Protein AF-0000000086139970 (afdb_homodimer)

Organism: NCBI:txid717836

InterPro domains:
  IPR007219 Xylanolytic transcriptional activator, regulatory domain [PF04082] (65-260)

Sequence (962 aa):
MPSNAFVGSDGSLAPSGNPWTPPEENATGRQEAYPFRNFWSVEGGLDEVLFAIPNREQADILVTAFFKYVDPLYPIIPENLFRSRFEEFWALPPVDRGKFNTTWVALLFIVLASGHLYVQDPTAIDFTSVPETYLSCCYRALCLVSFLSEWSLETIQVLILICNYFVTSTRTADCWTFSGILQKIIYGLELHLPPPASASVSDKHLRCALWQAFMFQDVSLSYFLELVPASCHHSIDVSLLRPVDDGDNNPDSRLEEMLLSERAHVDIAYLNNKADVAYQRAMWQFSTFMQKNICLPTALGKPMAKDDAHKAGLLSDLQSIHDNLDPPFHTTDFRGQQGRVWRQMIMVASNYNLAFTMLQLAQNPVTGVGIDWRGALKSSHEAMSAFFDLVNQDRQYLTMWTPINTRAYAQTLMICKILSTAKEQTNGQEEPWLQLAVGNIERYMDLLQHARGSFAFEVKKQEYLNVLWGYRELLSSGTGAMPSNAFVGSDGSLAPSGNPWTPPEENATGRQEAYPFRNFWSVEGGLDEVLFAIPNREQADILVTAFFKYVDPLYPIIPENLFRSRFEEFWALPPVDRGKFNTTWVALLFIVLASGHLYVQDPTAIDFTSVPETYLSCCYRALCLVSFLSEWSLETIQVLILICNYFVTSTRTADCWTFSGILQKIIYGLELHLPPPASASVSDKHLRCALWQAFMFQDVSLSYFLELVPASCHHSIDVSLLRPVDDGDNNPDSRLEEMLLSERAHVDIAYLNNKADVAYQRAMWQFSTFMQKNICLPTALGKPMAKDDAHKAGLLSDLQSIHDNLDPPFHTTDFRGQQGRVWRQMIMVASNYNLAFTMLQLAQNPVTGVGIDWRGALKSSHEAMSAFFDLVNQDRQYLTMWTPINTRAYAQTLMICKILSTAKEQTNGQEEPWLQLAVGNIERYMDLLQHARGSFAFEVKKQEYLNVLWGYRELLSSGTGA

Solvent-accessible surface area (backbone atoms only — not comparable to full-atom values): 51647 Å² total; per-residue (Å²): 133,87,58,67,34,43,48,30,93,86,59,44,73,49,22,67,22,55,65,72,54,61,76,73,85,71,79,73,89,68,67,75,70,41,78,66,62,56,88,59,56,71,83,53,56,55,54,64,46,56,66,71,58,69,56,70,69,60,46,50,52,18,46,51,40,21,58,66,69,48,32,60,79,52,78,70,65,44,62,62,50,50,51,52,52,49,50,54,53,70,68,42,56,78,85,54,49,46,71,48,65,48,67,57,51,18,40,49,24,42,39,41,22,51,5,41,70,74,70,49,58,36,74,42,87,54,46,62,56,52,32,41,49,29,41,18,35,16,52,50,31,36,44,76,62,12,49,53,53,48,76,50,73,66,55,51,54,37,46,55,50,50,36,52,42,24,35,35,66,72,30,49,50,40,22,54,18,54,44,16,33,50,51,34,47,41,49,70,70,44,42,38,36,67,69,61,86,87,52,50,71,47,54,41,36,50,42,41,42,47,40,37,49,49,39,40,52,38,33,54,50,11,57,74,60,48,27,66,52,81,71,78,77,60,74,47,56,69,84,67,56,54,61,55,72,71,73,84,75,72,83,63,64,60,53,58,60,35,70,67,43,83,65,37,59,56,42,54,38,44,56,45,52,61,62,54,45,32,49,49,45,46,47,36,53,50,29,56,50,40,36,66,49,44,18,41,25,50,41,70,76,39,57,60,29,77,32,62,67,50,41,52,47,51,53,50,51,54,49,50,52,43,67,66,35,50,78,76,57,46,57,86,78,62,82,87,58,68,62,63,68,39,52,42,42,41,51,50,46,35,52,52,22,47,54,50,22,52,58,26,45,36,41,20,79,91,61,62,26,60,63,36,62,68,60,21,44,52,28,37,48,55,24,46,49,42,49,51,54,47,41,73,74,39,56,68,55,60,36,37,49,29,73,66,43,48,49,48,51,50,47,45,51,56,50,54,68,43,46,60,59,50,42,61,73,47,72,70,53,90,45,71,62,59,55,51,49,52,48,50,46,51,50,51,50,52,51,54,70,70,42,65,30,29,71,69,44,47,54,51,47,52,53,52,48,51,54,52,49,53,45,49,51,56,60,56,59,64,69,74,111,128,86,64,76,39,44,51,34,93,84,65,47,72,55,21,72,32,53,76,71,52,62,73,74,83,69,81,74,90,66,65,74,70,40,77,66,63,56,90,57,57,71,83,54,54,53,52,65,47,56,67,72,58,70,57,70,68,59,46,50,52,19,47,51,40,20,58,65,71,48,32,60,78,52,77,70,65,43,60,62,50,51,51,53,52,50,51,54,56,68,68,42,57,78,86,54,51,47,73,49,64,48,65,56,50,19,38,50,25,42,39,39,22,51,4,41,70,73,71,51,59,37,73,42,88,56,46,62,55,53,31,40,48,27,42,16,36,16,52,50,31,37,45,75,61,12,48,51,52,48,77,50,73,66,57,50,52,39,46,55,49,49,37,51,41,25,36,35,66,71,31,47,50,40,23,53,17,54,44,18,33,50,52,36,48,43,49,70,72,44,43,39,37,66,69,62,86,85,51,51,71,52,55,41,38,49,42,42,43,47,41,37,48,48,38,40,52,38,33,54,51,11,58,74,56,50,27,69,51,81,70,76,76,61,74,49,55,70,84,68,56,55,60,57,73,71,73,87,74,68,84,63,61,62,51,55,59,33,69,67,44,84,66,34,60,58,44,56,35,45,58,47,51,61,60,56,45,32,49,49,45,46,49,36,53,50,29,57,49,40,38,66,49,43,18,42,25,49,41,69,74,40,57,59,31,77,31,61,66,51,41,53,47,51,54,48,50,53,50,50,52,43,67,65,33,49,76,77,58,47,55,87,79,62,80,89,60,68,63,62,68,38,54,43,40,40,52,51,45,36,53,52,21,48,54,49,22,53,58,27,48,36,45,21,78,91,62,62,27,60,64,36,61,68,61,21,43,52,28,39,47,54,23,46,50,43,50,51,54,48,39,72,74,40,58,69,55,61,35,36,50,30,72,67,43,48,49,48,49,50,48,46,53,56,48,55,69,44,46,62,60,49,44,61,72,46,72,71,51,89,44,70,61,57,55,51,48,52,50,51,46,53,49,50,51,52,52,55,70,68,43,64,31,29,71,68,43,47,54,52,46,51,53,53,47,51,53,54,50,54,46,48,50,56,61,54,58,63,66,73,111

Foldseek 3Di:
DQQQQCQDPVLQNNSVHLNPPVPDPPPDPDPPLQLADDPDDPPDALLVLCVLPDDPVLLVQLLVQLCFPPCLLQVLDLSVVLVVVVVVLVVDDSVCNRVPDLLNLLVSLLSSLNSLLLPDFQADPCSPVSSSSSNNSSVVSCVNVVCLVDPDLSNLVSLLSSLQSCLFAVNLVCSVVSCVSSLVSLVVVPLLEQDDPPDDPLRNQSSVSSLLSSLLSQLLSLLSSLAQGSSLDGDDDLVSNDQPDDDPDDPPDVCVVLVVDPVSVSSVSPNPDPLSSLLSSLSSVLSNLCNPQPRHCSNVVHFSAPEPVRLVVSLVVLLVSLCPGDPPQSDLDLPPDDGSSSVSSLVSLLSSLLSQLSSQSTDDVVHGRHHDLLSNLVSLLSNLVSVVVVCVVPVSPLQTSRSSVVSNLVSLLSNLVCLVVVCVVCVNDDDPSSVSSVVSLVVNLVSLVPHHRHPSSVVVSVVSNVSSVVSVVVNVVVVPD/DQPQQCQDPVLANNSVHLNPPVPDPPPDPRPPLQLADDPDDPPDALLVLCVLPDDPVLLVQLLVQLCFPPCLLQVLDLSVVLVVVVVVLVVDDSVCNRVPDLLNLLVSLLSSLNSLLLPDFQADPCSPVSSSSSNNSSVVSCVNVVCLVDPDLSNLVSLLSSLQSCLFAVNLVCSVVSCVSSLVSLVVVPLLEQDDPPDDPLVNQSSVSSLLSSLLSQLLSLLSSLAQGSSQDGDDDLVSNDQPDDPPDDCPDVVVVLVPDPVSVSSVSPNPDPLSSLLSSLSSVLSNLCNPQPRHCSNVVHFSAPEPVRLVVSLVVLLVSLCPGDPPQSDLDLPPDDGSSSVSSLVSLLSSLLSQLSSQSTDDVVHGRHHNLLSNLVSLLSNLVSVVVVCVVPVSPLQTSRSSVVSNLVSLLSNLSCLVVVCVVCVNDDDPSSVSSVVSLVVNLVSLVPHHRHPSSVVVSVVSNVSSVVSVVVNVVVVPD

Secondary structure (DSSP, 8-state):
-----SS-TTS-S--SS-S-------SSS---SSS------TT--HHHHGGG---HHHHHHHHHHHHHHTTTT---S-HHHHHHHHHHHHHS-GGGGGGS-HHHHHHHHHHHHHHHHHHS-TTSTTTTHHHHHHHHHHHHHHHHTTTTTS--HHHHHHHHHHHHHHHHTT-HHHHHHHHHHHHHHHHHTTTTSPPPTTS-HHHHHHHHHHHHHHHHHHHHHHHHHT---S-------GGG-------SS-TTHHHHHHSSSHHHHHHHHT---HHHHHHHHHHHHHHHHHIIIIIHHHHTT--S-SSHHHHHHHHHHHHHHHHTSPTTTT----TT--SHHHHHHHHHHHHHHHHHHHHHH--BTTTTB---HHHHHHHHHHHHHHHHHHHHH-GGGGSS--HHHHHHHHHHHHHHHHHHHHHHHTTT---HHHHHHHHHHHHHHHHHHH----HHHHHHHHHHHHHHHHHHHHHHHTT--/-----SS-TTS-S--SS-S-------SSS---SSS------TT--HHHHGGG---HHHHHHHHHHHHHHTTTT---S-HHHHHHHHHHHHHS-GGGGGGS-HHHHHHHHHHHHHHHHHHS-TTSTTTTHHHHHHHHHHHHHHHHTTTTTS--HHHHHHHHHHHHHHHHTT-HHHHHHHHHHHHHHHHHTTTTSPPPTTS-HHHHHHHHHHHHHHHHHHHHHHHHHT---S-------GGG-------SS-TTHHHHHHTTSHHHHHHHHT---HHHHHHHHHHHHHHHHHIIIIIHHHHTT--S-SSHHHHHHHHHHHHHHHHTSPTTTT----TT--SHHHHHHHHHHHHHHHHHHHHHT--BTTTTB---HHHHHHHHHHHHHHHHHHHHH-GGGGSS--HHHHHHHHHHHHHHHHHHHHHHHTTT---HHHHHHHHHHHHHHHHHHH----HHHHHHHHHHHHHHHHHHHHHHHTT--

pLDDT: mean 83.4, std 20.3, range [15.16, 98.69]

Nearest PDB structures (foldseek):
  6f07-assembly1_B  TM=5.983E-01  e=4.978E-04  Saccharomyces cerevisiae
  6gyp-assembly1_B  TM=5.894E-01  e=1.007E-03  Saccharomyces cerevisiae S288C
  6f07-assembly1_B  TM=6.052E-01  e=5.715E-04  Saccharomyces cerevisiae
  6gyp-assembly1_B  TM=5.754E-01  e=1.015E-03  Saccharomyces cerevisiae S288C

Radius of gyration: 29.3 Å; Cα contacts (8 Å, |Δi|>4): 1287; chains: 2; bounding box: 81×78×76 Å

Structure (mmCIF, N/CA/C/O backbone):
data_AF-0000000086139970-model_v1
#
loop_
_entity.id
_entity.type
_entity.pdbx_description
1 polymer 'Transcription factor domain-containing protein'
#
loop_
_atom_site.group_PDB
_atom_site.id
_atom_site.type_symbol
_atom_site.label_atom_id
_atom_site.label_alt_id
_atom_site.label_comp_id
_atom_site.label_asym_id
_atom_site.label_entity_id
_atom_site.label_seq_id
_atom_site.pdbx_PDB_ins_code
_atom_site.Cartn_x
_atom_site.Cartn_y
_atom_site.Cartn_z
_atom_site.occupancy
_atom_site.B_iso_or_equiv
_atom_site.auth_seq_id
_atom_site.auth_comp_id
_atom_site.auth_asym_id
_atom_site.auth_atom_id
_atom_site.pdbx_PDB_model_num
ATOM 1 N N . MET A 1 1 ? 25.75 1.125 12.781 1 15.16 1 MET A N 1
ATOM 2 C CA . MET A 1 1 ? 25.703 2.506 13.25 1 15.16 1 MET A CA 1
ATOM 3 C C . MET A 1 1 ? 24.656 3.311 12.477 1 15.16 1 MET A C 1
ATOM 5 O O . MET A 1 1 ? 24.625 3.264 11.242 1 15.16 1 MET A O 1
ATOM 9 N N . PRO A 1 2 ? 23.469 3.646 13.133 1 22.05 2 PRO A N 1
ATOM 10 C CA . PRO A 1 2 ? 22.234 4.379 12.82 1 22.05 2 PRO A CA 1
ATOM 11 C C . PRO A 1 2 ? 22.5 5.742 12.188 1 22.05 2 PRO A C 1
ATOM 13 O O . PRO A 1 2 ? 23.094 6.617 12.828 1 22.05 2 PRO A O 1
ATOM 16 N N . SER A 1 3 ? 23.141 5.762 11.094 1 22.36 3 SER A N 1
ATOM 17 C CA . SER A 1 3 ? 23.531 7.109 10.695 1 22.36 3 SER A CA 1
ATOM 18 C C . SER A 1 3 ? 22.328 8.016 10.523 1 22.36 3 SER A C 1
ATOM 20 O O . SER A 1 3 ? 21.328 7.629 9.906 1 22.36 3 SER A O 1
ATOM 22 N N . ASN A 1 4 ? 22.109 9 11.328 1 23.88 4 ASN A N 1
ATOM 23 C CA . ASN A 1 4 ? 21.281 10.164 11.625 1 23.88 4 ASN A CA 1
ATOM 24 C C . ASN A 1 4 ? 21.172 11.102 10.422 1 23.88 4 ASN A C 1
ATOM 26 O O . ASN A 1 4 ? 20.922 12.297 10.578 1 23.88 4 ASN A O 1
ATOM 30 N N . ALA A 1 5 ? 21.922 11.023 9.367 1 25.38 5 ALA A N 1
ATOM 31 C CA . ALA A 1 5 ? 22.203 12.258 8.633 1 25.38 5 ALA A CA 1
ATOM 32 C C . ALA A 1 5 ? 20.969 12.734 7.875 1 25.38 5 ALA A C 1
ATOM 34 O O . ALA A 1 5 ? 20.375 11.984 7.098 1 25.38 5 ALA A O 1
ATOM 35 N N . PHE A 1 6 ? 20.078 13.586 8.5 1 27.88 6 PHE A N 1
ATOM 36 C CA . PHE A 1 6 ? 19.062 14.453 7.918 1 27.88 6 PHE A CA 1
ATOM 37 C C . PHE A 1 6 ? 19.516 14.969 6.555 1 27.88 6 PHE A C 1
ATOM 39 O O . PHE A 1 6 ? 18.703 15.102 5.637 1 27.88 6 PHE A O 1
ATOM 46 N N . VAL A 1 7 ? 20.484 15.82 6.59 1 29.47 7 VAL A N 1
ATOM 47 C CA . VAL A 1 7 ? 21.25 16.516 5.547 1 29.47 7 VAL A CA 1
ATOM 48 C C . VAL A 1 7 ? 22.516 15.727 5.215 1 29.47 7 VAL A C 1
ATOM 50 O O . VAL A 1 7 ? 23.266 15.359 6.109 1 29.47 7 VAL A O 1
ATOM 53 N N . GLY A 1 8 ? 22.391 14.977 4.195 1 31 8 GLY A N 1
ATOM 54 C CA . GLY A 1 8 ? 23.688 14.453 3.801 1 31 8 GLY A CA 1
ATOM 55 C C . GLY A 1 8 ? 24.781 15.516 3.771 1 31 8 GLY A C 1
ATOM 56 O O . GLY A 1 8 ? 24.484 16.703 3.727 1 31 8 GLY A O 1
ATOM 57 N N . SER A 1 9 ? 26.016 15.25 4.176 1 31.12 9 SER A N 1
ATOM 58 C CA . SER A 1 9 ? 27.172 16.141 4.109 1 31.12 9 SER A CA 1
ATOM 59 C C . SER A 1 9 ? 27.141 17 2.852 1 31.12 9 SER A C 1
ATOM 61 O O . SER A 1 9 ? 27.781 18.047 2.791 1 31.12 9 SER A O 1
ATOM 63 N N . ASP A 1 10 ? 26.641 16.469 1.684 1 32.88 10 ASP A N 1
ATOM 64 C CA . ASP A 1 10 ? 26.828 17.234 0.446 1 32.88 10 ASP A CA 1
ATOM 65 C C . ASP A 1 10 ? 25.688 18.219 0.237 1 32.88 10 ASP A C 1
ATOM 67 O O . ASP A 1 10 ? 25.562 18.812 -0.838 1 32.88 10 ASP A O 1
ATOM 71 N N . GLY A 1 11 ? 24.875 18.766 1.16 1 32.97 11 GLY A N 1
ATOM 72 C CA . GLY A 1 11 ? 23.828 19.766 1.121 1 32.97 11 GLY A CA 1
ATOM 73 C C . GLY A 1 11 ? 22.469 19.172 0.745 1 32.97 11 GLY A C 1
ATOM 74 O O . GLY A 1 11 ? 21.5 19.922 0.562 1 32.97 11 GLY A O 1
ATOM 75 N N . SER A 1 12 ? 22.406 18.109 0.111 1 31.92 12 SER A N 1
ATOM 76 C CA . SER A 1 12 ? 21.125 17.547 -0.288 1 31.92 12 SER A CA 1
ATOM 77 C C . SER A 1 12 ? 20.234 17.297 0.922 1 31.92 12 SER A C 1
ATOM 79 O O . SER A 1 12 ? 20.719 17.062 2.027 1 31.92 12 SER A O 1
ATOM 81 N N . LEU A 1 13 ? 19.094 18.016 0.93 1 34.84 13 LEU A N 1
ATOM 82 C CA . LEU A 1 13 ? 18.141 17.781 2.008 1 34.84 13 LEU A CA 1
ATOM 83 C C . LEU A 1 13 ? 18.094 16.312 2.381 1 34.84 13 LEU A C 1
ATOM 85 O O . LEU A 1 13 ? 17.219 15.891 3.139 1 34.84 13 LEU A O 1
ATOM 89 N N . ALA A 1 14 ? 18.562 15.484 1.494 1 31.84 14 ALA A N 1
ATOM 90 C CA . ALA A 1 14 ? 18.312 14.086 1.814 1 31.84 14 ALA A CA 1
ATOM 91 C C . ALA A 1 14 ? 18.906 13.711 3.17 1 31.84 14 ALA A C 1
ATOM 93 O O . ALA A 1 14 ? 20.125 13.805 3.367 1 31.84 14 ALA A O 1
ATOM 94 N N . PRO A 1 15 ? 18.328 14.016 4.191 1 31.8 15 PRO A N 1
ATOM 95 C CA . PRO A 1 15 ? 18.906 13.273 5.316 1 31.8 15 PRO A CA 1
ATOM 96 C C . PRO A 1 15 ? 19.344 11.867 4.934 1 31.8 15 PRO A C 1
ATOM 98 O O . PRO A 1 15 ? 18.625 11.164 4.211 1 31.8 15 PRO A O 1
ATOM 101 N N . SER A 1 16 ? 20.641 11.711 4.465 1 29.69 16 SER A N 1
ATOM 102 C CA . SER A 1 16 ? 20.906 10.312 4.137 1 29.69 16 SER A CA 1
ATOM 103 C C . SER A 1 16 ? 19.969 9.383 4.906 1 29.69 16 SER A C 1
ATOM 105 O O . SER A 1 16 ? 19.578 8.328 4.398 1 29.69 16 SER A O 1
ATOM 107 N N . GLY A 1 17 ? 20.266 9.312 6.289 1 29.09 17 GLY A N 1
ATOM 108 C CA . GLY A 1 17 ? 19.531 8.383 7.129 1 29.09 17 GLY A CA 1
ATOM 109 C C . GLY A 1 17 ? 18.078 8.766 7.312 1 29.09 17 GLY A C 1
ATOM 110 O O . GLY A 1 17 ? 17.719 9.938 7.156 1 29.09 17 GLY A O 1
ATOM 111 N N . ASN A 1 18 ? 17.203 8.023 6.836 1 28.8 18 ASN A N 1
ATOM 112 C CA . ASN A 1 18 ? 15.781 8.18 7.145 1 28.8 18 ASN A CA 1
ATOM 113 C C . ASN A 1 18 ? 15.57 8.82 8.516 1 28.8 18 ASN A C 1
ATOM 115 O O . ASN A 1 18 ? 16 8.273 9.531 1 28.8 18 ASN A O 1
ATOM 119 N N . PRO A 1 19 ? 15.672 10.141 8.508 1 32.28 19 PRO A N 1
ATOM 120 C CA . PRO A 1 19 ? 15.531 10.742 9.836 1 32.28 19 PRO A CA 1
ATOM 121 C C . PRO A 1 19 ? 14.586 9.961 10.742 1 32.28 19 PRO A C 1
ATOM 123 O O . PRO A 1 19 ? 14.438 10.289 11.922 1 32.28 19 PRO A O 1
ATOM 126 N N . TRP A 1 20 ? 13.531 9.602 10.195 1 28.44 20 TRP A N 1
ATOM 127 C CA . TRP A 1 20 ? 12.648 8.789 11.023 1 28.44 20 TRP A CA 1
ATOM 128 C C . TRP A 1 20 ? 13.297 7.449 11.359 1 28.44 20 TRP A C 1
ATOM 130 O O . TRP A 1 20 ? 13.516 6.617 10.477 1 28.44 20 TRP A O 1
ATOM 140 N N . THR A 1 21 ? 14.391 7.539 12.055 1 31.61 21 THR A N 1
ATOM 141 C CA . THR A 1 21 ? 14.711 6.242 12.633 1 31.61 21 THR A CA 1
ATOM 142 C C . THR A 1 21 ? 13.492 5.652 13.352 1 31.61 21 THR A C 1
ATOM 144 O O . THR A 1 21 ? 12.859 6.328 14.164 1 31.61 21 THR A O 1
ATOM 147 N N . PRO A 1 22 ? 12.914 4.77 12.797 1 30.8 22 PRO A N 1
ATOM 148 C CA . PRO A 1 22 ? 11.961 4.199 13.75 1 30.8 22 PRO A CA 1
ATOM 149 C C . PRO A 1 22 ? 12.469 4.234 15.188 1 30.8 22 PRO A C 1
ATOM 151 O O . PRO A 1 22 ? 13.672 4.094 15.422 1 30.8 22 PRO A O 1
ATOM 154 N N . PRO A 1 23 ? 11.867 5.109 15.984 1 29.81 23 PRO A N 1
ATOM 155 C CA . PRO A 1 23 ? 12.367 5.109 17.359 1 29.81 23 PRO A CA 1
ATOM 156 C C . PRO A 1 23 ? 13.016 3.783 17.75 1 29.81 23 PRO A C 1
ATOM 158 O O . PRO A 1 23 ? 12.594 2.725 17.281 1 29.81 23 PRO A O 1
ATOM 161 N N . GLU A 1 24 ? 14.25 3.838 18.031 1 30.19 24 GLU A N 1
ATOM 162 C CA . GLU A 1 24 ? 14.844 2.729 18.766 1 30.19 24 GLU A CA 1
ATOM 163 C C . GLU A 1 24 ? 13.898 2.199 19.844 1 30.19 24 GLU A C 1
ATOM 165 O O . GLU A 1 24 ? 13.125 2.961 20.422 1 30.19 24 GLU A O 1
ATOM 170 N N . GLU A 1 25 ? 13.609 0.878 19.891 1 30.75 25 GLU A N 1
ATOM 171 C CA . GLU A 1 25 ? 13.016 0.12 21 1 30.75 25 GLU A CA 1
ATOM 172 C C . GLU A 1 25 ? 13.539 0.605 22.344 1 30.75 25 GLU A C 1
ATOM 174 O O . GLU A 1 25 ? 14.57 0.133 22.828 1 30.75 25 GLU A O 1
ATOM 179 N N . ASN A 1 26 ? 13.727 1.862 22.719 1 31 26 ASN A N 1
ATOM 180 C CA . ASN A 1 26 ? 14.039 1.888 24.141 1 31 26 ASN A CA 1
ATOM 181 C C . ASN A 1 26 ? 13.039 1.079 24.953 1 31 26 ASN A C 1
ATOM 183 O O . ASN A 1 26 ? 11.844 1.087 24.656 1 31 26 ASN A O 1
ATOM 187 N N . ALA A 1 27 ? 13.406 0.091 25.906 1 29.5 27 ALA A N 1
ATOM 188 C CA . ALA A 1 27 ? 12.953 -0.852 26.938 1 29.5 27 ALA A CA 1
ATOM 189 C C . ALA A 1 27 ? 11.844 -0.246 27.781 1 29.5 27 ALA A C 1
ATOM 191 O O . ALA A 1 27 ? 11.32 -0.902 28.688 1 29.5 27 ALA A O 1
ATOM 192 N N . THR A 1 28 ? 11.828 1.022 28.172 1 34.28 28 THR A N 1
ATOM 193 C CA . THR A 1 28 ? 10.969 1.16 29.344 1 34.28 28 THR A CA 1
ATOM 194 C C . THR A 1 28 ? 9.516 0.829 29 1 34.28 28 THR A C 1
ATOM 196 O O . THR A 1 28 ? 8.938 -0.107 29.547 1 34.28 28 THR A O 1
ATOM 199 N N . GLY A 1 29 ? 8.391 1.88 29.328 1 36.19 29 GLY A N 1
ATOM 200 C CA . GLY A 1 29 ? 6.957 1.661 29.281 1 36.19 29 GLY A CA 1
ATOM 201 C C . GLY A 1 29 ? 6.438 1.436 27.875 1 36.19 29 GLY A C 1
ATOM 202 O O . GLY A 1 29 ? 6.387 2.367 27.062 1 36.19 29 GLY A O 1
ATOM 203 N N . ARG A 1 30 ? 6.531 0.328 27.234 1 38.53 30 ARG A N 1
ATOM 204 C CA . ARG A 1 30 ? 6.371 -0.223 25.891 1 38.53 30 ARG A CA 1
ATOM 205 C C . ARG A 1 30 ? 5.047 0.217 25.281 1 38.53 30 ARG A C 1
ATOM 207 O O . ARG A 1 30 ? 3.977 -0.107 25.797 1 38.53 30 ARG A O 1
ATOM 214 N N . GLN A 1 31 ? 4.695 1.365 24.969 1 43.88 31 GLN A N 1
ATOM 215 C CA . GLN A 1 31 ? 3.521 1.592 24.141 1 43.88 31 GLN A CA 1
ATOM 216 C C . GLN A 1 31 ? 3.273 0.405 23.203 1 43.88 31 GLN A C 1
ATOM 218 O O . GLN A 1 31 ? 4.207 -0.11 22.578 1 43.88 31 GLN A O 1
ATOM 223 N N . GLU A 1 32 ? 2.27 -0.316 23.516 1 56.44 32 GLU A N 1
ATOM 224 C CA . GLU A 1 32 ? 1.89 -1.401 22.609 1 56.44 32 GLU A CA 1
ATOM 225 C C . GLU A 1 32 ? 2.041 -0.986 21.156 1 56.44 32 GLU A C 1
ATOM 227 O O . GLU A 1 32 ? 1.47 0.019 20.719 1 56.44 32 GLU A O 1
ATOM 232 N N . ALA A 1 33 ? 3.182 -1.307 20.438 1 75.44 33 ALA A N 1
ATOM 233 C CA . ALA A 1 33 ? 3.742 -0.906 19.156 1 75.44 33 ALA A CA 1
ATOM 234 C C . ALA A 1 33 ? 2.717 -1.064 18.031 1 75.44 33 ALA A C 1
ATOM 236 O O . ALA A 1 33 ? 2.531 -0.156 17.219 1 75.44 33 ALA A O 1
ATOM 237 N N . TYR A 1 34 ? 1.816 -2.102 18.219 1 84.62 34 TYR A N 1
ATOM 238 C CA . TYR A 1 34 ? 0.825 -2.256 17.172 1 84.62 34 TYR A CA 1
ATOM 239 C C . TYR A 1 34 ? -0.407 -1.402 17.453 1 84.62 34 TYR A C 1
ATOM 241 O O . TYR A 1 34 ? -0.944 -1.421 18.562 1 84.62 34 TYR A O 1
ATOM 249 N N . PRO A 1 35 ? -0.885 -0.637 16.578 1 87.38 35 PRO A N 1
ATOM 250 C CA . PRO A 1 35 ? -1.82 0.451 16.875 1 87.38 35 PRO A CA 1
ATOM 251 C C . PRO A 1 35 ? -3.23 -0.049 17.172 1 87.38 35 PRO A C 1
ATOM 253 O O . PRO A 1 35 ? -4.023 0.667 17.797 1 87.38 35 PRO A O 1
ATOM 256 N N . PHE A 1 36 ? -3.639 -1.225 16.75 1 88.56 36 PHE A N 1
ATOM 257 C CA . PHE A 1 36 ? -5.004 -1.703 16.938 1 88.56 36 PHE A CA 1
ATOM 258 C C . PHE A 1 36 ? -5.059 -2.752 18.047 1 88.56 36 PHE A C 1
ATOM 260 O O . PHE A 1 36 ? -4.402 -3.791 17.953 1 88.56 36 PHE A O 1
ATOM 267 N N . ARG A 1 37 ? -5.875 -2.469 19.047 1 82.44 37 ARG A N 1
ATOM 268 C CA . ARG A 1 37 ? -6.055 -3.379 20.172 1 82.44 37 ARG A CA 1
ATOM 269 C C . ARG A 1 37 ? -7.195 -4.355 19.906 1 82.44 37 ARG A C 1
ATOM 271 O O . ARG A 1 37 ? -8.125 -4.051 19.156 1 82.44 37 ARG A O 1
ATOM 278 N N . ASN A 1 38 ? -7.031 -5.488 20.453 1 77.38 38 ASN A N 1
ATOM 279 C CA . ASN A 1 38 ? -8.039 -6.527 20.266 1 77.38 38 ASN A CA 1
ATOM 280 C C . ASN A 1 38 ? -8.812 -6.809 21.547 1 77.38 38 ASN A C 1
ATOM 282 O O . ASN A 1 38 ? -8.359 -7.586 22.391 1 77.38 38 ASN A O 1
ATOM 286 N N . PHE A 1 39 ? -10.031 -6.273 21.625 1 74.38 39 PHE A N 1
ATOM 287 C CA . PHE A 1 39 ? -10.867 -6.457 22.797 1 74.38 39 PHE A CA 1
ATOM 288 C C . PHE A 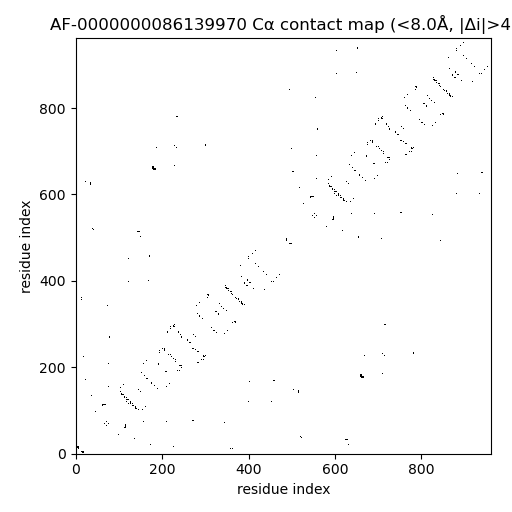1 39 ? -12.031 -7.391 22.5 1 74.38 39 PHE A C 1
ATOM 290 O O . PHE A 1 39 ? -12.875 -7.645 23.359 1 74.38 39 PHE A O 1
ATOM 297 N N . TRP A 1 40 ? -11.969 -7.977 21.312 1 78.12 40 TRP A N 1
ATOM 298 C CA . TRP A 1 40 ? -13.227 -8.531 20.828 1 78.12 40 TRP A CA 1
ATOM 299 C C . TRP A 1 40 ? -13.18 -10.055 20.812 1 78.12 40 TRP A C 1
ATOM 301 O O . TRP A 1 40 ? -12.117 -10.648 20.609 1 78.12 40 TRP A O 1
ATOM 311 N N . SER A 1 41 ? -14.344 -10.477 20.984 1 75.31 41 SER A N 1
ATOM 312 C CA . SER A 1 41 ? -14.469 -11.93 20.859 1 75.31 41 SER A CA 1
ATOM 313 C C . SER A 1 41 ? -14.508 -12.344 19.391 1 75.31 41 SER A C 1
ATOM 315 O O . SER A 1 41 ? -14.75 -11.523 18.516 1 75.31 41 SER A O 1
ATOM 317 N N . VAL A 1 42 ? -14.25 -13.531 19.141 1 71.94 42 VAL A N 1
ATOM 318 C CA . VAL A 1 42 ? -14.172 -14.07 17.781 1 71.94 42 VAL A CA 1
ATOM 319 C C . VAL A 1 42 ? -15.531 -13.922 17.094 1 71.94 42 VAL A C 1
ATOM 321 O O . VAL A 1 42 ? -15.594 -13.586 15.914 1 71.94 42 VAL A O 1
ATOM 324 N N . GLU A 1 43 ? -16.594 -14.117 17.844 1 74.62 43 GLU A N 1
ATOM 325 C CA . GLU A 1 43 ? -17.938 -14.094 17.281 1 74.62 43 GLU A CA 1
ATOM 326 C C . GLU A 1 43 ? -18.625 -12.75 17.516 1 74.62 43 GLU A C 1
ATOM 328 O O . GLU A 1 43 ? -19.766 -12.555 17.125 1 74.62 43 GLU A O 1
ATOM 333 N N . GLY A 1 44 ? -17.844 -11.906 18.031 1 80.69 44 GLY A N 1
ATOM 334 C CA . GLY A 1 44 ? -18.453 -10.625 18.391 1 80.69 44 GLY A CA 1
ATOM 335 C C . GLY A 1 44 ? -18.766 -9.766 17.172 1 80.69 44 GLY A C 1
ATOM 336 O O . GLY A 1 44 ? -18 -9.719 16.219 1 80.69 44 GLY A O 1
ATOM 337 N N . GLY A 1 45 ? -19.859 -9.18 17.188 1 86.38 45 GLY A N 1
ATOM 338 C CA . GLY A 1 45 ? -20.297 -8.305 16.109 1 86.38 45 GLY A CA 1
ATOM 339 C C . GLY A 1 45 ? -20.219 -6.832 16.469 1 86.38 45 GLY A C 1
ATOM 340 O O . GLY A 1 45 ? -19.375 -6.422 17.25 1 86.38 45 GLY A O 1
ATOM 341 N N . LEU A 1 46 ? -21.047 -6.098 15.867 1 92.25 46 LEU A N 1
ATOM 342 C CA . LEU A 1 46 ? -21.031 -4.645 16.016 1 92.25 46 LEU A CA 1
ATOM 343 C C . LEU A 1 46 ? -21.422 -4.234 17.438 1 92.25 46 LEU A C 1
ATOM 345 O O . LEU A 1 46 ? -20.984 -3.189 17.922 1 92.25 46 LEU A O 1
ATOM 349 N N . ASP A 1 47 ? -22.141 -5.07 18.125 1 90.25 47 ASP A N 1
ATOM 350 C CA . ASP A 1 47 ? -22.594 -4.777 19.484 1 90.25 47 ASP A CA 1
ATOM 351 C C . ASP A 1 47 ? -21.406 -4.641 20.438 1 90.25 47 ASP A C 1
ATOM 353 O O . ASP A 1 47 ? -21.406 -3.783 21.328 1 90.25 47 ASP A O 1
ATOM 357 N N . GLU A 1 48 ? -20.422 -5.48 20.297 1 89.25 48 GLU A N 1
ATOM 358 C CA . GLU A 1 48 ? -19.234 -5.418 21.141 1 89.25 48 GLU A CA 1
ATOM 359 C C . GLU A 1 48 ? -18.453 -4.137 20.891 1 89.25 48 GLU A C 1
ATOM 361 O O . GLU A 1 48 ? -17.875 -3.566 21.828 1 89.25 48 GLU A O 1
ATOM 366 N N . VAL A 1 49 ? -18.453 -3.74 19.656 1 91.75 49 VAL A N 1
ATOM 367 C CA . VAL A 1 49 ? -17.734 -2.521 19.266 1 91.75 49 VAL A CA 1
ATOM 368 C C . VAL A 1 49 ? -18.406 -1.31 19.906 1 91.75 49 VAL A C 1
ATOM 370 O O . VAL A 1 49 ? -17.734 -0.411 20.422 1 91.75 49 VAL A O 1
ATOM 373 N N . LEU A 1 50 ? -19.703 -1.333 19.938 1 93.69 50 LEU A N 1
ATOM 374 C CA . LEU A 1 50 ? -20.5 -0.191 20.375 1 93.69 50 LEU A CA 1
ATOM 375 C C . LEU A 1 50 ? -20.469 -0.059 21.906 1 93.69 50 LEU A C 1
ATOM 377 O O . LEU A 1 50 ? -20.938 0.944 22.453 1 93.69 50 LEU A O 1
ATOM 381 N N . PHE A 1 51 ? -19.828 -1.013 22.562 1 89.25 51 PHE A N 1
ATOM 382 C CA . PHE A 1 51 ? -19.703 -0.923 24 1 89.25 51 PHE A CA 1
ATOM 383 C C . PHE A 1 51 ? -18.812 0.242 24.406 1 89.25 51 PHE A C 1
ATOM 385 O O . PHE A 1 51 ? -18.969 0.802 25.5 1 89.25 51 PHE A O 1
ATOM 392 N N . ALA A 1 52 ? -17.953 0.632 23.5 1 91.25 52 ALA A N 1
ATOM 393 C CA . ALA A 1 52 ? -16.969 1.669 23.828 1 91.25 52 ALA A CA 1
ATOM 394 C C . ALA A 1 52 ? -17.5 3.049 23.422 1 91.25 52 ALA A C 1
ATOM 396 O O . ALA A 1 52 ? -16.812 4.055 23.625 1 91.25 52 ALA A O 1
ATOM 397 N N . ILE A 1 53 ? -18.734 3.143 22.922 1 94.31 53 ILE A N 1
ATOM 398 C CA . ILE A 1 53 ? -19.25 4.426 22.469 1 94.31 53 ILE A CA 1
ATOM 399 C C . ILE A 1 53 ? -19.5 5.332 23.672 1 94.31 53 ILE A C 1
ATOM 401 O O . ILE A 1 53 ? -20 4.879 24.703 1 94.31 53 ILE A O 1
ATOM 405 N N . PRO A 1 54 ? -19.031 6.52 23.641 1 94.75 54 PRO A N 1
ATOM 406 C CA . PRO A 1 54 ? -19.312 7.43 24.766 1 94.75 54 PRO A CA 1
ATOM 407 C C . PRO A 1 54 ? -20.781 7.855 24.828 1 94.75 54 PRO A C 1
ATOM 409 O O . PRO A 1 54 ? -21.562 7.492 23.953 1 94.75 54 PRO A O 1
ATOM 412 N N . ASN A 1 55 ? -21.109 8.609 25.906 1 94 55 ASN A N 1
ATOM 413 C CA . ASN A 1 55 ? -22.469 9.125 25.984 1 94 55 ASN A CA 1
ATOM 414 C C . ASN A 1 55 ? -22.719 10.195 24.922 1 94 55 ASN A C 1
ATOM 416 O O . ASN A 1 55 ? -21.766 10.703 24.312 1 94 55 ASN A O 1
ATOM 420 N N . ARG A 1 56 ? -23.953 10.492 24.688 1 95 56 ARG A N 1
ATOM 421 C CA . ARG A 1 56 ? -24.359 11.352 23.594 1 95 56 ARG A CA 1
ATOM 422 C C . ARG A 1 56 ? -23.734 12.734 23.719 1 95 56 ARG A C 1
ATOM 424 O O . ARG A 1 56 ? -23.25 13.297 22.719 1 95 56 ARG A O 1
ATOM 431 N N . GLU A 1 57 ? -23.703 13.297 24.859 1 94.69 57 GLU A N 1
ATOM 432 C CA . GLU A 1 57 ? -23.141 14.625 25.078 1 94.69 57 GLU A CA 1
ATOM 433 C C . GLU A 1 57 ? -21.672 14.68 24.719 1 94.69 57 GLU A C 1
ATOM 435 O O . GLU A 1 57 ? -21.219 15.602 24.047 1 94.69 57 GLU A O 1
ATOM 440 N N . GLN A 1 58 ? -20.984 13.703 25.219 1 95.31 58 GLN A N 1
ATOM 441 C CA . GLN A 1 58 ? -19.562 13.633 24.922 1 95.31 58 GLN A CA 1
ATOM 442 C C . GLN A 1 58 ? -19.328 13.414 23.438 1 95.31 58 GLN A C 1
ATOM 444 O O . GLN A 1 58 ? -18.406 13.992 22.844 1 95.31 58 GLN A O 1
ATOM 449 N N . ALA A 1 59 ? -20.109 12.586 22.828 1 97 59 ALA A N 1
ATOM 450 C CA . ALA A 1 59 ? -19.984 12.336 21.391 1 97 59 ALA A CA 1
ATOM 451 C C . ALA A 1 59 ? -20.203 13.617 20.594 1 97 59 ALA A C 1
ATOM 453 O O . ALA A 1 59 ? -19.484 13.875 19.609 1 97 59 ALA A O 1
ATOM 454 N N . ASP A 1 60 ? -21.125 14.422 21.016 1 96.81 60 ASP A N 1
ATOM 455 C CA . ASP A 1 60 ? -21.391 15.68 20.344 1 96.81 60 ASP A CA 1
ATOM 456 C C . ASP A 1 60 ? -20.188 16.625 20.406 1 96.81 60 ASP A C 1
ATOM 458 O O . ASP A 1 60 ? -19.859 17.297 19.438 1 96.81 60 ASP A O 1
ATOM 462 N N . ILE A 1 61 ? -19.594 16.641 21.5 1 96.94 61 ILE A N 1
ATOM 463 C CA . ILE A 1 61 ? -18.422 17.5 21.703 1 96.94 61 ILE A CA 1
ATOM 464 C C . ILE A 1 61 ? -17.297 17.047 20.781 1 96.94 61 ILE A C 1
ATOM 466 O O . ILE A 1 61 ? -16.656 17.875 20.125 1 96.94 61 ILE A O 1
ATOM 470 N N . LEU A 1 62 ? -17.062 15.758 20.719 1 97.31 62 LEU A N 1
ATOM 471 C CA . LEU A 1 62 ? -15.977 15.211 19.922 1 97.31 62 LEU A CA 1
ATOM 472 C C . LEU A 1 62 ? -16.25 15.398 18.422 1 97.31 62 LEU A C 1
ATOM 474 O O . LEU A 1 62 ? -15.336 15.711 17.656 1 97.31 62 LEU A O 1
ATOM 478 N N . VAL A 1 63 ? -17.484 15.219 18.016 1 97.81 63 VAL A N 1
ATOM 479 C CA . VAL A 1 63 ? -17.875 15.406 16.625 1 97.81 63 VAL A CA 1
ATOM 480 C C . VAL A 1 63 ? -17.672 16.875 16.234 1 97.81 63 VAL A C 1
ATOM 482 O O . VAL A 1 63 ? -17.141 17.156 15.148 1 97.81 63 VAL A O 1
ATOM 485 N N . THR A 1 64 ? -18.031 17.734 17.094 1 96.06 64 THR A N 1
ATOM 486 C CA . THR A 1 64 ? -17.859 19.172 16.844 1 96.06 64 THR A CA 1
ATOM 487 C C . THR A 1 64 ? -16.391 19.516 16.703 1 96.06 64 THR A C 1
ATOM 489 O O . THR A 1 64 ? -16 20.297 15.82 1 96.06 64 THR A O 1
ATOM 492 N N . ALA A 1 65 ? -15.609 18.969 17.547 1 95.31 65 ALA A N 1
ATOM 493 C CA . ALA A 1 65 ? -14.172 19.203 17.484 1 95.31 65 ALA A CA 1
ATOM 494 C C . ALA A 1 65 ? -13.586 18.672 16.172 1 95.31 65 ALA A C 1
ATOM 496 O O . ALA A 1 65 ? -12.719 19.312 15.57 1 95.31 65 ALA A O 1
ATOM 497 N N . PHE A 1 66 ? -14.008 17.5 15.797 1 97 66 PHE A N 1
ATOM 498 C CA . PHE A 1 66 ? -13.539 16.906 14.547 1 97 66 PHE A CA 1
ATOM 499 C C . PHE A 1 66 ? -13.82 17.844 13.375 1 97 66 PHE A C 1
ATOM 501 O O . PHE A 1 66 ? -12.93 18.109 12.562 1 97 66 PHE A O 1
ATOM 508 N N . PHE A 1 67 ? -14.992 18.375 13.211 1 94.81 67 PHE A N 1
ATOM 509 C CA . PHE A 1 67 ? -15.375 19.203 12.07 1 94.81 67 PHE A CA 1
ATOM 510 C C . PHE A 1 67 ? -14.719 20.578 12.141 1 94.81 67 PHE A C 1
ATOM 512 O O . PHE A 1 67 ? -14.555 21.234 11.125 1 94.81 67 PHE A O 1
ATOM 519 N N . LYS A 1 68 ? -14.258 20.922 13.328 1 92.75 68 LYS A N 1
ATOM 520 C CA . LYS A 1 68 ? -13.555 22.203 13.477 1 92.75 68 LYS A CA 1
ATOM 521 C C . LYS A 1 68 ? -12.086 22.062 13.086 1 92.75 68 LYS A C 1
ATOM 523 O O . LYS A 1 68 ? -11.539 22.922 12.406 1 92.75 68 LYS A O 1
ATOM 528 N N . TYR A 1 69 ? -11.469 20.953 13.492 1 92.69 69 TYR A N 1
ATOM 529 C CA . TYR A 1 69 ? -10.016 20.906 13.453 1 92.69 69 TYR A CA 1
ATOM 530 C C . TYR A 1 69 ? -9.523 19.984 12.344 1 92.69 69 TYR A C 1
ATOM 532 O O . TYR A 1 69 ? -8.445 20.188 11.789 1 92.69 69 TYR A O 1
ATOM 540 N N . VAL A 1 70 ? -10.258 18.906 12 1 94.94 70 VAL A N 1
ATOM 541 C CA . VAL A 1 70 ? -9.758 17.875 11.094 1 94.94 70 VAL A CA 1
ATOM 542 C C . VAL A 1 70 ? -10.422 18.016 9.727 1 94.94 70 VAL A C 1
ATOM 544 O O . VAL A 1 70 ? -9.758 17.969 8.695 1 94.94 70 VAL A O 1
ATOM 547 N N . ASP A 1 71 ? -11.703 18.281 9.703 1 95.31 71 ASP A N 1
ATOM 548 C CA . ASP A 1 71 ? -12.508 18.297 8.484 1 95.31 71 ASP A CA 1
ATOM 549 C C . ASP A 1 71 ? -12.023 19.375 7.516 1 95.31 71 ASP A C 1
ATOM 551 O O . ASP A 1 71 ? -12.078 19.188 6.297 1 95.31 71 ASP A O 1
ATOM 555 N N . PRO A 1 72 ? -11.578 20.547 8.039 1 92.44 72 PRO A N 1
ATOM 556 C CA . PRO A 1 72 ? -11.078 21.547 7.094 1 92.44 72 PRO A CA 1
ATOM 557 C C . PRO A 1 72 ? -9.867 21.062 6.305 1 92.44 72 PRO A C 1
ATOM 559 O O . PRO A 1 72 ? -9.641 21.516 5.18 1 92.44 72 PRO A O 1
ATOM 562 N N . LEU A 1 73 ? -9.109 20.203 6.871 1 93.5 73 LEU A N 1
ATOM 563 C CA . LEU A 1 73 ? -7.934 19.656 6.195 1 93.5 73 LEU A CA 1
ATOM 564 C C . LEU A 1 73 ? -8.336 18.641 5.125 1 93.5 73 LEU A C 1
ATOM 566 O O . LEU A 1 73 ? -7.746 18.609 4.043 1 93.5 73 LEU A O 1
ATOM 570 N N . TYR A 1 74 ? -9.281 17.812 5.473 1 95.56 74 TYR A N 1
ATOM 571 C CA . TYR A 1 74 ? -9.781 16.781 4.574 1 95.56 74 TYR A CA 1
ATOM 572 C C . TYR A 1 74 ? -11.297 16.859 4.438 1 95.56 74 TYR A C 1
ATOM 574 O O . TYR A 1 74 ? -12.031 16.062 5.039 1 95.56 74 TYR A O 1
ATOM 582 N N . PRO A 1 75 ? -11.742 17.719 3.627 1 94.44 75 PRO A N 1
ATOM 583 C CA . PRO A 1 75 ? -13.195 17.859 3.486 1 94.44 75 PRO A CA 1
ATOM 584 C C . PRO A 1 75 ? -13.812 16.75 2.627 1 94.44 75 PRO A C 1
ATOM 586 O O . PRO A 1 75 ? -14.344 17.031 1.549 1 94.44 75 PRO A O 1
ATOM 589 N N . ILE A 1 76 ? -13.867 15.586 3.143 1 95.69 76 ILE A N 1
ATOM 590 C CA . ILE A 1 76 ? -14.312 14.422 2.379 1 95.69 76 ILE A CA 1
ATOM 591 C C . ILE A 1 76 ? -15.57 13.844 3.02 1 95.69 76 ILE A C 1
ATOM 593 O O . ILE A 1 76 ? -16.094 12.828 2.559 1 95.69 76 ILE A O 1
ATOM 597 N N . ILE A 1 77 ? -16.047 14.453 4.105 1 94.06 77 ILE A N 1
ATOM 598 C CA . ILE A 1 77 ? -17.281 14.047 4.777 1 94.06 77 ILE A CA 1
ATOM 599 C C . ILE A 1 77 ? -18.266 15.211 4.77 1 94.06 77 ILE A C 1
ATOM 601 O O . ILE A 1 77 ? -18.047 16.219 5.441 1 94.06 77 ILE A O 1
ATOM 605 N N . PRO A 1 78 ? -19.312 15.062 4.031 1 88.12 78 PRO A N 1
ATOM 606 C CA . PRO A 1 78 ? -20.344 16.094 4.184 1 88.12 78 PRO A CA 1
ATOM 607 C C . PRO A 1 78 ? -20.922 16.141 5.594 1 88.12 78 PRO A C 1
ATOM 609 O O . PRO A 1 78 ? -21.594 15.195 6.016 1 88.12 78 PRO A O 1
ATOM 612 N N . GLU A 1 79 ? -20.703 17.25 6.254 1 91.31 79 GLU A N 1
ATOM 613 C CA . GLU A 1 79 ? -21.078 17.344 7.664 1 91.31 79 GLU A CA 1
ATOM 614 C C . GLU A 1 79 ? -22.578 17.141 7.855 1 91.31 79 GLU A C 1
ATOM 616 O O . GLU A 1 79 ? -23 16.484 8.805 1 91.31 79 GLU A O 1
ATOM 621 N N . ASN A 1 80 ? -23.406 17.703 6.957 1 87.31 80 ASN A N 1
ATOM 622 C CA . ASN A 1 80 ? -24.844 17.609 7.09 1 87.31 80 ASN A CA 1
ATOM 623 C C . ASN A 1 80 ? -25.312 16.156 7.004 1 87.31 80 ASN A C 1
ATOM 625 O O . ASN A 1 80 ? -26.172 15.727 7.781 1 87.31 80 ASN A O 1
ATOM 629 N N . LEU A 1 81 ? -24.75 15.461 6.094 1 87.56 81 LEU A N 1
ATOM 630 C CA . LEU A 1 81 ? -25.109 14.055 5.945 1 87.56 81 LEU A CA 1
ATOM 631 C C . LEU A 1 81 ? -24.656 13.25 7.152 1 87.56 81 LEU A C 1
ATOM 633 O O . LEU A 1 81 ? -25.375 12.367 7.625 1 87.56 81 LEU A O 1
ATOM 637 N N . PHE A 1 82 ? -23.484 13.547 7.625 1 93.94 82 PHE A N 1
ATOM 638 C CA . PHE A 1 82 ? -22.969 12.852 8.797 1 93.94 82 PHE A CA 1
ATOM 639 C C . PHE A 1 82 ? -23.859 13.086 10.008 1 93.94 82 PHE A C 1
ATOM 641 O O . PHE A 1 82 ? -24.219 12.141 10.711 1 93.94 82 PHE A O 1
ATOM 648 N N . ARG A 1 83 ? -24.25 14.312 10.25 1 93.56 83 ARG A N 1
ATOM 649 C CA . ARG A 1 83 ? -25.031 14.664 11.43 1 93.56 83 ARG A CA 1
ATOM 650 C C . ARG A 1 83 ? -26.438 14.086 11.336 1 93.56 83 ARG A C 1
ATOM 652 O O . ARG A 1 83 ? -27.031 13.719 12.352 1 93.56 83 ARG A O 1
ATOM 659 N N . SER A 1 84 ? -26.938 14.055 10.078 1 92.81 84 SER A N 1
ATOM 660 C CA . SER A 1 84 ? -28.25 13.414 9.898 1 92.81 84 SER A CA 1
ATOM 661 C C . SER A 1 84 ? -28.203 11.945 10.297 1 92.81 84 SER A C 1
ATOM 663 O O . SER A 1 84 ? -29.062 11.477 11.039 1 92.81 84 SER A O 1
ATOM 665 N N . ARG A 1 85 ? -27.203 11.219 9.836 1 94.25 85 ARG A N 1
ATOM 666 C CA . ARG A 1 85 ? -27.047 9.812 10.188 1 94.25 85 ARG A CA 1
ATOM 667 C C . ARG A 1 85 ? -26.734 9.648 11.672 1 94.25 85 ARG A C 1
ATOM 669 O O . ARG A 1 85 ? -27.156 8.672 12.297 1 94.25 85 ARG A O 1
ATOM 676 N N . PHE A 1 86 ? -26 10.633 12.164 1 96.75 86 PHE A N 1
ATOM 677 C CA . PHE A 1 86 ? -25.672 10.664 13.586 1 96.75 86 PHE A CA 1
ATOM 678 C C . PHE A 1 86 ? -26.922 10.727 14.438 1 96.75 86 PHE A C 1
ATOM 680 O O . PHE A 1 86 ? -27.062 9.992 15.422 1 96.75 86 PHE A O 1
ATOM 687 N N . GLU A 1 87 ? -27.891 11.531 14.031 1 95.88 87 GLU A N 1
ATOM 688 C CA . GLU A 1 87 ? -29.172 11.641 14.727 1 95.88 87 GLU A CA 1
ATOM 689 C C . GLU A 1 87 ? -29.984 10.359 14.594 1 95.88 87 GLU A C 1
ATOM 691 O O . GLU A 1 87 ? -30.641 9.922 15.547 1 95.88 87 GLU A O 1
ATOM 696 N N . GLU A 1 88 ? -29.922 9.797 13.414 1 95.75 88 GLU A N 1
ATOM 697 C CA . GLU A 1 88 ? -30.609 8.531 13.203 1 95.75 88 GLU A CA 1
ATOM 698 C C . GLU A 1 88 ? -30.062 7.445 14.133 1 95.75 88 GLU A C 1
ATOM 700 O O . GLU A 1 88 ? -30.844 6.66 14.695 1 95.75 88 GLU A O 1
ATOM 705 N N . PHE A 1 89 ? -28.812 7.387 14.227 1 96.56 89 PHE A N 1
ATOM 706 C CA . PHE A 1 89 ? -28.141 6.402 15.062 1 96.56 89 PHE A CA 1
ATOM 707 C C . PHE A 1 89 ? -28.578 6.547 16.516 1 96.56 89 PHE A C 1
ATOM 709 O O . PHE A 1 89 ? -28.906 5.555 17.172 1 96.56 89 PHE A O 1
ATOM 716 N N . TRP A 1 90 ? -28.625 7.754 17.062 1 95.94 90 TRP A N 1
ATOM 717 C CA . TRP A 1 90 ? -28.922 7.996 18.469 1 95.94 90 TRP A CA 1
ATOM 718 C C . TRP A 1 90 ? -30.422 7.875 18.734 1 95.94 90 TRP A C 1
ATOM 720 O O . TRP A 1 90 ? -30.844 7.742 19.875 1 95.94 90 TRP A O 1
ATOM 730 N N . ALA A 1 91 ? -31.188 7.949 17.625 1 95.62 91 ALA A N 1
ATOM 731 C CA . ALA A 1 91 ? -32.625 7.793 17.781 1 95.62 91 ALA A CA 1
ATOM 732 C C . ALA A 1 91 ? -33 6.328 17.984 1 95.62 91 ALA A C 1
ATOM 734 O O . ALA A 1 91 ? -34.094 6.02 18.484 1 95.62 91 ALA A O 1
ATOM 735 N N . LEU A 1 92 ? -32.125 5.445 17.609 1 95.19 92 LEU A N 1
ATOM 736 C CA . LEU A 1 92 ? -32.375 4.02 17.781 1 95.19 92 LEU A CA 1
ATOM 737 C C . LEU A 1 92 ? -32.219 3.605 19.25 1 95.19 92 LEU A C 1
ATOM 739 O O . LEU A 1 92 ? -31.328 4.121 19.938 1 95.19 92 LEU A O 1
ATOM 743 N N . PRO A 1 93 ? -33.062 2.631 19.625 1 93.06 93 PRO A N 1
ATOM 744 C CA . PRO A 1 93 ? -32.781 2.033 20.938 1 93.06 93 PRO A CA 1
ATOM 745 C C . PRO A 1 93 ? -31.438 1.311 20.969 1 93.06 93 PRO A C 1
ATOM 747 O O . PRO A 1 93 ? -31.016 0.754 19.953 1 93.06 93 PRO A O 1
ATOM 750 N N . PRO A 1 94 ? -30.781 1.275 22.094 1 89.25 94 PRO A N 1
ATOM 751 C CA . PRO A 1 94 ? -29.453 0.681 22.203 1 89.25 94 PRO A CA 1
ATOM 752 C C . PRO A 1 94 ? -29.391 -0.743 21.656 1 89.25 94 PRO A C 1
ATOM 754 O O . PRO A 1 94 ? -28.391 -1.128 21.031 1 89.25 94 PRO A O 1
ATOM 757 N N . VAL A 1 95 ? -30.391 -1.468 21.781 1 89.19 95 VAL A N 1
ATOM 758 C CA . VAL A 1 95 ? -30.422 -2.869 21.375 1 89.19 95 VAL A CA 1
ATOM 759 C C . VAL A 1 95 ? -30.406 -2.969 19.859 1 89.19 95 VAL A C 1
ATOM 761 O O . VAL A 1 95 ? -29.922 -3.961 19.297 1 89.19 95 VAL A O 1
ATOM 764 N N . ASP A 1 96 ? -30.797 -1.916 19.156 1 92.81 96 ASP A N 1
ATOM 765 C CA . ASP A 1 96 ? -30.906 -1.954 17.703 1 92.81 96 ASP A CA 1
ATOM 766 C C . ASP A 1 96 ? -29.703 -1.301 17.031 1 92.81 96 ASP A C 1
ATOM 768 O O . ASP A 1 96 ? -29.547 -1.377 15.812 1 92.81 96 ASP A O 1
ATOM 772 N N . ARG A 1 97 ? -28.844 -0.705 17.797 1 92.56 97 ARG A N 1
ATOM 773 C CA . ARG A 1 97 ? -27.719 0.02 17.219 1 92.56 97 ARG A CA 1
ATOM 774 C C . ARG A 1 97 ? -26.719 -0.94 16.594 1 92.56 97 ARG A C 1
ATOM 776 O O . ARG A 1 97 ? -25.953 -0.557 15.695 1 92.56 97 ARG A O 1
ATOM 783 N N . GLY A 1 98 ? -26.719 -2.125 17.047 1 91.38 98 GLY A N 1
ATOM 784 C CA . GLY A 1 98 ? -25.844 -3.145 16.484 1 91.38 98 GLY A CA 1
ATOM 785 C C . GLY A 1 98 ? -26.219 -3.508 15.047 1 91.38 98 GLY A C 1
ATOM 786 O O . GLY A 1 98 ? -25.422 -4.137 14.344 1 91.38 98 GLY A O 1
ATOM 787 N N . LYS A 1 99 ? -27.328 -3.068 14.555 1 91.94 99 LYS A N 1
ATOM 788 C CA . LYS A 1 99 ? -27.797 -3.373 13.203 1 91.94 99 LYS A CA 1
ATOM 789 C C . LYS A 1 99 ? -27.578 -2.188 12.266 1 91.94 99 LYS A C 1
ATOM 791 O O . LYS A 1 99 ? -27.891 -2.258 11.086 1 91.94 99 LYS A O 1
ATOM 796 N N . PHE A 1 100 ? -27.016 -1.117 12.812 1 94.44 100 PHE A N 1
ATOM 797 C CA . PHE A 1 100 ? -26.75 0.065 12 1 94.44 100 PHE A CA 1
ATOM 798 C C . PHE A 1 100 ? -25.688 -0.231 10.945 1 94.44 100 PHE A C 1
ATOM 800 O O . PHE A 1 100 ? -25.047 -1.277 10.992 1 94.44 100 PHE A O 1
ATOM 807 N N . ASN A 1 101 ? -25.609 0.6 9.945 1 94.5 101 ASN A N 1
ATOM 808 C CA . ASN A 1 101 ? -24.578 0.451 8.93 1 94.5 101 ASN A CA 1
ATOM 809 C C . ASN A 1 101 ? -23.188 0.39 9.547 1 94.5 101 ASN A C 1
ATOM 811 O O . ASN A 1 101 ? -22.734 1.358 10.164 1 94.5 101 ASN A O 1
ATOM 815 N N . THR A 1 102 ? -22.5 -0.703 9.398 1 95.56 102 THR A N 1
ATOM 816 C CA . THR A 1 102 ? -21.25 -0.987 10.086 1 95.56 102 THR A CA 1
ATOM 817 C C . THR A 1 102 ? -20.141 -0.05 9.609 1 95.56 102 THR A C 1
ATOM 819 O O . THR A 1 102 ? -19.297 0.378 10.398 1 95.56 102 THR A O 1
ATOM 822 N N . THR A 1 103 ? -20.109 0.289 8.367 1 95.81 103 THR A N 1
ATOM 823 C CA . THR A 1 103 ? -19.094 1.196 7.844 1 95.81 103 THR A CA 1
ATOM 824 C C . THR A 1 103 ? -19.266 2.6 8.414 1 95.81 103 THR A C 1
ATOM 826 O O . THR A 1 103 ? -18.297 3.293 8.695 1 95.81 103 THR A O 1
ATOM 829 N N . TRP A 1 104 ? -20.5 2.986 8.547 1 96.38 104 TRP A N 1
ATOM 830 C CA . TRP A 1 104 ? -20.75 4.289 9.156 1 96.38 104 TRP A CA 1
ATOM 831 C C . TRP A 1 104 ? -20.281 4.309 10.609 1 96.38 104 TRP A C 1
ATOM 833 O O . TRP A 1 104 ? -19.797 5.328 11.102 1 96.38 104 TRP A O 1
ATOM 843 N N . VAL A 1 105 ? -20.531 3.23 11.297 1 97.44 105 VAL A N 1
ATOM 844 C CA . VAL A 1 105 ? -20.078 3.141 12.68 1 97.44 105 VAL A CA 1
ATOM 845 C C . VAL A 1 105 ? -18.562 3.264 12.734 1 97.44 105 VAL A C 1
ATOM 847 O O . VAL A 1 105 ? -18.016 3.885 13.648 1 97.44 105 VAL A O 1
ATOM 850 N N . ALA A 1 106 ? -17.859 2.631 11.797 1 98.19 106 ALA A N 1
ATOM 851 C CA . ALA A 1 106 ? -16.406 2.818 11.703 1 98.19 106 ALA A CA 1
ATOM 852 C C . ALA A 1 106 ? -16.062 4.297 11.539 1 98.19 106 ALA A C 1
ATOM 854 O O . ALA A 1 106 ? -15.148 4.801 12.195 1 98.19 106 ALA A O 1
ATOM 855 N N . LEU A 1 107 ? -16.781 4.98 10.648 1 98.38 107 LEU A N 1
ATOM 856 C CA . LEU A 1 107 ? -16.578 6.406 10.43 1 98.38 107 LEU A CA 1
ATOM 857 C C . LEU A 1 107 ? -16.812 7.191 11.719 1 98.38 107 LEU A C 1
ATOM 859 O O . LEU A 1 107 ? -16.031 8.094 12.047 1 98.38 107 LEU A O 1
ATOM 863 N N . LEU A 1 108 ? -17.875 6.852 12.398 1 98.5 108 LEU A N 1
ATOM 864 C CA . LEU A 1 108 ? -18.188 7.512 13.664 1 98.5 108 LEU A CA 1
ATOM 865 C C . LEU A 1 108 ? -17.016 7.387 14.641 1 98.5 108 LEU A C 1
ATOM 867 O O . LEU A 1 108 ? -16.578 8.375 15.227 1 98.5 108 LEU A O 1
ATOM 871 N N . PHE A 1 109 ? -16.453 6.223 14.789 1 98.5 109 PHE A N 1
ATOM 872 C CA . PHE A 1 109 ? -15.422 5.977 15.789 1 98.5 109 PHE A CA 1
ATOM 873 C C . PHE A 1 109 ? -14.133 6.707 15.422 1 98.5 109 PHE A C 1
ATOM 875 O O . PHE A 1 109 ? -13.414 7.176 16.297 1 98.5 109 PHE A O 1
ATOM 882 N N . ILE A 1 110 ? -13.773 6.785 14.156 1 98.69 110 ILE A N 1
ATOM 883 C CA . ILE A 1 110 ? -12.555 7.5 13.797 1 98.69 110 ILE A CA 1
ATOM 884 C C . ILE A 1 110 ? -12.766 9 13.984 1 98.69 110 ILE A C 1
ATOM 886 O O . ILE A 1 110 ? -11.844 9.727 14.359 1 98.69 110 ILE A O 1
ATOM 890 N N . VAL A 1 111 ? -14 9.469 13.719 1 98.56 111 VAL A N 1
ATOM 891 C CA . VAL A 1 111 ? -14.344 10.859 13.984 1 98.56 111 VAL A CA 1
ATOM 892 C C . VAL A 1 111 ? -14.211 11.156 15.477 1 98.56 111 VAL A C 1
ATOM 894 O O . VAL A 1 111 ? -13.641 12.172 15.867 1 98.56 111 VAL A O 1
ATOM 897 N N . LEU A 1 112 ? -14.703 10.25 16.328 1 98.19 112 LEU A N 1
ATOM 898 C CA . LEU A 1 112 ? -14.594 10.398 17.781 1 98.19 112 LEU A CA 1
ATOM 899 C C . LEU A 1 112 ? -13.133 10.375 18.219 1 98.19 112 LEU A C 1
ATOM 901 O O . LEU A 1 112 ? -12.711 11.203 19.031 1 98.19 112 LEU A O 1
ATOM 905 N N . ALA A 1 113 ? -12.383 9.422 17.703 1 97.31 113 ALA A N 1
ATOM 906 C CA . ALA A 1 113 ? -10.961 9.32 18.047 1 97.31 113 ALA A CA 1
ATOM 907 C C . ALA A 1 113 ? -10.211 10.594 17.672 1 97.31 113 ALA A C 1
ATOM 909 O O . ALA A 1 113 ? -9.422 11.109 18.469 1 97.31 113 ALA A O 1
ATOM 910 N N . SER A 1 114 ? -10.461 11.125 16.516 1 96.69 114 SER A N 1
ATOM 911 C CA . SER A 1 114 ? -9.773 12.312 16.016 1 96.69 114 SER A CA 1
ATOM 912 C C . SER A 1 114 ? -10.172 13.555 16.812 1 96.69 114 SER A C 1
ATOM 914 O O . SER A 1 114 ? -9.32 14.391 17.125 1 96.69 114 SER A O 1
ATOM 916 N N . GLY A 1 115 ? -11.492 13.656 17.094 1 95.88 115 GLY A N 1
ATOM 917 C CA . GLY A 1 115 ? -11.945 14.781 17.891 1 95.88 115 GLY A CA 1
ATOM 918 C C . GLY A 1 115 ? -11.359 14.797 19.297 1 95.88 115 GLY A C 1
ATOM 919 O O . GLY A 1 115 ? -11.062 15.859 19.844 1 95.88 115 GLY A O 1
ATOM 920 N N . HIS A 1 116 ? -11.188 13.648 19.891 1 94.56 116 HIS A N 1
ATOM 921 C CA . HIS A 1 116 ? -10.672 13.516 21.234 1 94.56 116 HIS A CA 1
ATOM 922 C C . HIS A 1 116 ? -9.281 14.133 21.359 1 94.56 116 HIS A C 1
ATOM 924 O O . HIS A 1 116 ? -8.945 14.719 22.391 1 94.56 116 HIS A O 1
ATOM 930 N N . LEU A 1 117 ? -8.516 14.109 20.328 1 91.31 117 LEU A N 1
ATOM 931 C CA . LEU A 1 117 ? -7.145 14.602 20.344 1 91.31 117 LEU A CA 1
ATOM 932 C C . LEU A 1 117 ? -7.113 16.109 20.562 1 91.31 117 LEU A C 1
ATOM 934 O O . LEU A 1 117 ? -6.113 16.656 21.031 1 91.31 117 LEU A O 1
ATOM 938 N N . TYR A 1 118 ? -8.211 16.781 20.25 1 90 118 TYR A N 1
ATOM 939 C CA . TYR A 1 118 ? -8.203 18.234 20.281 1 90 118 TYR A CA 1
ATOM 940 C C . TYR A 1 118 ? -8.992 18.766 21.469 1 90 118 TYR A C 1
ATOM 942 O O . TYR A 1 118 ? -8.977 19.969 21.75 1 90 118 TYR A O 1
ATOM 950 N N . VAL A 1 119 ? -9.672 17.984 22.141 1 87.31 119 VAL A N 1
ATOM 951 C CA . VAL A 1 119 ? -10.555 18.453 23.219 1 87.31 119 VAL A CA 1
ATOM 952 C C . VAL A 1 119 ? -9.953 18.094 24.578 1 87.31 119 VAL A C 1
ATOM 954 O O . VAL A 1 119 ? -10.031 18.875 25.516 1 87.31 119 VAL A O 1
ATOM 957 N N . GLN A 1 120 ? -9.398 16.906 24.672 1 78.12 120 GLN A N 1
ATOM 958 C CA . GLN A 1 120 ? -8.969 16.406 25.969 1 78.12 120 GLN A CA 1
ATOM 959 C C . GLN A 1 120 ? -7.57 16.906 26.312 1 78.12 120 GLN A C 1
ATOM 961 O O . GLN A 1 120 ? -6.777 17.234 25.422 1 78.12 120 GLN A O 1
ATOM 966 N N . ASP A 1 121 ? -7.48 16.969 27.547 1 77.75 121 ASP A N 1
ATOM 967 C CA . ASP A 1 121 ? -6.164 17.359 28.062 1 77.75 121 ASP A CA 1
ATOM 968 C C . ASP A 1 121 ? -5.121 16.297 27.734 1 77.75 121 ASP A C 1
ATOM 970 O O . ASP A 1 121 ? -5.191 15.172 28.234 1 77.75 121 ASP A O 1
ATOM 974 N N . PRO A 1 122 ? -4.234 16.672 27.016 1 76.75 122 PRO A N 1
ATOM 975 C CA . PRO A 1 122 ? -3.25 15.695 26.547 1 76.75 122 PRO A CA 1
ATOM 976 C C . PRO A 1 122 ? -2.371 15.156 27.672 1 76.75 122 PRO A C 1
ATOM 978 O O . PRO A 1 122 ? -1.69 14.141 27.5 1 76.75 122 PRO A O 1
ATOM 981 N N . THR A 1 123 ? -2.406 15.828 28.766 1 72.75 123 THR A N 1
ATOM 982 C CA . THR A 1 123 ? -1.597 15.383 29.906 1 72.75 123 THR A CA 1
ATOM 983 C C . THR A 1 123 ? -2.381 14.406 30.781 1 72.75 123 THR A C 1
ATOM 985 O O . THR A 1 123 ? -1.82 13.797 31.688 1 72.75 123 THR A O 1
ATOM 988 N N . ALA A 1 124 ? -3.582 14.211 30.359 1 75.25 124 ALA A N 1
ATOM 989 C CA . ALA A 1 124 ? -4.41 13.273 31.109 1 75.25 124 ALA A CA 1
ATOM 990 C C . ALA A 1 124 ? -3.912 11.836 30.938 1 75.25 124 ALA A C 1
ATOM 992 O O . ALA A 1 124 ? -3.408 11.477 29.875 1 75.25 124 ALA A O 1
ATOM 993 N N . ILE A 1 125 ? -4.035 11.062 31.938 1 69.44 125 ILE A N 1
ATOM 994 C CA . ILE A 1 125 ? -3.537 9.688 31.984 1 69.44 125 ILE A CA 1
ATOM 995 C C . ILE A 1 125 ? -4.18 8.867 30.875 1 69.44 125 ILE A C 1
ATOM 997 O O . ILE A 1 125 ? -3.527 8.016 30.266 1 69.44 125 ILE A O 1
ATOM 1001 N N . ASP A 1 126 ? -5.367 9.242 30.672 1 70.38 126 ASP A N 1
ATOM 1002 C CA . ASP A 1 126 ? -6.098 8.406 29.719 1 70.38 126 ASP A CA 1
ATOM 1003 C C . ASP A 1 126 ? -6.125 9.055 28.344 1 70.38 126 ASP A C 1
ATOM 1005 O O . ASP A 1 126 ? -6.875 8.625 27.453 1 70.38 126 ASP A O 1
ATOM 1009 N N . PHE A 1 127 ? -5.312 9.953 28.172 1 74.75 127 PHE A N 1
ATOM 1010 C CA . PHE A 1 127 ? -5.34 10.727 26.938 1 74.75 127 PHE A CA 1
ATOM 1011 C C . PHE A 1 127 ? -5.086 9.836 25.734 1 74.75 127 PHE A C 1
ATOM 1013 O O . PHE A 1 127 ? -5.699 10.023 24.672 1 74.75 127 PHE A O 1
ATOM 1020 N N . THR A 1 128 ? -4.27 8.875 25.938 1 77.81 128 THR A N 1
ATOM 1021 C CA . THR A 1 128 ? -3.922 8.023 24.797 1 77.81 128 THR A CA 1
ATOM 1022 C C . THR A 1 128 ? -4.816 6.789 24.75 1 77.81 128 THR A C 1
ATOM 1024 O O . THR A 1 128 ? -5.195 6.336 23.672 1 77.81 128 THR A O 1
ATOM 1027 N N . SER A 1 129 ? -5.223 6.402 25.812 1 83.56 129 SER A N 1
ATOM 1028 C CA . SER A 1 129 ? -5.926 5.125 25.875 1 83.56 129 SER A CA 1
ATOM 1029 C C . SER A 1 129 ? -7.328 5.234 25.297 1 83.56 129 SER A C 1
ATOM 1031 O O . SER A 1 129 ? -7.789 4.324 24.594 1 83.56 129 SER A O 1
ATOM 1033 N N . VAL A 1 130 ? -7.992 6.359 25.516 1 89.75 130 VAL A N 1
ATOM 1034 C CA . VAL A 1 130 ? -9.383 6.496 25.094 1 89.75 130 VAL A CA 1
ATOM 1035 C C . VAL A 1 130 ? -9.445 6.594 23.578 1 89.75 130 VAL A C 1
ATOM 1037 O O . VAL A 1 130 ? -10.141 5.805 22.922 1 89.75 130 VAL A O 1
ATOM 1040 N N . PRO A 1 131 ? -8.727 7.512 23 1 92.56 131 PRO A N 1
ATOM 1041 C CA . PRO A 1 131 ? -8.82 7.582 21.547 1 92.56 131 PRO A CA 1
ATOM 1042 C C . PRO A 1 131 ? -8.258 6.336 20.859 1 92.56 131 PRO A C 1
ATOM 1044 O O . PRO A 1 131 ? -8.742 5.949 19.781 1 92.56 131 PRO A O 1
ATOM 1047 N N . GLU A 1 132 ? -7.355 5.668 21.391 1 90.88 132 GLU A N 1
ATOM 1048 C CA . GLU A 1 132 ? -6.848 4.426 20.812 1 90.88 132 GLU A CA 1
ATOM 1049 C C . GLU A 1 132 ? -7.902 3.322 20.875 1 90.88 132 GLU A C 1
ATOM 1051 O O . GLU A 1 132 ? -7.957 2.461 20 1 90.88 132 GLU A O 1
ATOM 1056 N N . THR A 1 133 ? -8.656 3.379 21.938 1 92.75 133 THR A N 1
ATOM 1057 C CA . THR A 1 133 ? -9.797 2.463 22 1 92.75 133 THR A CA 1
ATOM 1058 C C . THR A 1 133 ? -10.781 2.756 20.875 1 92.75 133 THR A C 1
ATOM 1060 O O . THR A 1 133 ? -11.273 1.834 20.219 1 92.75 133 THR A O 1
ATOM 1063 N N . TYR A 1 134 ? -11.094 4.062 20.656 1 96.12 134 TYR A N 1
ATOM 1064 C CA . TYR A 1 134 ? -11.977 4.434 19.547 1 96.12 134 TYR A CA 1
ATOM 1065 C C . TYR A 1 134 ? -11.391 3.988 18.219 1 96.12 134 TYR A C 1
ATOM 1067 O O . TYR A 1 134 ? -12.109 3.486 17.359 1 96.12 134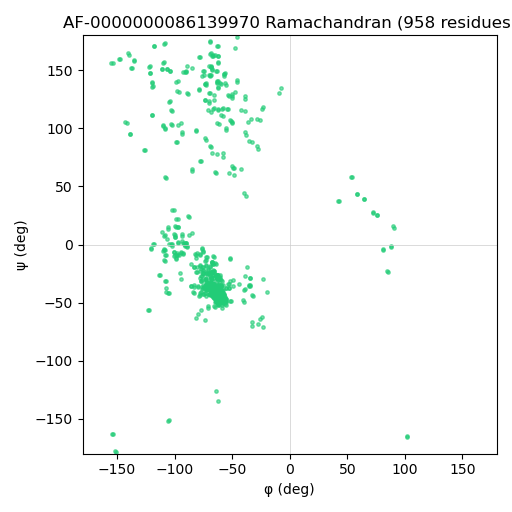 TYR A O 1
ATOM 1075 N N . LEU A 1 135 ? -10.086 4.188 18.062 1 96.69 135 LEU A N 1
ATOM 1076 C CA . LEU A 1 135 ? -9.398 3.758 16.859 1 96.69 135 LEU A CA 1
ATOM 1077 C C . LEU A 1 135 ? -9.539 2.252 16.656 1 96.69 135 LEU A C 1
ATOM 1079 O O . LEU A 1 135 ? -9.789 1.787 15.547 1 96.69 135 LEU A O 1
ATOM 1083 N N . SER A 1 136 ? -9.352 1.494 17.688 1 93.5 136 SER A N 1
ATOM 1084 C CA . SER A 1 136 ? -9.461 0.04 17.625 1 93.5 136 SER A CA 1
ATOM 1085 C C . SER A 1 136 ? -10.891 -0.392 17.297 1 93.5 136 SER A C 1
ATOM 1087 O O . SER A 1 136 ? -11.102 -1.376 16.594 1 93.5 136 SER A O 1
ATOM 1089 N N . CYS A 1 137 ? -11.859 0.302 17.844 1 95.31 137 CYS A N 1
ATOM 1090 C CA . CYS A 1 137 ? -13.258 0.045 17.516 1 95.31 137 CYS A CA 1
ATOM 1091 C C . CYS A 1 137 ? -13.516 0.299 16.031 1 95.31 137 CYS A C 1
ATOM 1093 O O . CYS A 1 137 ? -14.211 -0.48 15.375 1 95.31 137 CYS A O 1
ATOM 1095 N N . CYS A 1 138 ? -12.977 1.402 15.578 1 97.69 138 CYS A N 1
ATOM 1096 C CA . CYS A 1 138 ? -13.078 1.714 14.156 1 97.69 138 CYS A CA 1
ATOM 1097 C C . CYS A 1 138 ? -12.523 0.575 13.312 1 97.69 138 CYS A C 1
ATOM 1099 O O . CYS A 1 138 ? -13.195 0.102 12.383 1 97.69 138 CYS A O 1
ATOM 1101 N N . TYR A 1 139 ? -11.359 0.123 13.648 1 96.12 139 TYR A N 1
ATOM 1102 C CA . TYR A 1 139 ? -10.695 -0.938 12.891 1 96.12 139 TYR A CA 1
ATOM 1103 C C . TYR A 1 139 ? -11.5 -2.23 12.953 1 96.12 139 TYR A C 1
ATOM 1105 O O . TYR A 1 139 ? -11.633 -2.936 11.945 1 96.12 139 TYR A O 1
ATOM 1113 N N . ARG A 1 140 ? -11.992 -2.545 14.109 1 93.88 140 ARG A N 1
ATOM 1114 C CA . ARG A 1 140 ? -12.805 -3.748 14.258 1 93.88 140 ARG A CA 1
ATOM 1115 C C . ARG A 1 140 ? -14.055 -3.67 13.383 1 93.88 140 ARG A C 1
ATOM 1117 O O . ARG A 1 140 ? -14.453 -4.664 12.773 1 93.88 140 ARG A O 1
ATOM 1124 N N . ALA A 1 141 ? -14.695 -2.553 13.367 1 95.12 141 ALA A N 1
ATOM 1125 C CA . ALA A 1 141 ? -15.867 -2.371 12.516 1 95.12 141 ALA A CA 1
ATOM 1126 C C . ALA A 1 141 ? -15.516 -2.602 11.047 1 95.12 141 ALA A C 1
ATOM 1128 O O . ALA A 1 141 ? -16.281 -3.219 10.312 1 95.12 141 ALA A O 1
ATOM 1129 N N . LEU A 1 142 ? -14.375 -2.1 10.602 1 96.19 142 LEU A N 1
ATOM 1130 C CA . LEU A 1 142 ? -13.906 -2.332 9.242 1 96.19 142 LEU A CA 1
ATOM 1131 C C . LEU A 1 142 ? -13.719 -3.822 8.977 1 96.19 142 LEU A C 1
ATOM 1133 O O . LEU A 1 142 ? -14.062 -4.316 7.902 1 96.19 142 LEU A O 1
ATOM 1137 N N . CYS A 1 143 ? -13.156 -4.516 9.953 1 93.44 143 CYS A N 1
ATOM 1138 C CA . CYS A 1 143 ? -12.953 -5.949 9.805 1 93.44 143 CYS A CA 1
ATOM 1139 C C . CYS A 1 143 ? -14.289 -6.676 9.641 1 93.44 143 CYS A C 1
ATOM 1141 O O . CYS A 1 143 ? -14.391 -7.629 8.867 1 93.44 143 CYS A O 1
ATOM 1143 N N . LEU A 1 144 ? -15.281 -6.215 10.375 1 92 144 LEU A N 1
ATOM 1144 C CA . LEU A 1 144 ? -16.594 -6.855 10.352 1 92 144 LEU A CA 1
ATOM 1145 C C . LEU A 1 144 ? -17.219 -6.758 8.961 1 92 144 LEU A C 1
ATOM 1147 O O . LEU A 1 144 ? -18 -7.629 8.562 1 92 144 LEU A O 1
ATOM 1151 N N . VAL A 1 145 ? -16.828 -5.73 8.195 1 92.94 145 VAL A N 1
ATOM 1152 C CA . VAL A 1 145 ? -17.391 -5.594 6.852 1 92.94 145 VAL A CA 1
ATOM 1153 C C . VAL A 1 145 ? -16.406 -6.137 5.82 1 92.94 145 VAL A C 1
ATOM 1155 O O . VAL A 1 145 ? -16.578 -5.945 4.617 1 92.94 145 VAL A O 1
ATOM 1158 N N . SER A 1 146 ? -15.305 -6.789 6.219 1 92.88 146 SER A N 1
ATOM 1159 C CA . SER A 1 146 ? -14.297 -7.379 5.344 1 92.88 146 SER A CA 1
ATOM 1160 C C . SER A 1 146 ? -13.766 -6.355 4.344 1 92.88 146 SER A C 1
ATOM 1162 O O . SER A 1 146 ? -13.758 -6.605 3.137 1 92.88 146 SER A O 1
ATOM 1164 N N . PHE A 1 147 ? -13.227 -5.266 4.918 1 94.56 147 PHE A N 1
ATOM 1165 C CA . PHE A 1 147 ? -12.875 -4.094 4.125 1 94.56 147 PHE A CA 1
ATOM 1166 C C . PHE A 1 147 ? -11.719 -4.402 3.188 1 94.56 147 PHE A C 1
ATOM 1168 O O . PHE A 1 147 ? -11.461 -3.66 2.238 1 94.56 147 PHE A O 1
ATOM 1175 N N . LEU A 1 148 ? -10.992 -5.477 3.387 1 94.81 148 LEU A N 1
ATOM 1176 C CA . LEU A 1 148 ? -9.891 -5.828 2.506 1 94.81 148 LEU A CA 1
ATOM 1177 C C . LEU A 1 148 ? -10.398 -6.328 1.159 1 94.81 148 LEU A C 1
ATOM 1179 O O . LEU A 1 148 ? -9.719 -6.188 0.14 1 94.81 148 LEU A O 1
ATOM 1183 N N . SER A 1 149 ? -11.555 -6.934 1.205 1 92 149 SER A N 1
ATOM 1184 C CA . SER A 1 149 ? -12.07 -7.512 -0.032 1 92 149 SER A CA 1
ATOM 1185 C C . SER A 1 149 ? -13.32 -6.781 -0.506 1 92 149 SER A C 1
ATOM 1187 O O . SER A 1 149 ? -13.648 -6.805 -1.694 1 92 149 SER A O 1
ATOM 1189 N N . GLU A 1 150 ? -14.016 -6.195 0.464 1 93.06 150 GLU A N 1
ATOM 1190 C CA . GLU A 1 150 ? -15.211 -5.418 0.135 1 93.06 150 GLU A CA 1
ATOM 1191 C C . GLU A 1 150 ? -14.914 -3.922 0.172 1 93.06 150 GLU A C 1
ATOM 1193 O O . GLU A 1 150 ? -15 -3.293 1.229 1 93.06 150 GLU A O 1
ATOM 1198 N N . TRP A 1 151 ? -14.773 -3.402 -0.999 1 93.88 151 TRP A N 1
ATOM 1199 C CA . TRP A 1 151 ? -14.32 -2.02 -1.097 1 93.88 151 TRP A CA 1
ATOM 1200 C C . TRP A 1 151 ? -15.5 -1.071 -1.274 1 93.88 151 TRP A C 1
ATOM 1202 O O . TRP A 1 151 ? -16.484 -1.408 -1.942 1 93.88 151 TRP A O 1
ATOM 1212 N N . SER A 1 152 ? -15.445 0.042 -0.649 1 94.06 152 SER A N 1
ATOM 1213 C CA . SER A 1 152 ? -16.438 1.098 -0.822 1 94.06 152 SER A CA 1
ATOM 1214 C C . SER A 1 152 ? -15.812 2.477 -0.646 1 94.06 152 SER A C 1
ATOM 1216 O O . SER A 1 152 ? -14.719 2.604 -0.099 1 94.06 152 SER A O 1
ATOM 1218 N N . LEU A 1 153 ? -16.453 3.486 -1.156 1 95.12 153 LEU A N 1
ATOM 1219 C CA . LEU A 1 153 ? -15.969 4.852 -0.997 1 95.12 153 LEU A CA 1
ATOM 1220 C C . LEU A 1 153 ? -15.953 5.254 0.474 1 95.12 153 LEU A C 1
ATOM 1222 O O . LEU A 1 153 ? -15.055 5.98 0.912 1 95.12 153 LEU A O 1
ATOM 1226 N N . GLU A 1 154 ? -16.875 4.809 1.225 1 95.25 154 GLU A N 1
ATOM 1227 C CA . GLU A 1 154 ? -16.953 5.113 2.65 1 95.25 154 GLU A CA 1
ATOM 1228 C C . GLU A 1 154 ? -15.742 4.535 3.393 1 95.25 154 GLU A C 1
ATOM 1230 O O . GLU A 1 154 ? -15.219 5.164 4.312 1 95.25 154 GLU A O 1
ATOM 1235 N N . THR A 1 155 ? -15.383 3.352 2.975 1 97.25 155 THR A N 1
ATOM 1236 C CA . THR A 1 155 ? -14.203 2.74 3.574 1 97.25 155 THR A CA 1
ATOM 1237 C C . THR A 1 155 ? -12.969 3.605 3.34 1 97.25 155 THR A C 1
ATOM 1239 O O . THR A 1 155 ? -12.117 3.732 4.223 1 97.25 155 THR A O 1
ATOM 1242 N N . ILE A 1 156 ? -12.875 4.168 2.158 1 98.19 156 ILE A N 1
ATOM 1243 C CA . ILE A 1 156 ? -11.75 5.043 1.827 1 98.19 156 ILE A CA 1
ATOM 1244 C C . ILE A 1 156 ? -11.766 6.262 2.744 1 98.19 156 ILE A C 1
ATOM 1246 O O . ILE A 1 156 ? -10.711 6.688 3.236 1 98.19 156 ILE A O 1
ATOM 1250 N N . GLN A 1 157 ? -12.938 6.84 2.971 1 98 157 GLN A N 1
ATOM 1251 C CA . GLN A 1 157 ? -13.055 7.969 3.887 1 98 157 GLN A CA 1
ATOM 1252 C C . GLN A 1 157 ? -12.508 7.621 5.266 1 98 157 GLN A C 1
ATOM 1254 O O . GLN A 1 157 ? -11.742 8.391 5.848 1 98 157 GLN A O 1
ATOM 1259 N N . VAL A 1 158 ? -12.883 6.504 5.762 1 98.62 158 VAL A N 1
ATOM 1260 C CA . VAL A 1 158 ? -12.461 6.055 7.082 1 98.62 158 VAL A CA 1
ATOM 1261 C C . VAL A 1 158 ? -10.945 5.863 7.098 1 98.62 158 VAL A C 1
ATOM 1263 O O . VAL A 1 158 ? -10.266 6.293 8.031 1 98.62 158 VAL A O 1
ATOM 1266 N N . LEU A 1 159 ? -10.43 5.242 6.086 1 98.69 159 LEU A N 1
ATOM 1267 C CA . LEU A 1 159 ? -9.008 4.934 6.039 1 98.69 159 LEU A CA 1
ATOM 1268 C C . LEU A 1 159 ? -8.172 6.207 5.953 1 98.69 159 LEU A C 1
ATOM 1270 O O . LEU A 1 159 ? -7.102 6.297 6.555 1 98.69 159 LEU A O 1
ATOM 1274 N N . ILE A 1 160 ? -8.586 7.191 5.199 1 98.44 160 ILE A N 1
ATOM 1275 C CA . ILE A 1 160 ? -7.887 8.469 5.121 1 98.44 160 ILE A CA 1
ATOM 1276 C C . ILE A 1 160 ? -7.812 9.109 6.508 1 98.44 160 ILE A C 1
ATOM 1278 O O . ILE A 1 160 ? -6.77 9.625 6.902 1 98.44 160 ILE A O 1
ATOM 1282 N N . LEU A 1 161 ? -8.898 9.008 7.191 1 98.5 161 LEU A N 1
ATOM 1283 C CA . LEU A 1 161 ? -8.953 9.625 8.508 1 98.5 161 LEU A CA 1
ATOM 1284 C C . LEU A 1 161 ? -8.125 8.836 9.516 1 98.5 161 LEU A C 1
ATOM 1286 O O . LEU A 1 161 ? -7.535 9.414 10.43 1 98.5 161 LEU A O 1
ATOM 1290 N N . ILE A 1 162 ? -8.078 7.508 9.398 1 98.56 162 ILE A N 1
ATOM 1291 C CA . ILE A 1 162 ? -7.191 6.707 10.234 1 98.56 162 ILE A CA 1
ATOM 1292 C C . ILE A 1 162 ? -5.742 7.141 10.016 1 98.56 162 ILE A C 1
ATOM 1294 O O . ILE A 1 162 ? -4.988 7.309 10.977 1 98.56 162 ILE A O 1
ATOM 1298 N N . CYS A 1 163 ? -5.359 7.332 8.781 1 97.44 163 CYS A N 1
ATOM 1299 C CA . CYS A 1 163 ? -4 7.762 8.469 1 97.44 163 CYS A CA 1
ATOM 1300 C C . CYS A 1 163 ? -3.701 9.125 9.078 1 97.44 163 CYS A C 1
ATOM 1302 O O . CYS A 1 163 ? -2.625 9.336 9.641 1 97.44 163 CYS A O 1
ATOM 1304 N N . ASN A 1 164 ? -4.664 10.023 8.945 1 96.62 164 ASN A N 1
ATOM 1305 C CA . ASN A 1 164 ? -4.465 11.328 9.57 1 96.62 164 ASN A CA 1
ATOM 1306 C C . ASN A 1 164 ? -4.32 11.211 11.086 1 96.62 164 ASN A C 1
ATOM 1308 O O . ASN A 1 164 ? -3.539 11.945 11.695 1 96.62 164 ASN A O 1
ATOM 1312 N N . TYR A 1 165 ? -5.129 10.359 11.688 1 96.38 165 TYR A N 1
ATOM 1313 C CA . TYR A 1 165 ? -5.027 10.117 13.117 1 96.38 165 TYR A CA 1
ATOM 1314 C C . TYR A 1 165 ? -3.629 9.633 13.492 1 96.38 165 TYR A C 1
ATOM 1316 O O . TYR A 1 165 ? -3.055 10.086 14.484 1 96.38 165 TYR A O 1
ATOM 1324 N N . PHE A 1 166 ? -3.1 8.695 12.711 1 94.81 166 PHE A N 1
ATOM 1325 C CA . PHE A 1 166 ? -1.771 8.156 12.969 1 94.81 166 PHE A CA 1
ATOM 1326 C C . PHE A 1 166 ? -0.727 9.266 12.969 1 94.81 166 PHE A C 1
ATOM 1328 O O . PHE A 1 166 ? 0.081 9.359 13.891 1 94.81 166 PHE A O 1
ATOM 1335 N N . VAL A 1 167 ? -0.763 10.117 12 1 92.12 167 VAL A N 1
ATOM 1336 C CA . VAL A 1 167 ? 0.227 11.18 11.891 1 92.12 167 VAL A CA 1
ATOM 1337 C C . VAL A 1 167 ? 0.096 12.133 13.078 1 92.12 167 VAL A C 1
ATOM 1339 O O . VAL A 1 167 ? 1.097 12.508 13.695 1 92.12 167 VAL A O 1
ATOM 1342 N N . THR A 1 168 ? -1.126 12.438 13.375 1 91.25 168 THR A N 1
ATOM 1343 C CA . THR A 1 168 ? -1.385 13.406 14.438 1 91.25 168 THR A CA 1
ATOM 1344 C C . THR A 1 168 ? -0.991 12.836 15.797 1 91.25 168 THR A C 1
ATOM 1346 O O . THR A 1 168 ? -0.58 13.57 16.688 1 91.25 168 THR A O 1
ATOM 1349 N N . SER A 1 169 ? -1.055 11.547 15.969 1 88.75 169 SER A N 1
ATOM 1350 C CA . SER A 1 169 ? -0.727 10.898 17.234 1 88.75 169 SER A CA 1
ATOM 1351 C C . SER A 1 169 ? 0.709 10.383 17.234 1 88.75 169 SER A C 1
ATOM 1353 O O . SER A 1 169 ? 1.052 9.477 18 1 88.75 169 SER A O 1
ATOM 1355 N N . THR A 1 170 ? 1.538 10.797 16.328 1 86.69 170 THR A N 1
ATOM 1356 C CA . THR A 1 170 ? 2.971 10.531 16.266 1 86.69 170 THR A CA 1
ATOM 1357 C C . THR A 1 170 ? 3.234 9.078 15.867 1 86.69 170 THR A C 1
ATOM 1359 O O . THR A 1 170 ? 4.188 8.461 16.344 1 86.69 170 THR A O 1
ATOM 1362 N N . ARG A 1 171 ? 2.324 8.539 15.156 1 89.81 171 ARG A N 1
ATOM 1363 C CA . ARG A 1 171 ? 2.477 7.191 14.609 1 89.81 171 ARG A CA 1
ATOM 1364 C C . ARG A 1 171 ? 2.695 7.23 13.102 1 89.81 171 ARG A C 1
ATOM 1366 O O . ARG A 1 171 ? 1.98 6.566 12.352 1 89.81 171 ARG A O 1
ATOM 1373 N N . THR A 1 172 ? 3.703 7.91 12.711 1 90.31 172 THR A N 1
ATOM 1374 C CA . THR A 1 172 ? 3.941 8.172 11.297 1 90.31 172 THR A CA 1
ATOM 1375 C C . THR A 1 172 ? 4.324 6.883 10.562 1 90.31 172 THR A C 1
ATOM 1377 O O . THR A 1 172 ? 3.908 6.66 9.43 1 90.31 172 THR A O 1
ATOM 1380 N N . ALA A 1 173 ? 5.133 6.023 11.195 1 91.12 173 ALA A N 1
ATOM 1381 C CA . ALA A 1 173 ? 5.527 4.77 10.562 1 91.12 173 ALA A CA 1
ATOM 1382 C C . ALA A 1 173 ? 4.316 3.863 10.344 1 91.12 173 ALA A C 1
ATOM 1384 O O . ALA A 1 173 ? 4.184 3.234 9.289 1 91.12 173 ALA A O 1
ATOM 1385 N N . ASP A 1 174 ? 3.447 3.783 11.359 1 94.5 174 ASP A N 1
ATOM 1386 C CA . ASP A 1 174 ? 2.203 3.037 11.211 1 94.5 174 ASP A CA 1
ATOM 1387 C C . ASP A 1 174 ? 1.372 3.582 10.047 1 94.5 174 ASP A C 1
ATOM 1389 O O . ASP A 1 174 ? 0.786 2.814 9.281 1 94.5 174 ASP A O 1
ATOM 1393 N N . CYS A 1 175 ? 1.361 4.891 10 1 95.94 175 CYS A N 1
ATOM 1394 C CA . CYS A 1 175 ? 0.608 5.527 8.922 1 95.94 175 CYS A CA 1
ATOM 1395 C C . CYS A 1 175 ? 1.167 5.141 7.559 1 95.94 175 CYS A C 1
ATOM 1397 O O . CYS A 1 175 ? 0.413 4.773 6.656 1 95.94 175 CYS A O 1
ATOM 1399 N N . TRP A 1 176 ? 2.465 5.199 7.398 1 96.25 176 TRP A N 1
ATOM 1400 C CA . TRP A 1 176 ? 3.102 4.871 6.125 1 96.25 176 TRP A CA 1
ATOM 1401 C C . TRP A 1 176 ? 2.713 3.469 5.668 1 96.25 176 TRP A C 1
ATOM 1403 O O . TRP A 1 176 ? 2.232 3.287 4.547 1 96.25 176 TRP A O 1
ATOM 1413 N N . THR A 1 177 ? 2.861 2.5 6.496 1 97.25 177 THR A N 1
ATOM 1414 C CA . THR A 1 177 ? 2.623 1.104 6.145 1 97.25 177 THR A CA 1
ATOM 1415 C C . THR A 1 177 ? 1.134 0.842 5.949 1 97.25 177 THR A C 1
ATOM 1417 O O . THR A 1 177 ? 0.734 0.2 4.977 1 97.25 177 THR A O 1
ATOM 1420 N N . PHE A 1 178 ? 0.347 1.398 6.844 1 97.19 178 PHE A N 1
ATOM 1421 C CA . PHE A 1 178 ? -1.093 1.175 6.801 1 97.19 178 PHE A CA 1
ATOM 1422 C C . PHE A 1 178 ? -1.709 1.848 5.582 1 97.19 178 PHE A C 1
ATOM 1424 O O . PHE A 1 178 ? -2.693 1.355 5.023 1 97.19 178 PHE A O 1
ATOM 1431 N N . SER A 1 179 ? -1.148 2.928 5.125 1 97.94 179 SER A N 1
ATOM 1432 C CA . SER A 1 179 ? -1.683 3.66 3.98 1 97.94 179 SER A CA 1
ATOM 1433 C C . SER A 1 179 ? -1.578 2.836 2.701 1 97.94 179 SER A C 1
ATOM 1435 O O . SER A 1 179 ? -2.234 3.145 1.703 1 97.94 179 SER A O 1
ATOM 1437 N N . GLY A 1 180 ? -0.754 1.808 2.748 1 97.94 180 GLY A N 1
ATOM 1438 C CA . GLY A 1 180 ? -0.708 0.9 1.611 1 97.94 180 GLY A CA 1
ATOM 1439 C C . GLY A 1 180 ? -2.049 0.266 1.299 1 97.94 180 GLY A C 1
ATOM 1440 O O . GLY A 1 180 ? -2.391 0.066 0.131 1 97.94 180 GLY A O 1
ATOM 1441 N N . ILE A 1 181 ? -2.779 -0.078 2.336 1 98.06 181 ILE A N 1
ATOM 1442 C CA . ILE A 1 181 ? -4.113 -0.643 2.17 1 98.06 181 ILE A CA 1
ATOM 1443 C C . ILE A 1 181 ? -5.016 0.363 1.458 1 98.06 181 ILE A C 1
ATOM 1445 O O . ILE A 1 181 ? -5.734 0.007 0.52 1 98.06 181 ILE A O 1
ATOM 1449 N N . LEU A 1 182 ? -4.926 1.579 1.952 1 98.06 182 LEU A N 1
ATOM 1450 C CA . LEU A 1 182 ? -5.699 2.66 1.354 1 98.06 182 LEU A CA 1
ATOM 1451 C C . LEU A 1 182 ? -5.375 2.807 -0.129 1 98.06 182 LEU A C 1
ATOM 1453 O O . LEU A 1 182 ? -6.281 2.902 -0.961 1 98.06 182 LEU A O 1
ATOM 1457 N N . GLN A 1 183 ? -4.164 2.793 -0.462 1 97.69 183 GLN A N 1
ATOM 1458 C CA . GLN A 1 183 ? -3.711 2.938 -1.842 1 97.69 183 GLN A CA 1
ATOM 1459 C C . GLN A 1 183 ? -4.312 1.854 -2.734 1 97.69 183 GLN A C 1
ATOM 1461 O O . GLN A 1 183 ? -4.797 2.145 -3.828 1 97.69 183 GLN A O 1
ATOM 1466 N N . LYS A 1 184 ? -4.207 0.653 -2.283 1 97.94 184 LYS A N 1
ATOM 1467 C CA . LYS A 1 184 ? -4.668 -0.468 -3.098 1 97.94 184 LYS A CA 1
ATOM 1468 C C . LYS A 1 184 ? -6.176 -0.411 -3.312 1 97.94 184 LYS A C 1
ATOM 1470 O O . LYS A 1 184 ? -6.664 -0.729 -4.398 1 97.94 184 LYS A O 1
ATOM 1475 N N . ILE A 1 185 ? -6.938 -0.003 -2.295 1 97.62 185 ILE A N 1
ATOM 1476 C CA . ILE A 1 185 ? -8.391 0.099 -2.42 1 97.62 185 ILE A CA 1
ATOM 1477 C C . ILE A 1 185 ? -8.742 1.226 -3.387 1 97.62 185 ILE A C 1
ATOM 1479 O O . ILE A 1 185 ? -9.656 1.085 -4.203 1 97.62 185 ILE A O 1
ATOM 1483 N N . ILE A 1 186 ? -8.016 2.314 -3.348 1 97.69 186 ILE A N 1
ATOM 1484 C CA . ILE A 1 186 ? -8.25 3.459 -4.219 1 97.69 186 ILE A CA 1
ATOM 1485 C C . ILE A 1 186 ? -8.062 3.047 -5.676 1 97.69 186 ILE A C 1
ATOM 1487 O O . ILE A 1 186 ? -8.883 3.377 -6.535 1 97.69 186 ILE A O 1
ATOM 1491 N N . TYR A 1 187 ? -7.031 2.324 -5.973 1 96.31 187 TYR A N 1
ATOM 1492 C CA . TYR A 1 187 ? -6.793 1.848 -7.332 1 96.31 187 TYR A CA 1
ATOM 1493 C C . TYR A 1 187 ? -7.793 0.762 -7.711 1 96.31 187 TYR A C 1
ATOM 1495 O O . TYR A 1 187 ? -8.195 0.657 -8.875 1 96.31 187 TYR A O 1
ATOM 1503 N N . GLY A 1 188 ? -8.141 -0.031 -6.695 1 95.44 188 GLY A N 1
ATOM 1504 C CA . GLY A 1 188 ? -9.133 -1.067 -6.953 1 95.44 188 GLY A CA 1
ATOM 1505 C C . GLY A 1 188 ? -10.477 -0.518 -7.391 1 95.44 188 GLY A C 1
ATOM 1506 O O . GLY A 1 188 ? -11.164 -1.128 -8.211 1 95.44 188 GLY A O 1
ATOM 1507 N N . LEU A 1 189 ? -10.836 0.614 -6.82 1 95.69 189 LEU A N 1
ATOM 1508 C CA . LEU A 1 189 ? -12.102 1.262 -7.168 1 95.69 189 LEU A CA 1
ATOM 1509 C C . LEU A 1 189 ? -11.914 2.23 -8.328 1 95.69 189 LEU A C 1
ATOM 1511 O O . LEU A 1 189 ? -12.836 2.969 -8.688 1 95.69 189 LEU A O 1
ATOM 1515 N N . GLU A 1 190 ? -10.656 2.322 -8.852 1 94.38 190 GLU A N 1
ATOM 1516 C CA . GLU A 1 190 ? -10.281 3.061 -10.055 1 94.38 190 GLU A CA 1
ATOM 1517 C C . GLU A 1 190 ? -10.508 4.559 -9.875 1 94.38 190 GLU A C 1
ATOM 1519 O O . GLU A 1 190 ? -11.016 5.23 -10.773 1 94.38 190 GLU A O 1
ATOM 1524 N N . LEU A 1 191 ? -10.203 5.07 -8.695 1 96.75 191 LEU A N 1
ATOM 1525 C CA . LEU A 1 191 ? -10.352 6.504 -8.453 1 96.75 191 LEU A CA 1
ATOM 1526 C C . LEU A 1 191 ? -9.266 7.293 -9.172 1 96.75 191 LEU A C 1
ATOM 1528 O O . LEU A 1 191 ? -9.359 8.516 -9.305 1 96.75 191 LEU A O 1
ATOM 1532 N N . HIS A 1 192 ? -8.195 6.621 -9.672 1 95.44 192 HIS A N 1
ATOM 1533 C CA . HIS A 1 192 ? -7.113 7.266 -10.414 1 95.44 192 HIS A CA 1
ATOM 1534 C C . HIS A 1 192 ? -7.555 7.613 -11.836 1 95.44 192 HIS A C 1
ATOM 1536 O O . HIS A 1 192 ? -6.82 8.273 -12.57 1 95.44 192 HIS A O 1
ATOM 1542 N N . LEU A 1 193 ? -8.742 7.176 -12.172 1 95 193 LEU A N 1
ATOM 1543 C CA . LEU A 1 193 ? -9.328 7.441 -13.484 1 95 193 LEU A CA 1
ATOM 1544 C C . LEU A 1 193 ? -10.492 8.422 -13.367 1 95 193 LEU A C 1
ATOM 1546 O O . LEU A 1 193 ? -11.078 8.578 -12.297 1 95 193 LEU A O 1
ATOM 1550 N N . PRO A 1 194 ? -10.789 9.125 -14.492 1 93.88 194 PRO A N 1
ATOM 1551 C CA . PRO A 1 194 ? -12.016 9.93 -14.461 1 93.88 194 PRO A CA 1
ATOM 1552 C C . PRO A 1 194 ? -13.258 9.109 -14.109 1 93.88 194 PRO A C 1
ATOM 1554 O O . PRO A 1 194 ? -13.391 7.973 -14.562 1 93.88 194 PRO A O 1
ATOM 1557 N N . PRO A 1 195 ? -14.086 9.711 -13.25 1 91.81 195 PRO A N 1
ATOM 1558 C CA . PRO A 1 195 ? -15.297 8.969 -12.898 1 91.81 195 PRO A CA 1
ATOM 1559 C C . PRO A 1 195 ? -16.125 8.578 -14.117 1 91.81 195 PRO A C 1
ATOM 1561 O O . PRO A 1 195 ? -16.188 9.328 -15.094 1 91.81 195 PRO A O 1
ATOM 1564 N N . PRO A 1 196 ? -16.75 7.465 -13.992 1 89 196 PRO A N 1
ATOM 1565 C CA . PRO A 1 196 ? -17.609 7.039 -15.102 1 89 196 PRO A CA 1
ATOM 1566 C C . PRO A 1 196 ? -18.766 8 -15.359 1 89 196 PRO A C 1
ATOM 1568 O O . PRO A 1 196 ? -19.281 8.617 -14.422 1 89 196 PRO A O 1
ATOM 1571 N N . ALA A 1 197 ? -19.25 7.961 -16.547 1 87.62 197 ALA A N 1
ATOM 1572 C CA . ALA A 1 197 ? -20.328 8.859 -16.953 1 87.62 197 ALA A CA 1
ATOM 1573 C C . ALA A 1 197 ? -21.625 8.508 -16.25 1 87.62 197 ALA A C 1
ATOM 1575 O O . ALA A 1 197 ? -22.438 9.383 -15.969 1 87.62 197 ALA A O 1
ATOM 1576 N N . SER A 1 198 ? -21.766 7.301 -15.891 1 90.25 198 SER A N 1
ATOM 1577 C CA . SER A 1 198 ? -23.016 6.812 -15.312 1 90.25 198 SER A CA 1
ATOM 1578 C C . SER A 1 198 ? -23.109 7.156 -13.828 1 90.25 198 SER A C 1
ATOM 1580 O O . SER A 1 198 ? -24.188 7.078 -13.234 1 90.25 198 SER A O 1
ATOM 1582 N N . ALA A 1 199 ? -22.031 7.645 -13.305 1 85.56 199 ALA A N 1
ATOM 1583 C CA . ALA A 1 199 ? -22.031 7.945 -11.875 1 85.56 199 ALA A CA 1
ATOM 1584 C C . ALA A 1 199 ? -22.844 9.203 -11.578 1 85.56 199 ALA A C 1
ATOM 1586 O O . ALA A 1 199 ? -22.938 10.102 -12.414 1 85.56 199 ALA A O 1
ATOM 1587 N N . SER A 1 200 ? -23.453 9.273 -10.414 1 84.31 200 SER A N 1
ATOM 1588 C CA . SER A 1 200 ? -24.172 10.469 -9.969 1 84.31 200 SER A CA 1
ATOM 1589 C C . SER A 1 200 ? -23.203 11.625 -9.734 1 84.31 200 SER A C 1
ATOM 1591 O O . SER A 1 200 ? -22 11.422 -9.602 1 84.31 200 SER A O 1
ATOM 1593 N N . VAL A 1 201 ? -23.734 12.773 -9.68 1 83.38 201 VAL A N 1
ATOM 1594 C CA . VAL A 1 201 ? -22.953 13.977 -9.469 1 83.38 201 VAL A CA 1
ATOM 1595 C C . VAL A 1 201 ? -22.25 13.898 -8.109 1 83.38 201 VAL A C 1
ATOM 1597 O O . VAL A 1 201 ? -21.078 14.258 -7.98 1 83.38 201 VAL A O 1
ATOM 1600 N N . SER A 1 202 ? -22.969 13.438 -7.148 1 83.5 202 SER A N 1
ATOM 1601 C CA . SER A 1 202 ? -22.406 13.312 -5.809 1 83.5 202 SER A CA 1
ATOM 1602 C C . SER A 1 202 ? -21.281 12.289 -5.777 1 83.5 202 SER A C 1
ATOM 1604 O O . SER A 1 202 ? -20.266 12.492 -5.102 1 83.5 202 SER A O 1
ATOM 1606 N N . ASP A 1 203 ? -21.516 11.258 -6.516 1 87.44 203 ASP A N 1
ATOM 1607 C CA . ASP A 1 203 ? -20.5 10.211 -6.57 1 87.44 203 ASP A CA 1
ATOM 1608 C C . ASP A 1 203 ? -19.234 10.695 -7.285 1 87.44 203 ASP A C 1
ATOM 1610 O O . ASP A 1 203 ? -18.125 10.367 -6.883 1 87.44 203 ASP A O 1
ATOM 1614 N N . LYS A 1 204 ? -19.469 11.406 -8.352 1 90.38 204 LYS A N 1
ATOM 1615 C CA . LYS A 1 204 ? -18.328 11.961 -9.086 1 90.38 204 LYS A CA 1
ATOM 1616 C C . LYS A 1 204 ? -17.516 12.906 -8.219 1 90.38 204 LYS A C 1
ATOM 1618 O O . LYS A 1 204 ? -16.281 12.828 -8.188 1 90.38 204 LYS A O 1
ATOM 1623 N N . HIS A 1 205 ? -18.219 13.766 -7.484 1 90.19 205 HIS A N 1
ATOM 1624 C CA . HIS A 1 205 ? -17.547 14.711 -6.594 1 90.19 205 HIS A CA 1
ATOM 1625 C C . HIS A 1 205 ? -16.781 13.977 -5.504 1 90.19 205 HIS A C 1
ATOM 1627 O O . HIS A 1 205 ? -15.625 14.32 -5.223 1 90.19 205 HIS A O 1
ATOM 1633 N N . LEU A 1 206 ? -17.422 13.07 -4.918 1 92.81 206 LEU A N 1
ATOM 1634 C CA . LEU A 1 206 ? -16.797 12.344 -3.816 1 92.81 206 LEU A CA 1
ATOM 1635 C C . LEU A 1 206 ? -15.562 11.586 -4.301 1 92.81 206 LEU A C 1
ATOM 1637 O O . LEU A 1 206 ? -14.539 11.547 -3.609 1 92.81 206 LEU A O 1
ATOM 1641 N N . ARG A 1 207 ? -15.633 10.922 -5.457 1 95.38 207 ARG A N 1
ATOM 1642 C CA . ARG A 1 207 ? -14.5 10.203 -6.02 1 95.38 207 ARG A CA 1
ATOM 1643 C C . ARG A 1 207 ? -13.305 11.125 -6.227 1 95.38 207 ARG A C 1
ATOM 1645 O O . ARG A 1 207 ? -12.18 10.781 -5.875 1 95.38 207 ARG A O 1
ATOM 1652 N N . CYS A 1 208 ? -13.57 12.305 -6.738 1 96.12 208 CYS A N 1
ATOM 1653 C CA . CYS A 1 208 ? -12.508 13.281 -6.965 1 96.12 208 CYS A CA 1
ATOM 1654 C C . CYS A 1 208 ? -11.922 13.766 -5.645 1 96.12 208 CYS A C 1
ATOM 1656 O O . CYS A 1 208 ? -10.703 13.883 -5.504 1 96.12 208 CYS A O 1
ATOM 1658 N N . ALA A 1 209 ? -12.797 14.039 -4.734 1 96.06 209 ALA A N 1
ATOM 1659 C CA . ALA A 1 209 ? -12.359 14.531 -3.434 1 96.06 209 ALA A CA 1
ATOM 1660 C C . ALA A 1 209 ? -11.508 13.5 -2.709 1 96.06 209 ALA A C 1
ATOM 1662 O O . ALA A 1 209 ? -10.523 13.844 -2.059 1 96.06 209 ALA A O 1
ATOM 1663 N N . LEU A 1 210 ? -11.891 12.281 -2.822 1 97.69 210 LEU A N 1
ATOM 1664 C CA . LEU A 1 210 ? -11.156 11.203 -2.164 1 97.69 210 LEU A CA 1
ATOM 1665 C C . LEU A 1 210 ? -9.797 11 -2.812 1 97.69 210 LEU A C 1
ATOM 1667 O O . LEU A 1 210 ? -8.797 10.781 -2.119 1 97.69 210 LEU A O 1
ATOM 1671 N N . TRP A 1 211 ? -9.727 11.023 -4.133 1 98.06 211 TRP A N 1
ATOM 1672 C CA . TRP A 1 211 ? -8.43 10.938 -4.809 1 98.06 211 TRP A CA 1
ATOM 1673 C C . TRP A 1 211 ? -7.512 12.07 -4.363 1 98.06 211 TRP A C 1
ATOM 1675 O O . TRP A 1 211 ? -6.336 11.844 -4.074 1 98.06 211 TRP A O 1
ATOM 1685 N N . GLN A 1 212 ? -8.102 13.242 -4.344 1 97.94 212 GLN A N 1
ATOM 1686 C CA . GLN A 1 212 ? -7.328 14.406 -3.932 1 97.94 212 GLN A CA 1
ATOM 1687 C C . GLN A 1 212 ? -6.785 14.234 -2.516 1 97.94 212 GLN A C 1
ATOM 1689 O O . GLN A 1 212 ? -5.617 14.539 -2.254 1 97.94 212 GLN A O 1
ATOM 1694 N N . ALA A 1 213 ? -7.609 13.852 -1.595 1 98 213 ALA A N 1
ATOM 1695 C CA . ALA A 1 213 ? -7.207 13.672 -0.203 1 98 213 ALA A CA 1
ATOM 1696 C C . ALA A 1 213 ? -6.117 12.609 -0.079 1 98 213 ALA A C 1
ATOM 1698 O O . ALA A 1 213 ? -5.148 12.789 0.666 1 98 213 ALA A O 1
ATOM 1699 N N . PHE A 1 214 ? -6.289 11.547 -0.818 1 98.25 214 PHE A N 1
ATOM 1700 C CA . PHE A 1 214 ? -5.293 10.477 -0.833 1 98.25 214 PHE A CA 1
ATOM 1701 C C . PHE A 1 214 ? -3.961 10.992 -1.367 1 98.25 214 PHE A C 1
ATOM 1703 O O . PHE A 1 214 ? -2.912 10.766 -0.759 1 98.25 214 PHE A O 1
ATOM 1710 N N . MET A 1 215 ? -3.979 11.633 -2.504 1 97.94 215 MET A N 1
ATOM 1711 C CA . MET A 1 215 ? -2.762 12.156 -3.111 1 97.94 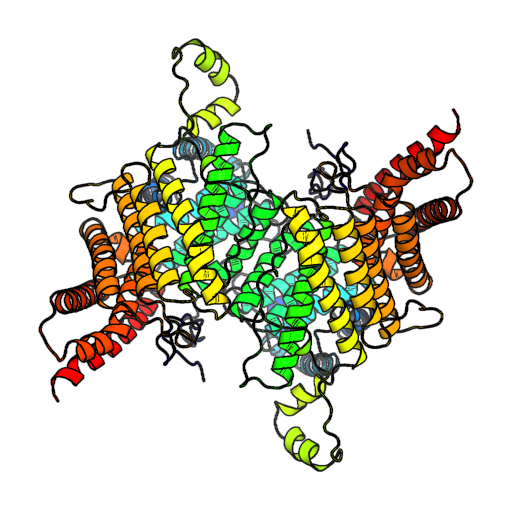215 MET A CA 1
ATOM 1712 C C . MET A 1 215 ? -2.061 13.133 -2.168 1 97.94 215 MET A C 1
ATOM 1714 O O . MET A 1 215 ? -0.837 13.094 -2.029 1 97.94 215 MET A O 1
ATOM 1718 N N . PHE A 1 216 ? -2.867 14 -1.57 1 97.06 216 PHE A N 1
ATOM 1719 C CA . PHE A 1 216 ? -2.312 14.977 -0.641 1 97.06 216 PHE A CA 1
ATOM 1720 C C . PHE A 1 216 ? -1.602 14.281 0.514 1 97.06 216 PHE A C 1
ATOM 1722 O O . PHE A 1 216 ? -0.471 14.641 0.856 1 97.06 216 PHE A O 1
ATOM 1729 N N . GLN A 1 217 ? -2.215 13.328 1.108 1 96.19 217 GLN A N 1
ATOM 1730 C CA . GLN A 1 217 ? -1.633 12.594 2.227 1 96.19 217 GLN A CA 1
ATOM 1731 C C . GLN A 1 217 ? -0.4 11.805 1.784 1 96.19 217 GLN A C 1
ATOM 1733 O O . GLN A 1 217 ? 0.608 11.773 2.492 1 96.19 217 GLN A O 1
ATOM 1738 N N . ASP A 1 218 ? -0.518 11.172 0.672 1 97 218 ASP A N 1
ATOM 1739 C CA . ASP A 1 218 ? 0.571 10.367 0.125 1 97 218 ASP A CA 1
ATOM 1740 C C . ASP A 1 218 ? 1.807 11.227 -0.139 1 97 218 ASP A C 1
ATOM 1742 O O . ASP A 1 218 ? 2.918 10.859 0.246 1 97 218 ASP A O 1
ATOM 1746 N N . VAL A 1 219 ? 1.659 12.32 -0.753 1 96.88 219 VAL A N 1
ATOM 1747 C CA . VAL A 1 219 ? 2.758 13.219 -1.107 1 96.88 219 VAL A CA 1
ATOM 1748 C C . VAL A 1 219 ? 3.359 13.82 0.158 1 96.88 219 VAL A C 1
ATOM 1750 O O . VAL A 1 219 ? 4.578 13.953 0.271 1 96.88 219 VAL A O 1
ATOM 1753 N N . SER A 1 220 ? 2.51 14.164 1.088 1 95.19 220 SER A N 1
ATOM 1754 C CA . SER A 1 220 ? 2.992 14.711 2.352 1 95.19 220 SER A CA 1
ATOM 1755 C C . SER A 1 220 ? 3.881 13.711 3.084 1 95.19 220 SER A C 1
ATOM 1757 O O . SER A 1 220 ? 4.961 14.062 3.561 1 95.19 220 SER A O 1
ATOM 1759 N N . LEU A 1 221 ? 3.443 12.492 3.125 1 94.25 221 LEU A N 1
ATOM 1760 C CA . LEU A 1 221 ? 4.25 11.453 3.764 1 94.25 221 LEU A CA 1
ATOM 1761 C C . LEU A 1 221 ? 5.551 11.234 3.002 1 94.25 221 LEU A C 1
ATOM 1763 O O . LEU A 1 221 ? 6.605 11.031 3.611 1 94.25 221 LEU A O 1
ATOM 1767 N N . SER A 1 222 ? 5.445 11.266 1.709 1 94.88 222 SER A N 1
ATOM 1768 C CA . SER A 1 222 ? 6.59 10.969 0.855 1 94.88 222 SER A CA 1
ATOM 1769 C C . SER A 1 222 ? 7.684 12.016 1.012 1 94.88 222 SER A C 1
ATOM 1771 O O . SER A 1 222 ? 8.867 11.68 1.073 1 94.88 222 SER A O 1
ATOM 1773 N N . TYR A 1 223 ? 7.309 13.312 0.998 1 92.38 223 TYR A N 1
ATOM 1774 C CA . TYR A 1 223 ? 8.383 14.297 1.085 1 92.38 223 TYR A CA 1
ATOM 1775 C C . TYR A 1 223 ? 8.93 14.391 2.504 1 92.38 223 TYR A C 1
ATOM 1777 O O . TYR A 1 223 ? 10.078 14.773 2.709 1 92.38 223 TYR A O 1
ATOM 1785 N N . PHE A 1 224 ? 8.117 14.016 3.51 1 88.56 224 PHE A N 1
ATOM 1786 C CA . PHE A 1 224 ? 8.617 14.031 4.879 1 88.56 224 PHE A CA 1
ATOM 1787 C C . PHE A 1 224 ? 9.539 12.836 5.133 1 88.56 224 PHE A C 1
ATOM 1789 O O . PHE A 1 224 ? 10.523 12.953 5.859 1 88.56 224 PHE A O 1
ATOM 1796 N N . LEU A 1 225 ? 9.172 11.719 4.523 1 89.75 225 LEU A N 1
ATOM 1797 C CA . LEU A 1 225 ? 9.922 10.492 4.777 1 89.75 225 LEU A CA 1
ATOM 1798 C C . LEU A 1 225 ? 10.945 10.25 3.68 1 89.75 225 LEU A C 1
ATOM 1800 O O . LEU A 1 225 ? 11.773 9.344 3.791 1 89.75 225 LEU A O 1
ATOM 1804 N N . GLU A 1 226 ? 10.859 11.07 2.586 1 91.44 226 GLU A N 1
ATOM 1805 C CA . GLU A 1 226 ? 11.719 10.914 1.417 1 91.44 226 GLU A CA 1
ATOM 1806 C C . GLU A 1 226 ? 11.57 9.531 0.794 1 91.44 226 GLU A C 1
ATOM 1808 O O . GLU A 1 226 ? 12.562 8.852 0.528 1 91.44 226 GLU A O 1
ATOM 1813 N N . LEU A 1 227 ? 10.422 9.117 0.695 1 94.19 227 LEU A N 1
ATOM 1814 C CA . LEU A 1 227 ? 10.102 7.812 0.119 1 94.19 227 LEU A CA 1
ATOM 1815 C C . LEU A 1 227 ? 9.242 7.969 -1.13 1 94.19 227 LEU A C 1
ATOM 1817 O O . LEU A 1 227 ? 8.773 9.07 -1.435 1 94.19 227 LEU A O 1
ATOM 1821 N N . VAL A 1 228 ? 9.055 6.902 -1.834 1 95.25 228 VAL A N 1
ATOM 1822 C CA . VAL A 1 228 ? 8.391 6.914 -3.133 1 95.25 228 VAL A CA 1
ATOM 1823 C C . VAL A 1 228 ? 6.891 7.125 -2.941 1 95.25 228 VAL A C 1
ATOM 1825 O O . VAL A 1 228 ? 6.25 6.41 -2.166 1 95.25 228 VAL A O 1
ATOM 1828 N N . PRO A 1 229 ? 6.352 8.141 -3.574 1 95.94 229 PRO A N 1
ATOM 1829 C CA . PRO A 1 229 ? 4.898 8.305 -3.488 1 95.94 229 PRO A CA 1
ATOM 1830 C C . PRO A 1 229 ? 4.133 7.203 -4.219 1 95.94 229 PRO A C 1
ATOM 1832 O O . PRO A 1 229 ? 4.621 6.664 -5.215 1 95.94 229 PRO A O 1
ATOM 1835 N N . ALA A 1 230 ? 2.955 6.949 -3.775 1 94.5 230 ALA A N 1
ATOM 1836 C CA . ALA A 1 230 ? 2.15 5.84 -4.277 1 94.5 230 ALA A CA 1
ATOM 1837 C C . ALA A 1 230 ? 1.13 6.32 -5.305 1 94.5 230 ALA A C 1
ATOM 1839 O O . ALA A 1 230 ? 0.563 5.516 -6.051 1 94.5 230 ALA A O 1
ATOM 1840 N N . SER A 1 231 ? 0.907 7.562 -5.473 1 95.06 231 SER A N 1
ATOM 1841 C CA . SER A 1 231 ? -0.188 8.094 -6.277 1 95.06 231 SER A CA 1
ATOM 1842 C C . SER A 1 231 ? 0.308 8.578 -7.637 1 95.06 231 SER A C 1
ATOM 1844 O O . SER A 1 231 ? -0.3 9.461 -8.25 1 95.06 231 SER A O 1
ATOM 1846 N N . CYS A 1 232 ? 1.312 8.039 -8.172 1 94.25 232 CYS A N 1
ATOM 1847 C CA . CYS A 1 232 ? 2.002 8.594 -9.328 1 94.25 232 CYS A CA 1
ATOM 1848 C C . CYS A 1 232 ? 1.265 8.242 -10.617 1 94.25 232 CYS A C 1
ATOM 1850 O O . CYS A 1 232 ? 1.45 8.906 -11.641 1 94.25 232 CYS A O 1
ATOM 1852 N N . HIS A 1 233 ? 0.518 7.25 -10.648 1 93.94 233 HIS A N 1
ATOM 1853 C CA . HIS A 1 233 ? -0.092 6.785 -11.891 1 93.94 233 HIS A CA 1
ATOM 1854 C C . HIS A 1 233 ? -1.587 7.082 -11.914 1 93.94 233 HIS A C 1
ATOM 1856 O O . HIS A 1 233 ? -2.379 6.352 -11.32 1 93.94 233 HIS A O 1
ATOM 1862 N N . HIS A 1 234 ? -1.981 8.109 -12.586 1 94 234 HIS A N 1
ATOM 1863 C CA . HIS A 1 234 ? -3.373 8.531 -12.68 1 94 234 HIS A CA 1
ATOM 1864 C C . HIS A 1 234 ? -3.625 9.328 -13.953 1 94 234 HIS A C 1
ATOM 1866 O O . HIS A 1 234 ? -2.691 9.883 -14.539 1 94 234 HIS A O 1
ATOM 1872 N N . SER A 1 235 ? -4.855 9.359 -14.406 1 92.62 235 SER A N 1
ATOM 1873 C CA . SER A 1 235 ? -5.266 10.18 -15.539 1 92.62 235 SER A CA 1
ATOM 1874 C C . SER A 1 235 ? -6.359 11.172 -15.133 1 92.62 235 SER A C 1
ATOM 1876 O O . SER A 1 235 ? -6.793 11.992 -15.945 1 92.62 235 SER A O 1
ATOM 1878 N N . ILE A 1 236 ? -6.785 11.055 -13.898 1 94.75 236 ILE A N 1
ATOM 1879 C CA . ILE A 1 236 ? -7.781 11.984 -13.383 1 94.75 236 ILE A CA 1
ATOM 1880 C C . ILE A 1 236 ? -7.172 13.375 -13.242 1 94.75 236 ILE A C 1
ATOM 1882 O O . ILE A 1 236 ? -5.988 13.516 -12.93 1 94.75 236 ILE A O 1
ATOM 1886 N N . ASP A 1 237 ? -8.008 14.367 -13.484 1 93.62 237 ASP A N 1
ATOM 1887 C CA . ASP A 1 237 ? -7.512 15.742 -13.516 1 93.62 237 ASP A CA 1
ATOM 1888 C C . ASP A 1 237 ? -8.25 16.609 -12.508 1 93.62 237 ASP A C 1
ATOM 1890 O O . ASP A 1 237 ? -9.43 16.391 -12.234 1 93.62 237 ASP A O 1
ATOM 1894 N N . VAL A 1 238 ? -7.594 17.641 -12.047 1 95.25 238 VAL A N 1
ATOM 1895 C CA . VAL A 1 238 ? -8.117 18.547 -11.039 1 95.25 238 VAL A CA 1
ATOM 1896 C C . VAL A 1 238 ? -9.367 19.25 -11.562 1 95.25 238 VAL A C 1
ATOM 1898 O O . VAL A 1 238 ? -10.258 19.609 -10.789 1 95.25 238 VAL A O 1
ATOM 1901 N N . SER A 1 239 ? -9.492 19.406 -12.883 1 92.5 239 SER A N 1
ATOM 1902 C CA . SER A 1 239 ? -10.617 20.094 -13.5 1 92.5 239 SER A CA 1
ATOM 1903 C C . SER A 1 239 ? -11.93 19.359 -13.242 1 92.5 239 SER A C 1
ATOM 1905 O O . SER A 1 239 ? -13.008 19.953 -13.359 1 92.5 239 SER A O 1
ATOM 1907 N N . LEU A 1 240 ? -11.836 18.125 -12.836 1 92.88 240 LEU A N 1
ATOM 1908 C CA . LEU A 1 240 ? -13.039 17.328 -12.641 1 92.88 240 LEU A CA 1
ATOM 1909 C C . LEU A 1 240 ? -13.648 17.594 -11.266 1 92.88 240 LEU A C 1
ATOM 1911 O O . LEU A 1 240 ? -14.805 17.25 -11.016 1 92.88 240 LEU A O 1
ATOM 1915 N N . LEU A 1 241 ? -12.852 18.125 -10.383 1 93.44 241 LEU A N 1
ATOM 1916 C CA . LEU A 1 241 ? -13.375 18.484 -9.07 1 93.44 241 LEU A CA 1
ATOM 1917 C C . LEU A 1 241 ? -14.086 19.828 -9.133 1 93.44 241 LEU A C 1
ATOM 1919 O O . LEU A 1 241 ? -13.438 20.891 -9.094 1 93.44 241 LEU A O 1
ATOM 1923 N N . ARG A 1 242 ? -15.391 19.781 -9.258 1 85.31 242 ARG A N 1
ATOM 1924 C CA . ARG A 1 242 ? -16.203 21 -9.375 1 85.31 242 ARG A CA 1
ATOM 1925 C C . ARG A 1 242 ? -17.234 21.078 -8.242 1 85.31 242 ARG A C 1
ATOM 1927 O O . ARG A 1 242 ? -17.641 20.047 -7.699 1 85.31 242 ARG A O 1
ATOM 1934 N N . PRO A 1 243 ? -17.406 22.453 -7.957 1 77.75 243 PRO A N 1
ATOM 1935 C CA . PRO A 1 243 ? -18.484 22.562 -6.969 1 77.75 243 PRO A CA 1
ATOM 1936 C C . PRO A 1 243 ? -19.828 22.031 -7.488 1 77.75 243 PRO A C 1
ATOM 1938 O O . PRO A 1 243 ? -20.094 22.109 -8.688 1 77.75 243 PRO A O 1
ATOM 1941 N N . VAL A 1 244 ? -20.438 21.375 -6.852 1 63.28 244 VAL A N 1
ATOM 1942 C CA . VAL A 1 244 ? -21.781 20.922 -7.227 1 63.28 244 VAL A CA 1
ATOM 1943 C C . VAL A 1 244 ? -22.75 22.094 -7.215 1 63.28 244 VAL A C 1
ATOM 1945 O O . VAL A 1 244 ? -22.906 22.766 -6.191 1 63.28 244 VAL A O 1
ATOM 1948 N N . ASP A 1 245 ? -22.797 22.984 -8.539 1 53.25 245 ASP A N 1
ATOM 1949 C CA . ASP A 1 245 ? -23.703 24.125 -8.633 1 53.25 245 ASP A CA 1
ATOM 1950 C C . ASP A 1 245 ? -25.125 23.719 -8.242 1 53.25 245 ASP A C 1
ATOM 1952 O O . ASP A 1 245 ? -25.594 22.641 -8.625 1 53.25 245 ASP A O 1
ATOM 1956 N N . ASP A 1 246 ? -25.609 24.484 -7.359 1 45.84 246 ASP A N 1
ATOM 1957 C CA . ASP A 1 246 ? -27.062 24.531 -7.328 1 45.84 246 ASP A CA 1
ATOM 1958 C C . ASP A 1 246 ? -27.625 24.906 -8.695 1 45.84 246 ASP A C 1
ATOM 1960 O O . ASP A 1 246 ? -27.094 25.797 -9.375 1 45.84 246 ASP A O 1
ATOM 1964 N N . GLY A 1 247 ? -28.141 24.281 -9.664 1 38.12 247 GLY A N 1
ATOM 1965 C CA . GLY A 1 247 ? -28.922 24.875 -10.742 1 38.12 247 GLY A CA 1
ATOM 1966 C C . GLY A 1 247 ? -29.266 26.328 -10.5 1 38.12 247 GLY A C 1
ATOM 1967 O O . GLY A 1 247 ? -29.344 26.781 -9.352 1 38.12 247 GLY A O 1
ATOM 1968 N N . ASP A 1 248 ? -29.094 27.406 -11.398 1 35.38 248 ASP A N 1
ATOM 1969 C CA . ASP A 1 248 ? -29.969 28.562 -11.539 1 35.38 248 ASP A CA 1
ATOM 1970 C C . ASP A 1 248 ? -31.406 28.219 -11.148 1 35.38 248 ASP A C 1
ATOM 1972 O O . ASP A 1 248 ? -32.312 29.062 -11.25 1 35.38 248 ASP A O 1
ATOM 1976 N N . ASN A 1 249 ? -32.188 27.297 -11.992 1 33.38 249 ASN A N 1
ATOM 1977 C CA . ASN A 1 249 ? -33.625 27.453 -11.938 1 33.38 249 ASN A CA 1
ATOM 1978 C C . ASN A 1 249 ? -34.125 27.578 -10.5 1 33.38 249 ASN A C 1
ATOM 1980 O O . ASN A 1 249 ? -33.406 27.25 -9.555 1 33.38 249 ASN A O 1
ATOM 1984 N N . ASN A 1 250 ? -35.719 27.797 -10.43 1 30.56 250 ASN A N 1
ATOM 1985 C CA . ASN A 1 250 ? -36.812 27.906 -9.477 1 30.56 250 ASN A CA 1
ATOM 1986 C C . ASN A 1 250 ? -36.688 26.875 -8.359 1 30.56 250 ASN A C 1
ATOM 1988 O O . ASN A 1 250 ? -36.625 25.672 -8.625 1 30.56 250 ASN A O 1
ATOM 1992 N N . PRO A 1 251 ? -36.5 27.219 -7.125 1 35.56 251 PRO A N 1
ATOM 1993 C CA . PRO A 1 251 ? -36.719 26.484 -5.879 1 35.56 251 PRO A CA 1
ATOM 1994 C C . PRO A 1 251 ? -37.688 25.312 -6.047 1 35.56 251 PRO A C 1
ATOM 1996 O O . PRO A 1 251 ? -37.719 24.422 -5.207 1 35.56 251 PRO A O 1
ATOM 1999 N N . ASP A 1 252 ? -38.812 25.453 -6.824 1 32.16 252 ASP A N 1
ATOM 2000 C CA . ASP A 1 252 ? -40.094 24.766 -6.867 1 32.16 252 ASP A CA 1
ATOM 2001 C C . ASP A 1 252 ? -39.969 23.375 -7.488 1 32.16 252 ASP A C 1
ATOM 2003 O O . ASP A 1 252 ? -40.625 22.438 -7.07 1 32.16 252 ASP A O 1
ATOM 2007 N N . SER A 1 253 ? -39.594 23.266 -8.859 1 32.16 253 SER A N 1
ATOM 2008 C CA . SER A 1 253 ? -40 22.031 -9.492 1 32.16 253 SER A CA 1
ATOM 2009 C C . SER A 1 253 ? -39.094 20.859 -9.109 1 32.16 253 SER A C 1
ATOM 2011 O O . SER A 1 253 ? -39.531 19.703 -9.133 1 32.16 253 SER A O 1
ATOM 2013 N N . ARG A 1 254 ? -37.781 20.891 -9.305 1 34.41 254 ARG A N 1
ATOM 2014 C CA . ARG A 1 254 ? -37.125 19.594 -9.102 1 34.41 254 ARG A CA 1
ATOM 2015 C C . ARG A 1 254 ? -36.781 19.375 -7.625 1 34.41 254 ARG A C 1
ATOM 2017 O O . ARG A 1 254 ? -36.188 18.359 -7.262 1 34.41 254 ARG A O 1
ATOM 2024 N N . LEU A 1 255 ? -36.719 20.25 -6.668 1 36.06 255 LEU A N 1
ATOM 2025 C CA . LEU A 1 255 ? -36.844 20.109 -5.223 1 36.06 255 LEU A CA 1
ATOM 2026 C C . LEU A 1 255 ? -37.938 19.125 -4.867 1 36.06 255 LEU A C 1
ATOM 2028 O O . LEU A 1 255 ? -37.812 18.328 -3.943 1 36.06 255 LEU A O 1
ATOM 2032 N N . GLU A 1 256 ? -39.156 19.359 -5.527 1 32.62 256 GLU A N 1
ATOM 2033 C CA . GLU A 1 256 ? -40.312 18.469 -5.344 1 32.62 256 GLU A CA 1
ATOM 2034 C C . GLU A 1 256 ? -39.969 17.031 -5.754 1 32.62 256 GLU A C 1
ATOM 2036 O O . GLU A 1 256 ? -40.344 16.078 -5.082 1 32.62 256 GLU A O 1
ATOM 2041 N N . GLU A 1 257 ? -39.438 16.891 -6.98 1 33.81 257 GLU A N 1
ATOM 2042 C CA . GLU A 1 257 ? -39.188 15.516 -7.422 1 33.81 257 GLU A CA 1
ATOM 2043 C C . GLU A 1 257 ? -38 14.906 -6.723 1 33.81 257 GLU A C 1
ATOM 2045 O O . GLU A 1 257 ? -37.938 13.688 -6.523 1 33.81 257 GLU A O 1
ATOM 2050 N N . MET A 1 258 ? -36.875 15.594 -6.504 1 35.38 258 MET A N 1
ATOM 2051 C CA . MET A 1 258 ? -35.656 15.164 -5.828 1 35.38 258 MET A CA 1
ATOM 2052 C C . MET A 1 258 ? -35.906 14.961 -4.336 1 35.38 258 MET A C 1
ATOM 2054 O O . MET A 1 258 ? -35.125 14.281 -3.66 1 35.38 258 MET A O 1
ATOM 2058 N N . LEU A 1 259 ? -36.688 15.68 -3.584 1 35.97 259 LEU A N 1
ATOM 2059 C CA . LEU A 1 259 ? -37.188 15.469 -2.238 1 35.97 259 LEU A CA 1
ATOM 2060 C C . LEU A 1 259 ? -37.781 14.062 -2.086 1 35.97 259 LEU A C 1
ATOM 2062 O O . LEU A 1 259 ? -38.062 13.625 -0.971 1 35.97 259 LEU A O 1
ATOM 2066 N N . LEU A 1 260 ? -38.281 13.578 -3.123 1 37.12 260 LEU A N 1
ATOM 2067 C CA . LEU A 1 260 ? -38.969 12.312 -2.953 1 37.12 260 LEU A CA 1
ATOM 2068 C C . LEU A 1 260 ? -38 11.141 -2.971 1 37.12 260 LEU A C 1
ATOM 2070 O O . LEU A 1 260 ? -38.344 10.031 -2.557 1 37.12 260 LEU A O 1
ATOM 2074 N N . SER A 1 261 ? -36.781 11.164 -3.857 1 34.47 261 SER A N 1
ATOM 2075 C CA . SER A 1 261 ? -36 9.922 -3.824 1 34.47 261 SER A CA 1
ATOM 2076 C C . SER A 1 261 ? -34.812 10.039 -2.881 1 34.47 261 SER A C 1
ATOM 2078 O O . SER A 1 261 ? -34.281 11.133 -2.668 1 34.47 261 SER A O 1
ATOM 2080 N N . GLU A 1 262 ? -34.438 9.102 -1.9 1 41.94 262 GLU A N 1
ATOM 2081 C CA . GLU A 1 262 ? -33.312 8.898 -0.96 1 41.94 262 GLU A CA 1
ATOM 2082 C C . GLU A 1 262 ? -32 9.359 -1.55 1 41.94 262 GLU A C 1
ATOM 2084 O O . GLU A 1 262 ? -31.156 9.922 -0.84 1 41.94 262 GLU A O 1
ATOM 2089 N N . ARG A 1 263 ? -31.734 9.367 -2.84 1 45.22 263 ARG A N 1
ATOM 2090 C CA . ARG A 1 263 ? -30.516 9.758 -3.543 1 45.22 263 ARG A CA 1
ATOM 2091 C C . ARG A 1 263 ? -30.391 11.273 -3.611 1 45.22 263 ARG A C 1
ATOM 2093 O O . ARG A 1 263 ? -29.281 11.805 -3.539 1 45.22 263 ARG A O 1
ATOM 2100 N N . ALA A 1 264 ? -31.484 11.984 -3.66 1 41.06 264 ALA A N 1
ATOM 2101 C CA . ALA A 1 264 ? -31.5 13.438 -3.789 1 41.06 264 ALA A CA 1
ATOM 2102 C C . ALA A 1 264 ? -30.938 14.102 -2.533 1 41.06 264 ALA A C 1
ATOM 2104 O O . ALA A 1 264 ? -30.219 15.102 -2.617 1 41.06 264 ALA A O 1
ATOM 2105 N N . HIS A 1 265 ? -31.312 13.617 -1.374 1 42.09 265 HIS A N 1
ATOM 2106 C CA . HIS A 1 265 ? -30.812 14.172 -0.121 1 42.09 265 HIS A CA 1
ATOM 2107 C C . HIS A 1 265 ? -29.297 14.062 -0.038 1 42.09 265 HIS A C 1
ATOM 2109 O O . HIS A 1 265 ? -28.625 14.969 0.468 1 42.09 265 HIS A O 1
ATOM 2115 N N . VAL A 1 266 ? -28.781 12.938 -0.589 1 44.56 266 VAL A N 1
ATOM 2116 C CA . VAL A 1 266 ? -27.344 12.711 -0.556 1 44.56 266 VAL A CA 1
ATOM 2117 C C . VAL A 1 266 ? -26.641 13.703 -1.479 1 44.56 266 VAL A C 1
ATOM 2119 O O . VAL A 1 266 ? -25.609 14.273 -1.117 1 44.56 266 VAL A O 1
ATOM 2122 N N . ASP A 1 267 ? -27.297 14.031 -2.598 1 45.25 267 ASP A N 1
ATOM 2123 C CA . ASP A 1 267 ? -26.672 14.93 -3.564 1 45.25 267 ASP A CA 1
ATOM 2124 C C . ASP A 1 267 ? -26.641 16.359 -3.047 1 45.25 267 ASP A C 1
ATOM 2126 O O . ASP A 1 267 ? -25.672 17.094 -3.254 1 45.25 267 ASP A O 1
ATOM 2130 N N . ILE A 1 268 ? -27.703 16.766 -2.289 1 43.38 268 ILE A N 1
ATOM 2131 C CA . ILE A 1 268 ? -27.766 18.094 -1.7 1 43.38 268 ILE A CA 1
ATOM 2132 C C . ILE A 1 268 ? -26.703 18.234 -0.605 1 43.38 268 ILE A C 1
ATOM 2134 O O . ILE A 1 268 ? -26.109 19.297 -0.435 1 43.38 268 ILE A O 1
ATOM 2138 N N . ALA A 1 269 ? -26.578 17.188 0.07 1 46.03 269 ALA A N 1
ATOM 2139 C CA . ALA A 1 269 ? -25.656 17.188 1.213 1 46.03 269 ALA A CA 1
ATOM 2140 C C . ALA A 1 269 ? -24.234 17.484 0.773 1 46.03 269 ALA A C 1
ATOM 2142 O O . ALA A 1 269 ? -23.422 17.984 1.562 1 46.03 269 ALA A O 1
ATOM 2143 N N . TYR A 1 270 ? -24 17.141 -0.49 1 48.66 270 TYR A N 1
ATOM 2144 C CA . TYR A 1 270 ? -22.656 17.422 -0.989 1 48.66 270 TYR A CA 1
ATOM 2145 C C . TYR A 1 270 ? -22.578 18.844 -1.549 1 48.66 270 TYR A C 1
ATOM 2147 O O . TYR A 1 270 ? -21.703 19.141 -2.361 1 48.66 270 TYR A O 1
ATOM 2155 N N . LEU A 1 271 ? -23.672 19.625 -1.337 1 45.69 271 LEU A N 1
ATOM 2156 C CA . LEU A 1 271 ? -23.5 21.031 -1.679 1 45.69 271 LEU A CA 1
ATOM 2157 C C . LEU A 1 271 ? -22.234 21.594 -1.043 1 45.69 271 LEU A C 1
ATOM 2159 O O . LEU A 1 271 ? -22.219 21.906 0.151 1 45.69 271 LEU A O 1
ATOM 2163 N N . ASN A 1 272 ? -21.203 21 -1.627 1 55.09 272 ASN A N 1
ATOM 2164 C CA . ASN A 1 272 ? -19.844 21.312 -1.202 1 55.09 272 ASN A CA 1
ATOM 2165 C C . ASN A 1 272 ? -19.578 22.812 -1.235 1 55.09 272 ASN A C 1
ATOM 2167 O O . ASN A 1 272 ? -20 23.5 -2.164 1 55.09 272 ASN A O 1
ATOM 2171 N N . ASN A 1 273 ? -19.078 23.266 -0.078 1 74.25 273 ASN A N 1
ATOM 2172 C CA . ASN A 1 273 ? -18.562 24.609 0.157 1 74.25 273 ASN A CA 1
ATOM 2173 C C . ASN A 1 273 ? -17.562 25.016 -0.911 1 74.25 273 ASN A C 1
ATOM 2175 O O . ASN A 1 273 ? -16.594 24.297 -1.164 1 74.25 273 ASN A O 1
ATOM 2179 N N . LYS A 1 274 ? -18 25.875 -1.781 1 82.44 274 LYS A N 1
ATOM 2180 C CA . LYS A 1 274 ? -17.125 26.438 -2.82 1 82.44 274 LYS A CA 1
ATOM 2181 C C . LYS A 1 274 ? -15.711 26.641 -2.301 1 82.44 274 LYS A C 1
ATOM 2183 O O . LYS A 1 274 ? -14.734 26.422 -3.025 1 82.44 274 LYS A O 1
ATOM 2188 N N . ALA A 1 275 ? -15.664 26.984 -1.098 1 87.62 275 ALA A N 1
ATOM 2189 C CA . ALA A 1 275 ? -14.352 27.234 -0.513 1 87.62 275 ALA A CA 1
ATOM 2190 C C . ALA A 1 275 ? -13.586 25.922 -0.313 1 87.62 275 ALA A C 1
ATOM 2192 O O . ALA A 1 275 ? -12.367 25.875 -0.518 1 87.62 275 ALA A O 1
ATOM 2193 N N . ASP A 1 276 ? -14.297 24.906 0.082 1 92.25 276 ASP A N 1
ATOM 2194 C CA . ASP A 1 276 ? -13.664 23.609 0.262 1 92.25 276 ASP A CA 1
ATOM 2195 C C . ASP A 1 276 ? -13.133 23.062 -1.064 1 92.25 276 ASP A C 1
ATOM 2197 O O . ASP A 1 276 ? -12.039 22.516 -1.122 1 92.25 276 ASP A O 1
ATOM 2201 N N . VAL A 1 277 ? -13.906 23.203 -2.076 1 93.44 277 VAL A N 1
ATOM 2202 C CA . VAL A 1 277 ? -13.5 22.719 -3.395 1 93.44 277 VAL A CA 1
ATOM 2203 C C . VAL A 1 277 ? -12.281 23.484 -3.881 1 93.44 277 VAL A C 1
ATOM 2205 O O . VAL A 1 277 ? -11.344 22.906 -4.422 1 93.44 277 VAL A O 1
ATOM 2208 N N . ALA A 1 278 ? -12.344 24.812 -3.695 1 93.56 278 ALA A N 1
ATOM 2209 C CA . ALA A 1 278 ? -11.203 25.625 -4.074 1 93.56 278 ALA A CA 1
ATOM 2210 C C . ALA A 1 278 ? -9.945 25.219 -3.32 1 93.56 278 ALA A C 1
ATOM 2212 O O . ALA A 1 278 ? -8.859 25.172 -3.895 1 93.56 278 ALA A O 1
ATOM 2213 N N . TYR A 1 279 ? -10.117 24.969 -2.053 1 95.44 279 TYR A N 1
ATOM 2214 C CA . TYR A 1 279 ? -9.016 24.484 -1.222 1 95.44 279 TYR A CA 1
ATOM 2215 C C . TYR A 1 279 ? -8.477 23.156 -1.741 1 95.44 279 TYR A C 1
ATOM 2217 O O . TYR A 1 279 ? -7.266 22.984 -1.89 1 95.44 279 TYR A O 1
ATOM 2225 N N . GLN A 1 280 ? -9.352 22.203 -2.014 1 96.69 280 GLN A N 1
ATOM 2226 C CA . GLN A 1 280 ? -8.961 20.891 -2.498 1 96.69 280 GLN A CA 1
ATOM 2227 C C . GLN A 1 280 ? -8.227 20.984 -3.836 1 96.69 280 GLN A C 1
ATOM 2229 O O . GLN A 1 280 ? -7.246 20.281 -4.07 1 96.69 280 GLN A O 1
ATOM 2234 N N . ARG A 1 281 ? -8.703 21.844 -4.664 1 96.75 281 ARG A N 1
ATOM 2235 C CA . ARG A 1 281 ? -8.047 22.047 -5.953 1 96.75 281 ARG A CA 1
ATOM 2236 C C . ARG A 1 281 ? -6.637 22.594 -5.773 1 96.75 281 ARG A C 1
ATOM 2238 O O . ARG A 1 281 ? -5.707 22.172 -6.469 1 96.75 281 ARG A O 1
ATOM 2245 N N . ALA A 1 282 ? -6.516 23.547 -4.871 1 96.75 282 ALA A N 1
ATOM 2246 C CA . ALA A 1 282 ? -5.199 24.109 -4.59 1 96.75 282 ALA A CA 1
ATOM 2247 C C . ALA A 1 282 ? -4.227 23.031 -4.117 1 96.75 282 ALA A C 1
ATOM 2249 O O . ALA A 1 282 ? -3.131 22.906 -4.664 1 96.75 282 ALA A O 1
ATOM 2250 N N . MET A 1 283 ? -4.672 22.281 -3.15 1 96.94 283 MET A N 1
ATOM 2251 C CA . MET A 1 283 ? -3.82 21.25 -2.57 1 96.94 283 MET A CA 1
ATOM 2252 C C . MET A 1 283 ? -3.512 20.156 -3.594 1 96.94 283 MET A C 1
ATOM 2254 O O . MET A 1 283 ? -2.424 19.578 -3.582 1 96.94 283 MET A O 1
ATOM 2258 N N . TRP A 1 284 ? -4.477 19.891 -4.457 1 97.56 284 TRP A N 1
ATOM 2259 C CA . TRP A 1 284 ? -4.293 18.922 -5.527 1 97.56 284 TRP A CA 1
ATOM 2260 C C . TRP A 1 284 ? -3.186 19.359 -6.48 1 97.56 284 TRP A C 1
ATOM 2262 O O . TRP A 1 284 ? -2.287 18.578 -6.805 1 97.56 284 TRP A O 1
ATOM 2272 N N . GLN A 1 285 ? -3.203 20.562 -6.891 1 97.12 285 GLN A N 1
ATOM 2273 C CA . GLN A 1 285 ? -2.219 21.094 -7.832 1 97.12 285 GLN A CA 1
ATOM 2274 C C . GLN A 1 285 ? -0.823 21.109 -7.215 1 97.12 285 GLN A C 1
ATOM 2276 O O . GLN A 1 285 ? 0.149 20.703 -7.859 1 97.12 285 GLN A O 1
ATOM 2281 N N . PHE A 1 286 ? -0.764 21.516 -6.004 1 96.88 286 PHE A N 1
ATOM 2282 C CA . PHE A 1 286 ? 0.523 21.531 -5.32 1 96.88 286 PHE A CA 1
ATOM 2283 C C . PHE A 1 286 ? 1.053 20.109 -5.156 1 96.88 286 PHE A C 1
ATOM 2285 O O . PHE A 1 286 ? 2.242 19.859 -5.359 1 96.88 286 PHE A O 1
ATOM 2292 N N . SER A 1 287 ? 0.155 19.219 -4.742 1 97.06 287 SER A N 1
ATOM 2293 C CA . SER A 1 287 ? 0.566 17.828 -4.52 1 97.06 287 SER A CA 1
ATOM 2294 C C . SER A 1 287 ? 1.076 17.188 -5.809 1 97.06 287 SER A C 1
ATOM 2296 O O . SER A 1 287 ? 2.066 16.453 -5.793 1 97.06 287 SER A O 1
ATOM 2298 N N . THR A 1 288 ? 0.398 17.438 -6.895 1 97.19 288 THR A N 1
ATOM 2299 C CA . THR A 1 288 ? 0.823 16.906 -8.18 1 97.19 288 THR A CA 1
ATOM 2300 C C . THR A 1 288 ? 2.209 17.422 -8.555 1 97.19 288 THR A C 1
ATOM 2302 O O . THR A 1 288 ? 3.061 16.656 -9.023 1 97.19 288 THR A O 1
ATOM 2305 N N . PHE A 1 289 ? 2.396 18.719 -8.32 1 97.81 289 PHE A N 1
ATOM 2306 C CA . PHE A 1 289 ? 3.682 19.328 -8.609 1 97.81 289 PHE A CA 1
ATOM 2307 C C . PHE A 1 289 ? 4.781 18.734 -7.742 1 97.81 289 PHE A C 1
ATOM 2309 O O . PHE A 1 289 ? 5.844 18.359 -8.25 1 97.81 289 PHE A O 1
ATOM 2316 N N . MET A 1 290 ? 4.559 18.656 -6.461 1 97.5 290 MET A N 1
ATOM 2317 C CA . MET A 1 290 ? 5.559 18.172 -5.52 1 97.5 290 MET A CA 1
ATOM 2318 C C . MET A 1 290 ? 5.871 16.703 -5.77 1 97.5 290 MET A C 1
ATOM 2320 O O . MET A 1 290 ? 7.02 16.281 -5.645 1 97.5 290 MET A O 1
ATOM 2324 N N . GLN A 1 291 ? 4.848 15.906 -6.027 1 97.31 291 GLN A N 1
ATOM 2325 C CA . GLN A 1 291 ? 5.008 14.484 -6.316 1 97.31 291 GLN A CA 1
ATOM 2326 C C . GLN A 1 291 ? 6.043 14.266 -7.418 1 97.31 291 GLN A C 1
ATOM 2328 O O . GLN A 1 291 ? 6.98 13.477 -7.246 1 97.31 291 GLN A O 1
ATOM 2333 N N . LYS A 1 292 ? 5.922 15 -8.492 1 96.44 292 LYS A N 1
ATOM 2334 C CA . LYS A 1 292 ? 6.715 14.805 -9.695 1 96.44 292 LYS A CA 1
ATOM 2335 C C . LYS A 1 292 ? 8.102 15.422 -9.555 1 96.44 292 LYS A C 1
ATOM 2337 O O . LYS A 1 292 ? 9.086 14.859 -10.039 1 96.44 292 LYS A O 1
ATOM 2342 N N . ASN A 1 293 ? 8.141 16.516 -8.883 1 97.19 293 ASN A N 1
ATOM 2343 C CA . ASN A 1 293 ? 9.352 17.312 -9 1 97.19 293 ASN A CA 1
ATOM 2344 C C . ASN A 1 293 ? 10.18 17.281 -7.719 1 97.19 293 ASN A C 1
ATOM 2346 O O . ASN A 1 293 ? 11.352 17.656 -7.719 1 97.19 293 ASN A O 1
ATOM 2350 N N . ILE A 1 294 ? 9.586 16.812 -6.672 1 96.56 294 ILE A N 1
ATOM 2351 C CA . ILE A 1 294 ? 10.305 16.797 -5.402 1 96.56 294 ILE A CA 1
A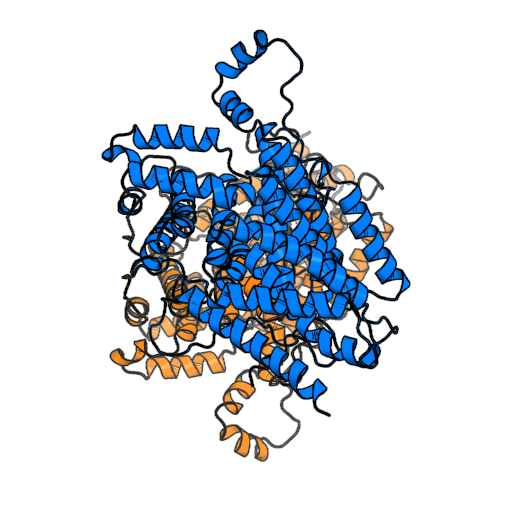TOM 2352 C C . ILE A 1 294 ? 10.375 15.383 -4.852 1 96.56 294 ILE A C 1
ATOM 2354 O O . ILE A 1 294 ? 11.469 14.828 -4.688 1 96.56 294 ILE A O 1
ATOM 2358 N N . CYS A 1 295 ? 9.25 14.75 -4.664 1 96 295 CYS A N 1
ATOM 2359 C CA . CYS A 1 295 ? 9.188 13.461 -3.988 1 96 295 CYS A CA 1
ATOM 2360 C C . CYS A 1 295 ? 9.891 12.383 -4.801 1 96 295 CYS A C 1
ATOM 2362 O O . CYS A 1 295 ? 10.766 11.68 -4.285 1 96 295 CYS A O 1
ATOM 2364 N N . LEU A 1 296 ? 9.516 12.258 -6.07 1 94.75 296 LEU A N 1
ATOM 2365 C CA . LEU A 1 296 ? 10.008 11.156 -6.895 1 94.75 296 LEU A CA 1
ATOM 2366 C C . LEU A 1 296 ? 11.516 11.266 -7.094 1 94.75 296 LEU A C 1
ATOM 2368 O O . LEU A 1 296 ? 12.25 10.305 -6.871 1 94.75 296 LEU A O 1
ATOM 2372 N N . PRO A 1 297 ? 12.031 12.484 -7.496 1 93.69 297 PRO A N 1
ATOM 2373 C CA . PRO A 1 297 ? 13.492 12.578 -7.641 1 93.69 297 PRO A CA 1
ATOM 2374 C C . PRO A 1 297 ? 14.234 12.289 -6.336 1 93.69 297 PRO A C 1
ATOM 2376 O O . PRO A 1 297 ? 15.242 11.578 -6.34 1 93.69 297 PRO A O 1
ATOM 2379 N N . THR A 1 298 ? 13.695 12.781 -5.285 1 92.12 298 THR A N 1
ATOM 2380 C CA . THR A 1 298 ? 14.328 12.57 -3.99 1 92.12 298 THR A CA 1
ATOM 2381 C C . THR A 1 298 ? 14.336 11.086 -3.619 1 92.12 298 THR A C 1
ATOM 2383 O O . THR A 1 298 ? 15.359 10.555 -3.184 1 92.12 298 THR A O 1
ATOM 2386 N N . ALA A 1 299 ? 13.266 10.438 -3.795 1 90.69 299 ALA A N 1
ATOM 2387 C CA . ALA A 1 299 ? 13.109 9.039 -3.416 1 90.69 299 ALA A CA 1
ATOM 2388 C C . ALA A 1 299 ? 14 8.133 -4.266 1 90.69 299 ALA A C 1
ATOM 2390 O O . ALA A 1 299 ? 14.367 7.035 -3.844 1 90.69 299 ALA A O 1
ATOM 2391 N N . LEU A 1 300 ? 14.336 8.578 -5.484 1 90.81 300 LEU A N 1
ATOM 2392 C CA . LEU A 1 300 ? 15.141 7.777 -6.395 1 90.81 300 LEU A CA 1
ATOM 2393 C C . LEU A 1 300 ? 16.609 8.188 -6.32 1 90.81 300 LEU A C 1
ATOM 2395 O O . LEU A 1 300 ? 17.438 7.695 -7.094 1 90.81 300 LEU A O 1
ATOM 2399 N N . GLY A 1 301 ? 16.953 9.117 -5.484 1 85.62 301 GLY A N 1
ATOM 2400 C CA . GLY A 1 301 ? 18.328 9.57 -5.316 1 85.62 301 GLY A CA 1
ATOM 2401 C C . GLY A 1 301 ? 18.812 10.461 -6.445 1 85.62 301 GLY A C 1
ATOM 2402 O O . GLY A 1 301 ? 20 10.492 -6.762 1 85.62 301 GLY A O 1
ATOM 2403 N N . LYS A 1 302 ? 17.875 11.109 -7.078 1 90.44 302 LYS A N 1
ATOM 2404 C CA . LYS A 1 302 ? 18.172 12.031 -8.164 1 90.44 302 LYS A CA 1
ATOM 2405 C C . LYS A 1 302 ? 18 13.484 -7.727 1 90.44 302 LYS A C 1
ATOM 2407 O O . LYS A 1 302 ? 17.203 13.766 -6.824 1 90.44 302 LYS A O 1
ATOM 2412 N N . PRO A 1 303 ? 18.781 14.328 -8.367 1 93.81 303 PRO A N 1
ATOM 2413 C CA . PRO A 1 303 ? 18.594 15.734 -8.031 1 93.81 303 PRO A CA 1
ATOM 2414 C C . PRO A 1 303 ? 17.234 16.266 -8.492 1 93.81 303 PRO A C 1
ATOM 2416 O O . PRO A 1 303 ? 16.734 15.859 -9.539 1 93.81 303 PRO A O 1
ATOM 2419 N N . MET A 1 304 ? 16.734 17.234 -7.777 1 95.25 304 MET A N 1
ATOM 2420 C CA . MET A 1 304 ? 15.461 17.844 -8.133 1 95.25 304 MET A CA 1
ATOM 2421 C C . MET A 1 304 ? 15.586 18.672 -9.406 1 95.25 304 MET A C 1
ATOM 2423 O O . MET A 1 304 ? 14.672 18.688 -10.227 1 95.25 304 MET A O 1
ATOM 2427 N N . ALA A 1 305 ? 16.719 19.312 -9.477 1 96.69 305 ALA A N 1
ATOM 2428 C CA . ALA A 1 305 ? 16.953 20.172 -10.641 1 96.69 305 ALA A CA 1
ATOM 2429 C C . ALA A 1 305 ? 18.172 19.703 -11.43 1 96.69 305 ALA A C 1
ATOM 2431 O O . ALA A 1 305 ? 19.219 19.422 -10.852 1 96.69 305 ALA A O 1
ATOM 2432 N N . LYS A 1 306 ? 18.047 19.672 -12.711 1 96.19 306 LYS A N 1
ATOM 2433 C CA . LYS A 1 306 ? 19.141 19.234 -13.586 1 96.19 306 LYS A CA 1
ATOM 2434 C C . LYS A 1 306 ? 20.188 20.344 -13.742 1 96.19 306 LYS A C 1
ATOM 2436 O O . LYS A 1 306 ? 21.391 20.062 -13.805 1 96.19 306 LYS A O 1
ATOM 2441 N N . ASP A 1 307 ? 19.781 21.562 -13.898 1 96.62 307 ASP A N 1
ATOM 2442 C CA . ASP A 1 307 ? 20.609 22.75 -14.016 1 96.62 307 ASP A CA 1
ATOM 2443 C C . ASP A 1 307 ? 19.891 23.984 -13.484 1 96.62 307 ASP A C 1
ATOM 2445 O O . ASP A 1 307 ? 18.781 23.875 -12.961 1 96.62 307 ASP A O 1
ATOM 2449 N N . ASP A 1 308 ? 20.547 25.141 -13.578 1 96 308 ASP A N 1
ATOM 2450 C CA . ASP A 1 308 ? 20 26.375 -13.016 1 96 308 ASP A CA 1
ATOM 2451 C C . ASP A 1 308 ? 18.734 26.797 -13.75 1 96 308 ASP A C 1
ATOM 2453 O O . ASP A 1 308 ? 17.797 27.328 -13.141 1 96 308 ASP A O 1
ATOM 2457 N N . ALA A 1 309 ? 18.766 26.531 -15.008 1 97.38 309 ALA A N 1
ATOM 2458 C CA . ALA A 1 309 ? 17.594 26.891 -15.797 1 97.38 309 ALA A CA 1
ATOM 2459 C C . ALA A 1 309 ? 16.375 26.047 -15.398 1 97.38 309 ALA A C 1
ATOM 2461 O O . ALA A 1 309 ? 15.258 26.562 -15.32 1 97.38 309 ALA A O 1
ATOM 2462 N N . HIS A 1 310 ? 16.625 24.797 -15.211 1 97.69 310 HIS A N 1
ATOM 2463 C CA . HIS A 1 310 ? 15.562 23.906 -14.773 1 97.69 310 HIS A CA 1
ATOM 2464 C C . HIS A 1 310 ? 15.031 24.312 -13.398 1 97.69 310 HIS A C 1
ATOM 2466 O O . HIS A 1 310 ? 13.82 24.297 -13.172 1 97.69 310 HIS A O 1
ATOM 2472 N N . LYS A 1 311 ? 15.867 24.625 -12.469 1 97.69 311 LYS A N 1
ATOM 2473 C CA . LYS A 1 311 ? 15.469 25.078 -11.141 1 97.69 311 LYS A CA 1
ATOM 2474 C C . LYS A 1 311 ? 14.602 26.328 -11.219 1 97.69 311 LYS A C 1
ATOM 2476 O O . LYS A 1 311 ? 13.562 26.422 -10.562 1 97.69 311 LYS A O 1
ATOM 2481 N N . ALA A 1 312 ? 15.031 27.281 -12.008 1 97.25 312 ALA A N 1
ATOM 2482 C CA . ALA A 1 312 ? 14.273 28.516 -12.195 1 97.25 312 ALA A CA 1
ATOM 2483 C C . ALA A 1 312 ? 12.898 28.219 -12.789 1 97.25 312 ALA A C 1
ATOM 2485 O O . ALA A 1 312 ? 11.914 28.875 -12.438 1 97.25 312 ALA A O 1
ATOM 2486 N N . GLY A 1 313 ? 12.93 27.281 -13.703 1 98.19 313 GLY A N 1
ATOM 2487 C CA . GLY A 1 313 ? 11.664 26.875 -14.297 1 98.19 313 GLY A CA 1
ATOM 2488 C C . GLY A 1 313 ? 10.711 26.266 -13.289 1 98.19 313 GLY A C 1
ATOM 2489 O O . GLY A 1 313 ? 9.508 26.531 -13.328 1 98.19 313 GLY A O 1
ATOM 2490 N N . LEU A 1 314 ? 11.227 25.438 -12.422 1 98.19 314 LEU A N 1
ATOM 2491 C CA . LEU A 1 314 ? 10.414 24.812 -11.391 1 98.19 314 LEU A CA 1
ATOM 2492 C C . LEU A 1 314 ? 9.828 25.859 -10.445 1 98.19 314 LEU A C 1
ATOM 2494 O O . LEU A 1 314 ? 8.656 25.781 -10.07 1 98.19 314 LEU A O 1
ATOM 2498 N N . LEU A 1 315 ? 10.648 26.844 -10.062 1 98 315 LEU A N 1
ATOM 2499 C CA . LEU A 1 315 ? 10.195 27.922 -9.18 1 98 315 LEU A CA 1
ATOM 2500 C C . LEU A 1 315 ? 9.117 28.75 -9.859 1 98 315 LEU A C 1
ATOM 2502 O O . LEU A 1 315 ? 8.117 29.109 -9.227 1 98 315 LEU A O 1
ATOM 2506 N N . SER A 1 316 ? 9.344 28.984 -11.102 1 98.19 316 SER A N 1
ATOM 2507 C CA . SER A 1 316 ? 8.359 29.75 -11.867 1 98.19 316 SER A CA 1
ATOM 2508 C C . SER A 1 316 ? 7.051 28.984 -12 1 98.19 316 SER A C 1
ATOM 2510 O O . SER A 1 316 ? 5.969 29.578 -11.906 1 98.19 316 SER A O 1
ATOM 2512 N N . ASP A 1 317 ? 7.16 27.688 -12.289 1 98.06 317 ASP A N 1
ATOM 2513 C CA . ASP A 1 317 ? 5.969 26.844 -12.406 1 98.06 317 ASP A CA 1
ATOM 2514 C C . ASP A 1 317 ? 5.176 26.828 -11.102 1 98.06 317 ASP A C 1
ATOM 2516 O O . ASP A 1 317 ? 3.951 26.953 -11.117 1 98.06 317 ASP A O 1
ATOM 2520 N N . LEU A 1 318 ? 5.836 26.688 -10.008 1 97.62 318 LEU A N 1
ATOM 2521 C CA . LEU A 1 318 ? 5.188 26.656 -8.703 1 97.62 318 LEU A CA 1
ATOM 2522 C C . LEU A 1 318 ? 4.508 27.984 -8.406 1 97.62 318 LEU A C 1
ATOM 2524 O O . LEU A 1 318 ? 3.387 28.016 -7.891 1 97.62 318 LEU A O 1
ATOM 2528 N N . GLN A 1 319 ? 5.191 29.078 -8.695 1 96.56 319 GLN A N 1
ATOM 2529 C CA . GLN A 1 319 ? 4.609 30.391 -8.5 1 96.56 319 GLN A CA 1
ATOM 2530 C C . GLN A 1 319 ? 3.377 30.594 -9.383 1 96.56 319 GLN A C 1
ATOM 2532 O O . GLN A 1 319 ? 2.381 31.172 -8.945 1 96.56 319 GLN A O 1
ATOM 2537 N N . SER A 1 320 ? 3.527 30.125 -10.594 1 97.56 320 SER A N 1
ATOM 2538 C CA . SER A 1 320 ? 2.402 30.219 -11.516 1 97.56 320 SER A CA 1
ATOM 2539 C C . SER A 1 320 ? 1.188 29.469 -11 1 97.56 320 SER A C 1
ATOM 2541 O O . SER A 1 320 ? 0.055 29.938 -11.125 1 97.56 320 SER A O 1
ATOM 2543 N N . ILE A 1 321 ? 1.378 28.281 -10.445 1 97.25 321 ILE A N 1
ATOM 2544 C CA . ILE A 1 321 ? 0.292 27.516 -9.852 1 97.25 321 ILE A CA 1
ATOM 2545 C C . ILE A 1 321 ? -0.373 28.328 -8.742 1 97.25 321 ILE A C 1
ATOM 2547 O O . ILE A 1 321 ? -1.6 28.453 -8.711 1 97.25 321 ILE A O 1
ATOM 2551 N N . HIS A 1 322 ? 0.4 28.875 -7.859 1 96.12 322 HIS A N 1
ATOM 2552 C CA . HIS A 1 322 ? -0.125 29.641 -6.73 1 96.12 322 HIS A CA 1
ATOM 2553 C C . HIS A 1 322 ? -0.921 30.844 -7.211 1 96.12 322 HIS A C 1
ATOM 2555 O O . HIS A 1 322 ? -2.012 31.125 -6.703 1 96.12 322 HIS A O 1
ATOM 2561 N N . ASP A 1 323 ? -0.391 31.547 -8.195 1 95 323 ASP A N 1
ATOM 2562 C CA . ASP A 1 323 ? -1.006 32.781 -8.695 1 95 323 ASP A CA 1
ATOM 2563 C C . ASP A 1 323 ? -2.354 32.5 -9.352 1 95 323 ASP A C 1
ATOM 2565 O O . ASP A 1 323 ? -3.217 33.375 -9.422 1 95 323 ASP A O 1
ATOM 2569 N N . ASN A 1 324 ? -2.529 31.266 -9.781 1 95.25 324 ASN A N 1
ATOM 2570 C CA . ASN A 1 324 ? -3.742 30.938 -10.523 1 95.25 324 ASN A CA 1
ATOM 2571 C C . ASN A 1 324 ? -4.711 30.125 -9.68 1 95.25 324 ASN A C 1
ATOM 2573 O O . ASN A 1 324 ? -5.672 29.547 -10.203 1 95.25 324 ASN A O 1
ATOM 2577 N N . LEU A 1 325 ? -4.488 30.062 -8.445 1 95.5 325 LEU A N 1
ATOM 2578 C CA . LEU A 1 325 ? -5.414 29.344 -7.574 1 95.5 325 LEU A CA 1
ATOM 2579 C C . LEU A 1 325 ? -6.75 30.078 -7.484 1 95.5 325 LEU A C 1
ATOM 2581 O O . LEU A 1 325 ? -6.805 31.297 -7.664 1 95.5 325 LEU A O 1
ATOM 2585 N N . ASP A 1 326 ? -7.809 29.328 -7.203 1 91.44 326 ASP A N 1
ATOM 2586 C CA . ASP A 1 326 ? -9.109 29.922 -6.926 1 91.44 326 ASP A CA 1
ATOM 2587 C C . ASP A 1 326 ? -9.062 30.781 -5.664 1 91.44 326 ASP A C 1
ATOM 2589 O O . ASP A 1 326 ? -8.375 30.438 -4.695 1 91.44 326 ASP A O 1
ATOM 2593 N N . PRO A 1 327 ? -9.758 31.969 -5.742 1 88 327 PRO A N 1
ATOM 2594 C CA . PRO A 1 327 ? -9.844 32.75 -4.504 1 88 327 PRO A CA 1
ATOM 2595 C C . PRO A 1 327 ? -10.469 31.953 -3.357 1 88 327 PRO A C 1
ATOM 2597 O O . PRO A 1 327 ? -11.359 31.125 -3.58 1 88 327 PRO A O 1
ATOM 2600 N N . PRO A 1 328 ? -9.984 32.219 -2.197 1 89.19 328 PRO A N 1
ATOM 2601 C CA . PRO A 1 328 ? -9.031 33.219 -1.703 1 89.19 328 PRO A CA 1
ATOM 2602 C C . PRO A 1 328 ? -7.621 32.656 -1.533 1 89.19 328 PRO A C 1
ATOM 2604 O O . PRO A 1 328 ? -6.805 33.25 -0.81 1 89.19 328 PRO A O 1
ATOM 2607 N N . PHE A 1 329 ? -7.289 31.609 -2.186 1 91.31 329 PHE A N 1
ATOM 2608 C CA . PHE A 1 329 ? -6.109 30.828 -1.828 1 91.31 329 PHE A CA 1
ATOM 2609 C C . PHE A 1 329 ? -4.883 31.328 -2.584 1 91.31 329 PHE A C 1
ATOM 2611 O O . PHE A 1 329 ? -3.77 30.844 -2.352 1 91.31 329 PHE A O 1
ATOM 2618 N N . HIS A 1 330 ? -5.016 32.312 -3.42 1 88.88 330 HIS A N 1
ATOM 2619 C CA . HIS A 1 330 ? -3.869 32.875 -4.125 1 88.88 330 HIS A CA 1
ATOM 2620 C C . HIS A 1 330 ? -3.262 34.031 -3.352 1 88.88 330 HIS A C 1
ATOM 2622 O O . HIS A 1 330 ? -2.24 34.594 -3.76 1 88.88 330 HIS A O 1
ATOM 2628 N N . THR A 1 331 ? -3.857 34.281 -2.209 1 79.44 331 THR A N 1
ATOM 2629 C CA . THR A 1 331 ? -3.342 35.406 -1.42 1 79.44 331 THR A CA 1
ATOM 2630 C C . THR A 1 331 ? -2.516 34.906 -0.242 1 79.44 331 THR A C 1
ATOM 2632 O O . THR A 1 331 ? -2.725 33.781 0.231 1 79.44 331 THR A O 1
ATOM 2635 N N . THR A 1 332 ? -1.571 35.75 0.081 1 74.12 332 THR A N 1
ATOM 2636 C CA . THR A 1 332 ? -0.745 35.406 1.233 1 74.12 332 THR A CA 1
ATOM 2637 C C . THR A 1 332 ? -1.117 36.25 2.439 1 74.12 332 THR A C 1
ATOM 2639 O O . THR A 1 332 ? -0.521 36.125 3.51 1 74.12 332 THR A O 1
ATOM 2642 N N . ASP A 1 333 ? -2.004 37 2.209 1 72.69 333 ASP A N 1
ATOM 2643 C CA . ASP A 1 333 ? -2.4 37.875 3.307 1 72.69 333 ASP A CA 1
ATOM 2644 C C . ASP A 1 333 ? -3.604 37.312 4.055 1 72.69 333 ASP A C 1
ATOM 2646 O O . ASP A 1 333 ? -4.719 37.281 3.529 1 72.69 333 ASP A O 1
ATOM 2650 N N . PHE A 1 334 ? -3.389 36.75 5.168 1 74.88 334 PHE A N 1
ATOM 2651 C CA . PHE A 1 334 ? -4.438 36.094 5.945 1 74.88 334 PHE A CA 1
ATOM 2652 C C . PHE A 1 334 ? -4.727 36.875 7.223 1 74.88 334 PHE A C 1
ATOM 2654 O O . PHE A 1 334 ? -5.551 36.469 8.039 1 74.88 334 PHE A O 1
ATOM 2661 N N . ARG A 1 335 ? -4.223 38 7.309 1 65.5 335 ARG A N 1
ATOM 2662 C CA . ARG A 1 335 ? -4.355 38.75 8.539 1 65.5 335 ARG A CA 1
ATOM 2663 C C . ARG A 1 335 ? -5.816 39.125 8.805 1 65.5 335 ARG A C 1
ATOM 2665 O O . ARG A 1 335 ? -6.512 39.594 7.906 1 65.5 335 ARG A O 1
ATOM 2672 N N . GLY A 1 336 ? -6.145 38.812 9.898 1 61.44 336 GLY A N 1
ATOM 2673 C CA . GLY A 1 336 ? -7.453 39.219 10.398 1 61.44 336 GLY A CA 1
ATOM 2674 C C . GLY A 1 336 ? -8.547 38.219 10.039 1 61.44 336 GLY A C 1
ATOM 2675 O O . GLY A 1 336 ? -9.695 38.375 10.461 1 61.44 336 GLY A O 1
ATOM 2676 N N . GLN A 1 337 ? -8.281 37.219 9.352 1 73.12 337 GLN A N 1
ATOM 2677 C CA . GLN A 1 337 ? -9.289 36.25 8.969 1 73.12 337 GLN A CA 1
ATOM 2678 C C . GLN A 1 337 ? -9.398 35.156 10.008 1 73.12 337 GLN A C 1
ATOM 2680 O O . GLN A 1 337 ? -8.523 35 10.859 1 73.12 337 GLN A O 1
ATOM 2685 N N . GLN A 1 338 ? -10.617 34.625 10.117 1 76.5 338 GLN A N 1
ATOM 2686 C CA . GLN A 1 338 ? -10.852 33.531 11.055 1 76.5 338 GLN A CA 1
ATOM 2687 C C . GLN A 1 338 ? -11.789 32.469 10.453 1 76.5 338 GLN A C 1
ATOM 2689 O O . GLN A 1 338 ? -12.32 32.656 9.359 1 76.5 338 GLN A O 1
ATOM 2694 N N . GLY A 1 339 ? -11.742 31.344 11.102 1 86.44 339 GLY A N 1
ATOM 2695 C CA . GLY A 1 339 ? -12.719 30.328 10.711 1 86.44 339 GLY A CA 1
ATOM 2696 C C . GLY A 1 339 ? -12.125 29.25 9.836 1 86.44 339 GLY A C 1
ATOM 2697 O O . GLY A 1 339 ? -10.906 29.094 9.758 1 86.44 339 GLY A O 1
ATOM 2698 N N . ARG A 1 340 ? -12.977 28.547 9.25 1 89.5 340 ARG A N 1
ATOM 2699 C CA . ARG A 1 340 ? -12.625 27.359 8.461 1 89.5 340 ARG A CA 1
ATOM 2700 C C . ARG A 1 340 ? -11.781 27.75 7.25 1 89.5 340 ARG A C 1
ATOM 2702 O O . ARG A 1 340 ? -10.719 27.156 7.016 1 89.5 340 ARG A O 1
ATOM 2709 N N . VAL A 1 341 ? -12.172 28.734 6.477 1 89.25 341 VAL A N 1
ATOM 2710 C CA . VAL A 1 341 ? -11.477 29.156 5.266 1 89.25 341 VAL A CA 1
ATOM 2711 C C . VAL A 1 341 ? -10.094 29.703 5.617 1 89.25 341 VAL A C 1
ATOM 2713 O O . VAL A 1 341 ? -9.125 29.469 4.891 1 89.25 341 VAL A O 1
ATOM 2716 N N . TRP A 1 342 ? -10.039 30.406 6.719 1 89.44 342 TRP A N 1
ATOM 2717 C CA . TRP A 1 342 ? -8.766 30.938 7.18 1 89.44 342 TRP A CA 1
ATOM 2718 C C . TRP A 1 342 ? -7.77 29.828 7.48 1 89.44 342 TRP A C 1
ATOM 2720 O O . TRP A 1 342 ? -6.594 29.906 7.117 1 89.44 342 TRP A O 1
ATOM 2730 N N . ARG A 1 343 ? -8.188 28.797 8.164 1 91.19 343 ARG A N 1
ATOM 2731 C CA . ARG A 1 343 ? -7.336 27.656 8.453 1 91.19 343 ARG A CA 1
ATOM 2732 C C . ARG A 1 343 ? -6.836 27 7.168 1 91.19 343 ARG A C 1
ATOM 2734 O O . ARG A 1 343 ? -5.676 26.594 7.082 1 91.19 343 ARG A O 1
ATOM 2741 N N . GLN A 1 344 ? -7.711 26.875 6.199 1 92.56 344 GLN A N 1
ATOM 2742 C CA . GLN A 1 344 ? -7.355 26.312 4.902 1 92.56 344 GLN A CA 1
ATOM 2743 C C . GLN A 1 344 ? -6.344 27.188 4.172 1 92.56 344 GLN A C 1
ATOM 2745 O O . GLN A 1 344 ? -5.441 26.688 3.504 1 92.56 344 GLN A O 1
ATOM 2750 N N . MET A 1 345 ? -6.527 28.516 4.305 1 92.44 345 MET A N 1
ATOM 2751 C CA . MET A 1 345 ? -5.566 29.438 3.713 1 92.44 345 MET A CA 1
ATOM 2752 C C . MET A 1 345 ? -4.18 29.234 4.312 1 92.44 345 MET A C 1
ATOM 2754 O O . MET A 1 345 ? -3.18 29.25 3.592 1 92.44 345 MET A O 1
ATOM 2758 N N . ILE A 1 346 ? -4.168 29.047 5.586 1 92.31 346 ILE A N 1
ATOM 2759 C CA . ILE A 1 346 ? -2.902 28.828 6.277 1 92.31 346 ILE A CA 1
ATOM 2760 C C . ILE A 1 346 ? -2.268 27.531 5.785 1 92.31 346 ILE A C 1
ATOM 2762 O O . ILE A 1 346 ? -1.056 27.469 5.562 1 92.31 346 ILE A O 1
ATOM 2766 N N . MET A 1 347 ? -3.074 26.5 5.59 1 92.88 347 MET A N 1
ATOM 2767 C CA . MET A 1 347 ? -2.576 25.219 5.105 1 92.88 347 MET A CA 1
ATOM 2768 C C . MET A 1 347 ? -1.99 25.359 3.703 1 92.88 347 MET A C 1
ATOM 2770 O O . MET A 1 347 ? -0.95 24.781 3.398 1 92.88 347 MET A O 1
ATOM 2774 N N . VAL A 1 348 ? -2.648 26.094 2.869 1 94.31 348 VAL A N 1
ATOM 2775 C CA . VAL A 1 348 ? -2.184 26.328 1.503 1 94.31 348 VAL A CA 1
ATOM 2776 C C . VAL A 1 348 ? -0.859 27.078 1.524 1 94.31 348 VAL A C 1
ATOM 2778 O O . VAL A 1 348 ? 0.086 26.703 0.824 1 94.31 348 VAL A O 1
ATOM 2781 N N . ALA A 1 349 ? -0.793 28.094 2.359 1 93.5 349 ALA A N 1
ATOM 2782 C CA . ALA A 1 349 ? 0.423 28.906 2.463 1 93.5 349 ALA A CA 1
ATOM 2783 C C . ALA A 1 349 ? 1.59 28.062 2.977 1 93.5 349 ALA A C 1
ATOM 2785 O O . ALA A 1 349 ? 2.721 28.203 2.502 1 93.5 349 ALA A O 1
ATOM 2786 N N . SER A 1 350 ? 1.29 27.281 3.965 1 93.31 350 SER A N 1
ATOM 2787 C CA . SER A 1 350 ? 2.314 26.422 4.551 1 93.31 350 SER A CA 1
ATOM 2788 C C . SER A 1 350 ? 2.865 25.438 3.521 1 93.31 350 SER A C 1
ATOM 2790 O O . SER A 1 350 ? 4.078 25.266 3.406 1 93.31 350 SER A O 1
ATOM 2792 N N . ASN A 1 351 ? 2.012 24.797 2.795 1 93.5 351 ASN A N 1
ATOM 2793 C CA . ASN A 1 351 ? 2.416 23.828 1.794 1 93.5 351 ASN A CA 1
ATOM 2794 C C . ASN A 1 351 ? 3.178 24.484 0.644 1 93.5 351 ASN A C 1
ATOM 2796 O O . ASN A 1 351 ? 4.191 23.953 0.187 1 93.5 351 ASN A O 1
ATOM 2800 N N . TYR A 1 352 ? 2.637 25.578 0.187 1 95.19 352 TYR A N 1
ATOM 2801 C CA . TYR A 1 352 ? 3.262 26.328 -0.905 1 95.19 352 TYR A CA 1
ATOM 2802 C C . TYR A 1 352 ? 4.676 26.75 -0.538 1 95.19 352 TYR A C 1
ATOM 2804 O O . TYR A 1 352 ? 5.621 26.516 -1.295 1 95.19 352 TYR A O 1
ATOM 2812 N N . ASN A 1 353 ? 4.844 27.328 0.571 1 95 353 ASN A N 1
ATOM 2813 C CA . ASN A 1 353 ? 6.141 27.875 0.958 1 95 353 ASN A CA 1
ATOM 2814 C C . ASN A 1 353 ? 7.125 26.766 1.331 1 95 353 ASN A C 1
ATOM 2816 O O . ASN A 1 353 ? 8.336 26.922 1.157 1 95 353 ASN A O 1
ATOM 2820 N N . LEU A 1 354 ? 6.582 25.688 1.825 1 94.88 354 LEU A N 1
ATOM 2821 C CA . LEU A 1 354 ? 7.461 24.547 2.051 1 94.88 354 LEU A CA 1
ATOM 2822 C C . LEU A 1 354 ? 8.07 24.047 0.739 1 94.88 354 LEU A C 1
ATOM 2824 O O . LEU A 1 354 ? 9.273 23.828 0.658 1 94.88 354 LEU A O 1
ATOM 2828 N N . ALA A 1 355 ? 7.215 23.875 -0.242 1 96.38 355 ALA A N 1
ATOM 2829 C CA . ALA A 1 355 ? 7.688 23.453 -1.555 1 96.38 355 ALA A CA 1
ATOM 2830 C C . ALA A 1 355 ? 8.703 24.438 -2.127 1 96.38 355 ALA A C 1
ATOM 2832 O O . ALA A 1 355 ? 9.719 24.031 -2.691 1 96.38 355 ALA A O 1
ATOM 2833 N N . PHE A 1 356 ? 8.375 25.688 -1.946 1 96.12 356 PHE A N 1
ATOM 2834 C CA . PHE A 1 356 ? 9.258 26.734 -2.449 1 96.12 356 PHE A CA 1
ATOM 2835 C C . PHE A 1 356 ? 10.617 26.688 -1.759 1 96.12 356 PHE A C 1
ATOM 2837 O O . PHE A 1 356 ? 11.656 26.828 -2.408 1 96.12 356 PHE A O 1
ATOM 2844 N N . THR A 1 357 ? 10.609 26.516 -0.482 1 96.06 357 THR A N 1
ATOM 2845 C CA . THR A 1 357 ? 11.844 26.406 0.288 1 96.06 357 THR A CA 1
ATOM 2846 C C . THR A 1 357 ? 12.664 25.203 -0.158 1 96.06 357 THR A C 1
ATOM 2848 O O . THR A 1 357 ? 13.883 25.297 -0.341 1 96.06 357 THR A O 1
ATOM 2851 N N . MET A 1 358 ? 11.992 24.109 -0.335 1 95.56 358 MET A N 1
ATOM 2852 C CA . MET A 1 358 ? 12.68 22.891 -0.76 1 95.56 358 MET A CA 1
ATOM 2853 C C . MET A 1 358 ? 13.344 23.094 -2.119 1 95.56 358 MET A C 1
ATOM 2855 O O . MET A 1 358 ? 14.477 22.656 -2.328 1 95.56 358 MET A O 1
ATOM 2859 N N . LEU A 1 359 ? 12.672 23.75 -3.018 1 97 359 LEU A N 1
ATOM 2860 C CA . LEU A 1 359 ? 13.219 23.984 -4.348 1 97 359 LEU A CA 1
ATOM 2861 C C . LEU A 1 359 ? 14.391 24.953 -4.293 1 97 359 LEU A C 1
ATOM 2863 O O . LEU A 1 359 ? 15.367 24.797 -5.027 1 97 359 LEU A O 1
ATOM 2867 N N . GLN A 1 360 ? 14.273 25.938 -3.447 1 95.44 360 GLN A N 1
ATOM 2868 C CA . GLN A 1 360 ? 15.367 26.891 -3.277 1 95.44 360 GLN A CA 1
ATOM 2869 C C . GLN A 1 360 ? 16.625 26.219 -2.748 1 95.44 360 GLN A C 1
ATOM 2871 O O . GLN A 1 360 ? 17.734 26.625 -3.062 1 95.44 360 GLN A O 1
ATOM 2876 N N . LEU A 1 361 ? 16.453 25.203 -2.023 1 93.94 361 LEU A N 1
ATOM 2877 C CA . LEU A 1 361 ? 17.578 24.516 -1.39 1 93.94 361 LEU A CA 1
ATOM 2878 C C . LEU A 1 361 ? 18.062 23.359 -2.256 1 93.94 361 LEU A C 1
ATOM 2880 O O . LEU A 1 361 ? 19.062 22.719 -1.933 1 93.94 361 LEU A O 1
ATOM 2884 N N . ALA A 1 362 ? 17.344 23.062 -3.324 1 94.19 362 ALA A N 1
ATOM 2885 C CA . ALA A 1 362 ? 17.734 21.984 -4.223 1 94.19 362 ALA A CA 1
ATOM 2886 C C . ALA A 1 362 ? 19.125 22.25 -4.801 1 94.19 362 ALA A C 1
ATOM 2888 O O . ALA A 1 362 ? 19.453 23.375 -5.148 1 94.19 362 ALA A O 1
ATOM 2889 N N . GLN A 1 363 ? 19.906 21.234 -4.871 1 92.75 363 GLN A N 1
ATOM 2890 C CA . GLN A 1 363 ? 21.266 21.359 -5.383 1 92.75 363 GLN A CA 1
ATOM 2891 C C . GLN A 1 363 ? 21.609 20.203 -6.312 1 92.75 363 GLN A C 1
ATOM 2893 O O . GLN A 1 363 ? 20.984 19.141 -6.254 1 92.75 363 GLN A O 1
ATOM 2898 N N . ASN A 1 364 ? 22.406 20.422 -7.152 1 94.5 364 ASN A N 1
ATOM 2899 C CA . ASN A 1 364 ? 22.984 19.438 -8.062 1 94.5 364 ASN A CA 1
ATOM 2900 C C . ASN A 1 364 ? 24.484 19.672 -8.266 1 94.5 364 ASN A C 1
ATOM 2902 O O . ASN A 1 364 ? 24.875 20.453 -9.141 1 94.5 364 ASN A O 1
ATOM 2906 N N . PRO A 1 365 ? 25.312 19.062 -7.582 1 91.06 365 PRO A N 1
ATOM 2907 C CA . PRO A 1 365 ? 26.766 19.281 -7.656 1 91.06 365 PRO A CA 1
ATOM 2908 C C . PRO A 1 365 ? 27.344 18.938 -9.031 1 91.06 365 PRO A C 1
ATOM 2910 O O . PRO A 1 365 ? 28.328 19.547 -9.445 1 91.06 365 PRO A O 1
ATOM 2913 N N . VAL A 1 366 ? 26.75 18.062 -9.695 1 93.75 366 VAL A N 1
ATOM 2914 C CA . VAL A 1 366 ? 27.25 17.609 -10.992 1 93.75 366 VAL A CA 1
ATOM 2915 C C . VAL A 1 366 ? 27.141 18.75 -12.008 1 93.75 366 VAL A C 1
ATOM 2917 O O . VAL A 1 366 ? 28.031 18.938 -12.836 1 93.75 366 VAL A O 1
ATOM 2920 N N . THR A 1 367 ? 26.094 19.531 -11.922 1 95.38 367 THR A N 1
ATOM 2921 C CA . THR A 1 367 ? 25.859 20.562 -12.93 1 95.38 367 THR A CA 1
ATOM 2922 C C . THR A 1 367 ? 26.094 21.953 -12.344 1 95.38 367 THR A C 1
ATOM 2924 O O . THR A 1 367 ? 25.922 22.969 -13.031 1 95.38 367 THR A O 1
ATOM 2927 N N . GLY A 1 368 ? 26.359 22 -11.086 1 92.62 368 GLY A N 1
ATOM 2928 C CA . GLY A 1 368 ? 26.734 23.266 -10.453 1 92.62 368 GLY A CA 1
ATOM 2929 C C . GLY A 1 368 ? 25.547 24.031 -9.914 1 92.62 368 GLY A C 1
ATOM 2930 O O . GLY A 1 368 ? 25.641 25.219 -9.633 1 92.62 368 GLY A O 1
ATOM 2931 N N . VAL A 1 369 ? 24.406 23.422 -9.797 1 94.19 369 VAL A N 1
ATOM 2932 C CA . VAL A 1 369 ? 23.25 24.078 -9.203 1 94.19 369 VAL A CA 1
ATOM 2933 C C . VAL A 1 369 ? 23.469 24.266 -7.707 1 94.19 369 VAL A C 1
ATOM 2935 O O . VAL A 1 369 ? 23.703 23.297 -6.977 1 94.19 369 VAL A O 1
ATOM 2938 N N . GLY A 1 370 ? 23.406 25.531 -7.27 1 90.12 370 GLY A N 1
ATOM 2939 C CA . GLY A 1 370 ? 23.672 25.812 -5.871 1 90.12 370 GLY A CA 1
ATOM 2940 C C . GLY A 1 370 ? 22.422 26.188 -5.09 1 90.12 370 GLY A C 1
ATOM 2941 O O . GLY A 1 370 ? 21.359 26.406 -5.68 1 90.12 370 GLY A O 1
ATOM 2942 N N . ILE A 1 371 ? 22.625 26.312 -3.818 1 91.94 371 ILE A N 1
ATOM 2943 C CA . ILE A 1 371 ? 21.547 26.672 -2.896 1 91.94 371 ILE A CA 1
ATOM 2944 C C . ILE A 1 371 ? 21.297 28.172 -2.963 1 91.94 371 ILE A C 1
ATOM 2946 O O . ILE A 1 371 ? 22.234 28.969 -3.049 1 91.94 371 ILE A O 1
ATOM 2950 N N . ASP A 1 372 ? 20.031 28.516 -3.061 1 92.19 372 ASP A N 1
ATOM 2951 C CA . ASP A 1 372 ? 19.656 29.906 -2.875 1 92.19 372 ASP A CA 1
ATOM 2952 C C . ASP A 1 372 ? 19.125 30.156 -1.459 1 92.19 372 ASP A C 1
ATOM 2954 O O . ASP A 1 372 ? 17.922 30.141 -1.227 1 92.19 372 ASP A O 1
ATOM 2958 N N . TRP A 1 373 ? 20.031 30.453 -0.59 1 90.38 373 TRP A N 1
ATOM 2959 C CA . TRP A 1 373 ? 19.672 30.531 0.823 1 90.38 373 TRP A CA 1
ATOM 2960 C C . TRP A 1 373 ? 18.766 31.734 1.095 1 90.38 373 TRP A C 1
ATOM 2962 O O . TRP A 1 373 ? 17.906 31.688 1.971 1 90.38 373 TRP A O 1
ATOM 2972 N N . ARG A 1 374 ? 18.922 32.844 0.366 1 90.69 374 ARG A N 1
ATOM 2973 C CA . ARG A 1 374 ? 18.078 34.031 0.568 1 90.69 374 ARG A CA 1
ATOM 2974 C C . ARG A 1 374 ? 16.625 33.719 0.211 1 90.69 374 ARG A C 1
ATOM 2976 O O . ARG A 1 374 ? 15.703 34.062 0.952 1 90.69 374 ARG A O 1
ATOM 2983 N N . GLY A 1 375 ? 16.516 33.062 -0.971 1 92.75 375 GLY A N 1
ATOM 2984 C CA . GLY A 1 375 ? 15.18 32.656 -1.368 1 92.75 375 GLY A CA 1
ATOM 2985 C C . GLY A 1 375 ? 14.539 31.688 -0.388 1 92.75 375 GLY A C 1
ATOM 2986 O O . GLY A 1 375 ? 13.344 31.797 -0.109 1 92.75 375 GLY A O 1
ATOM 2987 N N . ALA A 1 376 ? 15.297 30.781 0.123 1 94.69 376 ALA A N 1
ATOM 2988 C CA . ALA A 1 376 ? 14.812 29.797 1.078 1 94.69 376 ALA A CA 1
ATOM 2989 C C . ALA A 1 376 ? 14.391 30.453 2.389 1 94.69 376 ALA A C 1
ATOM 2991 O O . ALA A 1 376 ? 13.383 30.062 2.982 1 94.69 376 ALA A O 1
ATOM 2992 N N . LEU A 1 377 ? 15.148 31.438 2.844 1 93.69 377 LEU A N 1
ATOM 2993 C CA . LEU A 1 377 ? 14.82 32.125 4.09 1 93.69 377 LEU A CA 1
ATOM 2994 C C . LEU A 1 377 ? 13.523 32.906 3.949 1 93.69 377 LEU A C 1
ATOM 2996 O O . LEU A 1 377 ? 12.711 32.969 4.879 1 93.69 377 LEU A O 1
ATOM 3000 N N . LYS A 1 378 ? 13.367 33.531 2.811 1 93.19 378 LYS A N 1
ATOM 3001 C CA . LYS A 1 378 ? 12.156 34.281 2.564 1 93.19 378 LYS A CA 1
ATOM 3002 C C . LYS A 1 378 ? 10.922 33.406 2.6 1 93.19 378 LYS A C 1
ATOM 3004 O O . LYS A 1 378 ? 9.938 33.719 3.268 1 93.19 378 LYS A O 1
ATOM 3009 N N . SER A 1 379 ? 10.984 32.344 1.831 1 94.44 379 SER A N 1
ATOM 3010 C CA . SER A 1 379 ? 9.844 31.438 1.797 1 94.44 379 SER A CA 1
ATOM 3011 C C . SER A 1 379 ? 9.609 30.797 3.162 1 94.44 379 SER A C 1
ATOM 3013 O O . SER A 1 379 ? 8.461 30.609 3.572 1 94.44 379 SER A O 1
ATOM 3015 N N . SER A 1 380 ? 10.633 30.453 3.803 1 94.75 380 SER A N 1
ATOM 3016 C CA . SER A 1 380 ? 10.5 29.891 5.145 1 94.75 380 SER A CA 1
ATOM 3017 C C . SER A 1 380 ? 9.852 30.875 6.102 1 94.75 380 SER A C 1
ATOM 3019 O O . SER A 1 380 ? 9.039 30.5 6.945 1 94.75 380 SER A O 1
ATOM 3021 N N . HIS A 1 381 ? 10.227 32.125 5.992 1 93.44 381 HIS A N 1
ATOM 3022 C CA . HIS A 1 381 ? 9.633 33.125 6.84 1 93.44 381 HIS A CA 1
ATOM 3023 C C . HIS A 1 381 ? 8.125 33.219 6.633 1 93.44 381 HIS A C 1
ATOM 3025 O O . HIS A 1 381 ? 7.363 33.344 7.594 1 93.44 381 HIS A O 1
ATOM 3031 N N . GLU A 1 382 ? 7.738 33.188 5.41 1 92.81 382 GLU A N 1
ATOM 3032 C CA . GLU A 1 382 ? 6.312 33.219 5.109 1 92.81 382 GLU A CA 1
ATOM 3033 C C . GLU A 1 382 ? 5.582 32.031 5.707 1 92.81 382 GLU A C 1
ATOM 3035 O O . GLU A 1 382 ? 4.488 32.156 6.266 1 92.81 382 GLU A O 1
ATOM 3040 N N . ALA A 1 383 ? 6.125 30.844 5.586 1 93.5 383 ALA A N 1
ATOM 3041 C CA . ALA A 1 383 ? 5.527 29.641 6.141 1 93.5 383 ALA A CA 1
ATOM 3042 C C . ALA A 1 383 ? 5.438 29.719 7.664 1 93.5 383 ALA A C 1
ATOM 3044 O O . ALA A 1 383 ? 4.41 29.375 8.25 1 93.5 383 ALA A O 1
ATOM 3045 N N . MET A 1 384 ? 6.504 30.188 8.258 1 94.44 384 MET A N 1
ATOM 3046 C CA . MET A 1 384 ? 6.551 30.266 9.719 1 94.44 384 MET A CA 1
ATOM 3047 C C . MET A 1 384 ? 5.605 31.344 10.234 1 94.44 384 MET A C 1
ATOM 3049 O O . MET A 1 384 ? 4.98 31.172 11.289 1 94.44 384 MET A O 1
ATOM 3053 N N . SER A 1 385 ? 5.566 32.406 9.508 1 91.81 385 SER A N 1
ATOM 3054 C CA . SER A 1 385 ? 4.637 33.469 9.891 1 91.81 385 SER A CA 1
ATOM 3055 C C . SER A 1 385 ? 3.197 32.969 9.891 1 91.81 385 SER A C 1
ATOM 3057 O O . SER A 1 385 ? 2.42 33.281 10.789 1 91.81 385 SER A O 1
ATOM 3059 N N . ALA A 1 386 ? 2.881 32.25 8.875 1 90.81 386 ALA A N 1
ATOM 3060 C CA . ALA A 1 386 ? 1.547 31.641 8.812 1 90.81 386 ALA A CA 1
ATOM 3061 C C . ALA A 1 386 ? 1.313 30.703 9.984 1 90.81 386 ALA A C 1
ATOM 3063 O O . ALA A 1 386 ? 0.231 30.688 10.578 1 90.81 386 ALA A O 1
ATOM 3064 N N . PHE A 1 387 ? 2.252 29.938 10.297 1 93.19 387 PHE A N 1
ATOM 3065 C CA . PHE A 1 387 ? 2.16 29.016 11.414 1 93.19 387 PHE A CA 1
ATOM 3066 C C . PHE A 1 387 ? 1.976 29.75 12.727 1 93.19 387 PHE A C 1
ATOM 3068 O O . PHE A 1 387 ? 1.14 29.375 13.555 1 93.19 387 PHE A O 1
ATOM 3075 N N . PHE A 1 388 ? 2.756 30.812 12.93 1 93.06 388 PHE A N 1
ATOM 3076 C CA . PHE A 1 388 ? 2.66 31.594 14.156 1 93.06 388 PHE A CA 1
ATOM 3077 C C . PHE A 1 388 ? 1.289 32.25 14.281 1 93.06 388 PHE A C 1
ATOM 3079 O O . PHE A 1 388 ? 0.736 32.344 15.375 1 93.06 388 PHE A O 1
ATOM 3086 N N . ASP A 1 389 ? 0.781 32.656 13.172 1 89.5 389 ASP A N 1
ATOM 3087 C CA . ASP A 1 389 ? -0.567 33.219 13.18 1 89.5 389 ASP A CA 1
ATOM 3088 C C . ASP A 1 389 ? -1.59 32.188 13.633 1 89.5 389 ASP A C 1
ATOM 3090 O O . ASP A 1 389 ? -2.508 32.5 14.398 1 89.5 389 ASP A O 1
ATOM 3094 N N . LEU A 1 390 ? -1.441 31.016 13.172 1 90.69 390 LEU A N 1
ATOM 3095 C CA . LEU A 1 390 ? -2.354 29.938 13.523 1 90.69 390 LEU A CA 1
ATOM 3096 C C . LEU A 1 390 ? -2.279 29.625 15.016 1 90.69 390 LEU A C 1
ATOM 3098 O O . LEU A 1 390 ? -3.311 29.531 15.688 1 90.69 390 LEU A O 1
ATOM 3102 N N . VAL A 1 391 ? -1.107 29.516 15.547 1 91.19 391 VAL A N 1
ATOM 3103 C CA . VAL A 1 391 ? -0.93 29.062 16.922 1 91.19 391 VAL A CA 1
ATOM 3104 C C . VAL A 1 391 ? -1.277 30.203 17.891 1 91.19 391 VAL A C 1
ATOM 3106 O O . VAL A 1 391 ? -1.696 29.953 19.016 1 91.19 391 VAL A O 1
ATOM 3109 N N . ASN A 1 392 ? -1.112 31.375 17.391 1 88.94 392 ASN A N 1
ATOM 3110 C CA . ASN A 1 392 ? -1.523 32.531 18.219 1 88.94 392 ASN A CA 1
ATOM 3111 C C . ASN A 1 392 ? -3.037 32.562 18.406 1 88.94 392 ASN A C 1
ATOM 3113 O O . ASN A 1 392 ? -3.527 33 19.453 1 88.94 392 ASN A O 1
ATOM 3117 N N . GLN A 1 393 ? -3.674 32.156 17.391 1 87.25 393 GLN A N 1
ATOM 3118 C CA . GLN A 1 393 ? -5.133 32.156 17.453 1 87.25 393 GLN A CA 1
ATOM 3119 C C . GLN A 1 393 ? -5.66 30.875 18.094 1 87.25 393 GLN A C 1
ATOM 3121 O O . GLN A 1 393 ? -6.746 30.859 18.672 1 87.25 393 GLN A O 1
ATOM 3126 N N . ASP A 1 394 ? -5.023 29.828 17.844 1 89.38 394 ASP A N 1
ATOM 3127 C CA . ASP A 1 394 ? -5.465 28.531 18.359 1 89.38 394 ASP A CA 1
ATOM 3128 C C . ASP A 1 394 ? -4.277 27.672 18.781 1 89.38 394 ASP A C 1
ATOM 3130 O O . ASP A 1 394 ? -3.699 26.953 17.969 1 89.38 394 ASP A O 1
ATOM 3134 N N . ARG A 1 395 ? -4.039 27.547 20.031 1 86.94 395 ARG A N 1
ATOM 3135 C CA . ARG A 1 395 ? -2.861 26.891 20.594 1 86.94 395 ARG A CA 1
ATOM 3136 C C . ARG A 1 395 ? -3.004 25.375 20.531 1 86.94 395 ARG A C 1
ATOM 3138 O O . ARG A 1 395 ? -2.023 24.641 20.703 1 86.94 395 ARG A O 1
ATOM 3145 N N . GLN A 1 396 ? -4.141 24.906 20.188 1 84 396 GLN A N 1
ATOM 3146 C CA . GLN A 1 396 ? -4.375 23.469 20.109 1 84 396 GLN A CA 1
ATOM 3147 C C . GLN A 1 396 ? -3.504 22.828 19.047 1 84 396 GLN A C 1
ATOM 3149 O O . GLN A 1 396 ? -3.135 21.656 19.156 1 84 396 GLN A O 1
ATOM 3154 N N . TYR A 1 397 ? -3.123 23.578 18.078 1 87.38 397 TYR A N 1
ATOM 3155 C CA . TYR A 1 397 ? -2.326 23.062 16.969 1 87.38 397 TYR A CA 1
ATOM 3156 C C . TYR A 1 397 ? -0.896 22.781 17.422 1 87.38 397 TYR A C 1
ATOM 3158 O O . TYR A 1 397 ? -0.146 22.094 16.719 1 87.38 397 TYR A O 1
ATOM 3166 N N . LEU A 1 398 ? -0.524 23.219 18.609 1 87.69 398 LEU A N 1
ATOM 3167 C CA . LEU A 1 398 ? 0.837 23.047 19.109 1 87.69 398 LEU A CA 1
ATOM 3168 C C . LEU A 1 398 ? 0.923 21.844 20.031 1 87.69 398 LEU A C 1
ATOM 3170 O O . LEU A 1 398 ? 2.018 21.375 20.344 1 87.69 398 LEU A O 1
ATOM 3174 N N . THR A 1 399 ? -0.171 21.297 20.359 1 84.44 399 THR A N 1
ATOM 3175 C CA . THR A 1 399 ? -0.171 20.25 21.375 1 84.44 399 THR A CA 1
ATOM 3176 C C . THR A 1 399 ? -0.053 18.875 20.734 1 84.44 399 THR A C 1
ATOM 3178 O O . THR A 1 399 ? 0.064 17.875 21.438 1 84.44 399 THR A O 1
ATOM 3181 N N . MET A 1 400 ? -0.112 18.828 19.5 1 87.69 400 MET A N 1
ATOM 3182 C CA . MET A 1 400 ? 0.032 17.594 18.719 1 87.69 400 MET A CA 1
ATOM 3183 C C . MET A 1 400 ? 0.942 17.812 17.516 1 87.69 400 MET A C 1
ATOM 3185 O O . MET A 1 400 ? 1.166 18.953 17.094 1 87.69 400 MET A O 1
ATOM 3189 N N . TRP A 1 401 ? 1.432 16.719 17.078 1 85.94 401 TRP A N 1
ATOM 3190 C CA . TRP A 1 401 ? 2.24 16.812 15.867 1 85.94 401 TRP A CA 1
ATOM 3191 C C . TRP A 1 401 ? 1.364 16.766 14.625 1 85.94 401 TRP A C 1
ATOM 3193 O O . TRP A 1 401 ? 1.481 15.836 13.82 1 85.94 401 TRP A O 1
ATOM 3203 N N . THR A 1 402 ? 0.553 17.75 14.516 1 86.88 402 THR A N 1
ATOM 3204 C CA . THR A 1 402 ? -0.279 17.922 13.328 1 86.88 402 THR A CA 1
ATOM 3205 C C . THR A 1 402 ? 0.584 18.125 12.086 1 86.88 402 THR A C 1
ATOM 3207 O O . THR A 1 402 ? 1.771 18.453 12.195 1 86.88 402 THR A O 1
ATOM 3210 N N . PRO A 1 403 ? -0 17.938 10.945 1 86.25 403 PRO A N 1
ATOM 3211 C CA . PRO A 1 403 ? 0.76 18.156 9.711 1 86.25 403 PRO A CA 1
ATOM 3212 C C . PRO A 1 403 ? 1.378 19.547 9.633 1 86.25 403 PRO A C 1
ATOM 3214 O O . PRO A 1 403 ? 2.508 19.703 9.164 1 86.25 403 PRO A O 1
ATOM 3217 N N . ILE A 1 404 ? 0.687 20.516 10.109 1 90.44 404 ILE A N 1
ATOM 3218 C CA . ILE A 1 404 ? 1.204 21.875 10.016 1 90.44 404 ILE A CA 1
ATOM 3219 C C . ILE A 1 404 ? 2.352 22.062 11.008 1 90.44 404 ILE A C 1
ATOM 3221 O O . ILE A 1 404 ? 3.311 22.781 10.734 1 90.44 404 ILE A O 1
ATOM 3225 N N . ASN A 1 405 ? 2.211 21.5 12.156 1 91.25 405 ASN A N 1
ATOM 3226 C CA . ASN A 1 405 ? 3.314 21.547 13.109 1 91.25 405 ASN A CA 1
ATOM 3227 C C . ASN A 1 405 ? 4.543 20.812 12.586 1 91.25 405 ASN A C 1
ATOM 3229 O O . ASN A 1 405 ? 5.672 21.266 12.766 1 91.25 405 ASN A O 1
ATOM 3233 N N . THR A 1 406 ? 4.316 19.75 12 1 89.38 406 THR A N 1
ATOM 3234 C CA . THR A 1 406 ? 5.398 18.984 11.406 1 89.38 406 THR A CA 1
ATOM 3235 C C . THR A 1 406 ? 6.094 19.781 10.305 1 89.38 406 THR A C 1
ATOM 3237 O O . THR A 1 406 ? 7.32 19.75 10.188 1 89.38 406 THR A O 1
ATOM 3240 N N . ARG A 1 407 ? 5.383 20.453 9.5 1 92.31 407 ARG A N 1
ATOM 3241 C CA . ARG A 1 407 ? 5.961 21.281 8.445 1 92.31 407 ARG A CA 1
ATOM 3242 C C . ARG A 1 407 ? 6.742 22.453 9.039 1 92.31 407 ARG A C 1
ATOM 3244 O O . ARG A 1 407 ? 7.77 22.859 8.484 1 92.31 407 ARG A O 1
ATOM 3251 N N . ALA A 1 408 ? 6.195 22.969 10.102 1 94.12 408 ALA A N 1
ATOM 3252 C CA . ALA A 1 408 ? 6.922 24.047 10.773 1 94.12 408 ALA A CA 1
ATOM 3253 C C . ALA A 1 408 ? 8.273 23.562 11.297 1 94.12 408 ALA A C 1
ATOM 3255 O O . ALA A 1 408 ? 9.281 24.25 11.172 1 94.12 408 ALA A O 1
ATOM 3256 N N . TYR A 1 409 ? 8.266 22.438 11.836 1 92 409 TYR A N 1
ATOM 3257 C CA . TYR A 1 409 ? 9.516 21.844 12.289 1 92 409 TYR A CA 1
ATOM 3258 C C . TYR A 1 409 ? 10.469 21.625 11.117 1 92 409 TYR A C 1
ATOM 3260 O O . TYR A 1 409 ? 11.664 21.938 11.211 1 92 409 TYR A O 1
ATOM 3268 N N . ALA A 1 410 ? 9.875 21.094 10.078 1 90.12 410 ALA A N 1
ATOM 3269 C CA . ALA A 1 410 ? 10.688 20.844 8.891 1 90.12 410 ALA A CA 1
ATOM 3270 C C . ALA A 1 410 ? 11.289 22.141 8.359 1 90.12 410 ALA A C 1
ATOM 3272 O O . ALA A 1 410 ? 12.461 22.172 7.973 1 90.12 410 ALA A O 1
ATOM 3273 N N . GLN A 1 411 ? 10.539 23.188 8.32 1 92.5 411 GLN A N 1
ATOM 3274 C CA . GLN A 1 411 ? 11.016 24.5 7.902 1 92.5 411 GLN A CA 1
ATOM 3275 C C . GLN A 1 411 ? 12.172 24.969 8.781 1 92.5 411 GLN A C 1
ATOM 3277 O O . GLN A 1 411 ? 13.188 25.453 8.273 1 92.5 411 GLN A O 1
ATOM 3282 N N . THR A 1 412 ? 11.969 24.781 9.984 1 92.44 412 THR A N 1
ATOM 3283 C CA . THR A 1 412 ? 12.977 25.219 10.945 1 92.44 412 THR A CA 1
ATOM 3284 C C . THR A 1 412 ? 14.266 24.422 10.789 1 92.44 412 THR A C 1
ATOM 3286 O O . THR A 1 412 ? 15.359 24.984 10.805 1 92.44 412 THR A O 1
ATOM 3289 N N . LEU A 1 413 ? 14.094 23.219 10.617 1 89.44 413 LEU A N 1
ATOM 3290 C CA . LEU A 1 413 ? 15.25 22.359 10.453 1 89.44 413 LEU A CA 1
ATOM 3291 C C . LEU A 1 413 ? 16.031 22.703 9.188 1 89.44 413 LEU A C 1
ATOM 3293 O O . LEU A 1 413 ? 17.25 22.766 9.195 1 89.44 413 LEU A O 1
ATOM 3297 N N . MET A 1 414 ? 15.32 22.938 8.125 1 89.5 414 MET A N 1
ATOM 3298 C CA . MET A 1 414 ? 15.945 23.281 6.859 1 89.5 414 MET A CA 1
ATOM 3299 C C . MET A 1 414 ? 16.734 24.578 6.984 1 89.5 414 MET A C 1
ATOM 3301 O O . MET A 1 414 ? 17.859 24.688 6.469 1 89.5 414 MET A O 1
ATOM 3305 N N . ILE A 1 415 ? 16.234 25.453 7.664 1 89.94 415 ILE A N 1
ATOM 3306 C CA . ILE A 1 415 ? 16.875 26.766 7.805 1 89.94 415 ILE A CA 1
ATOM 3307 C C . ILE A 1 415 ? 18.094 26.641 8.727 1 89.94 415 ILE A C 1
ATOM 3309 O O . ILE A 1 415 ? 19.125 27.266 8.477 1 89.94 415 ILE A O 1
ATOM 3313 N N . CYS A 1 416 ? 17.969 25.828 9.719 1 88.12 416 CYS A N 1
ATOM 3314 C CA . CYS A 1 416 ? 19.109 25.594 10.609 1 88.12 416 CYS A CA 1
ATOM 3315 C C . CYS A 1 416 ? 20.297 25.031 9.844 1 88.12 416 CYS A C 1
ATOM 3317 O O . CYS A 1 416 ? 21.438 25.406 10.094 1 88.12 416 CYS A O 1
ATOM 3319 N N . LYS A 1 417 ? 20 24.266 8.961 1 83.5 417 LYS A N 1
ATOM 3320 C CA . LYS A 1 417 ? 21.047 23.562 8.219 1 83.5 417 LYS A CA 1
ATOM 3321 C C . LYS A 1 417 ? 21.797 24.516 7.297 1 83.5 417 LYS A C 1
ATOM 3323 O O . LYS A 1 417 ? 22.953 24.281 6.965 1 83.5 417 LYS A O 1
ATOM 3328 N N . ILE A 1 418 ? 21.188 25.547 6.91 1 84.69 418 ILE A N 1
ATOM 3329 C CA . ILE A 1 418 ? 21.828 26.375 5.891 1 84.69 418 ILE A CA 1
ATOM 3330 C C . ILE A 1 418 ? 22.312 27.688 6.512 1 84.69 418 ILE A C 1
ATOM 3332 O O . ILE A 1 418 ? 22.984 28.484 5.852 1 84.69 418 ILE A O 1
ATOM 3336 N N . LEU A 1 419 ? 22.016 27.906 7.727 1 84.19 419 LEU A N 1
ATOM 3337 C CA . LEU A 1 419 ? 22.328 29.188 8.359 1 84.19 419 LEU A CA 1
ATOM 3338 C C . LEU A 1 419 ? 23.828 29.406 8.43 1 84.19 419 LEU A C 1
ATOM 3340 O O . LEU A 1 419 ? 24.312 30.531 8.273 1 84.19 419 LEU A O 1
ATOM 3344 N N . SER A 1 420 ? 24.562 28.266 8.641 1 76.88 420 SER A N 1
ATOM 3345 C CA . SER A 1 420 ? 26.016 28.406 8.695 1 76.88 420 SER A CA 1
ATOM 3346 C C . SER A 1 420 ? 26.578 28.812 7.34 1 76.88 420 SER A C 1
ATOM 3348 O O . SER A 1 420 ? 27.438 29.688 7.262 1 76.88 420 SER A O 1
ATOM 3350 N N . THR A 1 421 ? 26.062 28.188 6.363 1 76.62 421 THR A N 1
ATOM 3351 C CA . THR A 1 421 ? 26.5 28.516 5.012 1 76.62 421 THR A CA 1
ATOM 3352 C C . THR A 1 421 ? 26.125 29.953 4.656 1 76.62 421 THR A C 1
ATOM 3354 O O . THR A 1 421 ? 26.922 30.656 4.031 1 76.62 421 THR A O 1
ATOM 3357 N N . ALA A 1 422 ? 25 30.359 5.051 1 81.69 422 ALA A N 1
ATOM 3358 C CA . ALA A 1 422 ? 24.547 31.703 4.773 1 81.69 422 ALA A CA 1
ATOM 3359 C C . ALA A 1 422 ? 25.391 32.75 5.504 1 81.69 422 ALA A C 1
ATOM 3361 O O . ALA A 1 422 ? 25.734 33.781 4.945 1 81.69 422 ALA A O 1
ATOM 3362 N N . LYS A 1 423 ? 25.766 32.438 6.672 1 78.5 423 LYS A N 1
ATOM 3363 C CA . LYS A 1 423 ? 26.578 33.344 7.469 1 78.5 423 LYS A CA 1
ATOM 3364 C C . LYS A 1 423 ? 27.969 33.5 6.867 1 78.5 423 LYS A C 1
ATOM 3366 O O . LYS A 1 423 ? 28.531 34.594 6.867 1 78.5 423 LYS A O 1
ATOM 3371 N N . GLU A 1 424 ? 28.469 32.406 6.422 1 78.69 424 GLU A N 1
ATOM 3372 C CA . GLU A 1 424 ? 29.797 32.406 5.809 1 78.69 424 GLU A CA 1
ATOM 3373 C C . GLU A 1 424 ? 29.797 33.25 4.52 1 78.69 424 GLU A C 1
ATOM 3375 O O . GLU A 1 424 ? 30.734 34 4.254 1 78.69 424 GLU A O 1
ATOM 3380 N N . GLN A 1 425 ? 28.797 33.094 3.824 1 80.5 425 GLN A N 1
ATOM 3381 C CA . GLN A 1 425 ? 28.734 33.781 2.527 1 80.5 425 GLN A CA 1
ATOM 3382 C C . GLN A 1 425 ? 28.5 35.281 2.688 1 80.5 425 GLN A C 1
ATOM 3384 O O . GLN A 1 425 ? 28.828 36.062 1.797 1 80.5 425 GLN A O 1
ATOM 3389 N N . THR A 1 426 ? 27.938 35.688 3.752 1 81.44 426 THR A N 1
ATOM 3390 C CA . THR A 1 426 ? 27.656 37.094 3.971 1 81.44 426 THR A CA 1
ATOM 3391 C C . THR A 1 426 ? 28.797 37.75 4.746 1 81.44 426 THR A C 1
ATOM 3393 O O . THR A 1 426 ? 28.781 38.969 4.977 1 81.44 426 THR A O 1
ATOM 3396 N N . ASN A 1 427 ? 29.859 37.125 4.949 1 73.44 427 ASN A N 1
ATOM 3397 C CA . ASN A 1 427 ? 31 37.625 5.691 1 73.44 427 ASN A CA 1
ATOM 3398 C C . ASN A 1 427 ? 30.578 38.375 6.961 1 73.44 427 ASN A C 1
ATOM 3400 O O . ASN A 1 427 ? 31.094 39.438 7.277 1 73.44 427 ASN A O 1
ATOM 3404 N N . GLY A 1 428 ? 29.578 37.875 7.578 1 64.56 428 GLY A N 1
ATOM 3405 C CA . GLY A 1 428 ? 29.156 38.406 8.859 1 64.56 428 GLY A CA 1
ATOM 3406 C C . GLY A 1 428 ? 28.297 3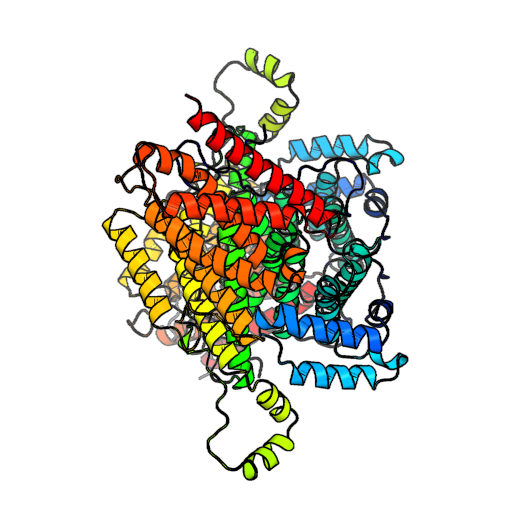9.656 8.727 1 64.56 428 GLY A C 1
ATOM 3407 O O . GLY A 1 428 ? 27.891 40.25 9.727 1 64.56 428 GLY A O 1
ATOM 3408 N N . GLN A 1 429 ? 28.141 40.125 7.547 1 68.75 429 GLN A N 1
ATOM 3409 C CA . GLN A 1 429 ? 27.312 41.312 7.348 1 68.75 429 GLN A CA 1
ATOM 3410 C C . GLN A 1 429 ? 25.875 41.031 7.77 1 68.75 429 GLN A C 1
ATOM 3412 O O . GLN A 1 429 ? 25.391 39.906 7.68 1 68.75 429 GLN A O 1
ATOM 3417 N N . GLU A 1 430 ? 25.453 42.062 8.344 1 70.56 430 GLU A N 1
ATOM 3418 C CA . GLU A 1 430 ? 24.078 42 8.836 1 70.56 430 GLU A CA 1
ATOM 3419 C C . GLU A 1 430 ? 23.094 41.781 7.688 1 70.56 430 GLU A C 1
ATOM 3421 O O . GLU A 1 430 ? 23.031 42.594 6.766 1 70.56 430 GLU A O 1
ATOM 3426 N N . GLU A 1 431 ? 22.594 40.688 7.504 1 82.12 431 GLU A N 1
ATOM 3427 C CA . GLU A 1 431 ? 21.547 40.375 6.539 1 82.12 431 GLU A CA 1
ATOM 3428 C C . GLU A 1 431 ? 20.188 40.219 7.223 1 82.12 431 GLU A C 1
ATOM 3430 O O . GLU A 1 431 ? 20.016 39.344 8.094 1 82.12 431 GLU A O 1
ATOM 3435 N N . PRO A 1 432 ? 19.266 41.125 6.867 1 85.56 432 PRO A N 1
ATOM 3436 C CA . PRO A 1 432 ? 17.969 41.125 7.539 1 85.56 432 PRO A CA 1
ATOM 3437 C C . PRO A 1 432 ? 17.281 39.75 7.527 1 85.56 432 PRO A C 1
ATOM 3439 O O . PRO A 1 432 ? 16.672 39.344 8.523 1 85.56 432 PRO A O 1
ATOM 3442 N N . TRP A 1 433 ? 17.422 39.062 6.484 1 87.81 433 TRP A N 1
ATOM 3443 C CA . TRP A 1 433 ? 16.766 37.75 6.398 1 87.81 433 TRP A CA 1
ATOM 3444 C C . TRP A 1 433 ? 17.391 36.75 7.363 1 87.81 433 TRP A C 1
ATOM 3446 O O . TRP A 1 433 ? 16.719 35.875 7.863 1 87.81 433 TRP A O 1
ATOM 3456 N N . LEU A 1 434 ? 18.625 36.875 7.582 1 86.12 434 LEU A N 1
ATOM 3457 C CA . LEU A 1 434 ? 19.297 36.031 8.531 1 86.12 434 LEU A CA 1
ATOM 3458 C C . LEU A 1 434 ? 18.797 36.281 9.953 1 86.12 434 LEU A C 1
ATOM 3460 O O . LEU A 1 434 ? 18.594 35.344 10.719 1 86.12 434 LEU A O 1
ATOM 3464 N N . GLN A 1 435 ? 18.641 37.531 10.258 1 86.06 435 GLN A N 1
ATOM 3465 C CA . GLN A 1 435 ? 18.141 37.906 11.586 1 86.06 435 GLN A CA 1
ATOM 3466 C C . GLN A 1 435 ? 16.719 37.406 11.789 1 86.06 435 GLN A C 1
ATOM 3468 O O . GLN A 1 435 ? 16.375 36.906 12.867 1 86.06 435 GLN A O 1
ATOM 3473 N N . LEU A 1 436 ? 15.961 37.594 10.781 1 89.75 436 LEU A N 1
ATOM 3474 C CA . LEU A 1 436 ? 14.578 37.125 10.859 1 89.75 436 LEU A CA 1
ATOM 3475 C C . LEU A 1 436 ? 14.508 35.625 11.016 1 89.75 436 LEU A C 1
ATOM 3477 O O . LEU A 1 436 ? 13.664 35.094 11.75 1 89.75 436 LEU A O 1
ATOM 3481 N N . ALA A 1 437 ? 15.352 34.906 10.281 1 91.62 437 ALA A N 1
ATOM 3482 C CA . ALA A 1 437 ? 15.391 33.469 10.359 1 91.62 437 ALA A CA 1
ATOM 3483 C C . ALA A 1 437 ? 15.75 33 11.766 1 91.62 437 ALA A C 1
ATOM 3485 O O . ALA A 1 437 ? 15.141 32.062 12.289 1 91.62 437 ALA A O 1
ATOM 3486 N N . VAL A 1 438 ? 16.734 33.625 12.359 1 89.12 438 VAL A N 1
ATOM 3487 C CA . VAL A 1 438 ? 17.141 33.281 13.719 1 89.12 438 VAL A CA 1
ATOM 3488 C C . VAL A 1 438 ? 15.984 33.562 14.688 1 89.12 438 VAL A C 1
ATOM 3490 O O . VAL A 1 438 ? 15.727 32.781 15.594 1 89.12 438 VAL A O 1
ATOM 3493 N N . GLY A 1 439 ? 15.344 34.688 14.477 1 91.5 439 GLY A N 1
ATOM 3494 C CA . GLY A 1 439 ? 14.188 35 15.297 1 91.5 439 GLY A CA 1
ATOM 3495 C C . GLY A 1 439 ? 13.078 33.969 15.203 1 91.5 439 GLY A C 1
ATOM 3496 O O . GLY A 1 439 ? 12.453 33.656 16.219 1 91.5 439 GLY A O 1
ATOM 3497 N N . ASN A 1 440 ? 12.789 33.562 14.016 1 93.94 440 ASN A N 1
ATOM 3498 C CA . ASN A 1 440 ? 11.766 32.531 13.82 1 93.94 440 ASN A CA 1
ATOM 3499 C C . ASN A 1 440 ? 12.125 31.234 14.531 1 93.94 440 ASN A C 1
ATOM 3501 O O . ASN A 1 440 ? 11.258 30.578 15.109 1 93.94 440 ASN A O 1
ATOM 3505 N N . ILE A 1 441 ? 13.375 30.828 14.414 1 93 441 ILE A N 1
ATOM 3506 C CA . ILE A 1 441 ? 13.836 29.609 15.062 1 93 441 ILE A CA 1
ATOM 3507 C C . ILE A 1 441 ? 13.664 29.719 16.578 1 93 441 ILE A C 1
ATOM 3509 O O . ILE A 1 441 ? 13.133 28.812 17.219 1 93 441 ILE A O 1
ATOM 3513 N N . GLU A 1 442 ? 14.047 30.812 17.125 1 93.12 442 GLU A N 1
ATOM 3514 C CA . GLU A 1 442 ? 13.938 31.031 18.562 1 93.12 442 GLU A CA 1
ATOM 3515 C C . GLU A 1 442 ? 12.484 31.031 19.016 1 93.12 442 GLU A C 1
ATOM 3517 O O . GLU A 1 442 ? 12.148 30.453 20.047 1 93.12 442 GLU A O 1
ATOM 3522 N N . ARG A 1 443 ? 11.766 31.703 18.25 1 94.81 443 ARG A N 1
ATOM 3523 C CA . ARG A 1 443 ? 10.344 31.75 18.578 1 94.81 443 ARG A CA 1
ATOM 3524 C C . ARG A 1 443 ? 9.719 30.375 18.531 1 94.81 443 ARG A C 1
ATOM 3526 O O . ARG A 1 443 ? 8.93 30 19.406 1 94.81 443 ARG A O 1
ATOM 3533 N N . TYR A 1 444 ? 9.969 29.609 17.516 1 95.5 444 TYR A N 1
ATOM 3534 C CA . TYR A 1 444 ? 9.422 28.266 17.391 1 95.5 444 TYR A CA 1
ATOM 3535 C C . TYR A 1 444 ? 9.883 27.391 18.547 1 95.5 444 TYR A C 1
ATOM 3537 O O . TYR A 1 444 ? 9.086 26.641 19.125 1 95.5 444 TYR A O 1
ATOM 3545 N N . MET A 1 445 ? 11.148 27.484 18.875 1 94.25 445 MET A N 1
ATOM 3546 C CA . MET A 1 445 ? 11.688 26.703 19.984 1 94.25 445 MET A CA 1
ATOM 3547 C C . MET A 1 445 ? 11.016 27.078 21.297 1 94.25 445 MET A C 1
ATOM 3549 O O . MET A 1 445 ? 10.711 26.219 22.125 1 94.25 445 MET A O 1
ATOM 3553 N N . ASP A 1 446 ? 10.805 28.312 21.438 1 94.44 446 ASP A N 1
ATOM 3554 C CA . ASP A 1 446 ? 10.133 28.797 22.641 1 94.44 446 ASP A CA 1
ATOM 3555 C C . ASP A 1 446 ? 8.711 28.25 22.734 1 94.44 446 ASP A C 1
ATOM 3557 O O . ASP A 1 446 ? 8.273 27.812 23.797 1 94.44 446 ASP A O 1
ATOM 3561 N N . LEU A 1 447 ? 8.031 28.328 21.656 1 93.75 447 LEU A N 1
ATOM 3562 C CA . LEU A 1 447 ? 6.668 27.812 21.609 1 93.75 447 LEU A CA 1
ATOM 3563 C C . LEU A 1 447 ? 6.645 26.312 21.906 1 93.75 447 LEU A C 1
ATOM 3565 O O . LEU A 1 447 ? 5.801 25.844 22.672 1 93.75 447 LEU A O 1
ATOM 3569 N N . LEU A 1 448 ? 7.539 25.594 21.328 1 92.06 448 LEU A N 1
ATOM 3570 C CA . LEU A 1 448 ? 7.598 24.141 21.5 1 92.06 448 LEU A CA 1
ATOM 3571 C C . LEU A 1 448 ? 7.949 23.797 22.953 1 92.06 448 LEU A C 1
ATOM 3573 O O . LEU A 1 448 ? 7.395 22.844 23.516 1 92.06 448 LEU A O 1
ATOM 3577 N N . GLN A 1 449 ? 8.836 24.516 23.5 1 91.38 449 GLN A N 1
ATOM 3578 C CA . GLN A 1 449 ? 9.266 24.266 24.859 1 91.38 449 GLN A CA 1
ATOM 3579 C C . GLN A 1 449 ? 8.102 24.406 25.844 1 91.38 449 GLN A C 1
ATOM 3581 O O . GLN A 1 449 ? 8.039 23.703 26.844 1 91.38 449 GLN A O 1
ATOM 3586 N N . HIS A 1 450 ? 7.223 25.219 25.5 1 90.31 450 HIS A N 1
ATOM 3587 C CA . HIS A 1 450 ? 6.137 25.516 26.438 1 90.31 450 HIS A CA 1
ATOM 3588 C C . HIS A 1 450 ? 4.883 24.719 26.078 1 90.31 450 HIS A C 1
ATOM 3590 O O . HIS A 1 450 ? 3.906 24.719 26.844 1 90.31 450 HIS A O 1
ATOM 3596 N N . ALA A 1 451 ? 4.973 24.141 24.984 1 88.5 451 ALA A N 1
ATOM 3597 C CA . ALA A 1 451 ? 3.84 23.312 24.594 1 88.5 45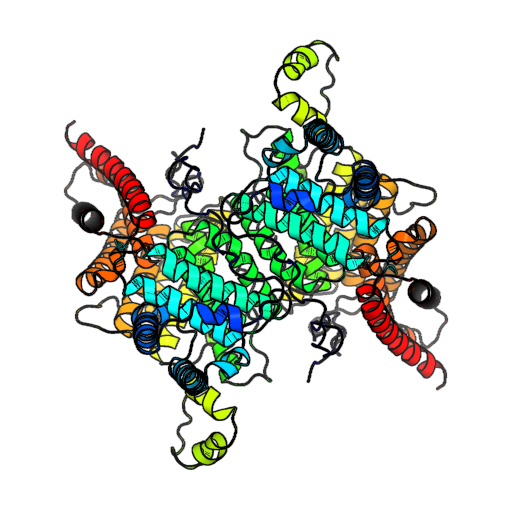1 ALA A CA 1
ATOM 3598 C C . ALA A 1 451 ? 3.811 22.016 25.422 1 88.5 451 ALA A C 1
ATOM 3600 O O . ALA A 1 451 ? 4.859 21.469 25.766 1 88.5 451 ALA A O 1
ATOM 3601 N N . ARG A 1 452 ? 2.621 21.625 25.859 1 83.19 452 ARG A N 1
ATOM 3602 C CA . ARG A 1 452 ? 2.426 20.359 26.578 1 83.19 452 ARG A CA 1
ATOM 3603 C C . ARG A 1 452 ? 1.461 19.453 25.828 1 83.19 452 ARG A C 1
ATOM 3605 O O . ARG A 1 452 ? 0.509 19.922 25.203 1 83.19 452 ARG A O 1
ATOM 3612 N N . GLY A 1 453 ? 1.843 18.203 25.844 1 81.88 453 GLY A N 1
ATOM 3613 C CA . GLY A 1 453 ? 1.013 17.234 25.141 1 81.88 453 GLY A CA 1
ATOM 3614 C C . GLY A 1 453 ? 1.123 15.836 25.703 1 81.88 453 GLY A C 1
ATOM 3615 O O . GLY A 1 453 ? 1.47 15.664 26.875 1 81.88 453 GLY A O 1
ATOM 3616 N N . SER A 1 454 ? 0.712 14.914 24.984 1 78.69 454 SER A N 1
ATOM 3617 C CA . SER A 1 454 ? 0.783 13.516 25.391 1 78.69 454 SER A CA 1
ATOM 3618 C C . SER A 1 454 ? 2.229 13.062 25.578 1 78.69 454 SER A C 1
ATOM 3620 O O . SER A 1 454 ? 3.16 13.789 25.219 1 78.69 454 SER A O 1
ATOM 3622 N N . PHE A 1 455 ? 2.377 11.906 26.109 1 78.06 455 PHE A N 1
ATOM 3623 C CA . PHE A 1 455 ? 3.715 11.359 26.297 1 78.06 455 PHE A CA 1
ATOM 3624 C C . PHE A 1 455 ? 4.441 11.234 24.953 1 78.06 455 PHE A C 1
ATOM 3626 O O . PHE A 1 455 ? 5.605 11.617 24.844 1 78.06 455 PHE A O 1
ATOM 3633 N N . ALA A 1 456 ? 3.754 10.703 24.016 1 78.44 456 ALA A N 1
ATOM 3634 C CA . ALA A 1 456 ? 4.352 10.531 22.688 1 78.44 456 ALA A CA 1
ATOM 3635 C C . ALA A 1 456 ? 4.758 11.875 22.094 1 78.44 456 ALA A C 1
ATOM 3637 O O . ALA A 1 456 ? 5.801 11.992 21.453 1 78.44 456 ALA A O 1
ATOM 3638 N N . PHE A 1 457 ? 3.982 12.844 22.312 1 82.25 457 PHE A N 1
ATOM 3639 C CA . PHE A 1 457 ? 4.293 14.195 21.844 1 82.25 457 PHE A CA 1
ATOM 3640 C C . PHE A 1 457 ? 5.547 14.727 22.531 1 82.25 457 PHE A C 1
ATOM 3642 O O . PHE A 1 457 ? 6.422 15.297 21.875 1 82.25 457 PHE A O 1
ATOM 3649 N N . GLU A 1 458 ? 5.613 14.461 23.812 1 84.62 458 GLU A N 1
ATOM 3650 C CA . GLU A 1 458 ? 6.723 15 24.594 1 84.62 458 GLU A CA 1
ATOM 3651 C C . GLU A 1 458 ? 8.039 14.336 24.219 1 84.62 458 GLU A C 1
ATOM 3653 O O . GLU A 1 458 ? 9.086 14.992 24.203 1 84.62 458 GLU A O 1
ATOM 3658 N N . VAL A 1 459 ? 7.969 13.133 23.953 1 84.12 459 VAL A N 1
ATOM 3659 C CA . VAL A 1 459 ? 9.18 12.414 23.562 1 84.12 459 VAL A CA 1
ATOM 3660 C C . VAL A 1 459 ? 9.719 12.984 22.25 1 84.12 459 VAL A C 1
ATOM 3662 O O . VAL A 1 459 ? 10.906 13.297 22.156 1 84.12 459 VAL A O 1
ATOM 3665 N N . LYS A 1 460 ? 8.844 13.133 21.312 1 84.62 460 LYS A N 1
ATOM 3666 C CA . LYS A 1 460 ? 9.25 13.664 20.016 1 84.62 460 LYS A CA 1
ATOM 3667 C C . LYS A 1 460 ? 9.656 15.125 20.109 1 84.62 460 LYS A C 1
ATOM 3669 O O . LYS A 1 460 ? 10.578 15.57 19.422 1 84.62 460 LYS A O 1
ATOM 3674 N N . LYS A 1 461 ? 8.93 15.812 20.938 1 88.44 461 LYS A N 1
ATOM 3675 C CA . LYS A 1 461 ? 9.258 17.219 21.188 1 88.44 461 LYS A CA 1
ATOM 3676 C C . LYS A 1 461 ? 10.695 17.359 21.688 1 88.44 461 LYS A C 1
ATOM 3678 O O . LYS A 1 461 ? 11.445 18.203 21.203 1 88.44 461 LYS A O 1
ATOM 3683 N N . GLN A 1 462 ? 11.031 16.531 22.625 1 89.69 462 GLN A N 1
ATOM 3684 C CA . GLN A 1 462 ? 12.375 16.609 23.188 1 89.69 462 GLN A CA 1
ATOM 3685 C C . GLN A 1 462 ? 13.43 16.234 22.141 1 89.69 462 GLN A C 1
ATOM 3687 O O . GLN A 1 462 ? 14.5 16.844 22.109 1 89.69 462 GLN A O 1
ATOM 3692 N N . GLU A 1 463 ? 13.125 15.281 21.391 1 85.38 463 GLU A N 1
ATOM 3693 C CA . GLU A 1 463 ? 14.031 14.914 20.297 1 85.38 463 GLU A CA 1
ATOM 3694 C C . GLU A 1 463 ? 14.234 16.078 19.344 1 85.38 463 GLU A C 1
ATOM 3696 O O . GLU A 1 463 ? 15.367 16.375 18.953 1 85.38 463 GLU A O 1
ATOM 3701 N N . TYR A 1 464 ? 13.156 16.75 18.984 1 86.5 464 TYR A N 1
ATOM 3702 C CA . TYR A 1 464 ? 13.203 17.844 18.031 1 86.5 464 TYR A CA 1
ATOM 3703 C C . TYR A 1 464 ? 13.938 19.047 18.625 1 86.5 464 TYR A C 1
ATOM 3705 O O . TYR A 1 464 ? 14.75 19.688 17.938 1 86.5 464 TYR A O 1
ATOM 3713 N N . LEU A 1 465 ? 13.656 19.281 19.859 1 90.75 465 LEU A N 1
ATOM 3714 C CA . LEU A 1 465 ? 14.328 20.391 20.516 1 90.75 465 LEU A CA 1
ATOM 3715 C C . LEU A 1 465 ? 15.828 20.141 20.641 1 90.75 465 LEU A C 1
ATOM 3717 O O . LEU A 1 465 ? 16.625 21.047 20.469 1 90.75 465 LEU A O 1
ATOM 3721 N N . ASN A 1 466 ? 16.188 18.906 20.922 1 87.56 466 ASN A N 1
ATOM 3722 C CA . ASN A 1 466 ? 17.594 18.547 21.016 1 87.56 466 ASN A CA 1
ATOM 3723 C C . ASN A 1 466 ? 18.328 18.797 19.688 1 87.56 466 ASN A C 1
ATOM 3725 O O . ASN A 1 466 ? 19.453 19.297 19.688 1 87.56 466 ASN A O 1
ATOM 3729 N N . VAL A 1 467 ? 17.672 18.453 18.688 1 83.94 467 VAL A N 1
ATOM 3730 C CA . VAL A 1 467 ? 18.25 18.656 17.359 1 83.94 467 VAL A CA 1
ATOM 3731 C C . VAL A 1 467 ? 18.406 20.156 17.094 1 83.94 467 VAL A C 1
ATOM 3733 O O . VAL A 1 467 ? 19.453 20.594 16.625 1 83.94 467 VAL A O 1
ATOM 3736 N N . LEU A 1 468 ? 17.422 20.938 17.422 1 86.44 468 LEU A N 1
ATOM 3737 C CA . LEU A 1 468 ? 17.438 22.359 17.156 1 86.44 468 LEU A CA 1
ATOM 3738 C C . LEU A 1 468 ? 18.438 23.078 18.062 1 86.44 468 LEU A C 1
ATOM 3740 O O . LEU A 1 468 ? 19.094 24.031 17.625 1 86.44 468 LEU A O 1
ATOM 3744 N N . TRP A 1 469 ? 18.562 22.547 19.25 1 86.75 469 TRP A N 1
ATOM 3745 C CA . TRP A 1 469 ? 19.562 23.094 20.172 1 86.75 469 TRP A CA 1
ATOM 3746 C C . TRP A 1 469 ? 20.969 22.828 19.672 1 86.75 469 TRP A C 1
ATOM 3748 O O . TRP A 1 469 ? 21.859 23.672 19.812 1 86.75 469 TRP A O 1
ATOM 3758 N N . GLY A 1 470 ? 21.141 21.688 19.109 1 80.62 470 GLY A N 1
ATOM 3759 C CA . GLY A 1 470 ? 22.438 21.359 18.531 1 80.62 470 GLY A CA 1
ATOM 3760 C C . GLY A 1 470 ? 22.844 22.328 17.422 1 80.62 470 GLY A C 1
ATOM 3761 O O . GLY A 1 470 ? 24 22.766 17.359 1 80.62 470 GLY A O 1
ATOM 3762 N N . TYR A 1 471 ? 21.938 22.703 16.625 1 78.75 471 TYR A N 1
ATOM 3763 C CA . TYR A 1 471 ? 22.219 23.641 15.539 1 78.75 471 TYR A CA 1
ATOM 3764 C C . TYR A 1 471 ? 22.422 25.047 16.078 1 78.75 471 TYR A C 1
ATOM 3766 O O . TYR A 1 471 ? 23.266 25.797 15.562 1 78.75 471 TYR A O 1
ATOM 3774 N N . ARG A 1 472 ? 21.688 25.406 17.109 1 78.62 472 ARG A N 1
ATOM 3775 C CA . ARG A 1 472 ? 21.812 26.734 17.703 1 78.62 472 ARG A CA 1
ATOM 3776 C C . ARG A 1 472 ? 23.203 26.938 18.312 1 78.62 472 ARG A C 1
ATOM 3778 O O . ARG A 1 472 ? 23.781 28.016 18.188 1 78.62 472 ARG A O 1
ATOM 3785 N N . GLU A 1 473 ? 23.688 25.922 18.906 1 76.38 473 GLU A N 1
ATOM 3786 C CA . GLU A 1 473 ? 25.016 25.984 19.5 1 76.38 473 GLU A CA 1
ATOM 3787 C C . GLU A 1 473 ? 26.094 26.141 18.422 1 76.38 473 GLU A C 1
ATOM 3789 O O . GLU A 1 473 ? 27.062 26.875 18.609 1 76.38 473 GLU A O 1
ATOM 3794 N N . LEU A 1 474 ? 25.844 25.516 17.359 1 68.56 474 LEU A N 1
ATOM 3795 C CA . LEU A 1 474 ? 26.797 25.609 16.25 1 68.56 474 LEU A CA 1
ATOM 3796 C C . LEU A 1 474 ? 26.797 27 15.648 1 68.56 474 LEU A C 1
ATOM 3798 O O . LEU A 1 474 ? 27.844 27.5 15.242 1 68.56 474 LEU A O 1
ATOM 3802 N N . LEU A 1 475 ? 25.656 27.594 15.641 1 72 475 LEU A N 1
ATOM 3803 C CA . LEU A 1 475 ? 25.516 28.938 15.055 1 72 475 LEU A CA 1
ATOM 3804 C C . LEU A 1 475 ? 26.062 30 16 1 72 475 LEU A C 1
ATOM 3806 O O . LEU A 1 475 ? 26.547 31.031 15.562 1 72 475 LEU A O 1
ATOM 3810 N N . SER A 1 476 ? 25.984 29.781 17.359 1 69.75 476 SER A N 1
ATOM 3811 C CA . SER A 1 476 ? 26.484 30.719 18.344 1 69.75 476 SER A CA 1
ATOM 3812 C C . SER A 1 476 ? 28 30.625 18.469 1 69.75 476 SER A C 1
ATOM 3814 O O . SER A 1 476 ? 28.688 31.641 18.688 1 69.75 476 SER A O 1
ATOM 3816 N N . SER A 1 477 ? 28.625 29.422 18.5 1 59.16 477 SER A N 1
ATOM 3817 C CA . SER A 1 477 ? 30.062 29.25 18.625 1 59.16 477 SER A CA 1
ATOM 3818 C C . SER A 1 477 ? 30.797 29.844 17.422 1 59.16 477 SER A C 1
ATOM 3820 O O . SER A 1 477 ? 31.953 30.266 17.547 1 59.16 477 SER A O 1
ATOM 3822 N N . GLY A 1 478 ? 30.297 29.875 16.297 1 48 478 GLY A N 1
ATOM 3823 C CA . GLY A 1 478 ? 30.984 30.484 15.172 1 48 478 GLY A CA 1
ATOM 3824 C C . GLY A 1 478 ? 31.094 32 15.281 1 48 478 GLY A C 1
ATOM 3825 O O . GLY A 1 478 ? 31.75 32.625 14.461 1 48 478 GLY A O 1
ATOM 3826 N N . THR A 1 479 ? 30.344 32.719 16.047 1 43.47 479 THR A N 1
ATOM 3827 C CA . THR A 1 479 ? 30.516 34.156 16.234 1 43.47 479 THR A CA 1
ATOM 3828 C C . THR A 1 479 ? 31.688 34.438 17.172 1 43.47 479 THR A C 1
ATOM 3830 O O . THR A 1 479 ? 32.125 35.594 17.328 1 43.47 479 THR A O 1
ATOM 3833 N N . GLY A 1 480 ? 32.219 33.625 18.047 1 35.94 480 GLY A N 1
ATOM 3834 C CA . GLY A 1 480 ? 33.344 33.969 18.875 1 35.94 480 GLY A CA 1
ATOM 3835 C C . GLY A 1 480 ? 34.688 33.812 18.156 1 35.94 480 GLY A C 1
ATOM 3836 O O . GLY A 1 480 ? 35.75 34 18.75 1 35.94 480 GLY A O 1
ATOM 3837 N N . ALA A 1 481 ? 34.906 33.219 17.016 1 31.77 481 ALA A N 1
ATOM 3838 C CA . ALA A 1 481 ? 36.281 33.438 16.562 1 31.77 481 ALA A CA 1
ATOM 3839 C C . ALA A 1 481 ? 36.375 34.75 15.805 1 31.77 481 ALA A C 1
ATOM 3841 O O . ALA A 1 481 ? 35.469 35.125 15.055 1 31.77 481 ALA A O 1
ATOM 3842 N N . MET B 1 1 ? -26.375 -2.061 -12.523 1 15.48 1 MET B N 1
ATOM 3843 C CA . MET B 1 1 ? -26.266 -3.434 -13.008 1 15.48 1 MET B CA 1
ATOM 3844 C C . MET B 1 1 ? -24.812 -3.768 -13.352 1 15.48 1 MET B C 1
ATOM 3846 O O . MET B 1 1 ? -24.094 -2.926 -13.883 1 15.48 1 MET B O 1
ATOM 3850 N N . PRO B 1 2 ? -24.25 -4.805 -12.609 1 22.22 2 PRO B N 1
ATOM 3851 C CA . PRO B 1 2 ? -22.906 -5.344 -12.523 1 22.22 2 PRO B CA 1
ATOM 3852 C C . PRO B 1 2 ? -22.328 -5.719 -13.883 1 22.22 2 PRO B C 1
ATOM 3854 O O . PRO B 1 2 ? -22.844 -6.605 -14.562 1 22.22 2 PRO B O 1
ATOM 3857 N N . SER B 1 3 ? -22.188 -4.77 -14.758 1 21.84 3 SER B N 1
ATOM 3858 C CA . SER B 1 3 ? -21.875 -5.207 -16.109 1 21.84 3 SER B CA 1
ATOM 3859 C C . SER B 1 3 ? -20.594 -6.027 -16.141 1 21.84 3 SER B C 1
ATOM 3861 O O . SER B 1 3 ? -19.578 -5.637 -15.547 1 21.84 3 SER B O 1
ATOM 3863 N N . ASN B 1 4 ? -20.625 -7.305 -16.391 1 23.67 4 ASN B N 1
ATOM 3864 C CA . ASN B 1 4 ? -19.859 -8.523 -16.609 1 23.67 4 ASN B CA 1
ATOM 3865 C C . ASN B 1 4 ? -18.781 -8.328 -17.688 1 23.67 4 ASN B C 1
ATOM 3867 O O . ASN B 1 4 ? -18.297 -9.297 -18.266 1 23.67 4 ASN B O 1
ATOM 3871 N N . ALA B 1 5 ? -18.734 -7.305 -18.453 1 24.27 5 ALA B N 1
ATOM 3872 C CA . ALA B 1 5 ? -18.125 -7.512 -19.766 1 24.27 5 ALA B CA 1
ATOM 3873 C C . ALA B 1 5 ? -16.609 -7.641 -19.656 1 24.27 5 ALA B C 1
ATOM 3875 O O . ALA B 1 5 ? -15.945 -6.781 -19.062 1 24.27 5 ALA B O 1
ATOM 3876 N N . PHE B 1 6 ? -16.047 -8.875 -19.5 1 27.47 6 PHE B N 1
ATOM 3877 C CA . PHE B 1 6 ? -14.672 -9.328 -19.688 1 27.47 6 PHE B CA 1
ATOM 3878 C C . PHE B 1 6 ? -13.992 -8.562 -20.812 1 27.47 6 PHE B C 1
ATOM 3880 O O . PHE B 1 6 ? -12.797 -8.273 -20.75 1 27.47 6 PHE B O 1
ATOM 3887 N N . VAL B 1 7 ? -14.508 -8.797 -22 1 29.44 7 VAL B N 1
ATOM 3888 C CA . VAL B 1 7 ? -14.203 -8.281 -23.328 1 29.44 7 VAL B CA 1
ATOM 3889 C C . VAL B 1 7 ? -15.102 -7.09 -23.641 1 29.44 7 VAL B C 1
ATOM 3891 O O . VAL B 1 7 ? -16.328 -7.176 -23.5 1 29.44 7 VAL B O 1
ATOM 3894 N N . GLY B 1 8 ? -14.547 -5.953 -23.375 1 30.64 8 GLY B N 1
ATOM 3895 C CA . GLY B 1 8 ? -15.383 -4.898 -23.922 1 30.64 8 GLY B CA 1
ATOM 3896 C C . GLY B 1 8 ? -15.844 -5.184 -25.344 1 30.64 8 GLY B C 1
ATOM 3897 O O . GLY B 1 8 ? -15.266 -6.023 -26.031 1 30.64 8 GLY B O 1
ATOM 3898 N N . SER B 1 9 ? -17.078 -4.883 -25.719 1 30.58 9 SER B N 1
ATOM 3899 C CA . SER B 1 9 ? -17.594 -5.004 -27.078 1 30.58 9 SER B CA 1
ATOM 3900 C C . SER B 1 9 ? -16.516 -4.688 -28.109 1 30.58 9 SER B C 1
ATOM 3902 O O . SER B 1 9 ? -16.641 -5.055 -29.281 1 30.58 9 SER B O 1
ATOM 3904 N N . ASP B 1 10 ? -15.586 -3.689 -27.828 1 32.62 10 ASP B N 1
ATOM 3905 C CA . ASP B 1 10 ? -14.727 -3.25 -28.922 1 32.62 10 ASP B CA 1
ATOM 3906 C C . ASP B 1 10 ? -13.477 -4.121 -29.016 1 32.62 10 ASP B C 1
ATOM 3908 O O . ASP B 1 10 ? -12.539 -3.785 -29.75 1 32.62 10 ASP B O 1
ATOM 3912 N N . GLY B 1 11 ? -13.297 -5.402 -28.578 1 32.75 11 GLY B N 1
ATOM 3913 C CA . GLY B 1 11 ? -12.211 -6.355 -28.688 1 32.75 11 GLY B CA 1
ATOM 3914 C C . GLY B 1 11 ? -11.148 -6.172 -27.609 1 32.75 11 GLY B C 1
ATOM 3915 O O . GLY B 1 11 ? -10.102 -6.828 -27.641 1 32.75 11 GLY B O 1
ATOM 3916 N N . SER B 1 12 ? -11.008 -5.035 -27.016 1 30.84 12 SER B N 1
ATOM 3917 C CA . SER B 1 12 ? -9.961 -4.828 -26.031 1 30.84 12 SER B CA 1
ATOM 3918 C C . SER B 1 12 ? -10.086 -5.812 -24.875 1 30.84 12 SER B C 1
ATOM 3920 O O . SER B 1 12 ? -11.195 -6.262 -24.547 1 30.84 12 SER B O 1
ATOM 3922 N N . LEU B 1 13 ? -9.055 -6.645 -24.766 1 34.34 13 LEU B N 1
ATOM 3923 C CA . LEU B 1 13 ? -9.047 -7.605 -23.672 1 34.34 13 LEU B CA 1
ATOM 3924 C C . LEU B 1 13 ? -9.594 -6.977 -22.391 1 34.34 13 LEU B C 1
ATOM 3926 O O . LEU B 1 13 ? -9.562 -7.598 -21.328 1 34.34 13 LEU B O 1
ATOM 3930 N N . ALA B 1 14 ? -9.453 -5.629 -22.281 1 31.47 14 ALA B N 1
ATOM 3931 C CA . ALA B 1 14 ? -9.773 -5.145 -20.938 1 31.47 14 ALA B CA 1
ATOM 3932 C C . ALA B 1 14 ? -11.195 -5.52 -20.531 1 31.47 14 ALA B C 1
ATOM 3934 O O . ALA B 1 14 ? -12.156 -5.145 -21.219 1 31.47 14 ALA B O 1
ATOM 3935 N N . PRO B 1 15 ? -11.453 -6.664 -20.203 1 31.39 15 PRO B N 1
ATOM 3936 C CA . PRO B 1 15 ? -12.789 -6.688 -19.594 1 31.39 15 PRO B CA 1
ATOM 3937 C C . PRO B 1 15 ? -13.117 -5.402 -18.844 1 31.39 15 PRO B C 1
ATOM 3939 O O . PRO B 1 15 ? -12.266 -4.863 -18.125 1 31.39 15 PRO B O 1
ATOM 3942 N N . SER B 1 16 ? -13.68 -4.398 -19.578 1 29.92 16 SER B N 1
ATOM 3943 C CA . SER B 1 16 ? -13.898 -3.195 -18.781 1 29.92 16 SER B CA 1
ATOM 3944 C C . SER B 1 16 ? -14.008 -3.527 -17.297 1 29.92 16 SER B C 1
ATOM 3946 O O . SER B 1 16 ? -13.766 -2.672 -16.438 1 29.92 16 SER B O 1
ATOM 3948 N N . GLY B 1 17 ? -15.086 -4.348 -16.953 1 29.25 17 GLY B N 1
ATOM 3949 C CA . GLY B 1 17 ? -15.352 -4.594 -15.547 1 29.25 17 GLY B CA 1
ATOM 3950 C C . GLY B 1 17 ? -14.312 -5.48 -14.891 1 29.25 17 GLY B C 1
ATOM 3951 O O . GLY B 1 17 ? -13.609 -6.23 -15.57 1 29.25 17 GLY B O 1
ATOM 3952 N N . ASN B 1 18 ? -13.625 -5.008 -13.992 1 28.81 18 ASN B N 1
ATOM 3953 C CA . ASN B 1 18 ? -12.766 -5.828 -13.148 1 28.81 18 ASN B CA 1
ATOM 3954 C C . ASN B 1 18 ? -13.305 -7.25 -13.008 1 28.81 18 ASN B C 1
ATOM 3956 O O . ASN B 1 18 ? -14.422 -7.449 -12.539 1 28.81 18 ASN B O 1
ATOM 3960 N N . PRO B 1 19 ? -12.945 -8.055 -13.992 1 32.03 19 PRO B N 1
ATOM 3961 C CA . PRO B 1 19 ? -13.492 -9.414 -13.875 1 32.03 19 PRO B CA 1
ATOM 3962 C C . PRO B 1 19 ? -13.641 -9.859 -12.43 1 32.03 19 PRO B C 1
ATOM 3964 O O . PRO B 1 19 ? -14.164 -10.953 -12.164 1 32.03 19 PRO B O 1
ATOM 3967 N N . TRP B 1 20 ? -12.688 -9.586 -11.695 1 28.12 20 TRP B N 1
ATOM 3968 C CA . TRP B 1 20 ? -12.844 -9.945 -10.289 1 28.12 20 TRP B CA 1
ATOM 3969 C C . TRP B 1 20 ? -13.977 -9.156 -9.641 1 28.12 20 TRP B C 1
ATOM 3971 O O . TRP B 1 20 ? -13.891 -7.934 -9.5 1 28.12 20 TRP B O 1
ATOM 3981 N N . THR B 1 21 ? -15.133 -9.375 -10.164 1 31.14 21 THR B N 1
ATOM 3982 C CA . THR B 1 21 ? -16.172 -8.867 -9.266 1 31.14 21 THR B CA 1
ATOM 3983 C C . THR B 1 21 ? -15.953 -9.398 -7.848 1 31.14 21 THR B C 1
ATOM 3985 O O . THR B 1 21 ? -15.758 -10.602 -7.652 1 31.14 21 THR B O 1
ATOM 3988 N N . PRO B 1 22 ? -15.539 -8.656 -7.031 1 30.27 22 PRO B N 1
ATOM 3989 C CA . PRO B 1 22 ? -15.664 -9.297 -5.723 1 30.27 22 PRO B CA 1
ATOM 3990 C C . PRO B 1 22 ? -16.922 -10.148 -5.602 1 30.27 22 PRO B C 1
ATOM 3992 O O . PRO B 1 22 ? -17.969 -9.797 -6.16 1 30.27 22 PRO B O 1
ATOM 3995 N N . PRO B 1 23 ? -16.734 -11.469 -5.66 1 29.52 23 PRO B N 1
ATOM 3996 C CA . PRO B 1 23 ? -17.969 -12.258 -5.52 1 29.52 23 PRO B CA 1
ATOM 3997 C C . PRO B 1 23 ? -19.078 -11.492 -4.797 1 29.52 23 PRO B C 1
ATOM 3999 O O . PRO B 1 23 ? -18.797 -10.672 -3.924 1 29.52 23 PRO B O 1
ATOM 4002 N N . GLU B 1 24 ? -20.125 -11.297 -5.461 1 30.12 24 GLU B N 1
ATOM 4003 C CA . GLU B 1 24 ? -21.344 -10.914 -4.754 1 30.12 24 GLU B CA 1
ATOM 4004 C C . GLU B 1 24 ? -21.469 -11.664 -3.432 1 30.12 24 GLU B C 1
ATOM 4006 O O . GLU B 1 24 ? -21.062 -12.828 -3.328 1 30.12 24 GLU B O 1
ATOM 4011 N N . GLU B 1 25 ? -21.625 -10.992 -2.266 1 30.72 25 GLU B N 1
ATOM 4012 C CA . GLU B 1 25 ? -22.078 -11.508 -0.979 1 30.72 25 GLU B CA 1
ATOM 4013 C C . GLU B 1 25 ? -23.219 -12.516 -1.157 1 30.72 25 GLU B C 1
ATOM 4015 O O . GLU B 1 25 ? -24.391 -12.141 -1.226 1 30.72 25 GLU B O 1
ATOM 4020 N N . ASN B 1 26 ? -23.266 -13.484 -2.057 1 31.08 26 ASN B N 1
ATOM 4021 C CA . ASN B 1 26 ? -24.391 -14.383 -1.768 1 31.08 26 ASN B CA 1
ATOM 4022 C C . ASN B 1 26 ? -24.422 -14.781 -0.296 1 31.08 26 ASN B C 1
ATOM 4024 O O . ASN B 1 26 ? -23.375 -14.945 0.331 1 31.08 26 ASN B O 1
ATOM 4028 N N . ALA B 1 27 ? -25.609 -14.719 0.504 1 29.48 27 ALA B N 1
ATOM 4029 C CA . ALA B 1 27 ? -26.219 -15.008 1.801 1 29.48 27 ALA B CA 1
ATOM 4030 C C . ALA B 1 27 ? -25.719 -16.344 2.359 1 29.48 27 ALA B C 1
ATOM 4032 O O . ALA B 1 27 ? -26.109 -16.75 3.459 1 29.48 27 ALA B O 1
ATOM 4033 N N . THR B 1 28 ? -25.5 -17.406 1.592 1 34.22 28 THR B N 1
ATOM 4034 C CA . THR B 1 28 ? -25.453 -18.625 2.4 1 34.22 28 THR B CA 1
ATOM 4035 C C . THR B 1 28 ? -24.297 -18.578 3.387 1 34.22 28 THR B C 1
ATOM 4037 O O . THR B 1 28 ? -24.5 -18.391 4.59 1 34.22 28 THR B O 1
ATOM 4040 N N . GLY B 1 29 ? -23.391 -19.859 3.545 1 35.66 29 GLY B N 1
ATOM 4041 C CA . GLY B 1 29 ? -22.375 -20.078 4.57 1 35.66 29 GLY B CA 1
ATOM 4042 C C . GLY B 1 29 ? -21.219 -19.094 4.492 1 35.66 29 GLY B C 1
ATOM 4043 O O . GLY B 1 29 ? -20.406 -19.172 3.57 1 35.66 29 GLY B O 1
ATOM 4044 N N . ARG B 1 30 ? -21.312 -17.891 4.922 1 38.22 30 ARG B N 1
ATOM 4045 C CA . ARG B 1 30 ? -20.547 -16.656 4.922 1 38.22 30 ARG B CA 1
ATOM 4046 C C . ARG B 1 30 ? -19.062 -16.906 5.207 1 38.22 30 ARG B C 1
ATOM 4048 O O . ARG B 1 30 ? -18.719 -17.406 6.277 1 38.22 30 ARG B O 1
ATOM 4055 N N . GLN B 1 31 ? -18.266 -17.547 4.48 1 43.75 31 GLN B N 1
ATOM 4056 C CA . GLN B 1 31 ? -16.844 -17.469 4.75 1 43.75 31 GLN B CA 1
ATOM 4057 C C . GLN B 1 31 ? -16.469 -16.172 5.465 1 43.75 31 GLN B C 1
ATOM 4059 O O . GLN B 1 31 ? -16.922 -15.102 5.074 1 43.75 31 GLN B O 1
ATOM 4064 N N . GLU B 1 32 ? -16.172 -16.297 6.699 1 56.44 32 GLU B N 1
ATOM 4065 C CA . GLU B 1 32 ? -15.719 -15.141 7.461 1 56.44 32 GLU B CA 1
ATOM 4066 C C . GLU B 1 32 ? -14.812 -14.25 6.617 1 56.44 32 GLU B C 1
ATOM 4068 O O . GLU B 1 32 ? -13.797 -14.711 6.09 1 56.44 32 GLU B O 1
ATOM 4073 N N . ALA B 1 33 ? -15.352 -13.164 5.93 1 76.06 33 ALA B N 1
ATOM 4074 C CA . ALA B 1 33 ? -14.875 -12.273 4.879 1 76.06 33 ALA B CA 1
ATOM 4075 C C . ALA B 1 33 ? -13.492 -11.719 5.211 1 76.06 33 ALA B C 1
ATOM 4077 O O . ALA B 1 33 ? -12.578 -11.773 4.387 1 76.06 33 ALA B O 1
ATOM 4078 N N . TYR B 1 34 ? -13.289 -11.477 6.531 1 84.38 34 TYR B N 1
ATOM 4079 C CA . TYR B 1 34 ? -11.977 -10.953 6.871 1 84.38 34 TYR B CA 1
ATOM 4080 C C . TYR B 1 34 ? -10.992 -12.086 7.141 1 84.38 34 TYR B C 1
ATOM 4082 O O . TYR B 1 34 ? -11.297 -13.016 7.883 1 84.38 34 TYR B O 1
ATOM 4090 N N . PRO B 1 35 ? -9.844 -12.125 6.59 1 87.25 35 PRO B N 1
ATOM 4091 C CA . PRO B 1 35 ? -9.008 -13.32 6.52 1 87.25 35 PRO B CA 1
ATOM 4092 C C . PRO B 1 35 ? -8.352 -13.664 7.855 1 87.25 35 PRO B C 1
ATOM 4094 O O . PRO B 1 35 ? -7.938 -14.805 8.07 1 87.25 35 PRO B O 1
ATOM 4097 N N . PHE B 1 36 ? -8.172 -12.75 8.773 1 88.38 36 PHE B N 1
ATOM 4098 C CA . PHE B 1 36 ? -7.469 -13.008 10.023 1 88.38 36 PHE B CA 1
ATOM 4099 C C . PHE B 1 36 ? -8.453 -13.133 11.18 1 88.38 36 PHE B C 1
ATOM 4101 O O . PHE B 1 36 ? -9.211 -12.195 11.461 1 88.38 36 PHE B O 1
ATOM 4108 N N . ARG B 1 37 ? -8.375 -14.258 11.852 1 82.31 37 ARG B N 1
ATOM 4109 C CA . ARG B 1 37 ? -9.234 -14.523 13 1 82.31 37 ARG B CA 1
ATOM 4110 C C . ARG B 1 37 ? -8.562 -14.094 14.305 1 82.31 37 ARG B C 1
ATOM 4112 O O . ARG B 1 37 ? -7.332 -14.07 14.391 1 82.31 37 ARG B O 1
ATOM 4119 N N . ASN B 1 38 ? -9.375 -13.703 15.18 1 77.56 38 ASN B N 1
ATOM 4120 C CA . ASN B 1 38 ? -8.852 -13.242 16.469 1 77.56 38 ASN B CA 1
ATOM 4121 C C . ASN B 1 38 ? -9.188 -14.219 17.594 1 77.56 38 ASN B C 1
ATOM 4123 O O . ASN B 1 38 ? -10.281 -14.164 18.156 1 77.56 38 ASN B O 1
ATOM 4127 N N . PHE B 1 39 ? -8.195 -15 18 1 74.44 39 PHE B N 1
ATOM 4128 C CA . PHE B 1 39 ? -8.391 -15.984 19.062 1 74.44 39 PHE B CA 1
ATOM 4129 C C . PHE B 1 39 ? -7.668 -15.555 20.328 1 74.44 39 PHE B C 1
ATOM 4131 O O . PHE B 1 39 ? -7.699 -16.266 21.328 1 74.44 39 PHE B O 1
ATOM 4138 N N . TRP B 1 40 ? -7.141 -14.359 20.297 1 77.88 40 TRP B N 1
ATOM 4139 C CA . TRP B 1 40 ? -6.129 -14.07 21.312 1 77.88 40 TRP B CA 1
ATOM 4140 C C . TRP B 1 40 ? -6.648 -13.062 22.328 1 77.88 40 TRP B C 1
ATOM 4142 O O . TRP B 1 40 ? -7.473 -12.203 22 1 77.88 40 TRP B O 1
ATOM 4152 N N . SER B 1 41 ? -6.078 -13.273 23.406 1 75.38 41 SER B N 1
ATOM 4153 C CA . SER B 1 41 ? -6.375 -12.289 24.453 1 75.38 41 SER B CA 1
ATOM 4154 C C . SER B 1 41 ? -5.582 -11.008 24.234 1 75.38 41 SER B C 1
ATOM 4156 O O . SER B 1 41 ? -4.609 -10.984 23.484 1 75.38 41 SER B O 1
ATOM 4158 N N . VAL B 1 42 ? -5.988 -9.977 24.812 1 72.31 42 VAL B N 1
ATOM 4159 C CA . VAL B 1 42 ? -5.383 -8.656 24.656 1 72.31 42 VAL B CA 1
ATOM 4160 C C . VAL B 1 42 ? -3.934 -8.695 25.125 1 72.31 42 VAL B C 1
ATOM 4162 O O . VAL B 1 42 ? -3.055 -8.094 24.5 1 72.31 42 VAL B O 1
ATOM 4165 N N . GLU B 1 43 ? -3.682 -9.445 26.203 1 74.62 43 GLU B N 1
ATOM 4166 C CA . GLU B 1 43 ? -2.352 -9.477 26.797 1 74.62 43 GLU B CA 1
ATOM 4167 C C . GLU B 1 43 ? -1.579 -10.719 26.359 1 74.62 43 GLU B C 1
ATOM 4169 O O . GLU B 1 43 ? -0.442 -10.93 26.781 1 74.62 43 GLU B O 1
ATOM 4174 N N . GLY B 1 44 ? -2.188 -11.375 25.484 1 80.56 44 GLY B N 1
ATOM 4175 C CA . GLY B 1 44 ? -1.562 -12.625 25.094 1 80.56 44 GLY B CA 1
ATOM 4176 C C . GLY B 1 44 ? -0.315 -12.43 24.25 1 80.56 44 GLY B C 1
ATOM 4177 O O . GLY B 1 44 ? -0.281 -11.555 23.375 1 80.56 44 GLY B O 1
ATOM 4178 N N . GLY B 1 45 ? 0.657 -13.148 24.531 1 86.44 45 GLY B N 1
ATOM 4179 C CA . GLY B 1 45 ? 1.909 -13.086 23.797 1 86.44 45 GLY B CA 1
ATOM 4180 C C . GLY B 1 45 ? 2.113 -14.258 22.859 1 86.44 45 GLY B C 1
ATOM 4181 O O . GLY B 1 45 ? 1.148 -14.805 22.328 1 86.44 45 GLY B O 1
ATOM 4182 N N . LEU B 1 46 ? 3.312 -14.578 22.641 1 92.38 46 LEU B N 1
ATOM 4183 C CA . LEU B 1 46 ? 3.672 -15.602 21.656 1 92.38 46 LEU B CA 1
ATOM 4184 C C . LEU B 1 46 ? 3.219 -16.984 22.125 1 92.38 46 LEU B C 1
ATOM 4186 O O . LEU B 1 46 ? 2.945 -17.859 21.312 1 92.38 46 LEU B O 1
ATOM 4190 N N . ASP B 1 47 ? 3.049 -17.156 23.406 1 90.25 47 ASP B N 1
ATOM 4191 C CA . ASP B 1 47 ? 2.625 -18.422 23.969 1 90.25 47 ASP B CA 1
ATOM 4192 C C . ASP B 1 47 ? 1.229 -18.812 23.484 1 90.25 47 ASP B C 1
ATOM 4194 O O . ASP B 1 47 ? 0.961 -19.984 23.203 1 90.25 47 ASP B O 1
ATOM 4198 N N . GLU B 1 48 ? 0.348 -17.859 23.406 1 89.31 48 GLU B N 1
ATOM 4199 C CA . GLU B 1 48 ? -1.01 -18.125 22.938 1 89.31 48 GLU B CA 1
ATOM 4200 C C . GLU B 1 48 ? -1.021 -18.5 21.453 1 89.31 48 GLU B C 1
ATOM 4202 O O . GLU B 1 48 ? -1.825 -19.344 21.031 1 89.31 48 GLU B O 1
ATOM 4207 N N . VAL B 1 49 ? -0.135 -17.891 20.734 1 91.88 49 VAL B N 1
ATOM 4208 C CA . VAL B 1 49 ? -0.019 -18.172 19.312 1 91.88 49 VAL B CA 1
ATOM 4209 C C . VAL B 1 49 ? 0.452 -19.609 19.109 1 91.88 49 VAL B C 1
ATOM 4211 O O . VAL B 1 49 ? -0.061 -20.328 18.234 1 91.88 49 VAL B O 1
ATOM 4214 N N . LEU B 1 50 ? 1.366 -20.031 19.938 1 93.88 50 LEU B N 1
ATOM 4215 C CA . LEU B 1 50 ? 2.031 -21.312 19.781 1 93.88 50 LEU B CA 1
ATOM 4216 C C . LEU B 1 50 ? 1.114 -22.453 20.219 1 93.88 50 LEU B C 1
ATOM 4218 O O . LEU B 1 50 ? 1.428 -23.625 20 1 93.88 50 LEU B O 1
ATOM 4222 N N . PHE B 1 51 ? -0.067 -22.109 20.719 1 89.38 51 PHE B N 1
ATOM 4223 C CA . PHE B 1 51 ? -1.015 -23.141 21.109 1 89.38 51 PHE B CA 1
ATOM 4224 C C . PHE B 1 51 ? -1.535 -23.891 19.891 1 89.38 51 PHE B C 1
ATOM 4226 O O . PHE B 1 51 ? -1.914 -25.047 19.969 1 89.38 51 PHE B O 1
ATOM 4233 N N . ALA B 1 52 ? -1.467 -23.234 18.766 1 91.31 52 ALA B N 1
ATOM 4234 C CA . ALA B 1 52 ? -2.033 -23.797 17.547 1 91.31 52 ALA B CA 1
ATOM 4235 C C . ALA B 1 52 ? -0.979 -24.578 16.766 1 91.31 52 ALA B C 1
ATOM 4237 O O . ALA B 1 52 ? -1.274 -25.141 15.703 1 91.31 52 ALA B O 1
ATOM 4238 N N . ILE B 1 53 ? 0.254 -24.672 17.266 1 94.31 53 ILE B N 1
ATOM 4239 C CA . ILE B 1 53 ? 1.317 -25.344 16.531 1 94.31 53 ILE B CA 1
ATOM 4240 C C . ILE B 1 53 ? 1.036 -26.844 16.484 1 94.31 53 ILE B C 1
ATOM 4242 O O . ILE B 1 53 ? 0.603 -27.438 17.469 1 94.31 53 ILE B O 1
ATOM 4246 N N . PRO B 1 54 ? 1.102 -27.422 15.352 1 94.81 54 PRO B N 1
ATOM 4247 C CA . PRO B 1 54 ? 0.896 -28.875 15.289 1 94.81 54 PRO B CA 1
ATOM 4248 C C . PRO B 1 54 ? 2.041 -29.672 15.922 1 94.81 54 PRO B C 1
ATOM 4250 O O . PRO B 1 54 ? 3.035 -29.078 16.359 1 94.81 54 PRO B O 1
ATOM 4253 N N . ASN B 1 55 ? 1.85 -31.016 15.992 1 94 55 ASN B N 1
ATOM 4254 C CA . ASN B 1 55 ? 2.953 -31.828 16.484 1 94 55 ASN B CA 1
ATOM 4255 C C . ASN B 1 55 ? 4.125 -31.844 15.508 1 94 55 ASN B C 1
ATOM 4257 O O . ASN B 1 55 ? 3.977 -31.453 14.352 1 94 55 ASN B O 1
ATOM 4261 N N . ARG B 1 56 ? 5.238 -32.281 15.984 1 95 56 ARG B N 1
ATOM 4262 C CA . ARG B 1 56 ? 6.492 -32.188 15.242 1 95 56 ARG B CA 1
ATOM 4263 C C . ARG B 1 56 ? 6.406 -32.969 13.93 1 95 56 ARG B C 1
ATOM 4265 O O . ARG B 1 56 ? 6.855 -32.469 12.883 1 95 56 ARG B O 1
ATOM 4272 N N . GLU B 1 57 ? 5.848 -34.094 13.938 1 94.81 57 GLU B N 1
ATOM 4273 C CA . GLU B 1 57 ? 5.734 -34.938 12.742 1 94.81 57 GLU B CA 1
ATOM 4274 C C . GLU B 1 57 ? 4.91 -34.25 11.664 1 94.81 57 GLU B C 1
ATOM 4276 O O . GLU B 1 57 ? 5.305 -34.219 10.492 1 94.81 57 GLU B O 1
ATOM 4281 N N . GLN B 1 58 ? 3.799 -33.75 12.094 1 95.25 58 GLN B N 1
ATOM 4282 C CA . GLN B 1 58 ? 2.941 -33.031 11.156 1 95.25 58 GLN B CA 1
ATOM 4283 C C . GLN B 1 58 ? 3.627 -31.781 10.633 1 95.25 58 GLN B C 1
ATOM 4285 O O . GLN B 1 58 ? 3.508 -31.453 9.445 1 95.25 58 GLN B O 1
ATOM 4290 N N . ALA B 1 59 ? 4.289 -31.078 11.469 1 97.06 59 ALA B N 1
ATOM 4291 C CA . ALA B 1 59 ? 5.008 -29.875 11.062 1 97.06 59 ALA B CA 1
ATOM 4292 C C . ALA B 1 59 ? 6.066 -30.203 10.016 1 97.06 59 ALA B C 1
ATOM 4294 O O . ALA B 1 59 ? 6.242 -29.453 9.047 1 97.06 59 ALA B O 1
ATOM 4295 N N . ASP B 1 60 ? 6.719 -31.312 10.18 1 96.69 60 ASP B N 1
ATOM 4296 C CA . ASP B 1 60 ? 7.742 -31.75 9.227 1 96.69 60 ASP B CA 1
ATOM 4297 C C . ASP B 1 60 ? 7.133 -32 7.848 1 96.69 60 ASP B C 1
ATOM 4299 O O . ASP B 1 60 ? 7.715 -31.641 6.824 1 96.69 60 ASP B O 1
ATOM 4303 N N . ILE B 1 61 ? 6.027 -32.594 7.852 1 96.88 61 ILE B N 1
ATOM 4304 C CA . ILE B 1 61 ? 5.34 -32.906 6.605 1 96.88 61 ILE B CA 1
ATOM 4305 C C . ILE B 1 61 ? 4.961 -31.609 5.887 1 96.88 61 ILE B C 1
ATOM 4307 O O . ILE B 1 61 ? 5.172 -31.469 4.68 1 96.88 61 ILE B O 1
ATOM 4311 N N . LEU B 1 62 ? 4.422 -30.672 6.625 1 97.31 62 LEU B N 1
ATOM 4312 C CA . LEU B 1 62 ? 3.965 -29.406 6.043 1 97.31 62 LEU B CA 1
ATOM 4313 C C . LEU B 1 62 ? 5.141 -28.578 5.551 1 97.31 62 LEU B C 1
ATOM 4315 O O . LEU B 1 62 ? 5.062 -27.953 4.496 1 97.31 62 LEU B O 1
ATOM 4319 N N . VAL B 1 63 ? 6.234 -28.578 6.305 1 97.75 63 VAL B N 1
ATOM 4320 C CA . VAL B 1 63 ? 7.43 -27.844 5.906 1 97.75 63 VAL B CA 1
ATOM 4321 C C . VAL B 1 63 ? 7.996 -28.438 4.621 1 97.75 63 VAL B C 1
ATOM 4323 O O . VAL B 1 63 ? 8.383 -27.703 3.707 1 97.75 63 VAL B O 1
ATOM 4326 N N . THR B 1 64 ? 7.992 -29.719 4.535 1 96 64 THR B N 1
ATOM 4327 C CA . THR B 1 64 ? 8.484 -30.391 3.336 1 96 64 THR B CA 1
ATOM 4328 C C . THR B 1 64 ? 7.617 -30.047 2.129 1 96 64 THR B C 1
ATOM 4330 O O . THR B 1 64 ? 8.125 -29.812 1.034 1 96 64 THR B O 1
ATOM 4333 N N . ALA B 1 65 ? 6.367 -30.047 2.346 1 95.38 65 ALA B N 1
ATOM 4334 C CA . ALA B 1 65 ? 5.441 -29.688 1.271 1 95.38 65 ALA B CA 1
ATOM 4335 C C . ALA B 1 65 ? 5.664 -28.25 0.811 1 95.38 65 ALA B C 1
ATOM 4337 O O . ALA B 1 65 ? 5.617 -27.969 -0.387 1 95.38 65 ALA B O 1
ATOM 4338 N N . PHE B 1 66 ? 5.828 -27.375 1.759 1 97 66 PHE B N 1
ATOM 4339 C CA . PHE B 1 66 ? 6.082 -25.969 1.424 1 97 66 PHE B CA 1
ATOM 4340 C C . PHE B 1 66 ? 7.305 -25.844 0.518 1 97 66 PHE B C 1
ATOM 4342 O O . PHE B 1 66 ? 7.25 -25.172 -0.51 1 97 66 PHE B O 1
ATOM 4349 N N . PHE B 1 67 ? 8.414 -26.453 0.817 1 94.69 67 PHE B N 1
ATOM 4350 C CA . PHE B 1 67 ? 9.656 -26.297 0.07 1 94.69 67 PHE B CA 1
ATOM 4351 C C . PHE B 1 67 ? 9.578 -27.016 -1.27 1 94.69 67 PHE B C 1
ATOM 4353 O O . PHE B 1 67 ? 10.297 -26.688 -2.209 1 94.69 67 PHE B O 1
ATOM 4360 N N . LYS B 1 68 ? 8.617 -27.922 -1.376 1 92.44 68 LYS B N 1
ATOM 4361 C CA . LYS B 1 68 ? 8.422 -28.609 -2.646 1 92.44 68 LYS B CA 1
ATOM 4362 C C . LYS B 1 68 ? 7.566 -27.781 -3.598 1 92.44 68 LYS B C 1
ATOM 4364 O O . LYS B 1 68 ? 7.867 -27.703 -4.789 1 92.44 68 LYS B O 1
ATOM 4369 N N . TYR B 1 69 ? 6.516 -27.172 -3.057 1 92.56 69 TYR B N 1
ATOM 4370 C CA . TYR B 1 69 ? 5.48 -26.656 -3.941 1 92.56 69 TYR B CA 1
ATOM 4371 C C . TYR B 1 69 ? 5.527 -25.125 -3.998 1 92.56 69 TYR B C 1
ATOM 4373 O O . TYR B 1 69 ? 5.156 -24.531 -5.008 1 92.56 69 TYR B O 1
ATOM 4381 N N . VAL B 1 70 ? 5.934 -24.438 -2.91 1 94.94 70 VAL B N 1
ATOM 4382 C CA . VAL B 1 70 ? 5.812 -22.984 -2.83 1 94.94 70 VAL B CA 1
ATOM 4383 C C . VAL B 1 70 ? 7.184 -22.328 -3.01 1 94.94 70 VAL B C 1
ATOM 4385 O O . VAL B 1 70 ? 7.328 -21.359 -3.758 1 94.94 70 VAL B O 1
ATOM 4388 N N . ASP B 1 71 ? 8.203 -22.891 -2.406 1 95.31 71 ASP B N 1
ATOM 4389 C CA . ASP B 1 71 ? 9.539 -22.312 -2.355 1 95.31 71 ASP B CA 1
ATOM 4390 C C . ASP B 1 71 ? 10.133 -22.172 -3.754 1 95.31 71 ASP B C 1
ATOM 4392 O O . ASP B 1 71 ? 10.875 -21.234 -4.031 1 95.31 71 ASP B O 1
ATOM 4396 N N . PRO B 1 72 ? 9.852 -23.141 -4.664 1 92.25 72 PRO B N 1
ATOM 4397 C CA . PRO B 1 72 ? 10.398 -22.969 -6.012 1 92.25 72 PRO B CA 1
ATOM 4398 C C . PRO B 1 72 ? 9.859 -21.703 -6.707 1 92.25 72 PRO B C 1
ATOM 4400 O O . PRO B 1 72 ? 10.539 -21.141 -7.562 1 92.25 72 PRO B O 1
ATOM 4403 N N . LEU B 1 73 ? 8.695 -21.312 -6.371 1 93.44 73 LEU B N 1
ATOM 4404 C CA . LEU B 1 73 ? 8.102 -20.125 -6.965 1 93.44 73 LEU B CA 1
ATOM 4405 C C . LEU B 1 73 ? 8.734 -18.859 -6.391 1 93.44 73 LEU B C 1
ATOM 4407 O O . LEU B 1 73 ? 8.977 -17.891 -7.121 1 93.44 73 LEU B O 1
ATOM 4411 N N . TYR B 1 74 ? 8.93 -18.859 -5.094 1 95.5 74 TYR B N 1
ATOM 4412 C CA . TYR B 1 74 ? 9.516 -17.734 -4.383 1 95.5 74 TYR B CA 1
ATOM 4413 C C . TYR B 1 74 ? 10.711 -18.172 -3.553 1 95.5 74 TYR B C 1
ATOM 4415 O O . TYR B 1 74 ? 10.609 -18.328 -2.334 1 95.5 74 TYR B O 1
ATOM 4423 N N . PRO B 1 75 ? 11.82 -18.297 -4.168 1 94.44 75 PRO B N 1
ATOM 4424 C CA . PRO B 1 75 ? 13 -18.734 -3.416 1 94.44 75 PRO B CA 1
ATOM 4425 C C . PRO B 1 75 ? 13.617 -17.625 -2.57 1 94.44 75 PRO B C 1
ATOM 4427 O O . PRO B 1 75 ? 14.742 -17.203 -2.83 1 94.44 75 PRO B O 1
ATOM 4430 N N . ILE B 1 76 ? 12.953 -17.266 -1.525 1 95.88 76 ILE B N 1
ATOM 4431 C CA . ILE B 1 76 ? 13.375 -16.125 -0.71 1 95.88 76 ILE B CA 1
ATOM 4432 C C . ILE B 1 76 ? 13.695 -16.594 0.707 1 95.88 76 ILE B C 1
ATOM 4434 O O . ILE B 1 76 ? 14.023 -15.789 1.579 1 95.88 76 ILE B O 1
ATOM 4438 N N . ILE B 1 77 ? 13.555 -17.891 0.958 1 94.19 77 ILE B N 1
ATOM 4439 C CA . ILE B 1 77 ? 13.898 -18.5 2.24 1 94.19 77 ILE B CA 1
ATOM 4440 C C . ILE B 1 77 ? 14.984 -19.562 2.039 1 94.19 77 ILE B C 1
ATOM 4442 O O . ILE B 1 77 ? 14.742 -20.609 1.432 1 94.19 77 ILE B O 1
ATOM 4446 N N . PRO B 1 78 ? 16.141 -19.281 2.529 1 88.19 78 PRO B N 1
ATOM 4447 C CA . PRO B 1 78 ? 17.109 -20.375 2.498 1 88.19 78 PRO B CA 1
ATOM 4448 C C . PRO B 1 78 ? 16.672 -21.578 3.334 1 88.19 78 PRO B C 1
ATOM 4450 O O . PRO B 1 78 ? 16.594 -21.484 4.559 1 88.19 78 PRO B O 1
ATOM 4453 N N . GLU B 1 79 ? 16.469 -22.688 2.662 1 91.25 79 GLU B N 1
ATOM 4454 C CA . GLU B 1 79 ? 15.898 -23.844 3.32 1 91.25 79 GLU B CA 1
ATOM 4455 C C . GLU B 1 79 ? 16.781 -24.328 4.461 1 91.25 79 GLU B C 1
ATOM 4457 O O . GLU B 1 79 ? 16.297 -24.703 5.527 1 91.25 79 GLU B O 1
ATOM 4462 N N . ASN B 1 80 ? 18.109 -24.312 4.262 1 87.44 80 ASN B N 1
ATOM 4463 C CA . ASN B 1 80 ? 19.031 -24.812 5.277 1 87.44 80 ASN B CA 1
ATOM 4464 C C . ASN B 1 80 ? 18.953 -23.969 6.551 1 87.44 80 ASN B C 1
ATOM 4466 O O . ASN B 1 80 ? 18.938 -24.516 7.656 1 87.44 80 ASN B O 1
ATOM 4470 N N . LEU B 1 81 ? 18.891 -22.719 6.359 1 87.62 81 LEU B N 1
ATOM 4471 C CA . LEU B 1 81 ? 18.797 -21.828 7.512 1 87.62 81 LEU B CA 1
ATOM 4472 C C . LEU B 1 81 ? 17.453 -22.016 8.227 1 87.62 81 LEU B C 1
ATOM 4474 O O . LEU B 1 81 ? 17.406 -22 9.461 1 87.62 81 LEU B O 1
ATOM 4478 N N . PHE B 1 82 ? 16.422 -22.172 7.453 1 94 82 PHE B N 1
ATOM 4479 C CA . PHE B 1 82 ? 15.094 -22.375 8.039 1 94 82 PHE B CA 1
ATOM 4480 C C . PHE B 1 82 ? 15.062 -23.656 8.859 1 94 82 PHE B C 1
ATOM 4482 O O . PHE B 1 82 ? 14.578 -23.656 10 1 94 82 PHE B O 1
ATOM 4489 N N . ARG B 1 83 ? 15.578 -24.734 8.328 1 93.56 83 ARG B N 1
ATOM 4490 C CA . ARG B 1 83 ? 15.531 -26.031 8.992 1 93.56 83 ARG B CA 1
ATOM 4491 C C . ARG B 1 83 ? 16.422 -26.047 10.234 1 93.56 83 ARG B C 1
ATOM 4493 O O . ARG B 1 83 ? 16.094 -26.703 11.219 1 93.56 83 ARG B O 1
ATOM 4500 N N . SER B 1 84 ? 17.547 -25.297 10.125 1 93.06 84 SER B N 1
ATOM 4501 C CA . SER B 1 84 ? 18.391 -25.172 11.305 1 93.06 84 SER B CA 1
ATOM 4502 C C . SER B 1 84 ? 17.641 -24.5 12.453 1 93.06 84 SER B C 1
ATOM 4504 O O . SER B 1 84 ? 17.656 -24.984 13.586 1 93.06 84 SER B O 1
ATOM 4506 N N . ARG B 1 85 ? 16.984 -23.391 12.172 1 94.44 85 ARG B N 1
ATOM 4507 C CA . ARG B 1 85 ? 16.219 -22.688 13.188 1 94.44 85 ARG B CA 1
ATOM 4508 C C . ARG B 1 85 ? 15.016 -23.516 13.641 1 94.44 85 ARG B C 1
ATOM 4510 O O . ARG B 1 85 ? 14.617 -23.453 14.805 1 94.44 85 ARG B O 1
ATOM 4517 N N . PHE B 1 86 ? 14.508 -24.281 12.688 1 96.75 86 PHE B N 1
ATOM 4518 C CA . PHE B 1 86 ? 13.398 -25.172 12.969 1 96.75 86 PHE B CA 1
ATOM 4519 C C . PHE B 1 86 ? 13.797 -26.219 14.008 1 96.75 86 PHE B C 1
ATOM 4521 O O . PHE B 1 86 ? 13.055 -26.469 14.961 1 96.75 86 PHE B O 1
ATOM 4528 N N . GLU B 1 87 ? 14.969 -26.75 13.891 1 95.94 87 GLU B N 1
ATOM 4529 C CA . GLU B 1 87 ? 15.492 -27.719 14.859 1 95.94 87 GLU B CA 1
ATOM 4530 C C . GLU B 1 87 ? 15.758 -27.062 16.203 1 95.94 87 GLU B C 1
ATOM 4532 O O . GLU B 1 87 ? 15.5 -27.656 17.25 1 95.94 87 GLU B O 1
ATOM 4537 N N . GLU B 1 88 ? 16.266 -25.859 16.141 1 95.88 88 GLU B N 1
ATOM 4538 C CA . GLU B 1 88 ? 16.484 -25.109 17.375 1 95.88 88 GLU B CA 1
ATOM 4539 C C . GLU B 1 88 ? 15.18 -24.891 18.141 1 95.88 88 GLU B C 1
ATOM 4541 O O . GLU B 1 88 ? 15.133 -25.031 19.359 1 95.88 88 GLU B O 1
ATOM 4546 N N . PHE B 1 89 ? 14.203 -24.516 17.422 1 96.62 89 PHE B N 1
ATOM 4547 C CA . PHE B 1 89 ? 12.883 -24.266 18 1 96.62 89 PHE B CA 1
ATOM 4548 C C . PHE B 1 89 ? 12.344 -25.5 18.688 1 96.62 89 PHE B C 1
ATOM 4550 O O . PHE B 1 89 ? 11.852 -25.438 19.812 1 96.62 89 PHE B O 1
ATOM 4557 N N . TRP B 1 90 ? 12.445 -26.672 18.062 1 95.94 90 TRP B N 1
ATOM 4558 C CA . TRP B 1 90 ? 11.867 -27.906 18.594 1 95.94 90 TRP B CA 1
ATOM 4559 C C . TRP B 1 90 ? 12.742 -28.484 19.703 1 95.94 90 TRP B C 1
ATOM 4561 O O . TRP B 1 90 ? 12.289 -29.328 20.469 1 95.94 90 TRP B O 1
ATOM 4571 N N . ALA B 1 91 ? 13.992 -28.016 19.719 1 95.56 91 ALA B N 1
ATOM 4572 C CA . ALA B 1 91 ? 14.891 -28.469 20.781 1 95.56 91 ALA B CA 1
ATOM 4573 C C . ALA B 1 91 ? 14.562 -27.781 22.109 1 95.56 91 ALA B C 1
ATOM 4575 O O . ALA B 1 91 ? 14.93 -28.281 23.172 1 95.56 91 ALA B O 1
ATOM 4576 N N . LEU B 1 92 ? 13.867 -26.688 22.047 1 95.12 92 LEU B N 1
ATOM 4577 C CA . LEU B 1 92 ? 13.492 -25.969 23.25 1 95.12 92 LEU B CA 1
ATOM 4578 C C . LEU B 1 92 ? 12.336 -26.672 23.969 1 95.12 92 LEU B C 1
ATOM 4580 O O . LEU B 1 92 ? 11.438 -27.203 23.312 1 95.12 92 LEU B O 1
ATOM 4584 N N . PRO B 1 93 ? 12.406 -26.594 25.312 1 93.06 93 PRO B N 1
ATOM 4585 C CA . PRO B 1 93 ? 11.203 -27.031 26.031 1 93.06 93 PRO B CA 1
ATOM 4586 C C . PRO B 1 93 ? 9.984 -26.172 25.719 1 93.06 93 PRO B C 1
ATOM 4588 O O . PRO B 1 93 ? 10.117 -24.969 25.469 1 93.06 93 PRO B O 1
ATOM 4591 N N . PRO B 1 94 ? 8.812 -26.719 25.75 1 89.19 94 PRO B N 1
ATOM 4592 C CA . PRO B 1 94 ? 7.594 -26 25.375 1 89.19 94 PRO B CA 1
ATOM 4593 C C . PRO B 1 94 ? 7.438 -24.688 26.141 1 89.19 94 PRO B C 1
ATOM 4595 O O . PRO B 1 94 ? 6.977 -23.688 25.594 1 89.19 94 PRO B O 1
ATOM 4598 N N . VAL B 1 95 ? 7.852 -24.625 27.312 1 89.25 95 VAL B N 1
ATOM 4599 C CA . VAL B 1 95 ? 7.68 -23.453 28.172 1 89.25 95 VAL B CA 1
ATOM 4600 C C . VAL B 1 95 ? 8.57 -22.312 27.688 1 89.25 95 VAL B C 1
ATOM 4602 O O . VAL B 1 95 ? 8.258 -21.141 27.891 1 89.25 95 VAL B O 1
ATOM 4605 N N . ASP B 1 96 ? 9.617 -22.641 26.938 1 92.75 96 ASP B N 1
ATOM 4606 C CA . ASP B 1 96 ? 10.586 -21.641 26.516 1 92.75 96 ASP B CA 1
ATOM 4607 C C . ASP B 1 96 ? 10.344 -21.203 25.078 1 92.75 96 ASP B C 1
ATOM 4609 O O . ASP B 1 96 ? 10.953 -20.25 24.594 1 92.75 96 ASP B O 1
ATOM 4613 N N . ARG B 1 97 ? 9.445 -21.828 24.391 1 92.75 97 ARG B N 1
ATOM 4614 C CA . ARG B 1 97 ? 9.219 -21.531 22.984 1 92.75 97 ARG B CA 1
ATOM 4615 C C . ARG B 1 97 ? 8.586 -20.156 22.812 1 92.75 97 ARG B C 1
ATOM 4617 O O . ARG B 1 97 ? 8.711 -19.547 21.75 1 92.75 97 ARG B O 1
ATOM 4624 N N . GLY B 1 98 ? 7.918 -19.719 23.797 1 91.5 98 GLY B N 1
ATOM 4625 C CA . GLY B 1 98 ? 7.324 -18.391 23.766 1 91.5 98 GLY B CA 1
ATOM 4626 C C . GLY B 1 98 ? 8.352 -17.281 23.734 1 91.5 98 GLY B C 1
ATOM 4627 O O . GLY B 1 98 ? 8.023 -16.141 23.438 1 91.5 98 GLY B O 1
ATOM 4628 N N . LYS B 1 99 ? 9.609 -17.562 23.953 1 91.94 99 LYS B N 1
ATOM 4629 C CA . LYS B 1 99 ? 10.68 -16.578 23.969 1 91.94 99 LYS B CA 1
ATOM 4630 C C . LYS B 1 99 ? 11.484 -16.609 22.656 1 91.94 99 LYS B C 1
ATOM 4632 O O . LYS B 1 99 ? 12.422 -15.844 22.484 1 91.94 99 LYS B O 1
ATOM 4637 N N . PHE B 1 100 ? 11.086 -17.516 21.781 1 94.5 100 PHE B N 1
ATOM 4638 C CA . PHE B 1 100 ? 11.773 -17.625 20.5 1 94.5 100 PHE B CA 1
ATOM 4639 C C . PHE B 1 100 ? 11.57 -16.359 19.672 1 94.5 100 PHE B C 1
ATOM 4641 O O . PHE B 1 100 ? 10.75 -15.508 20.016 1 94.5 100 PHE B O 1
ATOM 4648 N N . ASN B 1 101 ? 12.391 -16.172 18.672 1 94.38 101 ASN B N 1
ATOM 4649 C CA . ASN B 1 101 ? 12.234 -15.031 17.766 1 94.38 101 ASN B CA 1
ATOM 4650 C C . ASN B 1 101 ? 10.836 -14.984 17.172 1 94.38 101 ASN B C 1
ATOM 4652 O O . ASN B 1 101 ? 10.438 -15.883 16.438 1 94.38 101 ASN B O 1
ATOM 4656 N N . THR B 1 102 ? 10.086 -13.961 17.453 1 95.56 102 THR B N 1
ATOM 4657 C CA . THR B 1 102 ? 8.664 -13.859 17.125 1 95.56 102 THR B CA 1
ATOM 4658 C C . THR B 1 102 ? 8.469 -13.773 15.609 1 95.56 102 THR B C 1
ATOM 4660 O O . THR B 1 102 ? 7.516 -14.328 15.07 1 95.56 102 THR B O 1
ATOM 4663 N N . THR B 1 103 ? 9.32 -13.109 14.906 1 95.75 103 THR B N 1
ATOM 4664 C CA . THR B 1 103 ? 9.211 -13 13.453 1 95.75 103 THR B CA 1
ATOM 4665 C C . THR B 1 103 ? 9.43 -14.352 12.789 1 95.75 103 THR B C 1
ATOM 4667 O O . THR B 1 103 ? 8.773 -14.688 11.805 1 95.75 103 THR B O 1
ATOM 4670 N N . TRP B 1 104 ? 10.344 -15.094 13.328 1 96.5 104 TRP B N 1
ATOM 4671 C CA . TRP B 1 104 ? 10.562 -16.438 12.789 1 96.5 104 TRP B CA 1
ATOM 4672 C C . TRP B 1 104 ? 9.344 -17.312 13.008 1 96.5 104 TRP B C 1
ATOM 4674 O O . TRP B 1 104 ? 9.008 -18.156 12.164 1 96.5 104 TRP B O 1
ATOM 4684 N N . VAL B 1 105 ? 8.75 -17.188 14.156 1 97.5 105 VAL B N 1
ATOM 4685 C CA . VAL B 1 105 ? 7.539 -17.938 14.43 1 97.5 105 VAL B CA 1
ATOM 4686 C C . VAL B 1 105 ? 6.457 -17.578 13.422 1 97.5 105 VAL B C 1
ATOM 4688 O O . VAL B 1 105 ? 5.695 -18.438 12.969 1 97.5 105 VAL B O 1
ATOM 4691 N N . ALA B 1 106 ? 6.332 -16.281 13.086 1 98.25 106 ALA B N 1
ATOM 4692 C CA . ALA B 1 106 ? 5.418 -15.875 12.023 1 98.25 106 ALA B CA 1
ATOM 4693 C C . ALA B 1 106 ? 5.738 -16.594 10.719 1 98.25 106 ALA B C 1
ATOM 4695 O O . ALA B 1 106 ? 4.836 -17.094 10.039 1 98.25 106 ALA B O 1
ATOM 4696 N N . LEU B 1 107 ? 7.023 -16.641 10.383 1 98.44 107 LEU B N 1
ATOM 4697 C CA . LEU B 1 107 ? 7.465 -17.344 9.18 1 98.44 107 LEU B CA 1
ATOM 4698 C C . LEU B 1 107 ? 7.078 -18.812 9.234 1 98.44 107 LEU B C 1
ATOM 4700 O O . LEU B 1 107 ? 6.609 -19.375 8.242 1 98.44 107 LEU B O 1
ATOM 4704 N N . LEU B 1 108 ? 7.32 -19.406 10.375 1 98.56 108 LEU B N 1
ATOM 4705 C CA . LEU B 1 108 ? 6.969 -20.812 10.555 1 98.56 108 LEU B CA 1
ATOM 4706 C C . LEU B 1 108 ? 5.488 -21.047 10.266 1 98.56 108 LEU B C 1
ATOM 4708 O O . LEU B 1 108 ? 5.125 -21.953 9.516 1 98.56 108 LEU B O 1
ATOM 4712 N N . PHE B 1 109 ? 4.621 -20.234 10.805 1 98.5 109 PHE B N 1
ATOM 4713 C CA . PHE B 1 109 ? 3.184 -20.453 10.688 1 98.5 109 PHE B CA 1
ATOM 4714 C C . PHE B 1 109 ? 2.719 -20.25 9.25 1 98.5 109 PHE B C 1
ATOM 4716 O O . PHE B 1 109 ? 1.807 -20.922 8.789 1 98.5 109 PHE B O 1
ATOM 4723 N N . ILE B 1 110 ? 3.264 -19.297 8.516 1 98.69 110 ILE B N 1
ATOM 4724 C CA . ILE B 1 110 ? 2.838 -19.125 7.137 1 98.69 110 ILE B CA 1
ATOM 4725 C C . ILE B 1 110 ? 3.354 -20.281 6.285 1 98.69 110 ILE B C 1
ATOM 4727 O O . ILE B 1 110 ? 2.688 -20.703 5.34 1 98.69 110 ILE B O 1
ATOM 4731 N N . VAL B 1 111 ? 4.559 -20.781 6.621 1 98.62 111 VAL B N 1
ATOM 4732 C CA . VAL B 1 111 ? 5.086 -21.969 5.953 1 98.62 111 VAL B CA 1
ATOM 4733 C C . VAL B 1 111 ? 4.156 -23.156 6.199 1 98.62 111 VAL B C 1
ATOM 4735 O O . VAL B 1 111 ? 3.828 -23.891 5.273 1 98.62 111 VAL B O 1
ATOM 4738 N N . LEU B 1 112 ? 3.693 -23.328 7.438 1 98.19 112 LEU B N 1
ATOM 4739 C CA . LEU B 1 112 ? 2.768 -24.391 7.785 1 98.19 112 LEU B CA 1
ATOM 4740 C C . LEU B 1 112 ? 1.44 -24.219 7.055 1 98.19 112 LEU B C 1
ATOM 4742 O O . LEU B 1 112 ? 0.902 -25.188 6.5 1 98.19 112 LEU B O 1
ATOM 4746 N N . ALA B 1 113 ? 0.914 -23.016 7.07 1 97.31 113 ALA B N 1
ATOM 4747 C CA . ALA B 1 113 ? -0.349 -22.734 6.391 1 97.31 113 ALA B CA 1
ATOM 4748 C C . ALA B 1 113 ? -0.254 -23.047 4.902 1 97.31 113 ALA B C 1
ATOM 4750 O O . ALA B 1 113 ? -1.143 -23.688 4.34 1 97.31 113 ALA B O 1
ATOM 4751 N N . SER B 1 114 ? 0.809 -22.656 4.266 1 96.75 114 SER B N 1
ATOM 4752 C CA . SER B 1 114 ? 1.006 -22.859 2.832 1 96.75 114 SER B CA 1
ATOM 4753 C C . SER B 1 114 ? 1.19 -24.328 2.494 1 96.75 114 SER B C 1
ATOM 4755 O O . SER B 1 114 ? 0.655 -24.828 1.496 1 96.75 114 SER B O 1
ATOM 4757 N N . GLY B 1 115 ? 2.006 -25.031 3.352 1 95.88 115 GLY B N 1
ATOM 4758 C CA . GLY B 1 115 ? 2.195 -26.453 3.133 1 95.88 115 GLY B CA 1
ATOM 4759 C C . GLY B 1 115 ? 0.913 -27.25 3.266 1 95.88 115 GLY B C 1
ATOM 4760 O O . GLY B 1 115 ? 0.698 -28.219 2.529 1 95.88 115 GLY B O 1
ATOM 4761 N N . HIS B 1 116 ? 0.065 -26.859 4.168 1 94.62 116 HIS B N 1
ATOM 4762 C CA . HIS B 1 116 ? -1.19 -27.562 4.426 1 94.62 116 HIS B CA 1
ATOM 4763 C C . HIS B 1 116 ? -2.07 -27.594 3.182 1 94.62 116 HIS B C 1
ATOM 4765 O O . HIS B 1 116 ? -2.773 -28.578 2.938 1 94.62 116 HIS B O 1
ATOM 4771 N N . LEU B 1 117 ? -1.985 -26.609 2.363 1 91.44 117 LEU B N 1
ATOM 4772 C CA . LEU B 1 117 ? -2.828 -26.484 1.179 1 91.44 117 LEU B CA 1
ATOM 4773 C C . LEU B 1 117 ? -2.514 -27.594 0.18 1 91.44 117 LEU B C 1
ATOM 4775 O O . LEU B 1 117 ? -3.365 -27.969 -0.632 1 91.44 117 LEU B O 1
ATOM 4779 N N . TYR B 1 118 ? -1.314 -28.172 0.267 1 90.19 118 TYR B N 1
ATOM 4780 C CA . TYR B 1 118 ? -0.891 -29.125 -0.751 1 90.19 118 TYR B CA 1
ATOM 4781 C C . TYR B 1 118 ? -0.89 -30.547 -0.202 1 90.19 118 TYR B C 1
ATOM 4783 O O . TYR B 1 118 ? -0.713 -31.5 -0.952 1 90.19 118 TYR B O 1
ATOM 4791 N N . VAL B 1 119 ? -1.051 -30.75 1.012 1 87.81 119 VAL B N 1
ATOM 4792 C CA . VAL B 1 119 ? -0.921 -32.062 1.609 1 87.81 119 VAL B CA 1
ATOM 4793 C C . VAL B 1 119 ? -2.301 -32.594 1.987 1 87.81 119 VAL B C 1
ATOM 4795 O O . VAL B 1 119 ? -2.564 -33.812 1.865 1 87.81 119 VAL B O 1
ATOM 4798 N N . GLN B 1 120 ? -3.162 -31.734 2.449 1 78.81 120 GLN B N 1
ATOM 4799 C CA . GLN B 1 120 ? -4.43 -32.188 3.006 1 78.81 120 GLN B CA 1
ATOM 4800 C C . GLN B 1 120 ? -5.5 -32.281 1.923 1 78.81 120 GLN B C 1
ATOM 4802 O O . GLN B 1 120 ? -5.406 -31.641 0.883 1 78.81 120 GLN B O 1
ATOM 4807 N N . ASP B 1 121 ? -6.32 -33.125 2.268 1 78 121 ASP B N 1
ATOM 4808 C CA . ASP B 1 121 ? -7.457 -33.312 1.372 1 78 121 ASP B CA 1
ATOM 4809 C C . ASP B 1 121 ? -8.336 -32.062 1.343 1 78 121 ASP B C 1
ATOM 4811 O O . ASP B 1 121 ? -8.961 -31.719 2.348 1 78 121 ASP B O 1
ATOM 4815 N N . PRO B 1 122 ? -8.391 -31.531 0.275 1 77.25 122 PRO B N 1
ATOM 4816 C CA . PRO B 1 122 ? -9.117 -30.266 0.177 1 77.25 122 PRO B CA 1
ATOM 4817 C C . PRO B 1 122 ? -10.617 -30.438 0.392 1 77.25 122 PRO B C 1
ATOM 4819 O O . PRO B 1 122 ? -11.328 -29.438 0.612 1 77.25 122 PRO B O 1
ATOM 4822 N N . THR B 1 123 ? -11.07 -31.656 0.326 1 73.38 123 THR B N 1
ATOM 4823 C CA . THR B 1 123 ? -12.492 -31.891 0.527 1 73.38 123 THR B CA 1
ATOM 4824 C C . THR B 1 123 ? -12.797 -32.125 2.004 1 73.38 123 THR B C 1
ATOM 4826 O O . THR B 1 123 ? -13.961 -32.188 2.4 1 73.38 123 THR B O 1
ATOM 4829 N N . ALA B 1 124 ? -11.742 -32.094 2.754 1 76 124 ALA B N 1
ATOM 4830 C CA . ALA B 1 124 ? -11.93 -32.281 4.191 1 76 124 ALA B CA 1
ATOM 4831 C C . ALA B 1 124 ? -12.633 -31.078 4.812 1 76 124 ALA B C 1
ATOM 4833 O O . ALA B 1 124 ? -12.414 -29.938 4.391 1 76 124 ALA B O 1
ATOM 4834 N N . ILE B 1 125 ? -13.43 -31.297 5.781 1 70.19 125 ILE B N 1
ATOM 4835 C CA . ILE B 1 125 ? -14.25 -30.281 6.43 1 70.19 125 ILE B CA 1
ATOM 4836 C C . ILE B 1 125 ? -13.359 -29.188 7.023 1 70.19 125 ILE B C 1
ATOM 4838 O O . ILE B 1 125 ? -13.695 -28 6.977 1 70.19 125 ILE B O 1
ATOM 4842 N N . ASP B 1 126 ? -12.273 -29.672 7.449 1 69.94 126 ASP B N 1
ATOM 4843 C CA . ASP B 1 126 ? -11.422 -28.719 8.156 1 69.94 126 ASP B CA 1
ATOM 4844 C C . ASP B 1 126 ? -10.328 -28.172 7.242 1 69.94 126 ASP B C 1
ATOM 4846 O O . ASP B 1 126 ? -9.398 -27.5 7.707 1 69.94 126 ASP B O 1
ATOM 4850 N N . PHE B 1 127 ? -10.516 -28.375 6.043 1 75.25 127 PHE B N 1
ATOM 4851 C CA . PHE B 1 127 ? -9.461 -28.047 5.094 1 75.25 127 PHE B CA 1
ATOM 4852 C C . PHE B 1 127 ? -9.148 -26.547 5.125 1 75.25 127 PHE B C 1
ATOM 4854 O O . PHE B 1 127 ? -7.988 -26.141 5.012 1 75.25 127 PHE B O 1
ATOM 4861 N N . THR B 1 128 ? -10.172 -25.797 5.363 1 76.56 128 THR B N 1
ATOM 4862 C CA . THR B 1 128 ? -9.953 -24.359 5.328 1 76.56 128 THR B CA 1
ATOM 4863 C C . THR B 1 128 ? -9.695 -23.812 6.73 1 76.56 128 THR B C 1
ATOM 4865 O O . THR B 1 128 ? -8.938 -22.859 6.902 1 76.56 128 THR B O 1
ATOM 4868 N N . SER B 1 129 ? -10.156 -24.484 7.625 1 82.81 129 SER B N 1
ATOM 4869 C CA . SER B 1 129 ? -10.109 -23.938 8.977 1 82.81 129 SER B CA 1
ATOM 4870 C C . SER B 1 129 ? -8.711 -24.031 9.57 1 82.81 129 SER B C 1
ATOM 4872 O O . SER B 1 129 ? -8.25 -23.109 10.242 1 82.81 129 SER B O 1
ATOM 4874 N N . VAL B 1 130 ? -8.031 -25.141 9.281 1 89.75 130 VAL B N 1
ATOM 4875 C CA . VAL B 1 130 ? -6.73 -25.359 9.906 1 89.75 130 VAL B CA 1
ATOM 4876 C C . VAL B 1 130 ? -5.703 -24.391 9.336 1 89.75 130 VAL B C 1
ATOM 4878 O O . VAL B 1 130 ? -5.059 -23.641 10.086 1 89.75 130 VAL B O 1
ATOM 4881 N N . PRO B 1 131 ? -5.578 -24.344 8.039 1 92.56 131 PRO B N 1
ATOM 4882 C CA . PRO B 1 131 ? -4.586 -23.391 7.523 1 92.56 131 PRO B CA 1
ATOM 4883 C C . PRO B 1 131 ? -4.957 -21.938 7.805 1 92.56 131 PRO B C 1
ATOM 4885 O O . PRO B 1 131 ? -4.074 -21.094 7.988 1 92.56 131 PRO B O 1
ATOM 4888 N N . GLU B 1 132 ? -6.172 -21.594 7.902 1 91.06 132 GLU B N 1
ATOM 4889 C CA . GLU B 1 132 ? -6.582 -20.234 8.258 1 91.06 132 GLU B CA 1
ATOM 4890 C C . GLU B 1 132 ? -6.203 -19.906 9.695 1 91.06 132 GLU B C 1
ATOM 4892 O O . GLU B 1 132 ? -5.891 -18.766 10.016 1 91.06 132 GLU B O 1
ATOM 4897 N N . THR B 1 133 ? -6.301 -20.922 10.508 1 92.88 133 THR B N 1
ATOM 4898 C CA . THR B 1 133 ? -5.816 -20.75 11.875 1 92.88 133 THR B CA 1
ATOM 4899 C C . THR B 1 133 ? -4.316 -20.453 11.875 1 92.88 133 THR B C 1
ATOM 4901 O O . THR B 1 133 ? -3.854 -19.562 12.594 1 92.88 133 THR B O 1
ATOM 4904 N N . TYR B 1 134 ? -3.543 -21.25 11.07 1 96.19 134 TYR B N 1
ATOM 4905 C CA . TYR B 1 134 ? -2.109 -20.984 10.969 1 96.19 134 TYR B CA 1
ATOM 4906 C C . TYR B 1 134 ? -1.845 -19.594 10.438 1 96.19 134 TYR B C 1
ATOM 4908 O O . TYR B 1 134 ? -0.951 -18.891 10.922 1 96.19 134 TYR B O 1
ATOM 4916 N N . LEU B 1 135 ? -2.633 -19.188 9.43 1 96.75 135 LEU B N 1
ATOM 4917 C CA . LEU B 1 135 ? -2.51 -17.844 8.875 1 96.75 135 LEU B CA 1
ATOM 4918 C C . LEU B 1 135 ? -2.768 -16.797 9.945 1 96.75 135 LEU B C 1
ATOM 4920 O O . LEU B 1 135 ? -2.043 -15.797 10.023 1 96.75 135 LEU B O 1
ATOM 4924 N N . SER B 1 136 ? -3.775 -16.969 10.742 1 93.56 136 SER B N 1
ATOM 4925 C CA . SER B 1 136 ? -4.117 -16.031 11.805 1 93.56 136 SER B CA 1
ATOM 4926 C C . SER B 1 136 ? -3.029 -15.984 12.867 1 93.56 136 SER B C 1
ATOM 4928 O O . SER B 1 136 ? -2.752 -14.922 13.438 1 93.56 136 SER B O 1
ATOM 4930 N N . CYS B 1 137 ? -2.449 -17.125 13.18 1 95.38 137 CYS B N 1
ATOM 4931 C CA . CYS B 1 137 ? -1.319 -17.172 14.102 1 95.38 137 CYS B CA 1
ATOM 4932 C C . CYS B 1 137 ? -0.136 -16.375 13.555 1 95.38 137 CYS B C 1
ATOM 4934 O O . CYS B 1 137 ? 0.522 -15.641 14.297 1 95.38 137 CYS B O 1
ATOM 4936 N N . CYS B 1 138 ? 0.102 -16.594 12.289 1 97.75 138 CYS B N 1
ATOM 4937 C CA . CYS B 1 138 ? 1.153 -15.836 11.625 1 97.75 138 CYS B CA 1
ATOM 4938 C C . CYS B 1 138 ? 0.918 -14.336 11.773 1 97.75 138 CYS B C 1
ATOM 4940 O O . CYS B 1 138 ? 1.816 -13.602 12.188 1 97.75 138 CYS B O 1
ATOM 4942 N N . TYR B 1 139 ? -0.275 -13.906 11.492 1 96.06 139 TYR B N 1
ATOM 4943 C CA . TYR B 1 139 ? -0.62 -12.492 11.555 1 96.06 139 TYR B CA 1
ATOM 4944 C C . TYR B 1 139 ? -0.493 -11.961 12.977 1 96.06 139 TYR B C 1
ATOM 4946 O O . TYR B 1 139 ? -0.009 -10.844 13.188 1 96.06 139 TYR B O 1
ATOM 4954 N N . ARG B 1 140 ? -0.955 -12.727 13.914 1 93.81 140 ARG B N 1
ATOM 4955 C CA . ARG B 1 140 ? -0.846 -12.312 15.312 1 93.81 140 ARG B CA 1
ATOM 4956 C C . ARG B 1 140 ? 0.614 -12.156 15.719 1 93.81 140 ARG B C 1
ATOM 4958 O O . ARG B 1 140 ? 0.963 -11.219 16.438 1 93.81 140 ARG B O 1
ATOM 4965 N N . ALA B 1 141 ? 1.441 -13.062 15.32 1 95.25 141 ALA B N 1
ATOM 4966 C CA . ALA B 1 141 ? 2.867 -12.953 15.609 1 95.25 141 ALA B CA 1
ATOM 4967 C C . ALA B 1 141 ? 3.449 -11.672 15.031 1 95.25 141 ALA B C 1
ATOM 4969 O O . ALA B 1 141 ? 4.258 -11 15.68 1 95.25 141 ALA B O 1
ATOM 4970 N N . LEU B 1 142 ? 3.062 -11.312 13.812 1 96.19 142 LEU B N 1
ATOM 4971 C CA . LEU B 1 142 ? 3.498 -10.062 13.203 1 96.19 142 LEU B CA 1
ATOM 4972 C C . LEU B 1 142 ? 3.041 -8.867 14.031 1 96.19 142 LEU B C 1
ATOM 4974 O O . LEU B 1 142 ? 3.793 -7.902 14.203 1 96.19 142 LEU B O 1
ATOM 4978 N N . CYS B 1 143 ? 1.829 -8.93 14.523 1 93.38 143 CYS B N 1
ATOM 4979 C CA . CYS B 1 143 ? 1.312 -7.84 15.344 1 93.38 143 CYS B CA 1
ATOM 4980 C C . CYS B 1 143 ? 2.135 -7.684 16.625 1 93.38 143 CYS B C 1
ATOM 4982 O O . CYS B 1 143 ? 2.385 -6.562 17.062 1 93.38 143 CYS B O 1
ATOM 4984 N N . LEU B 1 144 ? 2.533 -8.82 17.188 1 92 144 LEU B N 1
ATOM 4985 C CA . LEU B 1 144 ? 3.285 -8.805 18.438 1 92 144 LEU B CA 1
ATOM 4986 C C . LEU B 1 144 ? 4.625 -8.094 18.25 1 92 144 LEU B C 1
ATOM 4988 O O . LEU B 1 144 ? 5.148 -7.5 19.203 1 92 144 LEU B O 1
ATOM 4992 N N . VAL B 1 145 ? 5.148 -8.086 17.016 1 93 145 VAL B N 1
ATOM 4993 C CA . VAL B 1 145 ? 6.426 -7.418 16.797 1 93 145 VAL B CA 1
ATOM 4994 C C . VAL B 1 145 ? 6.184 -6.035 16.188 1 93 145 VAL B C 1
ATOM 4996 O O . VAL B 1 145 ? 7.121 -5.371 15.742 1 93 145 VAL B O 1
ATOM 4999 N N . SER B 1 146 ? 4.938 -5.539 16.109 1 92.75 146 SER B N 1
ATOM 5000 C CA . SER B 1 146 ? 4.57 -4.23 15.578 1 92.75 146 SER B CA 1
ATOM 5001 C C . SER B 1 146 ? 5.137 -4.02 14.18 1 92.75 146 SER B C 1
ATOM 5003 O O . SER B 1 146 ? 5.805 -3.018 13.914 1 92.75 146 SER B O 1
ATOM 5005 N N . PHE B 1 147 ? 4.746 -4.945 13.297 1 94.62 147 PHE B N 1
ATOM 5006 C CA . PHE B 1 147 ? 5.359 -5.031 11.977 1 94.62 147 PHE B CA 1
ATOM 5007 C C . PHE B 1 147 ? 5.008 -3.809 11.133 1 94.62 147 PHE B C 1
ATOM 5009 O O . PHE B 1 147 ? 5.648 -3.541 10.117 1 94.62 147 PHE B O 1
ATOM 5016 N N . LEU B 1 148 ? 4.023 -3.029 11.516 1 94.75 148 LEU B N 1
ATOM 5017 C CA . LEU B 1 148 ? 3.664 -1.835 10.758 1 94.75 148 LEU B CA 1
ATOM 5018 C C . LEU B 1 148 ? 4.703 -0.736 10.945 1 94.75 148 LEU B C 1
ATOM 5020 O O . LEU B 1 148 ? 4.891 0.107 10.07 1 94.75 148 LEU B O 1
ATOM 5024 N N . SER B 1 149 ? 5.324 -0.749 12.102 1 91.88 149 SER B N 1
ATOM 5025 C CA . SER B 1 149 ? 6.273 0.322 12.383 1 91.88 149 SER B CA 1
ATOM 5026 C C . SER B 1 149 ? 7.699 -0.214 12.469 1 91.88 149 SER B C 1
ATOM 5028 O O . SER B 1 149 ? 8.664 0.528 12.266 1 91.88 149 SER B O 1
ATOM 5030 N N . GLU B 1 150 ? 7.781 -1.497 12.828 1 92.94 150 GLU B N 1
ATOM 5031 C CA . GLU B 1 150 ? 9.086 -2.145 12.906 1 92.94 150 GLU B CA 1
ATOM 5032 C C . GLU B 1 150 ? 9.328 -3.037 11.688 1 92.94 150 GLU B C 1
ATOM 5034 O O . GLU B 1 150 ? 8.914 -4.195 11.672 1 92.94 150 GLU B O 1
ATOM 5039 N N . TRP B 1 151 ? 10.133 -2.51 10.828 1 93.69 151 TRP B N 1
ATOM 5040 C CA . TRP B 1 151 ? 10.305 -3.184 9.547 1 93.69 151 TRP B CA 1
ATOM 5041 C C . TRP B 1 151 ? 11.57 -4.039 9.547 1 93.69 151 TRP B C 1
ATOM 5043 O O . TRP B 1 151 ? 12.586 -3.658 10.141 1 93.69 151 TRP B O 1
ATOM 5053 N N . SER B 1 152 ? 11.492 -5.184 8.969 1 93.94 152 SER B N 1
ATOM 5054 C CA . SER B 1 152 ? 12.656 -6.051 8.781 1 93.94 152 SER B CA 1
ATOM 5055 C C . SER B 1 152 ? 12.539 -6.859 7.492 1 93.94 152 SER B C 1
ATOM 5057 O O . SER B 1 152 ? 11.445 -6.973 6.922 1 93.94 152 SER B O 1
ATOM 5059 N N . LEU B 1 153 ? 13.641 -7.355 6.992 1 95.25 153 LEU B N 1
ATOM 5060 C CA . LEU B 1 153 ? 13.625 -8.188 5.793 1 95.25 153 LEU B CA 1
ATOM 5061 C C . LEU B 1 153 ? 12.828 -9.469 6.031 1 95.25 153 LEU B C 1
ATOM 5063 O O . LEU B 1 153 ? 12.141 -9.953 5.125 1 95.25 153 LEU B O 1
ATOM 5067 N N . GLU B 1 154 ? 12.891 -9.984 7.188 1 95.38 154 GLU B N 1
ATOM 5068 C CA . GLU B 1 154 ? 12.148 -11.195 7.531 1 95.38 154 GLU B CA 1
ATOM 5069 C C . GLU B 1 154 ? 10.641 -10.953 7.453 1 95.38 154 GLU B C 1
ATOM 5071 O O . GLU B 1 154 ? 9.891 -11.828 7.02 1 95.38 154 GLU B O 1
ATOM 5076 N N . THR B 1 155 ? 10.266 -9.797 7.906 1 97.25 155 THR B N 1
ATOM 5077 C CA . THR B 1 155 ? 8.852 -9.445 7.82 1 97.25 155 THR B CA 1
ATOM 5078 C C . THR B 1 155 ? 8.383 -9.438 6.367 1 97.25 155 THR B C 1
ATOM 5080 O O . THR B 1 155 ? 7.266 -9.867 6.07 1 97.25 155 THR B O 1
ATOM 5083 N N . ILE B 1 156 ? 9.227 -8.953 5.484 1 98.19 156 ILE B N 1
ATOM 5084 C CA . ILE B 1 156 ? 8.906 -8.922 4.062 1 98.19 156 ILE B CA 1
ATOM 5085 C C . ILE B 1 156 ? 8.727 -10.352 3.549 1 98.19 156 ILE B C 1
ATOM 5087 O O . ILE B 1 156 ? 7.805 -10.633 2.781 1 98.19 156 ILE B O 1
ATOM 5091 N N . GLN B 1 157 ? 9.625 -11.25 3.957 1 98.06 157 GLN B N 1
ATOM 5092 C CA . GLN B 1 157 ? 9.5 -12.648 3.568 1 98.06 157 GLN B CA 1
ATOM 5093 C C . GLN B 1 157 ? 8.141 -13.211 3.967 1 98.06 157 GLN B C 1
ATOM 5095 O O . GLN B 1 157 ? 7.473 -13.867 3.164 1 98.06 157 GLN B O 1
ATOM 5100 N N . VAL B 1 158 ? 7.754 -12.961 5.156 1 98.62 158 VAL B N 1
ATOM 5101 C CA . VAL B 1 158 ? 6.484 -13.461 5.68 1 98.62 158 VAL B CA 1
ATOM 5102 C C . VAL B 1 158 ? 5.328 -12.867 4.883 1 98.62 158 VAL B C 1
ATOM 5104 O O . VAL B 1 158 ? 4.402 -13.586 4.496 1 98.62 158 VAL B O 1
ATOM 5107 N N . LEU B 1 159 ? 5.379 -11.602 4.633 1 98.69 159 LEU B N 1
ATOM 5108 C CA . LEU B 1 159 ? 4.289 -10.922 3.947 1 98.69 159 LEU B CA 1
ATOM 5109 C C . LEU B 1 159 ? 4.156 -11.414 2.51 1 98.69 159 LEU B C 1
ATOM 5111 O O . LEU B 1 159 ? 3.041 -11.547 1.998 1 98.69 159 LEU B O 1
ATOM 5115 N N . ILE B 1 160 ? 5.227 -11.641 1.81 1 98.5 160 ILE B N 1
ATOM 5116 C CA . ILE B 1 160 ? 5.184 -12.188 0.456 1 98.5 160 ILE B CA 1
ATOM 5117 C C . ILE B 1 160 ? 4.477 -13.539 0.464 1 98.5 160 ILE B C 1
ATOM 5119 O O . ILE B 1 160 ? 3.646 -13.812 -0.406 1 98.5 160 ILE B O 1
ATOM 5123 N N . LEU B 1 161 ? 4.797 -14.297 1.444 1 98.56 161 LEU B N 1
ATOM 5124 C CA . LEU B 1 161 ? 4.215 -15.633 1.521 1 98.56 161 LEU B CA 1
ATOM 5125 C C . LEU B 1 161 ? 2.746 -15.562 1.92 1 98.56 161 LEU B C 1
ATOM 5127 O O . LEU B 1 161 ? 1.938 -16.375 1.479 1 98.56 161 LEU B O 1
ATOM 5131 N N . ILE B 1 162 ? 2.371 -14.617 2.779 1 98.56 162 ILE B N 1
ATOM 5132 C CA . ILE B 1 162 ? 0.961 -14.398 3.088 1 98.56 162 ILE B CA 1
ATOM 5133 C C . ILE B 1 162 ? 0.198 -14.062 1.808 1 98.56 162 ILE B C 1
ATOM 5135 O O . ILE B 1 162 ? -0.885 -14.602 1.564 1 98.56 162 ILE B O 1
ATOM 5139 N N . CYS B 1 163 ? 0.737 -13.211 0.989 1 97.5 163 CYS B N 1
ATOM 5140 C CA . CYS B 1 163 ? 0.097 -12.828 -0.266 1 97.5 163 CYS B CA 1
ATOM 5141 C C . CYS B 1 163 ? -0.068 -14.039 -1.18 1 97.5 163 CYS B C 1
ATOM 5143 O O . CYS B 1 163 ? -1.124 -14.227 -1.786 1 97.5 163 CYS B O 1
ATOM 5145 N N . ASN B 1 164 ? 0.995 -14.828 -1.257 1 96.69 164 ASN B N 1
ATOM 5146 C CA . ASN B 1 164 ? 0.881 -16.031 -2.066 1 96.69 164 ASN B CA 1
ATOM 5147 C C . ASN B 1 164 ? -0.198 -16.969 -1.529 1 96.69 164 ASN B C 1
ATOM 5149 O O . ASN B 1 164 ? -0.909 -17.609 -2.303 1 96.69 164 ASN B O 1
ATOM 5153 N N . TYR B 1 165 ? -0.26 -17.094 -0.209 1 96.44 165 TYR B N 1
ATOM 5154 C CA . TYR B 1 165 ? -1.302 -17.906 0.41 1 96.44 165 TYR B CA 1
ATOM 5155 C C . TYR B 1 165 ? -2.688 -17.406 0.015 1 96.44 165 TYR B C 1
ATOM 5157 O O . TYR B 1 165 ? -3.572 -18.219 -0.303 1 96.44 165 TYR B O 1
ATOM 5165 N N . PHE B 1 166 ? -2.881 -16.094 0.057 1 94.94 166 PHE B N 1
ATOM 5166 C CA . PHE B 1 166 ? -4.168 -15.508 -0.295 1 94.94 166 PHE B CA 1
ATOM 5167 C C . PHE B 1 166 ? -4.562 -15.883 -1.719 1 94.94 166 PHE B C 1
ATOM 5169 O O . PHE B 1 166 ? -5.684 -16.344 -1.957 1 94.94 166 PHE B O 1
ATOM 5176 N N . VAL B 1 167 ? -3.666 -15.766 -2.635 1 92.19 167 VAL B N 1
ATOM 5177 C CA . VAL B 1 167 ? -3.969 -16.047 -4.035 1 92.19 167 VAL B CA 1
ATOM 5178 C C . VAL B 1 167 ? -4.309 -17.531 -4.199 1 92.19 167 VAL B C 1
ATOM 5180 O O . VAL B 1 167 ? -5.285 -17.875 -4.863 1 92.19 167 VAL B O 1
ATOM 5183 N N . THR B 1 168 ? -3.518 -18.328 -3.555 1 91.38 168 THR B N 1
ATOM 5184 C CA . THR B 1 168 ? -3.688 -19.766 -3.693 1 91.38 168 THR B CA 1
ATOM 5185 C C . THR B 1 168 ? -4.996 -20.219 -3.047 1 91.38 168 THR B C 1
ATOM 5187 O O . THR B 1 168 ? -5.605 -21.203 -3.494 1 91.38 168 THR B O 1
ATOM 5190 N N . SER B 1 169 ? -5.465 -19.547 -2.053 1 88.88 169 SER B N 1
ATOM 5191 C CA . SER B 1 169 ? -6.688 -19.906 -1.345 1 88.88 169 SER B CA 1
ATOM 5192 C C . SER B 1 169 ? -7.883 -19.109 -1.874 1 88.88 169 SER B C 1
ATOM 5194 O O . SER B 1 169 ? -8.891 -18.969 -1.181 1 88.88 169 SER B O 1
ATOM 5196 N N . THR B 1 170 ? -7.797 -18.469 -3.004 1 86.88 170 THR B N 1
ATOM 5197 C CA . THR B 1 170 ? -8.867 -17.797 -3.725 1 86.88 170 THR B CA 1
ATOM 5198 C C . THR B 1 170 ? -9.266 -16.516 -3.016 1 86.88 170 THR B C 1
ATOM 5200 O O . THR B 1 170 ? -10.445 -16.125 -3.014 1 86.88 170 THR B O 1
ATOM 5203 N N . ARG B 1 171 ? -8.344 -15.961 -2.318 1 89.94 171 ARG B N 1
ATOM 5204 C CA . ARG B 1 171 ? -8.539 -14.672 -1.665 1 89.94 171 ARG B CA 1
ATOM 5205 C C . ARG B 1 171 ? -7.75 -13.578 -2.371 1 89.94 171 ARG B C 1
ATOM 5207 O O . ARG B 1 171 ? -6.977 -12.852 -1.739 1 89.94 171 ARG B O 1
ATOM 5214 N N . THR B 1 172 ? -8.016 -13.422 -3.615 1 90.56 172 THR B N 1
ATOM 5215 C CA . THR B 1 172 ? -7.23 -12.523 -4.457 1 90.56 172 THR B CA 1
ATOM 5216 C C . THR B 1 172 ? -7.465 -11.07 -4.055 1 90.56 172 THR B C 1
ATOM 5218 O O . THR B 1 172 ? -6.531 -10.266 -4.051 1 90.56 172 THR B O 1
ATOM 5221 N N . ALA B 1 173 ? -8.703 -10.703 -3.73 1 91.31 173 ALA B N 1
ATOM 5222 C CA . ALA B 1 173 ? -8.992 -9.328 -3.324 1 91.31 173 ALA B CA 1
ATOM 5223 C C . ALA B 1 173 ? -8.281 -8.984 -2.02 1 91.31 173 ALA B C 1
ATOM 5225 O O . ALA B 1 173 ? -7.73 -7.887 -1.874 1 91.31 173 ALA B O 1
ATOM 5226 N N . ASP B 1 174 ? -8.32 -9.914 -1.061 1 94.56 174 ASP B N 1
ATOM 5227 C CA . ASP B 1 174 ? -7.57 -9.734 0.179 1 94.56 174 ASP B CA 1
ATOM 5228 C C . ASP B 1 174 ? -6.082 -9.539 -0.102 1 94.56 174 ASP B C 1
ATOM 5230 O O . ASP B 1 174 ? -5.43 -8.695 0.523 1 94.56 174 ASP B O 1
ATOM 5234 N N . CYS B 1 175 ? -5.621 -10.344 -1.019 1 96.06 175 CYS B N 1
ATOM 5235 C CA . CYS B 1 175 ? -4.215 -10.242 -1.383 1 96.06 175 CYS B CA 1
ATOM 5236 C C . CYS B 1 175 ? -3.891 -8.867 -1.947 1 96.06 175 CYS B C 1
ATOM 5238 O O . CYS B 1 175 ? -2.904 -8.242 -1.551 1 96.06 175 CYS B O 1
ATOM 5240 N N . TRP B 1 176 ? -4.707 -8.375 -2.854 1 96.38 176 TRP B N 1
ATOM 5241 C CA . TRP B 1 176 ? -4.477 -7.078 -3.477 1 96.38 176 TRP B CA 1
ATOM 5242 C C . TRP B 1 176 ? -4.359 -5.98 -2.424 1 96.38 176 TRP B C 1
ATOM 5244 O O . TRP B 1 176 ? -3.375 -5.238 -2.402 1 96.38 176 TRP B O 1
ATOM 5254 N N . THR B 1 177 ? -5.281 -5.891 -1.536 1 97.31 177 THR B N 1
ATOM 5255 C CA . THR B 1 177 ? -5.336 -4.828 -0.538 1 97.31 177 THR B CA 1
ATOM 5256 C C . THR B 1 177 ? -4.227 -5 0.495 1 97.31 177 THR B C 1
ATOM 5258 O O . THR B 1 177 ? -3.535 -4.035 0.839 1 97.31 177 THR B O 1
ATOM 5261 N N . PHE B 1 178 ? -4.039 -6.23 0.917 1 97.19 178 PHE B N 1
ATOM 5262 C CA . PHE B 1 178 ? -3.051 -6.52 1.949 1 97.19 178 PHE B CA 1
ATOM 5263 C C . PHE B 1 178 ? -1.639 -6.297 1.424 1 97.19 178 PHE B C 1
ATOM 5265 O O . PHE B 1 178 ? -0.745 -5.906 2.178 1 97.19 178 PHE B O 1
ATOM 5272 N N . SER B 1 179 ? -1.418 -6.48 0.153 1 97.94 179 SER B N 1
ATOM 5273 C CA . SER B 1 179 ? -0.094 -6.32 -0.439 1 97.94 179 SER B CA 1
ATOM 5274 C C . SER B 1 179 ? 0.363 -4.867 -0.385 1 97.94 179 SER B C 1
ATOM 5276 O O . SER B 1 179 ? 1.549 -4.574 -0.554 1 97.94 179 SER B O 1
ATOM 5278 N N . GLY B 1 180 ? -0.588 -3.975 -0.163 1 97.94 180 GLY B N 1
ATOM 5279 C CA . GLY B 1 180 ? -0.208 -2.584 0.035 1 97.94 180 GLY B CA 1
ATOM 5280 C C . GLY B 1 180 ? 0.747 -2.387 1.197 1 97.94 180 GLY B C 1
ATOM 5281 O O . GLY B 1 180 ? 1.652 -1.553 1.129 1 97.94 180 GLY B O 1
ATOM 5282 N N . ILE B 1 181 ? 0.528 -3.125 2.266 1 98.06 181 ILE B N 1
ATOM 5283 C CA . ILE B 1 181 ? 1.409 -3.07 3.426 1 98.06 181 ILE B CA 1
ATOM 5284 C C . ILE B 1 181 ? 2.816 -3.506 3.027 1 98.06 181 ILE B C 1
ATOM 5286 O O . ILE B 1 181 ? 3.801 -2.852 3.383 1 98.06 181 ILE B O 1
ATOM 5290 N N . LEU B 1 182 ? 2.828 -4.602 2.303 1 98.12 182 LEU B N 1
ATOM 5291 C CA . LEU B 1 182 ? 4.098 -5.125 1.812 1 98.12 182 LEU B CA 1
ATOM 5292 C C . LEU B 1 182 ? 4.828 -4.082 0.976 1 98.12 182 LEU B C 1
ATOM 5294 O O . LEU B 1 182 ? 6.023 -3.85 1.171 1 98.12 182 LEU B O 1
ATOM 5298 N N . GLN B 1 183 ? 4.164 -3.455 0.109 1 97.69 183 GLN B N 1
ATOM 5299 C CA . GLN B 1 183 ? 4.738 -2.439 -0.768 1 97.69 183 GLN B CA 1
ATOM 5300 C C . GLN B 1 183 ? 5.375 -1.312 0.039 1 97.69 183 GLN B C 1
ATOM 5302 O O . GLN B 1 183 ? 6.496 -0.887 -0.257 1 97.69 183 GLN B O 1
ATOM 5307 N N . LYS B 1 184 ? 4.641 -0.824 0.978 1 97.88 184 LYS B N 1
ATOM 5308 C CA . LYS B 1 184 ? 5.113 0.318 1.755 1 97.88 184 LYS B CA 1
ATOM 5309 C C . LYS B 1 184 ? 6.352 -0.049 2.572 1 97.88 184 LYS B C 1
ATOM 5311 O O . LYS B 1 184 ? 7.27 0.758 2.709 1 97.88 184 LYS B O 1
ATOM 5316 N N . ILE B 1 185 ? 6.395 -1.268 3.123 1 97.56 185 ILE B N 1
ATOM 5317 C CA . ILE B 1 185 ? 7.543 -1.71 3.904 1 97.56 185 ILE B CA 1
ATOM 5318 C C . ILE B 1 185 ? 8.758 -1.869 2.99 1 97.56 185 ILE B C 1
ATOM 5320 O O . ILE B 1 185 ? 9.875 -1.499 3.361 1 97.56 185 ILE B O 1
ATOM 5324 N N . ILE B 1 186 ? 8.547 -2.355 1.796 1 97.69 186 ILE B N 1
ATOM 5325 C CA . ILE B 1 186 ? 9.625 -2.553 0.827 1 97.69 186 ILE B CA 1
ATOM 5326 C C . ILE B 1 186 ? 10.258 -1.208 0.482 1 97.69 186 ILE B C 1
ATOM 5328 O O . ILE B 1 186 ? 11.484 -1.083 0.454 1 97.69 186 ILE B O 1
ATOM 5332 N N . TYR B 1 187 ? 9.477 -0.21 0.245 1 96.19 187 TYR B N 1
ATOM 5333 C CA . TYR B 1 187 ? 10 1.12 -0.055 1 96.19 187 TYR B CA 1
ATOM 5334 C C . TYR B 1 187 ? 10.602 1.761 1.188 1 96.19 187 TYR B C 1
ATOM 5336 O O . TYR B 1 187 ? 11.578 2.514 1.093 1 96.19 187 TYR B O 1
ATOM 5344 N N . GLY B 1 188 ? 9.977 1.448 2.318 1 95.25 188 GLY B N 1
ATOM 5345 C CA . GLY B 1 188 ? 10.516 1.975 3.564 1 95.25 188 GLY B CA 1
ATOM 5346 C C . GLY B 1 188 ? 11.922 1.499 3.855 1 95.25 188 GLY B C 1
ATOM 5347 O O . GLY B 1 188 ? 12.734 2.244 4.414 1 95.25 188 GLY B O 1
ATOM 5348 N N . LEU B 1 189 ? 12.195 0.257 3.492 1 95.5 189 LEU B N 1
ATOM 5349 C CA . LEU B 1 189 ? 13.516 -0.317 3.697 1 95.5 189 LEU B CA 1
ATOM 5350 C C . LEU B 1 189 ? 14.406 -0.07 2.484 1 95.5 189 LEU B C 1
ATOM 5352 O O . LEU B 1 189 ? 15.523 -0.595 2.412 1 95.5 189 LEU B O 1
ATOM 5356 N N . GLU B 1 190 ? 13.867 0.643 1.457 1 94.19 190 GLU B N 1
ATOM 5357 C CA . GLU B 1 190 ? 14.586 1.125 0.281 1 94.19 190 GLU B CA 1
ATOM 5358 C C . GLU B 1 190 ? 15.109 -0.036 -0.56 1 94.19 190 GLU B C 1
ATOM 5360 O O . GLU B 1 190 ? 16.25 0.003 -1.041 1 94.19 190 GLU B O 1
ATOM 5365 N N . LEU B 1 191 ? 14.32 -1.088 -0.687 1 96.69 191 LEU B N 1
ATOM 5366 C CA . LEU B 1 191 ? 14.727 -2.223 -1.507 1 96.69 191 LEU B CA 1
ATOM 5367 C C . LEU B 1 191 ? 14.641 -1.879 -2.99 1 96.69 191 LEU B C 1
ATOM 5369 O O . LEU B 1 191 ? 15.18 -2.605 -3.832 1 96.69 191 LEU B O 1
ATOM 5373 N N . HIS B 1 192 ? 13.969 -0.767 -3.365 1 95.31 192 HIS B N 1
ATOM 5374 C CA . HIS B 1 192 ? 13.859 -0.315 -4.746 1 95.31 192 HIS B CA 1
ATOM 5375 C C . HIS B 1 192 ? 15.164 0.311 -5.227 1 95.31 192 HIS B C 1
ATOM 5377 O O . HIS B 1 192 ? 15.305 0.643 -6.406 1 95.31 192 HIS B O 1
ATOM 5383 N N . LEU B 1 193 ? 16.094 0.457 -4.309 1 94.81 193 LEU B N 1
ATOM 5384 C CA . LEU B 1 193 ? 17.406 1.013 -4.605 1 94.81 193 LEU B CA 1
ATOM 5385 C C . LEU B 1 193 ? 18.484 -0.066 -4.527 1 94.81 193 LEU B C 1
ATOM 5387 O O . LEU B 1 193 ? 18.281 -1.103 -3.891 1 94.81 193 LEU B O 1
ATOM 5391 N N . PRO B 1 194 ? 19.625 0.172 -5.223 1 93.81 194 PRO B N 1
ATOM 5392 C CA . PRO B 1 194 ? 20.734 -0.759 -5.02 1 93.81 194 PRO B CA 1
ATOM 5393 C C . PRO B 1 194 ? 21.141 -0.872 -3.557 1 93.81 194 PRO B C 1
ATOM 5395 O O . PRO B 1 194 ? 21.156 0.129 -2.836 1 93.81 194 PRO B O 1
ATOM 5398 N N . PRO B 1 195 ? 21.422 -2.119 -3.154 1 92 195 PRO B N 1
ATOM 5399 C CA . PRO B 1 195 ? 21.828 -2.279 -1.758 1 92 195 PRO B CA 1
ATOM 5400 C C . PRO B 1 195 ? 23.047 -1.436 -1.402 1 92 195 PRO B C 1
ATOM 5402 O O . PRO B 1 195 ? 23.938 -1.248 -2.236 1 92 195 PRO B O 1
ATOM 5405 N N . PRO B 1 196 ? 23.047 -0.995 -0.181 1 88.94 196 PRO B N 1
ATOM 5406 C CA . PRO B 1 196 ? 24.203 -0.213 0.244 1 88.94 196 PRO B CA 1
ATOM 5407 C C . PRO B 1 196 ? 25.5 -1.018 0.207 1 88.94 196 PRO B C 1
ATOM 5409 O O . PRO B 1 196 ? 25.484 -2.23 0.427 1 88.94 196 PRO B O 1
ATOM 5412 N N . ALA B 1 197 ? 26.578 -0.315 0.114 1 87.75 197 ALA B N 1
ATOM 5413 C CA . ALA B 1 197 ? 27.891 -0.943 0.012 1 87.75 197 ALA B CA 1
ATOM 5414 C C . ALA B 1 197 ? 28.266 -1.635 1.318 1 87.75 197 ALA B C 1
ATOM 5416 O O . ALA B 1 197 ? 28.969 -2.654 1.31 1 87.75 197 ALA B O 1
ATOM 5417 N N . SER B 1 198 ? 27.766 -1.151 2.383 1 90.5 198 SER B N 1
ATOM 5418 C CA . SER B 1 198 ? 28.141 -1.643 3.703 1 90.5 198 SER B CA 1
ATOM 5419 C C . SER B 1 198 ? 27.391 -2.932 4.047 1 90.5 198 SER B C 1
ATOM 5421 O O . SER B 1 198 ? 27.766 -3.639 4.984 1 90.5 198 SER B O 1
ATOM 5423 N N . ALA B 1 199 ? 26.469 -3.277 3.221 1 86.19 199 ALA B N 1
ATOM 5424 C CA . ALA B 1 199 ? 25.688 -4.469 3.516 1 86.19 199 ALA B CA 1
ATOM 5425 C C . ALA B 1 199 ? 26.484 -5.738 3.238 1 86.19 199 ALA B C 1
ATOM 5427 O O . ALA B 1 199 ? 27.344 -5.754 2.361 1 86.19 199 ALA B O 1
ATOM 5428 N N . SER B 1 200 ? 26.219 -6.785 3.982 1 84.81 200 SER B N 1
ATOM 5429 C CA . SER B 1 200 ? 26.844 -8.086 3.746 1 84.81 200 SER B CA 1
ATOM 5430 C C . SER B 1 200 ? 26.375 -8.688 2.428 1 84.81 200 SER B C 1
ATOM 5432 O O . SER B 1 200 ? 25.359 -8.266 1.87 1 84.81 200 SER B O 1
ATOM 5434 N N . VAL B 1 201 ? 27.094 -9.625 1.966 1 83.56 201 VAL B N 1
ATOM 5435 C CA . VAL B 1 201 ? 26.781 -10.289 0.705 1 83.56 201 VAL B CA 1
ATOM 5436 C C . VAL B 1 201 ? 25.422 -10.977 0.808 1 83.56 201 VAL B C 1
ATOM 5438 O O . VAL B 1 201 ? 24.609 -10.914 -0.126 1 83.56 201 VAL B O 1
ATOM 5441 N N . SER B 1 202 ? 25.203 -11.594 1.911 1 83.75 202 SER B N 1
ATOM 5442 C CA . SER B 1 202 ? 23.922 -12.273 2.121 1 83.75 202 SER B CA 1
ATOM 5443 C C . SER B 1 202 ? 22.766 -11.289 2.16 1 83.75 202 SER B C 1
ATOM 5445 O O . SER B 1 202 ? 21.688 -11.57 1.632 1 83.75 202 SER B O 1
ATOM 5447 N N . ASP B 1 203 ? 23.062 -10.18 2.768 1 87.56 203 ASP B N 1
ATOM 5448 C CA . ASP B 1 203 ? 22.031 -9.156 2.852 1 87.56 203 ASP B CA 1
ATOM 5449 C C . ASP B 1 203 ? 21.719 -8.562 1.476 1 87.56 203 ASP B C 1
ATOM 5451 O O . ASP B 1 203 ? 20.562 -8.281 1.158 1 87.56 203 ASP B O 1
ATOM 5455 N N . LYS B 1 204 ? 22.766 -8.336 0.736 1 90.56 204 LYS B N 1
ATOM 5456 C CA . LYS B 1 204 ? 22.594 -7.809 -0.612 1 90.56 204 LYS B CA 1
ATOM 5457 C C . LYS B 1 204 ? 21.766 -8.766 -1.471 1 90.56 204 LYS B C 1
ATOM 5459 O O . LYS B 1 204 ? 20.844 -8.344 -2.172 1 90.56 204 LYS B O 1
ATOM 5464 N N . HIS B 1 205 ? 22.109 -10.055 -1.368 1 90.44 205 HIS B N 1
ATOM 5465 C CA . HIS B 1 205 ? 21.375 -11.062 -2.123 1 90.44 205 HIS B CA 1
ATOM 5466 C C . HIS B 1 205 ? 19.906 -11.117 -1.705 1 90.44 205 HIS B C 1
ATOM 5468 O O . HIS B 1 205 ? 19.016 -11.156 -2.557 1 90.44 205 HIS B O 1
ATOM 5474 N N . LEU B 1 206 ? 19.719 -11.156 -0.456 1 93.06 206 LEU B N 1
ATOM 5475 C CA . LEU B 1 206 ? 18.344 -11.266 0.051 1 93.06 206 LEU B CA 1
ATOM 5476 C C . LEU B 1 206 ? 17.516 -10.047 -0.35 1 93.06 206 LEU B C 1
ATOM 5478 O O . LEU B 1 206 ? 16.344 -10.18 -0.712 1 93.06 206 LEU B O 1
ATOM 5482 N N . ARG B 1 207 ? 18.078 -8.836 -0.253 1 95.5 207 ARG B N 1
ATOM 5483 C CA . ARG B 1 207 ? 17.391 -7.621 -0.648 1 95.5 207 ARG B CA 1
ATOM 5484 C C . ARG B 1 207 ? 16.953 -7.684 -2.109 1 95.5 207 ARG B C 1
ATOM 5486 O O . ARG B 1 207 ? 15.82 -7.344 -2.441 1 95.5 207 ARG B O 1
ATOM 5493 N N . CYS B 1 208 ? 17.828 -8.172 -2.957 1 96.25 208 CYS B N 1
ATOM 5494 C CA . CYS B 1 208 ? 17.516 -8.297 -4.375 1 96.25 208 CYS B CA 1
ATOM 5495 C C . CYS B 1 208 ? 16.422 -9.344 -4.605 1 96.25 208 CYS B C 1
ATOM 5497 O O . CYS B 1 208 ? 15.5 -9.125 -5.383 1 96.25 208 CYS B O 1
ATOM 5499 N N . ALA B 1 209 ? 16.578 -10.43 -3.926 1 96.25 209 ALA B N 1
ATOM 5500 C CA . ALA B 1 209 ? 15.617 -11.516 -4.078 1 96.25 209 ALA B CA 1
ATOM 5501 C C . ALA B 1 209 ? 14.227 -11.086 -3.619 1 96.25 209 ALA B C 1
ATOM 5503 O O . ALA B 1 209 ? 13.219 -11.445 -4.238 1 96.25 209 ALA B O 1
ATOM 5504 N N . LEU B 1 210 ? 14.188 -10.359 -2.572 1 97.75 210 LEU B N 1
ATOM 5505 C CA . LEU B 1 210 ? 12.914 -9.891 -2.035 1 97.75 210 LEU B CA 1
ATOM 5506 C C . LEU B 1 210 ? 12.273 -8.867 -2.967 1 97.75 210 LEU B C 1
ATOM 5508 O O . LEU B 1 210 ? 11.062 -8.891 -3.182 1 97.75 210 LEU B O 1
ATOM 5512 N N . TRP B 1 211 ? 13.047 -7.934 -3.496 1 98.06 211 TRP B N 1
ATOM 5513 C CA . TRP B 1 211 ? 12.508 -7 -4.477 1 98.06 211 TRP B CA 1
ATOM 5514 C C . TRP B 1 211 ? 11.93 -7.738 -5.68 1 98.06 211 TRP B C 1
ATOM 5516 O O . TRP B 1 211 ? 10.836 -7.418 -6.145 1 98.06 211 TRP B O 1
ATOM 5526 N N . GLN B 1 212 ? 12.711 -8.695 -6.129 1 97.94 212 GLN B N 1
ATOM 5527 C CA . GLN B 1 212 ? 12.273 -9.477 -7.277 1 97.94 212 GLN B CA 1
ATOM 5528 C C . GLN B 1 212 ? 10.953 -10.188 -6.988 1 97.94 212 GLN B C 1
ATOM 5530 O O . GLN B 1 212 ? 10.047 -10.188 -7.824 1 97.94 212 GLN B O 1
ATOM 5535 N N . ALA B 1 213 ? 10.852 -10.852 -5.875 1 98 213 ALA B N 1
ATOM 5536 C CA . ALA B 1 213 ? 9.641 -11.578 -5.504 1 98 213 ALA B CA 1
ATOM 5537 C C . ALA B 1 213 ? 8.445 -10.641 -5.395 1 98 213 ALA B C 1
ATOM 5539 O O . ALA B 1 213 ? 7.348 -10.961 -5.859 1 98 213 ALA B O 1
ATOM 5540 N N . PHE B 1 214 ? 8.688 -9.484 -4.797 1 98.25 214 PHE B N 1
ATOM 5541 C CA . PHE B 1 214 ? 7.645 -8.477 -4.676 1 98.25 214 PHE B CA 1
ATOM 5542 C C . PHE B 1 214 ? 7.184 -8.008 -6.051 1 98.25 214 PHE B C 1
ATOM 5544 O O . PHE B 1 214 ? 5.98 -7.957 -6.324 1 98.25 214 PHE B O 1
ATOM 5551 N N . MET B 1 215 ? 8.102 -7.633 -6.887 1 97.94 215 MET B N 1
ATOM 5552 C CA . MET B 1 215 ? 7.77 -7.156 -8.227 1 97.94 215 MET B CA 1
ATOM 5553 C C . MET B 1 215 ? 6.992 -8.211 -9.008 1 97.94 215 MET B C 1
ATOM 5555 O O . MET B 1 215 ? 6.016 -7.891 -9.688 1 97.94 215 MET B O 1
ATOM 5559 N N . PHE B 1 216 ? 7.473 -9.438 -8.898 1 97.06 216 PHE B N 1
ATOM 5560 C CA . PHE B 1 216 ? 6.812 -10.539 -9.594 1 97.06 216 PHE B CA 1
ATOM 5561 C C . PHE B 1 216 ? 5.363 -10.672 -9.141 1 97.06 216 PHE B C 1
ATOM 5563 O O . PHE B 1 216 ? 4.453 -10.773 -9.969 1 97.06 216 PHE B O 1
ATOM 5570 N N . GLN B 1 217 ? 5.145 -10.68 -7.887 1 96.19 217 GLN B N 1
ATOM 5571 C CA . GLN B 1 217 ? 3.799 -10.805 -7.336 1 96.19 217 GLN B CA 1
ATOM 5572 C C . GLN B 1 217 ? 2.938 -9.602 -7.707 1 96.19 217 GLN B C 1
ATOM 5574 O O . GLN B 1 217 ? 1.764 -9.758 -8.055 1 96.19 217 GLN B O 1
ATOM 5579 N N . ASP B 1 218 ? 3.5 -8.438 -7.594 1 96.94 218 ASP B N 1
ATOM 5580 C CA . ASP B 1 218 ? 2.797 -7.191 -7.895 1 96.94 218 ASP B CA 1
ATOM 5581 C C . ASP B 1 218 ? 2.342 -7.156 -9.352 1 96.94 218 ASP B C 1
ATOM 5583 O O . ASP B 1 218 ? 1.187 -6.844 -9.641 1 96.94 218 ASP B O 1
ATOM 5587 N N . VAL B 1 219 ? 3.193 -7.496 -10.242 1 96.81 219 VAL B N 1
ATOM 5588 C CA . VAL B 1 219 ? 2.908 -7.469 -11.672 1 96.81 219 VAL B CA 1
ATOM 5589 C C . VAL B 1 219 ? 1.885 -8.547 -12.016 1 96.81 219 VAL B C 1
ATOM 5591 O O . VAL B 1 219 ? 0.979 -8.32 -12.82 1 96.81 219 VAL B O 1
ATOM 5594 N N . SER B 1 220 ? 2.029 -9.688 -11.398 1 95.19 220 SER B N 1
ATOM 5595 C CA . SER B 1 220 ? 1.074 -10.766 -11.633 1 95.19 220 SER B CA 1
ATOM 5596 C C . SER B 1 220 ? -0.335 -10.352 -11.219 1 95.19 220 SER B C 1
ATOM 5598 O O . SER B 1 220 ? -1.293 -10.562 -11.969 1 95.19 220 SER B O 1
ATOM 5600 N N . LEU B 1 221 ? -0.441 -9.75 -10.078 1 94.38 221 LEU B N 1
ATOM 5601 C CA . LEU B 1 221 ? -1.744 -9.273 -9.625 1 94.38 221 LEU B CA 1
ATOM 5602 C C . LEU B 1 221 ? -2.277 -8.18 -10.547 1 94.38 221 LEU B C 1
ATOM 5604 O O . LEU B 1 221 ? -3.475 -8.141 -10.844 1 94.38 221 LEU B O 1
ATOM 5608 N N . SER B 1 222 ? -1.389 -7.328 -10.969 1 94.88 222 SER B N 1
ATOM 5609 C CA . SER B 1 222 ? -1.775 -6.172 -11.773 1 94.88 222 SER B CA 1
ATOM 5610 C C . SER B 1 222 ? -2.32 -6.602 -13.133 1 94.88 222 SER B C 1
ATOM 5612 O O . SER B 1 222 ? -3.314 -6.051 -13.609 1 94.88 222 SER B O 1
ATOM 5614 N N . TYR B 1 223 ? -1.634 -7.551 -13.812 1 92.44 223 TYR B N 1
ATOM 5615 C CA . TYR B 1 223 ? -2.143 -7.898 -15.133 1 92.44 223 TYR B CA 1
ATOM 5616 C C . TYR B 1 223 ? -3.387 -8.773 -15.023 1 92.44 223 TYR B C 1
ATOM 5618 O O . TYR B 1 223 ? -4.223 -8.789 -15.93 1 92.44 223 TYR B O 1
ATOM 5626 N N . PHE B 1 224 ? -3.543 -9.5 -13.914 1 88.62 224 PHE B N 1
ATOM 5627 C CA . PHE B 1 224 ? -4.746 -10.312 -13.742 1 88.62 224 PHE B CA 1
ATOM 5628 C C . PHE B 1 224 ? -5.941 -9.438 -13.391 1 88.62 224 PHE B C 1
ATOM 5630 O O . PHE B 1 224 ? -7.062 -9.703 -13.828 1 88.62 224 PHE B O 1
ATOM 5637 N N . LEU B 1 225 ? -5.66 -8.422 -12.578 1 89.94 225 LEU B N 1
ATOM 5638 C CA . LEU B 1 225 ? -6.746 -7.578 -12.094 1 89.94 225 LEU B CA 1
ATOM 5639 C C . LEU B 1 225 ? -6.879 -6.324 -12.953 1 89.94 225 LEU B C 1
ATOM 5641 O O . LEU B 1 225 ? -7.832 -5.555 -12.797 1 89.94 225 LEU B O 1
ATOM 5645 N N . GLU B 1 226 ? -5.879 -6.102 -13.875 1 91.62 226 GLU B N 1
ATOM 5646 C CA . GLU B 1 226 ? -5.82 -4.914 -14.719 1 91.62 226 GLU B CA 1
ATOM 5647 C C . GLU B 1 226 ? -5.766 -3.641 -13.883 1 91.62 226 GLU B C 1
ATOM 5649 O O . GLU B 1 226 ? -6.531 -2.703 -14.117 1 91.62 226 GLU B O 1
ATOM 5654 N N . LEU B 1 227 ? -5.008 -3.67 -12.914 1 94.31 227 LEU B N 1
ATOM 5655 C CA . LEU B 1 227 ? -4.836 -2.533 -12.016 1 94.31 227 LEU B CA 1
ATOM 5656 C C . LEU B 1 227 ? -3.395 -2.037 -12.039 1 94.31 227 LEU B C 1
ATOM 5658 O O . LEU B 1 227 ? -2.521 -2.678 -12.625 1 94.31 227 LEU B O 1
ATOM 5662 N N . VAL B 1 228 ? -3.174 -0.918 -11.43 1 95.38 228 VAL B N 1
ATOM 5663 C CA . VAL B 1 228 ? -1.887 -0.234 -11.492 1 95.38 228 VAL B CA 1
ATOM 5664 C C . VAL B 1 228 ? -0.864 -0.981 -10.641 1 95.38 228 VAL B C 1
ATOM 5666 O O . VAL B 1 228 ? -1.116 -1.275 -9.469 1 95.38 228 VAL B O 1
ATOM 5669 N N . PRO B 1 229 ? 0.247 -1.358 -11.234 1 96 229 PRO B N 1
ATOM 5670 C CA . PRO B 1 229 ? 1.287 -1.984 -10.414 1 96 229 PRO B CA 1
ATOM 5671 C C . PRO B 1 229 ? 1.936 -1.008 -9.438 1 96 229 PRO B C 1
ATOM 5673 O O . PRO B 1 229 ? 2.027 0.189 -9.727 1 96 229 PRO B O 1
ATOM 5676 N N . ALA B 1 230 ? 2.416 -1.536 -8.375 1 94.56 230 ALA B N 1
ATOM 5677 C CA . ALA B 1 230 ? 2.955 -0.729 -7.281 1 94.56 230 ALA B CA 1
ATOM 5678 C C . ALA B 1 230 ? 4.477 -0.644 -7.363 1 94.56 230 ALA B C 1
ATOM 5680 O O . ALA B 1 230 ? 5.09 0.216 -6.727 1 94.56 230 ALA B O 1
ATOM 5681 N N . SER B 1 231 ? 5.141 -1.412 -8.148 1 95.06 231 SER B N 1
ATOM 5682 C CA . SER B 1 231 ? 6.594 -1.541 -8.141 1 95.06 231 SER B CA 1
ATOM 5683 C C . SER B 1 231 ? 7.23 -0.734 -9.266 1 95.06 231 SER B C 1
ATOM 5685 O O . SER B 1 231 ? 8.328 -1.058 -9.727 1 95.06 231 SER B O 1
ATOM 5687 N N . CYS B 1 232 ? 6.676 0.314 -9.68 1 94.19 232 CYS B N 1
ATOM 5688 C CA . CYS B 1 232 ? 7.066 0.997 -10.906 1 94.19 232 CYS B CA 1
ATOM 5689 C C . CYS B 1 232 ? 8.281 1.884 -10.672 1 94.19 232 CYS B C 1
ATOM 5691 O O . CYS B 1 232 ? 8.992 2.238 -11.617 1 94.19 232 CYS B O 1
ATOM 5693 N N . HIS B 1 233 ? 8.523 2.301 -9.531 1 93.88 233 HIS B N 1
ATOM 5694 C CA . HIS B 1 233 ? 9.578 3.271 -9.281 1 93.88 233 HIS B CA 1
ATOM 5695 C C . HIS B 1 233 ? 10.766 2.623 -8.57 1 93.88 233 HIS B C 1
ATOM 5697 O O . HIS B 1 233 ? 10.734 2.432 -7.352 1 93.88 233 HIS B O 1
ATOM 5703 N N . HIS B 1 234 ? 11.781 2.297 -9.289 1 93.88 234 HIS B N 1
ATOM 5704 C CA . HIS B 1 234 ? 12.977 1.646 -8.758 1 93.88 234 HIS B CA 1
ATOM 5705 C C . HIS B 1 234 ? 14.203 1.948 -9.609 1 93.88 234 HIS B C 1
ATOM 5707 O O . HIS B 1 234 ? 14.07 2.297 -10.789 1 93.88 234 HIS B O 1
ATOM 5713 N N . SER B 1 235 ? 15.367 1.859 -9.031 1 92.5 235 SER B N 1
ATOM 5714 C CA . SER B 1 235 ? 16.625 1.987 -9.758 1 92.5 235 SER B CA 1
ATOM 5715 C C . SER B 1 235 ? 17.469 0.725 -9.625 1 92.5 235 SER B C 1
ATOM 5717 O O . SER B 1 235 ? 18.547 0.63 -10.211 1 92.5 235 SER B O 1
ATOM 5719 N N . ILE B 1 236 ? 16.984 -0.21 -8.859 1 94.56 236 ILE B N 1
ATOM 5720 C CA . ILE B 1 236 ? 17.672 -1.487 -8.703 1 94.56 236 ILE B CA 1
ATOM 5721 C C . ILE B 1 236 ? 17.594 -2.275 -10.008 1 94.56 236 ILE B C 1
ATOM 5723 O O . ILE B 1 236 ? 16.594 -2.211 -10.727 1 94.56 236 ILE B O 1
ATOM 5727 N N . ASP B 1 237 ? 18.672 -2.996 -10.266 1 93.69 237 ASP B N 1
ATOM 5728 C CA . ASP B 1 237 ? 18.781 -3.695 -11.539 1 93.69 237 ASP B CA 1
ATOM 5729 C C . ASP B 1 237 ? 18.953 -5.195 -11.328 1 93.69 237 ASP B C 1
ATOM 5731 O O . ASP B 1 237 ? 19.562 -5.625 -10.344 1 93.69 237 ASP B O 1
ATOM 5735 N N . VAL B 1 238 ? 18.531 -5.961 -12.297 1 95.25 238 VAL B N 1
ATOM 5736 C CA . VAL B 1 238 ? 18.562 -7.418 -12.25 1 95.25 238 VAL B CA 1
ATOM 5737 C C . VAL B 1 238 ? 20.016 -7.895 -12.156 1 95.25 238 VAL B C 1
ATOM 5739 O O . VAL B 1 238 ? 20.281 -8.953 -11.586 1 95.25 238 VAL B O 1
ATOM 5742 N N . SER B 1 239 ? 20.969 -7.105 -12.648 1 92.62 239 SER B N 1
ATOM 5743 C CA . SER B 1 239 ? 22.375 -7.48 -12.664 1 92.62 239 SER B CA 1
ATOM 5744 C C . SER B 1 239 ? 22.938 -7.613 -11.25 1 92.62 239 SER B C 1
ATOM 5746 O O . SER B 1 239 ? 23.969 -8.258 -11.047 1 92.62 239 SER B O 1
ATOM 5748 N N . LEU B 1 240 ? 22.219 -7.078 -10.305 1 92.88 240 LEU B N 1
ATOM 5749 C CA . LEU B 1 240 ? 22.703 -7.09 -8.93 1 92.88 240 LEU B CA 1
ATOM 5750 C C . LEU B 1 240 ? 22.375 -8.414 -8.25 1 92.88 240 LEU B C 1
ATOM 5752 O O . LEU B 1 240 ? 22.953 -8.742 -7.207 1 92.88 240 LEU B O 1
ATOM 5756 N N . LEU B 1 241 ? 21.438 -9.109 -8.789 1 93.62 241 LEU B N 1
ATOM 5757 C CA . LEU B 1 241 ? 21.125 -10.43 -8.242 1 93.62 241 LEU B CA 1
ATOM 5758 C C . LEU B 1 241 ? 22.094 -11.477 -8.766 1 93.62 241 LEU B C 1
ATOM 5760 O O . LEU B 1 241 ? 21.938 -11.961 -9.891 1 93.62 241 LEU B O 1
ATOM 5764 N N . ARG B 1 242 ? 23.094 -11.789 -7.965 1 85.56 242 ARG B N 1
ATOM 5765 C CA . ARG B 1 242 ? 24.141 -12.742 -8.344 1 85.56 242 ARG B CA 1
ATOM 5766 C C . ARG B 1 242 ? 24.188 -13.906 -7.359 1 85.56 242 ARG B C 1
ATOM 5768 O O . ARG B 1 242 ? 23.828 -13.758 -6.191 1 85.56 242 ARG B O 1
ATOM 5775 N N . PRO B 1 243 ? 24.578 -15.039 -8.102 1 78.25 243 PRO B N 1
ATOM 5776 C CA . PRO B 1 243 ? 24.766 -16.156 -7.16 1 78.25 243 PRO B CA 1
ATOM 5777 C C . PRO B 1 243 ? 25.875 -15.883 -6.148 1 78.25 243 PRO B C 1
ATOM 5779 O O . PRO B 1 243 ? 26.844 -15.18 -6.457 1 78.25 243 PRO B O 1
ATOM 5782 N N . VAL B 1 244 ? 25.734 -16.109 -5.078 1 64.38 244 VAL B N 1
ATOM 5783 C CA . VAL B 1 244 ? 26.766 -15.977 -4.066 1 64.38 244 VAL B CA 1
ATOM 5784 C C . VAL B 1 244 ? 27.844 -17.047 -4.285 1 64.38 244 VAL B C 1
ATOM 5786 O O . VAL B 1 244 ? 27.547 -18.234 -4.301 1 64.38 244 VAL B O 1
ATOM 5789 N N . ASP B 1 245 ? 29 -16.688 -5.336 1 53.06 245 ASP B N 1
ATOM 5790 C CA . ASP B 1 245 ? 30.094 -17.641 -5.566 1 53.06 245 ASP B CA 1
ATOM 5791 C C . ASP B 1 245 ? 30.703 -18.094 -4.246 1 53.06 245 ASP B C 1
ATOM 5793 O O . ASP B 1 245 ? 30.953 -17.281 -3.354 1 53.06 245 ASP B O 1
ATOM 5797 N N . ASP B 1 246 ? 30.734 -19.344 -4.121 1 4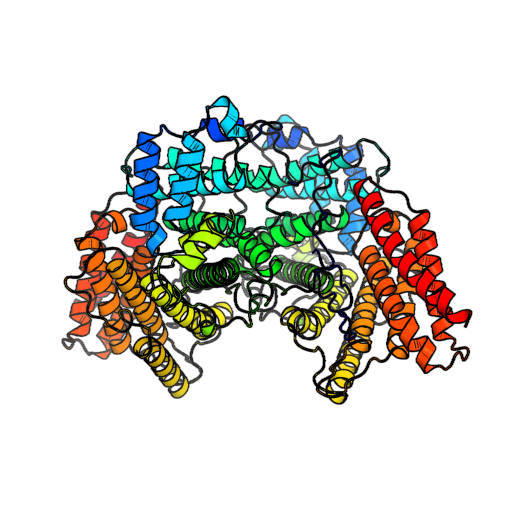4.69 246 ASP B N 1
ATOM 5798 C CA . ASP B 1 246 ? 31.75 -19.859 -3.209 1 44.69 246 ASP B CA 1
ATOM 5799 C C . ASP B 1 246 ? 33.156 -19.375 -3.604 1 44.69 246 ASP B C 1
ATOM 5801 O O . ASP B 1 246 ? 33.469 -19.328 -4.789 1 44.69 246 ASP B O 1
ATOM 5805 N N . GLY B 1 247 ? 33.906 -18.453 -3.207 1 37.69 247 GLY B N 1
ATOM 5806 C CA . GLY B 1 247 ? 35.344 -18.391 -3.508 1 37.69 247 GLY B CA 1
ATOM 5807 C C . GLY B 1 247 ? 35.875 -19.641 -4.191 1 37.69 247 GLY B C 1
ATOM 5808 O O . GLY B 1 247 ? 35.25 -20.688 -4.137 1 37.69 247 GLY B O 1
ATOM 5809 N N . ASP B 1 248 ? 36.75 -19.656 -5.32 1 35.19 248 ASP B N 1
ATOM 5810 C CA . ASP B 1 248 ? 37.781 -20.672 -5.594 1 35.19 248 ASP B CA 1
ATOM 5811 C C . ASP B 1 248 ? 38.25 -21.328 -4.301 1 35.19 248 ASP B C 1
ATOM 5813 O O . ASP B 1 248 ? 39.156 -22.156 -4.324 1 35.19 248 ASP B O 1
ATOM 5817 N N . ASN B 1 249 ? 38.938 -20.516 -3.303 1 32.41 249 ASN B N 1
ATOM 5818 C CA . ASN B 1 249 ? 39.844 -21.203 -2.385 1 32.41 249 ASN B CA 1
ATOM 5819 C C . ASN B 1 249 ? 39.188 -22.453 -1.788 1 32.41 249 ASN B C 1
ATOM 5821 O O . ASN B 1 249 ? 37.969 -22.594 -1.824 1 32.41 249 ASN B O 1
ATOM 5825 N N . ASN B 1 250 ? 40.219 -23.328 -1.045 1 30.2 250 ASN B N 1
ATOM 5826 C CA . ASN B 1 250 ? 40.25 -24.484 -0.15 1 30.2 250 ASN B CA 1
ATOM 5827 C C . ASN B 1 250 ? 39.125 -24.438 0.861 1 30.2 250 ASN B C 1
ATOM 5829 O O . ASN B 1 250 ? 38.969 -23.469 1.606 1 30.2 250 ASN B O 1
ATOM 5833 N N . PRO B 1 251 ? 38.188 -25.344 0.832 1 36.75 251 PRO B N 1
ATOM 5834 C CA . PRO B 1 251 ? 37.281 -25.672 1.936 1 36.75 251 PRO B CA 1
ATOM 5835 C C . PRO B 1 251 ? 37.844 -25.281 3.299 1 36.75 251 PRO B C 1
ATOM 5837 O O . PRO B 1 251 ? 37.125 -25.281 4.297 1 36.75 251 PRO B O 1
ATOM 5840 N N . ASP B 1 252 ? 39.188 -25.266 3.555 1 32.38 252 ASP B N 1
ATOM 5841 C CA . ASP B 1 252 ? 39.938 -25.312 4.801 1 32.38 252 ASP B CA 1
ATOM 5842 C C . ASP B 1 252 ? 39.969 -23.938 5.477 1 32.38 252 ASP B C 1
ATOM 5844 O O . ASP B 1 252 ? 39.906 -23.844 6.703 1 32.38 252 ASP B O 1
ATOM 5848 N N . SER B 1 253 ? 40.5 -22.859 4.852 1 30.58 253 SER B N 1
ATOM 5849 C CA . SER B 1 253 ? 40.969 -21.766 5.715 1 30.58 253 SER B CA 1
ATOM 5850 C C . SER B 1 253 ? 39.781 -20.891 6.133 1 30.58 253 SER B C 1
ATOM 5852 O O . SER B 1 253 ? 39.719 -20.453 7.285 1 30.58 253 SER B O 1
ATOM 5854 N N . ARG B 1 254 ? 39.062 -20.203 5.215 1 35.91 254 ARG B N 1
ATOM 5855 C CA . ARG B 1 254 ? 38.156 -19.234 5.816 1 35.91 254 ARG B CA 1
ATOM 5856 C C . ARG B 1 254 ? 36.906 -19.906 6.309 1 35.91 254 ARG B C 1
ATOM 5858 O O . ARG B 1 254 ? 35.969 -19.234 6.801 1 35.91 254 ARG B O 1
ATOM 5865 N N . LEU B 1 255 ? 36.438 -21.047 5.98 1 34.72 255 LEU B N 1
ATOM 5866 C CA . LEU B 1 255 ? 35.562 -21.984 6.672 1 34.72 255 LEU B CA 1
ATOM 5867 C C . LEU B 1 255 ? 35.906 -22.078 8.156 1 34.72 255 LEU B C 1
ATOM 5869 O O . LEU B 1 255 ? 35.031 -22.141 9.008 1 34.72 255 LEU B O 1
ATOM 5873 N N . GLU B 1 256 ? 37.219 -22.234 8.391 1 32.41 256 GLU B N 1
ATOM 5874 C CA . GLU B 1 256 ? 37.719 -22.219 9.766 1 32.41 256 GLU B CA 1
ATOM 5875 C C . GLU B 1 256 ? 37.375 -20.891 10.445 1 32.41 256 GLU B C 1
ATOM 5877 O O . GLU B 1 256 ? 36.969 -20.875 11.617 1 32.41 256 GLU B O 1
ATOM 5882 N N . GLU B 1 257 ? 37.781 -19.781 9.82 1 33.53 257 GLU B N 1
ATOM 5883 C CA . GLU B 1 257 ? 37.531 -18.516 10.508 1 33.53 257 GLU B CA 1
ATOM 5884 C C . GLU B 1 257 ? 36.031 -18.172 10.469 1 33.53 257 GLU B C 1
ATOM 5886 O O . GLU B 1 257 ? 35.5 -17.562 11.398 1 33.53 257 GLU B O 1
ATOM 5891 N N . MET B 1 258 ? 35.281 -18.297 9.391 1 34.53 258 MET B N 1
ATOM 5892 C CA . MET B 1 258 ? 33.844 -18.047 9.227 1 34.53 258 MET B CA 1
ATOM 5893 C C . MET B 1 258 ? 33.031 -19.047 10 1 34.53 258 MET B C 1
ATOM 5895 O O . MET B 1 258 ? 31.844 -18.812 10.273 1 34.53 258 MET B O 1
ATOM 5899 N N . LEU B 1 259 ? 33.281 -20.281 10.203 1 35 259 LEU B N 1
ATOM 5900 C CA . LEU B 1 259 ? 32.812 -21.281 11.148 1 35 259 LEU B CA 1
ATOM 5901 C C . LEU B 1 259 ? 32.75 -20.703 12.562 1 35 259 LEU B C 1
ATOM 5903 O O . LEU B 1 259 ? 32.125 -21.297 13.453 1 35 259 LEU B O 1
ATOM 5907 N N . LEU B 1 260 ? 33.656 -19.844 12.828 1 35.47 260 LEU B N 1
ATOM 5908 C CA . LEU B 1 260 ? 33.688 -19.375 14.203 1 35.47 260 LEU B CA 1
ATOM 5909 C C . LEU B 1 260 ? 32.688 -18.25 14.438 1 35.47 260 LEU B C 1
ATOM 5911 O O . LEU B 1 260 ? 32.344 -17.938 15.578 1 35.47 260 LEU B O 1
ATOM 5915 N N . SER B 1 261 ? 32.406 -17.203 13.375 1 32.81 261 SER B N 1
ATOM 5916 C CA . SER B 1 261 ? 31.5 -16.156 13.789 1 32.81 261 SER B CA 1
ATOM 5917 C C . SER B 1 261 ? 30.078 -16.453 13.359 1 32.81 261 SER B C 1
ATOM 5919 O O . SER B 1 261 ? 29.859 -17.141 12.352 1 32.81 261 SER B O 1
ATOM 5921 N N . GLU B 1 262 ? 28.953 -16.391 14.164 1 37.72 262 GLU B N 1
ATOM 5922 C CA . GLU B 1 262 ? 27.5 -16.531 14.016 1 37.72 262 GLU B CA 1
ATOM 5923 C C . GLU B 1 262 ? 27.031 -15.992 12.672 1 37.72 262 GLU B C 1
ATOM 5925 O O . GLU B 1 262 ? 26.078 -16.531 12.078 1 37.72 262 GLU B O 1
ATOM 5930 N N . ARG B 1 263 ? 27.641 -15.039 12.031 1 41.78 263 ARG B N 1
ATOM 5931 C CA . ARG B 1 263 ? 27.281 -14.398 10.766 1 41.78 263 ARG B CA 1
ATOM 5932 C C . ARG B 1 263 ? 27.656 -15.289 9.586 1 41.78 263 ARG B C 1
ATOM 5934 O O . ARG B 1 263 ? 27.016 -15.227 8.531 1 41.78 263 ARG B O 1
ATOM 5941 N N . ALA B 1 264 ? 28.672 -16.094 9.758 1 38.12 264 ALA B N 1
ATOM 5942 C CA . ALA B 1 264 ? 29.203 -16.938 8.695 1 38.12 264 ALA B CA 1
ATOM 5943 C C . ALA B 1 264 ? 28.203 -18.031 8.312 1 38.12 264 ALA B C 1
ATOM 5945 O O . ALA B 1 264 ? 28.062 -18.359 7.129 1 38.12 264 ALA B O 1
ATOM 5946 N N . HIS B 1 265 ? 27.578 -18.656 9.258 1 40.12 265 HIS B N 1
ATOM 5947 C CA . HIS B 1 265 ? 26.578 -19.688 8.977 1 40.12 265 HIS B CA 1
ATOM 5948 C C . HIS B 1 265 ? 25.438 -19.141 8.125 1 40.12 265 HIS B C 1
ATOM 5950 O O . HIS B 1 265 ? 24.922 -19.844 7.254 1 40.12 265 HIS B O 1
ATOM 5956 N N . VAL B 1 266 ? 25.094 -17.875 8.359 1 42.06 266 VAL B N 1
ATOM 5957 C CA . VAL B 1 266 ? 23.984 -17.25 7.637 1 42.06 266 VAL B CA 1
ATOM 5958 C C . VAL B 1 266 ? 24.391 -17 6.188 1 42.06 266 VAL B C 1
ATOM 5960 O O . VAL B 1 266 ? 23.594 -17.25 5.27 1 42.06 266 VAL B O 1
ATOM 5963 N N . ASP B 1 267 ? 25.688 -16.719 6.008 1 42.56 267 ASP B N 1
ATOM 5964 C CA . ASP B 1 267 ? 26.141 -16.391 4.66 1 42.56 267 ASP B CA 1
ATOM 5965 C C . ASP B 1 267 ? 26.219 -17.656 3.795 1 42.56 267 ASP B C 1
ATOM 5967 O O . ASP B 1 267 ? 25.875 -17.625 2.611 1 42.56 267 ASP B O 1
ATOM 5971 N N . ILE B 1 268 ? 26.594 -18.797 4.391 1 41.38 268 ILE B N 1
ATOM 5972 C CA . ILE B 1 268 ? 26.656 -20.062 3.67 1 41.38 268 ILE B CA 1
ATOM 5973 C C . ILE B 1 268 ? 25.25 -20.531 3.301 1 41.38 268 ILE B C 1
ATOM 5975 O O . ILE B 1 268 ? 25.047 -21.109 2.234 1 41.38 268 ILE B O 1
ATOM 5979 N N . ALA B 1 269 ? 24.422 -20.328 4.152 1 42.47 269 ALA B N 1
ATOM 5980 C CA . ALA B 1 269 ? 23.047 -20.812 4.012 1 42.47 269 ALA B CA 1
ATOM 5981 C C . ALA B 1 269 ? 22.391 -20.219 2.777 1 42.47 269 ALA B C 1
ATOM 5983 O O . ALA B 1 269 ? 21.469 -20.812 2.213 1 42.47 269 ALA B O 1
ATOM 5984 N N . TYR B 1 270 ? 22.875 -19 2.42 1 46 270 TYR B N 1
ATOM 5985 C CA . TYR B 1 270 ? 22.312 -18.406 1.215 1 46 270 TYR B CA 1
ATOM 5986 C C . TYR B 1 270 ? 23.031 -18.906 -0.032 1 46 270 TYR B C 1
ATOM 5988 O O . TYR B 1 270 ? 23 -18.266 -1.081 1 46 270 TYR B O 1
ATOM 5996 N N . LEU B 1 271 ? 23.906 -19.953 0.146 1 44.72 271 LEU B N 1
ATOM 5997 C CA . LEU B 1 271 ? 24.391 -20.578 -1.078 1 44.72 271 LEU B CA 1
ATOM 5998 C C . LEU B 1 271 ? 23.234 -20.906 -2.023 1 44.72 271 LEU B C 1
ATOM 6000 O O . LEU B 1 271 ? 22.578 -21.938 -1.874 1 44.72 271 LEU B O 1
ATOM 6004 N N . ASN B 1 272 ? 22.703 -19.734 -2.414 1 54.62 272 ASN B N 1
ATOM 6005 C CA . ASN B 1 272 ? 21.594 -19.797 -3.371 1 54.62 272 ASN B CA 1
ATOM 6006 C C . ASN B 1 272 ? 21.969 -20.625 -4.602 1 54.62 272 ASN B C 1
ATOM 6008 O O . ASN B 1 272 ? 23.062 -20.484 -5.133 1 54.62 272 ASN B O 1
ATOM 6012 N N . ASN B 1 273 ? 21.047 -21.609 -4.879 1 74.19 273 ASN B N 1
ATOM 6013 C CA . ASN B 1 273 ? 21.031 -22.469 -6.047 1 74.19 273 ASN B CA 1
ATOM 6014 C C . ASN B 1 273 ? 21.109 -21.672 -7.344 1 74.19 273 ASN B C 1
ATOM 6016 O O . ASN B 1 273 ? 20.344 -20.734 -7.543 1 74.19 273 ASN B O 1
ATOM 6020 N N . LYS B 1 274 ? 22.25 -21.734 -7.965 1 82.75 274 LYS B N 1
ATOM 6021 C CA . LYS B 1 274 ? 22.453 -21.094 -9.258 1 82.75 274 LYS B CA 1
ATOM 6022 C C . LYS B 1 274 ? 21.172 -21.141 -10.102 1 82.75 274 LYS B C 1
ATOM 6024 O O . LYS B 1 274 ? 20.859 -20.172 -10.805 1 82.75 274 LYS B O 1
ATOM 6029 N N . ALA B 1 275 ? 20.484 -22.188 -9.945 1 87.69 275 ALA B N 1
ATOM 6030 C CA . ALA B 1 275 ? 19.25 -22.328 -10.711 1 87.69 275 ALA B CA 1
ATOM 6031 C C . ALA B 1 275 ? 18.172 -21.391 -10.195 1 87.69 275 ALA B C 1
ATOM 6033 O O . ALA B 1 275 ? 17.406 -20.812 -10.984 1 87.69 275 ALA B O 1
ATOM 6034 N N . ASP B 1 276 ? 18.125 -21.234 -8.898 1 92.38 276 ASP B N 1
ATOM 6035 C CA . ASP B 1 276 ? 17.141 -20.328 -8.312 1 92.38 276 ASP B CA 1
ATOM 6036 C C . ASP B 1 276 ? 17.422 -18.875 -8.727 1 92.38 276 ASP B C 1
ATOM 6038 O O . ASP B 1 276 ? 16.484 -18.125 -9.031 1 92.38 276 ASP B O 1
ATOM 6042 N N . VAL B 1 277 ? 18.641 -18.516 -8.711 1 93.56 277 VAL B N 1
ATOM 6043 C CA . VAL B 1 277 ? 19.016 -17.156 -9.094 1 93.56 277 VAL B CA 1
ATOM 6044 C C . VAL B 1 277 ? 18.688 -16.922 -10.562 1 93.56 277 VAL B C 1
ATOM 6046 O O . VAL B 1 277 ? 18.156 -15.867 -10.93 1 93.56 277 VAL B O 1
ATOM 6049 N N . ALA B 1 278 ? 19.031 -17.906 -11.375 1 93.56 278 ALA B N 1
ATOM 6050 C CA . ALA B 1 278 ? 18.703 -17.812 -12.797 1 93.56 278 ALA B CA 1
ATOM 6051 C C . ALA B 1 278 ? 17.203 -17.672 -13.008 1 93.56 278 ALA B C 1
ATOM 6053 O O . ALA B 1 278 ? 16.75 -16.891 -13.859 1 93.56 278 ALA B O 1
ATOM 6054 N N . TYR B 1 279 ? 16.453 -18.438 -12.281 1 95.25 279 TYR B N 1
ATOM 6055 C CA . TYR B 1 279 ? 15 -18.359 -12.32 1 95.25 279 TYR B CA 1
ATOM 6056 C C . TYR B 1 279 ? 14.516 -16.984 -11.914 1 95.25 279 TYR B C 1
ATOM 6058 O O . TYR B 1 279 ? 13.688 -16.375 -12.602 1 95.25 279 TYR B O 1
ATOM 6066 N N . GLN B 1 280 ? 15.008 -16.469 -10.805 1 96.75 280 GLN B N 1
ATOM 6067 C CA . GLN B 1 280 ? 14.609 -15.156 -10.297 1 96.75 280 GLN B CA 1
ATOM 6068 C C . GLN B 1 280 ? 14.953 -14.047 -11.297 1 96.75 280 GLN B C 1
ATOM 6070 O O . GLN B 1 280 ? 14.164 -13.117 -11.492 1 96.75 280 GLN B O 1
ATOM 6075 N N . ARG B 1 281 ? 16.078 -14.172 -11.898 1 96.75 281 ARG B N 1
ATOM 6076 C CA . ARG B 1 281 ? 16.469 -13.188 -12.906 1 96.75 281 ARG B CA 1
ATOM 6077 C C . ARG B 1 281 ? 15.523 -13.219 -14.102 1 96.75 281 ARG B C 1
ATOM 6079 O O . ARG B 1 281 ? 15.156 -12.164 -14.633 1 96.75 281 ARG B O 1
ATOM 6086 N N . ALA B 1 282 ? 15.18 -14.422 -14.523 1 96.75 282 ALA B N 1
ATOM 6087 C CA . ALA B 1 282 ? 14.242 -14.562 -15.633 1 96.75 282 ALA B CA 1
ATOM 6088 C C . ALA B 1 282 ? 12.906 -13.891 -15.312 1 96.75 282 ALA B C 1
ATOM 6090 O O . ALA B 1 282 ? 12.422 -13.062 -16.094 1 96.75 282 ALA B O 1
ATOM 6091 N N . MET B 1 283 ? 12.391 -14.219 -14.156 1 96.88 283 MET B N 1
ATOM 6092 C CA . MET B 1 283 ? 11.094 -13.688 -13.75 1 96.88 283 MET B CA 1
ATOM 6093 C C . MET B 1 283 ? 11.156 -12.18 -13.547 1 96.88 283 MET B C 1
ATOM 6095 O O . MET B 1 283 ? 10.188 -11.469 -13.805 1 96.88 283 MET B O 1
ATOM 6099 N N . TRP B 1 284 ? 12.297 -11.711 -13.07 1 97.56 284 TRP B N 1
ATOM 6100 C CA . TRP B 1 284 ? 12.516 -10.273 -12.883 1 97.56 284 TRP B CA 1
ATOM 6101 C C . TRP B 1 284 ? 12.453 -9.539 -14.219 1 97.56 284 TRP B C 1
ATOM 6103 O O . TRP B 1 284 ? 11.758 -8.531 -14.344 1 97.56 284 TRP B O 1
ATOM 6113 N N . GLN B 1 285 ? 13.109 -10.031 -15.195 1 97.12 285 GLN B N 1
ATOM 6114 C CA . GLN B 1 285 ? 13.148 -9.398 -16.516 1 97.12 285 GLN B CA 1
ATOM 6115 C C . GLN B 1 285 ? 11.766 -9.391 -17.156 1 97.12 285 GLN B C 1
ATOM 6117 O O . GLN B 1 285 ? 11.344 -8.375 -17.719 1 97.12 285 GLN B O 1
ATOM 6122 N N . PHE B 1 286 ? 11.109 -10.484 -17.062 1 96.94 286 PHE B N 1
ATOM 6123 C CA . PHE B 1 286 ? 9.766 -10.547 -17.625 1 96.94 286 PHE B CA 1
ATOM 6124 C C . PHE B 1 286 ? 8.836 -9.586 -16.891 1 96.94 286 PHE B C 1
ATOM 6126 O O . PHE B 1 286 ? 8.023 -8.906 -17.531 1 96.94 286 PHE B O 1
ATOM 6133 N N . SER B 1 287 ? 8.938 -9.594 -15.57 1 97.06 287 SER B N 1
ATOM 6134 C CA . SER B 1 287 ? 8.07 -8.727 -14.773 1 97.06 287 SER B CA 1
ATOM 6135 C C . SER B 1 287 ? 8.297 -7.258 -15.109 1 97.06 287 SER B C 1
ATOM 6137 O O . SER B 1 287 ? 7.344 -6.484 -15.203 1 97.06 287 SER B O 1
ATOM 6139 N N . THR B 1 288 ? 9.531 -6.875 -15.242 1 97.19 288 THR B N 1
ATOM 6140 C CA . THR B 1 288 ? 9.852 -5.496 -15.602 1 97.19 288 THR B CA 1
ATOM 6141 C C . THR B 1 288 ? 9.25 -5.129 -16.953 1 97.19 288 THR B C 1
ATOM 6143 O O . THR B 1 288 ? 8.688 -4.047 -17.125 1 97.19 288 THR B O 1
ATOM 6146 N N . PHE B 1 289 ? 9.383 -6.059 -17.891 1 97.81 289 PHE B N 1
ATOM 6147 C CA . PHE B 1 289 ? 8.828 -5.848 -19.219 1 97.81 289 PHE B CA 1
ATOM 6148 C C . PHE B 1 289 ? 7.312 -5.719 -19.172 1 97.81 289 PHE B C 1
ATOM 6150 O O . PHE B 1 289 ? 6.746 -4.793 -19.75 1 97.81 289 PHE B O 1
ATOM 6157 N N . MET B 1 290 ? 6.664 -6.629 -18.516 1 97.56 290 MET B N 1
ATOM 6158 C CA . MET B 1 290 ? 5.207 -6.656 -18.469 1 97.56 290 MET B CA 1
ATOM 6159 C C . MET B 1 290 ? 4.668 -5.445 -17.719 1 97.56 290 MET B C 1
ATOM 6161 O O . MET B 1 290 ? 3.627 -4.895 -18.078 1 97.56 290 MET B O 1
ATOM 6165 N N . GLN B 1 291 ? 5.316 -5.086 -16.625 1 97.31 291 GLN B N 1
ATOM 6166 C CA . GLN B 1 291 ? 4.926 -3.922 -15.836 1 97.31 291 GLN B CA 1
ATOM 6167 C C . GLN B 1 291 ? 4.793 -2.684 -16.719 1 97.31 291 GLN B C 1
ATOM 6169 O O . GLN B 1 291 ? 3.766 -2.002 -16.688 1 97.31 291 GLN B O 1
ATOM 6174 N N . LYS B 1 292 ? 5.773 -2.439 -17.531 1 96.44 292 LYS B N 1
ATOM 6175 C CA . LYS B 1 292 ? 5.891 -1.216 -18.312 1 96.44 292 LYS B CA 1
ATOM 6176 C C . LYS B 1 292 ? 5 -1.271 -19.547 1 96.44 292 LYS B C 1
ATOM 6178 O O . LYS B 1 292 ? 4.41 -0.261 -19.953 1 96.44 292 LYS B O 1
ATOM 6183 N N . ASN B 1 293 ? 4.906 -2.42 -20.109 1 97.19 293 ASN B N 1
ATOM 6184 C CA . ASN B 1 293 ? 4.363 -2.473 -21.469 1 97.19 293 ASN B CA 1
ATOM 6185 C C . ASN B 1 293 ? 2.963 -3.076 -21.484 1 97.19 293 ASN B C 1
ATOM 6187 O O . ASN B 1 293 ? 2.24 -2.945 -22.469 1 97.19 293 ASN B O 1
ATOM 6191 N N . ILE B 1 294 ? 2.59 -3.699 -20.406 1 96.56 294 ILE B N 1
ATOM 6192 C CA . ILE B 1 294 ? 1.286 -4.352 -20.406 1 96.56 294 ILE B CA 1
ATOM 6193 C C . ILE B 1 294 ? 0.441 -3.801 -19.25 1 96.56 294 ILE B C 1
ATOM 6195 O O . ILE B 1 294 ? -0.619 -3.213 -19.484 1 96.56 294 ILE B O 1
ATOM 6199 N N . CYS B 1 295 ? 0.944 -3.895 -18.047 1 96 295 CYS B N 1
ATOM 6200 C CA . CYS B 1 295 ? 0.16 -3.559 -16.859 1 96 295 CYS B CA 1
ATOM 6201 C C . CYS B 1 295 ? -0.185 -2.074 -16.844 1 96 295 CYS B C 1
ATOM 6203 O O . CYS B 1 295 ? -1.353 -1.707 -16.703 1 96 295 CYS B O 1
ATOM 6205 N N . LEU B 1 296 ? 0.834 -1.232 -16.969 1 94.88 296 LEU B N 1
ATOM 6206 C CA . LEU B 1 296 ? 0.64 0.205 -16.812 1 94.88 296 LEU B CA 1
ATOM 6207 C C . LEU B 1 296 ? -0.285 0.754 -17.891 1 94.88 296 LEU B C 1
ATOM 6209 O O . LEU B 1 296 ? -1.255 1.453 -17.578 1 94.88 296 LEU B O 1
ATOM 6213 N N . PRO B 1 297 ? -0.028 0.426 -19.203 1 93.75 297 PRO B N 1
ATOM 6214 C CA . PRO B 1 297 ? -0.955 0.93 -20.219 1 93.75 297 PRO B CA 1
ATOM 6215 C C . PRO B 1 297 ? -2.385 0.438 -20 1 93.75 297 PRO B C 1
ATOM 6217 O O . PRO B 1 297 ? -3.334 1.216 -20.125 1 93.75 297 PRO B O 1
ATOM 6220 N N . THR B 1 298 ? -2.502 -0.78 -19.641 1 92.25 298 THR B N 1
ATOM 6221 C CA . THR B 1 298 ? -3.826 -1.352 -19.422 1 92.25 298 THR B CA 1
ATOM 6222 C C . THR B 1 298 ? -4.527 -0.659 -18.25 1 92.25 298 THR B C 1
ATOM 6224 O O . THR B 1 298 ? -5.703 -0.296 -18.359 1 92.25 298 THR B O 1
ATOM 6227 N N . ALA B 1 299 ? -3.857 -0.465 -17.203 1 90.81 299 ALA B N 1
ATOM 6228 C CA . ALA B 1 299 ? -4.422 0.119 -15.984 1 90.81 299 ALA B CA 1
ATOM 6229 C C . ALA B 1 299 ? -4.82 1.574 -16.219 1 90.81 299 ALA B C 1
ATOM 6231 O O . ALA B 1 299 ? -5.691 2.104 -15.516 1 90.81 299 ALA B O 1
ATOM 6232 N N . LEU B 1 300 ? -4.168 2.246 -17.172 1 91 300 LEU B N 1
ATOM 6233 C CA . LEU B 1 300 ? -4.441 3.652 -17.438 1 91 300 LEU B CA 1
ATOM 6234 C C . LEU B 1 300 ? -5.41 3.805 -18.609 1 91 300 LEU B C 1
ATOM 6236 O O . LEU B 1 300 ? -5.684 4.922 -19.047 1 91 300 LEU B O 1
ATOM 6240 N N . GLY B 1 301 ? -5.879 2.723 -19.172 1 85.75 301 GLY B N 1
ATOM 6241 C CA . GLY B 1 301 ? -6.828 2.752 -20.281 1 85.75 301 GLY B CA 1
ATOM 6242 C C . GLY B 1 301 ? -6.188 3.121 -21.594 1 85.75 301 GLY B C 1
ATOM 6243 O O . GLY B 1 301 ? -6.84 3.707 -22.469 1 85.75 301 GLY B O 1
ATOM 6244 N N . LYS B 1 302 ? -4.922 2.865 -21.703 1 90.69 302 LYS B N 1
ATOM 6245 C CA . LYS B 1 302 ? -4.176 3.135 -22.938 1 90.69 302 LYS B CA 1
ATOM 6246 C C . LYS B 1 302 ? -3.855 1.84 -23.672 1 90.69 302 LYS B C 1
ATOM 6248 O O . LYS B 1 302 ? -3.756 0.774 -23.062 1 90.69 302 LYS B O 1
ATOM 6253 N N . PRO B 1 303 ? -3.754 2.004 -24.969 1 93.88 303 PRO B N 1
ATOM 6254 C CA . PRO B 1 303 ? -3.371 0.8 -25.719 1 93.88 303 PRO B CA 1
ATOM 6255 C C . PRO B 1 303 ? -1.94 0.356 -25.422 1 93.88 303 PRO B C 1
ATOM 6257 O O . PRO B 1 303 ? -1.062 1.194 -25.203 1 93.88 303 PRO B O 1
ATOM 6260 N N . MET B 1 304 ? -1.716 -0.921 -25.516 1 95.31 304 MET B N 1
ATOM 6261 C CA . MET B 1 304 ? -0.382 -1.468 -25.281 1 95.31 304 MET B CA 1
ATOM 6262 C C . MET B 1 304 ? 0.575 -1.054 -26.406 1 95.31 304 MET B C 1
ATOM 6264 O O . MET B 1 304 ? 1.748 -0.776 -26.141 1 95.31 304 MET B O 1
ATOM 6268 N N . ALA B 1 305 ? 0.015 -1.064 -27.578 1 96.81 305 ALA B N 1
ATOM 6269 C CA . ALA B 1 305 ? 0.834 -0.716 -28.734 1 96.81 305 ALA B CA 1
ATOM 6270 C C . ALA B 1 305 ? 0.286 0.521 -29.438 1 96.81 305 ALA B C 1
ATOM 6272 O O . ALA B 1 305 ? -0.918 0.62 -29.688 1 96.81 305 ALA B O 1
ATOM 6273 N N . LYS B 1 306 ? 1.154 1.426 -29.812 1 96 306 LYS B N 1
ATOM 6274 C CA . LYS B 1 306 ? 0.773 2.656 -30.5 1 96 306 LYS B CA 1
ATOM 6275 C C . LYS B 1 306 ? 0.474 2.391 -31.969 1 96 306 LYS B C 1
ATOM 6277 O O . LYS B 1 306 ? -0.439 2.992 -32.531 1 96 306 LYS B O 1
ATOM 6282 N N . ASP B 1 307 ? 1.252 1.562 -32.625 1 96.69 307 ASP B N 1
ATOM 6283 C CA . ASP B 1 307 ? 1.11 1.148 -34.031 1 96.69 307 ASP B CA 1
ATOM 6284 C C . ASP B 1 307 ? 1.691 -0.247 -34.25 1 96.69 307 ASP B C 1
ATOM 6286 O O . ASP B 1 307 ? 2.123 -0.902 -33.281 1 96.69 307 ASP B O 1
ATOM 6290 N N . ASP B 1 308 ? 1.66 -0.708 -35.5 1 96.12 308 ASP B N 1
ATOM 6291 C CA . ASP B 1 308 ? 2.096 -2.064 -35.812 1 96.12 308 ASP B CA 1
ATOM 6292 C C . ASP B 1 308 ? 3.598 -2.227 -35.594 1 96.12 308 ASP B C 1
ATOM 6294 O O . ASP B 1 308 ? 4.055 -3.291 -35.156 1 96.12 308 ASP B O 1
ATOM 6298 N N . ALA B 1 309 ? 4.266 -1.169 -35.875 1 97.38 309 ALA B N 1
ATOM 6299 C CA . ALA B 1 309 ? 5.715 -1.218 -35.656 1 97.38 309 ALA B CA 1
ATOM 6300 C C . ALA B 1 309 ? 6.062 -1.347 -34.188 1 97.38 309 ALA B C 1
ATOM 6302 O O . ALA B 1 309 ? 6.977 -2.086 -33.812 1 97.38 309 ALA B O 1
ATOM 6303 N N . HIS B 1 310 ? 5.363 -0.587 -33.406 1 97.69 310 HIS B N 1
ATOM 6304 C CA . HIS B 1 310 ? 5.57 -0.664 -31.969 1 97.69 310 HIS B CA 1
ATOM 6305 C C . HIS B 1 310 ? 5.23 -2.053 -31.438 1 97.69 310 HIS B C 1
ATOM 6307 O O . HIS B 1 310 ? 5.961 -2.598 -30.594 1 97.69 310 HIS B O 1
ATOM 6313 N N . LYS B 1 311 ? 4.16 -2.641 -31.844 1 97.75 311 LYS B N 1
ATOM 6314 C CA . LYS B 1 311 ? 3.766 -3.986 -31.438 1 97.75 311 LYS B CA 1
ATOM 6315 C C . LYS B 1 311 ? 4.836 -5.012 -31.797 1 97.75 311 LYS B C 1
ATOM 6317 O O . LYS B 1 311 ? 5.207 -5.852 -30.984 1 97.75 311 LYS B O 1
ATOM 6322 N N . ALA B 1 312 ? 5.324 -4.922 -33 1 97.31 312 ALA B N 1
ATOM 6323 C CA . ALA B 1 312 ? 6.379 -5.824 -33.469 1 97.31 312 ALA B CA 1
ATOM 6324 C C . ALA B 1 312 ? 7.641 -5.66 -32.625 1 97.31 312 ALA B C 1
ATOM 6326 O O . ALA B 1 312 ? 8.336 -6.637 -32.344 1 97.31 312 ALA B O 1
ATOM 6327 N N . GLY B 1 313 ? 7.879 -4.414 -32.312 1 98.19 313 GLY B N 1
ATOM 6328 C CA . GLY B 1 313 ? 9.023 -4.145 -31.469 1 98.19 313 GLY B CA 1
ATOM 6329 C C . GLY B 1 313 ? 8.898 -4.762 -30.094 1 98.19 313 GLY B C 1
ATOM 6330 O O . GLY B 1 313 ? 9.867 -5.289 -29.547 1 98.19 313 GLY B O 1
ATOM 6331 N N . LEU B 1 314 ? 7.715 -4.676 -29.531 1 98.25 314 LEU B N 1
ATOM 6332 C CA . LEU B 1 314 ? 7.461 -5.254 -28.219 1 98.25 314 LEU B CA 1
ATOM 6333 C C . LEU B 1 314 ? 7.637 -6.77 -28.25 1 98.25 314 LEU B C 1
ATOM 6335 O O . LEU B 1 314 ? 8.227 -7.352 -27.328 1 98.25 314 LEU B O 1
ATOM 6339 N N . LEU B 1 315 ? 7.125 -7.41 -29.312 1 98 315 LEU B N 1
ATOM 6340 C CA . LEU B 1 315 ? 7.246 -8.859 -29.453 1 98 315 LEU B CA 1
ATOM 6341 C C . LEU B 1 315 ? 8.703 -9.266 -29.609 1 98 315 LEU B C 1
ATOM 6343 O O . LEU B 1 315 ? 9.148 -10.242 -29.016 1 98 315 LEU B O 1
ATOM 6347 N N . SER B 1 316 ? 9.383 -8.469 -30.359 1 98.19 316 SER B N 1
ATOM 6348 C CA . SER B 1 316 ? 10.805 -8.734 -30.562 1 98.19 316 SER B CA 1
ATOM 6349 C C . SER B 1 316 ? 11.594 -8.57 -29.266 1 98.19 316 SER B C 1
ATOM 6351 O O . SER B 1 316 ? 12.5 -9.359 -28.969 1 98.19 316 SER B O 1
ATOM 6353 N N . ASP B 1 317 ? 11.273 -7.5 -28.516 1 98.06 317 ASP B N 1
ATOM 6354 C CA . ASP B 1 317 ? 11.93 -7.262 -27.234 1 98.06 317 ASP B CA 1
ATOM 6355 C C . ASP B 1 317 ? 11.695 -8.422 -26.281 1 98.06 317 ASP B C 1
ATOM 6357 O O . ASP B 1 317 ? 12.617 -8.875 -25.609 1 98.06 317 ASP B O 1
ATOM 6361 N N . LEU B 1 318 ? 10.492 -8.875 -26.188 1 97.69 318 LEU B N 1
ATOM 6362 C CA . LEU B 1 318 ? 10.141 -9.977 -25.297 1 97.69 318 LEU B CA 1
ATOM 6363 C C . LEU B 1 318 ? 10.867 -11.258 -25.703 1 97.69 318 LEU B C 1
ATOM 6365 O O . LEU B 1 318 ? 11.367 -11.992 -24.844 1 97.69 318 LEU B O 1
ATOM 6369 N N . GLN B 1 319 ? 10.898 -11.539 -26.984 1 96.62 319 GLN B N 1
ATOM 6370 C CA . GLN B 1 319 ? 11.617 -12.703 -27.484 1 96.62 319 GLN B CA 1
ATOM 6371 C C . GLN B 1 319 ? 13.109 -12.602 -27.172 1 96.62 319 GLN B C 1
ATOM 6373 O O . GLN B 1 319 ? 13.742 -13.602 -26.812 1 96.62 319 GLN B O 1
ATOM 6378 N N . SER B 1 320 ? 13.609 -11.414 -27.375 1 97.56 320 SER B N 1
ATOM 6379 C CA . SER B 1 320 ? 15.023 -11.188 -27.078 1 97.56 320 SER B CA 1
ATOM 6380 C C . SER B 1 320 ? 15.328 -11.461 -25.609 1 97.56 320 SER B C 1
ATOM 6382 O O . SER B 1 320 ? 16.375 -12.039 -25.281 1 97.56 320 SER B O 1
ATOM 6384 N N . ILE B 1 321 ? 14.477 -11.023 -24.719 1 97.25 321 ILE B N 1
ATOM 6385 C CA . ILE B 1 321 ? 14.641 -11.289 -23.281 1 97.25 321 ILE B CA 1
ATOM 6386 C C . ILE B 1 321 ? 14.688 -12.797 -23.047 1 97.25 321 ILE B C 1
ATOM 6388 O O . ILE B 1 321 ? 15.594 -13.289 -22.359 1 97.25 321 ILE B O 1
ATOM 6392 N N . HIS B 1 322 ? 13.766 -13.523 -23.594 1 96.19 322 HIS B N 1
ATOM 6393 C CA . HIS B 1 322 ? 13.688 -14.969 -23.406 1 96.19 322 HIS B CA 1
ATOM 6394 C C . HIS B 1 322 ? 14.938 -15.664 -23.922 1 96.19 322 HIS B C 1
ATOM 6396 O O . HIS B 1 322 ? 15.492 -16.531 -23.25 1 96.19 322 HIS B O 1
ATOM 6402 N N . ASP B 1 323 ? 15.391 -15.242 -25.094 1 95 323 ASP B N 1
ATOM 6403 C CA . ASP B 1 323 ? 16.531 -15.883 -25.75 1 95 323 ASP B CA 1
ATOM 6404 C C . ASP B 1 323 ? 17.812 -15.664 -24.938 1 95 323 ASP B C 1
ATOM 6406 O O . ASP B 1 323 ? 18.766 -16.453 -25.047 1 95 323 ASP B O 1
ATOM 6410 N N . ASN B 1 324 ? 17.812 -14.641 -24.156 1 95.19 324 ASN B N 1
ATOM 6411 C CA . ASN B 1 324 ? 19.047 -14.297 -23.438 1 95.19 324 ASN B CA 1
ATOM 6412 C C . ASN B 1 324 ? 18.953 -14.664 -21.953 1 95.19 324 ASN B C 1
ATOM 6414 O O . ASN B 1 324 ? 19.797 -14.234 -21.156 1 95.19 324 ASN B O 1
ATOM 6418 N N . LEU B 1 325 ? 18.016 -15.445 -21.609 1 95.44 325 LEU B N 1
ATOM 6419 C CA . LEU B 1 325 ? 17.922 -15.891 -20.234 1 95.44 325 LEU B CA 1
ATOM 6420 C C . LEU B 1 325 ? 19.047 -16.844 -19.891 1 95.44 325 LEU B C 1
ATOM 6422 O O . LEU B 1 325 ? 19.594 -17.516 -20.766 1 95.44 325 LEU B O 1
ATOM 6426 N N . ASP B 1 326 ? 19.391 -16.891 -18.594 1 91.06 326 ASP B N 1
ATOM 6427 C CA . ASP B 1 326 ? 20.344 -17.891 -18.109 1 91.06 326 ASP B CA 1
ATOM 6428 C C . ASP B 1 326 ? 19.812 -19.297 -18.297 1 91.06 326 ASP B C 1
ATOM 6430 O O . ASP B 1 326 ? 18.609 -19.547 -18.125 1 91.06 326 ASP B O 1
ATOM 6434 N N . PRO B 1 327 ? 20.719 -20.219 -18.703 1 87.75 327 PRO B N 1
ATOM 6435 C CA . PRO B 1 327 ? 20.266 -21.609 -18.75 1 87.75 327 PRO B CA 1
ATOM 6436 C C . PRO B 1 327 ? 19.75 -22.094 -17.406 1 87.75 327 PRO B C 1
ATOM 6438 O O . PRO B 1 327 ? 20.25 -21.703 -16.359 1 87.75 327 PRO B O 1
ATOM 6441 N N . PRO B 1 328 ? 18.781 -22.953 -17.5 1 88.94 328 PRO B N 1
ATOM 6442 C CA . PRO B 1 328 ? 18.109 -23.625 -18.609 1 88.94 328 PRO B CA 1
ATOM 6443 C C . PRO B 1 328 ? 16.812 -22.938 -19.016 1 88.94 328 PRO B C 1
ATOM 6445 O O . PRO B 1 328 ? 15.961 -23.547 -19.672 1 88.94 328 PRO B O 1
ATOM 6448 N N . PHE B 1 329 ? 16.641 -21.703 -18.719 1 91 329 PHE B N 1
ATOM 6449 C CA . PHE B 1 329 ? 15.32 -21.078 -18.766 1 91 329 PHE B CA 1
ATOM 6450 C C . PHE B 1 329 ? 15.07 -20.469 -20.156 1 91 329 PHE B C 1
ATOM 6452 O O . PHE B 1 329 ? 13.977 -19.969 -20.422 1 91 329 PHE B O 1
ATOM 6459 N N . HIS B 1 330 ? 16 -20.562 -21.062 1 88.5 330 HIS B N 1
ATOM 6460 C CA . HIS B 1 330 ? 15.797 -20.062 -22.422 1 88.5 330 HIS B CA 1
ATOM 6461 C C . HIS B 1 330 ? 15.25 -21.156 -23.328 1 88.5 330 HIS B C 1
ATOM 6463 O O . HIS B 1 330 ? 14.93 -20.906 -24.484 1 88.5 330 HIS B O 1
ATOM 6469 N N . THR B 1 331 ? 15.07 -22.312 -22.719 1 78.94 331 THR B N 1
ATOM 6470 C CA . THR B 1 331 ? 14.562 -23.422 -23.516 1 78.94 331 THR B CA 1
ATOM 6471 C C . THR B 1 331 ? 13.094 -23.672 -23.234 1 78.94 331 THR B C 1
ATOM 6473 O O . THR B 1 331 ? 12.609 -23.375 -22.141 1 78.94 331 THR B O 1
ATOM 6476 N N . THR B 1 332 ? 12.469 -24.141 -24.281 1 73.62 332 THR B N 1
ATOM 6477 C CA . THR B 1 332 ? 11.055 -24.484 -24.109 1 73.62 332 THR B CA 1
ATOM 6478 C C . THR B 1 332 ? 10.867 -26 -24.078 1 73.62 332 THR B C 1
ATOM 6480 O O . THR B 1 332 ? 9.734 -26.484 -23.984 1 73.62 332 THR B O 1
ATOM 6483 N N . ASP B 1 333 ? 11.867 -26.594 -24.109 1 72.19 333 ASP B N 1
ATOM 6484 C CA . ASP B 1 333 ? 11.75 -28.047 -24.109 1 72.19 333 ASP B CA 1
ATOM 6485 C C . ASP B 1 333 ? 11.859 -28.594 -22.688 1 72.19 333 ASP B C 1
ATOM 6487 O O . ASP B 1 333 ? 12.922 -28.531 -22.062 1 72.19 333 ASP B O 1
ATOM 6491 N N . PHE B 1 334 ? 10.766 -28.984 -22.141 1 73.81 334 PHE B N 1
ATOM 6492 C CA . PHE B 1 334 ? 10.648 -29.453 -20.75 1 73.81 334 PHE B CA 1
ATOM 6493 C C . PHE B 1 334 ? 10.57 -30.969 -20.703 1 73.81 334 PHE B C 1
ATOM 6495 O O . PHE B 1 334 ? 10.531 -31.547 -19.609 1 73.81 334 PHE B O 1
ATOM 6502 N N . ARG B 1 335 ? 10.617 -31.562 -21.75 1 64.88 335 ARG B N 1
ATOM 6503 C CA . ARG B 1 335 ? 10.289 -32.969 -21.797 1 64.88 335 ARG B CA 1
ATOM 6504 C C . ARG B 1 335 ? 11.305 -33.812 -21.016 1 64.88 335 ARG B C 1
ATOM 6506 O O . ARG B 1 335 ? 12.516 -33.656 -21.188 1 64.88 335 ARG B O 1
ATOM 6513 N N . GLY B 1 336 ? 10.734 -34.469 -20.188 1 60.66 336 GLY B N 1
ATOM 6514 C CA . GLY B 1 336 ? 11.484 -35.469 -19.453 1 60.66 336 GLY B CA 1
ATOM 6515 C C . GLY B 1 336 ? 12.148 -34.938 -18.203 1 60.66 336 GLY B C 1
ATOM 6516 O O . GLY B 1 336 ? 12.766 -35.656 -17.438 1 60.66 336 GLY B O 1
ATOM 6517 N N . GLN B 1 337 ? 12.031 -33.719 -17.906 1 71.44 337 GLN B N 1
ATOM 6518 C CA . GLN B 1 337 ? 12.664 -33.125 -16.719 1 71.44 337 GLN B CA 1
ATOM 6519 C C . GLN B 1 337 ? 11.734 -33.188 -15.516 1 71.44 337 GLN B C 1
ATOM 6521 O O . GLN B 1 337 ? 10.531 -33.406 -15.664 1 71.44 337 GLN B O 1
ATOM 6526 N N . GLN B 1 338 ? 12.352 -33.312 -14.344 1 75.69 338 GLN B N 1
ATOM 6527 C CA . GLN B 1 338 ? 11.586 -33.312 -13.109 1 75.69 338 GLN B CA 1
ATOM 6528 C C . GLN B 1 338 ? 12.297 -32.531 -12.008 1 75.69 338 GLN B C 1
ATOM 6530 O O . GLN B 1 338 ? 13.43 -32.062 -12.203 1 75.69 338 GLN B O 1
ATOM 6535 N N . GLY B 1 339 ? 11.508 -32.25 -11.016 1 85.69 339 GLY B N 1
ATOM 6536 C CA . GLY B 1 339 ? 12.125 -31.641 -9.852 1 85.69 339 GLY B CA 1
ATOM 6537 C C . GLY B 1 339 ? 11.906 -30.141 -9.766 1 85.69 339 GLY B C 1
ATOM 6538 O O . GLY B 1 339 ? 11.031 -29.594 -10.445 1 85.69 339 GLY B O 1
ATOM 6539 N N . ARG B 1 340 ? 12.641 -29.562 -8.961 1 88.75 340 ARG B N 1
ATOM 6540 C CA . ARG B 1 340 ? 12.5 -28.141 -8.633 1 88.75 340 ARG B CA 1
ATOM 6541 C C . ARG B 1 340 ? 12.773 -27.266 -9.852 1 88.75 340 ARG B C 1
ATOM 6543 O O . ARG B 1 340 ? 11.977 -26.391 -10.18 1 88.75 340 ARG B O 1
ATOM 6550 N N . VAL B 1 341 ? 13.852 -27.484 -10.578 1 88.5 341 VAL B N 1
ATOM 6551 C CA . VAL B 1 341 ? 14.25 -26.688 -11.734 1 88.5 341 VAL B CA 1
ATOM 6552 C C . VAL B 1 341 ? 13.211 -26.844 -12.844 1 88.5 341 VAL B C 1
ATOM 6554 O O . VAL B 1 341 ? 12.891 -25.875 -13.539 1 88.5 341 VAL B O 1
ATOM 6557 N N . TRP B 1 342 ? 12.711 -28.031 -12.984 1 88.81 342 TRP B N 1
ATOM 6558 C CA . TRP B 1 342 ? 11.688 -28.297 -13.984 1 88.81 342 TRP B CA 1
ATOM 6559 C C . TRP B 1 342 ? 10.43 -27.469 -13.711 1 88.81 342 TRP B C 1
ATOM 6561 O O . TRP B 1 342 ? 9.836 -26.906 -14.625 1 88.81 342 TRP B O 1
ATOM 6571 N N . ARG B 1 343 ? 9.984 -27.438 -12.5 1 90.75 343 ARG B N 1
ATOM 6572 C CA . ARG B 1 343 ? 8.82 -26.625 -12.117 1 90.75 343 ARG B CA 1
ATOM 6573 C C . ARG B 1 343 ? 9.055 -25.156 -12.43 1 90.75 343 ARG B C 1
ATOM 6575 O O . ARG B 1 343 ? 8.141 -24.469 -12.891 1 90.75 343 ARG B O 1
ATOM 6582 N N . GLN B 1 344 ? 10.242 -24.688 -12.141 1 92.25 344 GLN B N 1
ATOM 6583 C CA . GLN B 1 344 ? 10.609 -23.297 -12.422 1 92.25 344 GLN B CA 1
ATOM 6584 C C . GLN B 1 344 ? 10.609 -23.031 -13.93 1 92.25 344 GLN B C 1
ATOM 6586 O O . GLN B 1 344 ? 10.211 -21.953 -14.367 1 92.25 344 GLN B O 1
ATOM 6591 N N . MET B 1 345 ? 11.078 -24.016 -14.695 1 92.06 345 MET B N 1
ATOM 6592 C CA . MET B 1 345 ? 11.047 -23.891 -16.156 1 92.06 345 MET B CA 1
ATOM 6593 C C . MET B 1 345 ? 9.617 -23.734 -16.656 1 92.06 345 MET B C 1
ATOM 6595 O O . MET B 1 345 ? 9.352 -22.938 -17.547 1 92.06 345 MET B O 1
ATOM 6599 N N . ILE B 1 346 ? 8.766 -24.516 -16.078 1 92.12 346 ILE B N 1
ATOM 6600 C CA . ILE B 1 346 ? 7.359 -24.453 -16.453 1 92.12 346 ILE B CA 1
ATOM 6601 C C . ILE B 1 346 ? 6.793 -23.062 -16.109 1 92.12 346 ILE B C 1
ATOM 6603 O O . ILE B 1 346 ? 6.043 -22.484 -16.906 1 92.12 346 ILE B O 1
ATOM 6607 N N . MET B 1 347 ? 7.156 -22.531 -14.969 1 92.69 347 MET B N 1
ATOM 6608 C CA . MET B 1 347 ? 6.691 -21.203 -14.555 1 92.69 347 MET B CA 1
ATOM 6609 C C . MET B 1 347 ? 7.18 -20.141 -15.516 1 92.69 347 MET B C 1
ATOM 6611 O O . MET B 1 347 ? 6.434 -19.219 -15.859 1 92.69 347 MET B O 1
ATOM 6615 N N . VAL B 1 348 ? 8.414 -20.234 -15.922 1 94.25 348 VAL B N 1
ATOM 6616 C CA . VAL B 1 348 ? 9 -19.281 -16.844 1 94.25 348 VAL B CA 1
ATOM 6617 C C . VAL B 1 348 ? 8.273 -19.359 -18.188 1 94.25 348 VAL B C 1
ATOM 6619 O O . VAL B 1 348 ? 7.906 -18.328 -18.766 1 94.25 348 VAL B O 1
ATOM 6622 N N . ALA B 1 349 ? 8.031 -20.562 -18.641 1 93.5 349 ALA B N 1
ATOM 6623 C CA . ALA B 1 349 ? 7.352 -20.766 -19.922 1 93.5 349 ALA B CA 1
ATOM 6624 C C . ALA B 1 349 ? 5.93 -20.219 -19.875 1 93.5 349 ALA B C 1
ATOM 6626 O O . ALA B 1 349 ? 5.461 -19.609 -20.844 1 93.5 349 ALA B O 1
ATOM 6627 N N . SER B 1 350 ? 5.289 -20.516 -18.797 1 93.25 350 SER B N 1
ATOM 6628 C CA . SER B 1 350 ? 3.92 -20.047 -18.625 1 93.25 350 SER B CA 1
ATOM 6629 C C . SER B 1 350 ? 3.848 -18.516 -18.641 1 93.25 350 SER B C 1
ATOM 6631 O O . SER B 1 350 ? 2.994 -17.938 -19.312 1 93.25 350 SER B O 1
ATOM 6633 N N . ASN B 1 351 ? 4.699 -17.875 -17.922 1 93.5 351 ASN B N 1
ATOM 6634 C CA . ASN B 1 351 ? 4.711 -16.422 -17.844 1 93.5 351 ASN B CA 1
ATOM 6635 C C . ASN B 1 351 ? 5.086 -15.789 -19.172 1 93.5 351 ASN B C 1
ATOM 6637 O O . ASN B 1 351 ? 4.469 -14.812 -19.594 1 93.5 351 ASN B O 1
ATOM 6641 N N . TYR B 1 352 ? 6.113 -16.344 -19.781 1 95.12 352 TYR B N 1
ATOM 6642 C CA . TYR B 1 352 ? 6.574 -15.844 -21.078 1 95.12 352 TYR B CA 1
ATOM 6643 C C . TYR B 1 352 ? 5.469 -15.922 -22.125 1 95.12 352 TYR B C 1
ATOM 6645 O O . TYR B 1 352 ? 5.18 -14.938 -22.797 1 95.12 352 TYR B O 1
ATOM 6653 N N . ASN B 1 353 ? 4.855 -17.031 -22.234 1 94.94 353 ASN B N 1
ATOM 6654 C CA . ASN B 1 353 ? 3.857 -17.234 -23.281 1 94.94 353 ASN B CA 1
ATOM 6655 C C . ASN B 1 353 ? 2.57 -16.469 -22.984 1 94.94 353 ASN B C 1
ATOM 6657 O O . ASN B 1 353 ? 1.858 -16.062 -23.906 1 94.94 353 ASN B O 1
ATOM 6661 N N . LEU B 1 354 ? 2.309 -16.281 -21.719 1 94.88 354 LEU B N 1
ATOM 6662 C CA . LEU B 1 354 ? 1.173 -15.43 -21.391 1 94.88 354 LEU B CA 1
ATOM 6663 C C . LEU B 1 354 ? 1.396 -14.008 -21.891 1 94.88 354 LEU B C 1
ATOM 6665 O O . LEU B 1 354 ? 0.508 -13.414 -22.5 1 94.88 354 LEU B O 1
ATOM 6669 N N . ALA B 1 355 ? 2.564 -13.484 -21.578 1 96.38 355 ALA B N 1
ATOM 6670 C CA . ALA B 1 355 ? 2.9 -12.133 -22.047 1 96.38 355 ALA B CA 1
ATOM 6671 C C . ALA B 1 355 ? 2.844 -12.039 -23.562 1 96.38 355 ALA B C 1
ATOM 6673 O O . ALA B 1 355 ? 2.336 -11.062 -24.109 1 96.38 355 ALA B O 1
ATOM 6674 N N . PHE B 1 356 ? 3.357 -13.078 -24.172 1 96.19 356 PHE B N 1
ATOM 6675 C CA . PHE B 1 356 ? 3.375 -13.117 -25.625 1 96.19 356 PHE B CA 1
ATOM 6676 C C . PHE B 1 356 ? 1.957 -13.133 -26.188 1 96.19 356 PHE B C 1
ATOM 6678 O O . PHE B 1 356 ? 1.659 -12.43 -27.156 1 96.19 356 PHE B O 1
ATOM 6685 N N . THR B 1 357 ? 1.117 -13.922 -25.609 1 96.06 357 THR B N 1
ATOM 6686 C CA . THR B 1 357 ? -0.278 -14 -26.031 1 96.06 357 THR B CA 1
ATOM 6687 C C . THR B 1 357 ? -0.972 -12.656 -25.859 1 96.06 357 THR B C 1
ATOM 6689 O O . THR B 1 357 ? -1.699 -12.203 -26.734 1 96.06 357 THR B O 1
ATOM 6692 N N . MET B 1 358 ? -0.737 -12.031 -24.75 1 95.56 358 MET B N 1
ATOM 6693 C CA . MET B 1 358 ? -1.351 -10.734 -24.469 1 95.56 358 MET B CA 1
ATOM 6694 C C . MET B 1 358 ? -0.923 -9.703 -25.5 1 95.56 358 MET B C 1
ATOM 6696 O O . MET B 1 358 ? -1.744 -8.914 -25.969 1 95.56 358 MET B O 1
ATOM 6700 N N . LEU B 1 359 ? 0.331 -9.719 -25.859 1 97 359 LEU B N 1
ATOM 6701 C CA . LEU B 1 359 ? 0.838 -8.758 -26.844 1 97 359 LEU B CA 1
ATOM 6702 C C . LEU B 1 359 ? 0.272 -9.047 -28.234 1 97 359 LEU B C 1
ATOM 6704 O O . LEU B 1 359 ? -0.027 -8.125 -28.984 1 97 359 LEU B O 1
ATOM 6708 N N . GLN B 1 360 ? 0.14 -10.312 -28.547 1 95.44 360 GLN B N 1
ATOM 6709 C CA . GLN B 1 360 ? -0.442 -10.688 -29.828 1 95.44 360 GLN B CA 1
ATOM 6710 C C . GLN B 1 360 ? -1.891 -10.227 -29.938 1 95.44 360 GLN B C 1
ATOM 6712 O O .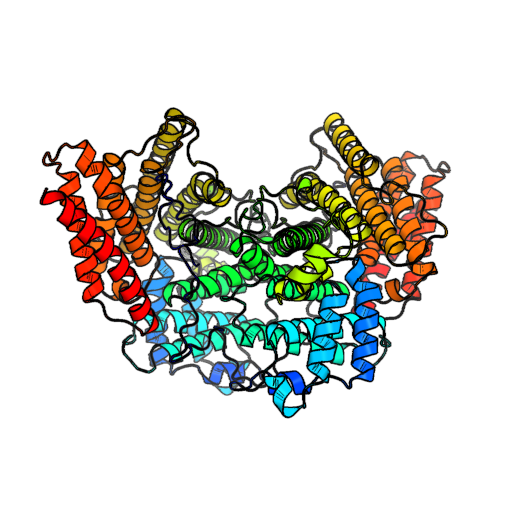 GLN B 1 360 ? -2.369 -9.914 -31.031 1 95.44 360 GLN B O 1
ATOM 6717 N N . LEU B 1 361 ? -2.533 -10.133 -28.859 1 94 361 LEU B N 1
ATOM 6718 C CA . LEU B 1 361 ? -3.947 -9.781 -28.844 1 94 361 LEU B CA 1
ATOM 6719 C C . LEU B 1 361 ? -4.133 -8.273 -28.641 1 94 361 LEU B C 1
ATOM 6721 O O . LEU B 1 361 ? -5.258 -7.773 -28.703 1 94 361 LEU B O 1
ATOM 6725 N N . ALA B 1 362 ? -3.047 -7.574 -28.391 1 94.19 362 ALA B N 1
ATOM 6726 C CA . ALA B 1 362 ? -3.127 -6.125 -28.203 1 94.19 362 ALA B CA 1
ATOM 6727 C C . ALA B 1 362 ? -3.68 -5.445 -29.453 1 94.19 362 ALA B C 1
ATOM 6729 O O . ALA B 1 362 ? -3.34 -5.824 -30.578 1 94.19 362 ALA B O 1
ATOM 6730 N N . GLN B 1 363 ? -4.516 -4.508 -29.25 1 92.81 363 GLN B N 1
ATOM 6731 C CA . GLN B 1 363 ? -5.133 -3.797 -30.375 1 92.81 363 GLN B CA 1
ATOM 6732 C C . GLN B 1 363 ? -5.184 -2.295 -30.109 1 92.81 363 GLN B C 1
ATOM 6734 O O . GLN B 1 363 ? -5.113 -1.859 -28.953 1 92.81 363 GLN B O 1
ATOM 6739 N N . ASN B 1 364 ? -5.168 -1.597 -31.062 1 94.44 364 ASN B N 1
ATOM 6740 C CA . ASN B 1 364 ? -5.344 -0.148 -31.062 1 94.44 364 ASN B CA 1
ATOM 6741 C C . ASN B 1 364 ? -6.211 0.312 -32.219 1 94.44 364 ASN B C 1
ATOM 6743 O O . ASN B 1 364 ? -5.707 0.562 -33.312 1 94.44 364 ASN B O 1
ATOM 6747 N N . PRO B 1 365 ? -7.438 0.494 -32.062 1 91.06 365 PRO B N 1
ATOM 6748 C CA . PRO B 1 365 ? -8.359 0.858 -33.125 1 91.06 365 PRO B CA 1
ATOM 6749 C C . PRO B 1 365 ? -8.039 2.219 -33.75 1 91.06 365 PRO B C 1
ATOM 6751 O O . PRO B 1 365 ? -8.297 2.441 -34.938 1 91.06 365 PRO B O 1
ATOM 6754 N N . VAL B 1 366 ? -7.477 3.07 -33 1 93.75 366 VAL B N 1
ATOM 6755 C CA . VAL B 1 366 ? -7.184 4.426 -33.469 1 93.75 366 VAL B CA 1
ATOM 6756 C C . VAL B 1 366 ? -6.109 4.383 -34.562 1 93.75 366 VAL B C 1
ATOM 6758 O O . VAL B 1 366 ? -6.188 5.113 -35.531 1 93.75 366 VAL B O 1
ATOM 6761 N N . THR B 1 367 ? -5.152 3.488 -34.406 1 95.44 367 THR B N 1
ATOM 6762 C CA . THR B 1 367 ? -4.035 3.463 -35.344 1 95.44 367 THR B CA 1
ATOM 6763 C C . THR B 1 367 ? -4.113 2.234 -36.25 1 95.44 367 THR B C 1
ATOM 6765 O O . THR B 1 367 ? -3.232 2.01 -37.094 1 95.44 367 THR B O 1
ATOM 6768 N N . GLY B 1 368 ? -5.066 1.405 -36 1 92.69 368 GLY B N 1
ATOM 6769 C CA . GLY B 1 368 ? -5.324 0.274 -36.875 1 92.69 368 GLY B CA 1
ATOM 6770 C C . GLY B 1 368 ? -4.559 -0.975 -36.5 1 92.69 368 GLY B C 1
ATOM 6771 O O . GLY B 1 368 ? -4.406 -1.897 -37.281 1 92.69 368 GLY B O 1
ATOM 6772 N N . VAL B 1 369 ? -4.023 -1.024 -35.312 1 94.31 369 VAL B N 1
ATOM 6773 C CA . VAL B 1 369 ? -3.348 -2.225 -34.844 1 94.31 369 VAL B CA 1
ATOM 6774 C C . VAL B 1 369 ? -4.371 -3.326 -34.594 1 94.31 369 VAL B C 1
ATOM 6776 O O . VAL B 1 369 ? -5.297 -3.145 -33.781 1 94.31 369 VAL B O 1
ATOM 6779 N N . GLY B 1 370 ? -4.188 -4.453 -35.25 1 90.38 370 GLY B N 1
ATOM 6780 C CA . GLY B 1 370 ? -5.148 -5.539 -35.125 1 90.38 370 GLY B CA 1
ATOM 6781 C C . GLY B 1 370 ? -4.609 -6.715 -34.344 1 90.38 370 GLY B C 1
ATOM 6782 O O . GLY B 1 370 ? -3.412 -6.777 -34.031 1 90.38 370 GLY B O 1
ATOM 6783 N N . ILE B 1 371 ? -5.496 -7.629 -34.094 1 91.94 371 ILE B N 1
ATOM 6784 C CA . ILE B 1 371 ? -5.176 -8.844 -33.344 1 91.94 371 ILE B CA 1
ATOM 6785 C C . ILE B 1 371 ? -4.469 -9.836 -34.281 1 91.94 371 ILE B C 1
ATOM 6787 O O . ILE B 1 371 ? -4.844 -9.984 -35.438 1 91.94 371 ILE B O 1
ATOM 6791 N N . ASP B 1 372 ? -3.4 -10.383 -33.781 1 92.31 372 ASP B N 1
ATOM 6792 C CA . ASP B 1 372 ? -2.791 -11.531 -34.438 1 92.31 372 ASP B CA 1
ATOM 6793 C C . ASP B 1 372 ? -3.217 -12.844 -33.781 1 92.31 372 ASP B C 1
ATOM 6795 O O . ASP B 1 372 ? -2.494 -13.383 -32.938 1 92.31 372 ASP B O 1
ATOM 6799 N N . TRP B 1 373 ? -4.293 -13.367 -34.25 1 90.56 373 TRP B N 1
ATOM 6800 C CA . TRP B 1 373 ? -4.891 -14.523 -33.594 1 90.56 373 TRP B CA 1
ATOM 6801 C C . TRP B 1 373 ? -4.023 -15.766 -33.75 1 90.56 373 TRP B C 1
ATOM 6803 O O . TRP B 1 373 ? -3.961 -16.625 -32.875 1 90.56 373 TRP B O 1
ATOM 6813 N N . ARG B 1 374 ? -3.326 -15.922 -34.906 1 90.88 374 ARG B N 1
ATOM 6814 C CA . ARG B 1 374 ? -2.467 -17.078 -35.125 1 90.88 374 ARG B CA 1
ATOM 6815 C C . ARG B 1 374 ? -1.307 -17.094 -34.125 1 90.88 374 ARG B C 1
ATOM 6817 O O . ARG B 1 374 ? -0.994 -18.125 -33.531 1 90.88 374 ARG B O 1
ATOM 6824 N N . GLY B 1 375 ? -0.703 -15.891 -34.031 1 92.81 375 GLY B N 1
ATOM 6825 C CA . GLY B 1 375 ? 0.369 -15.773 -33.062 1 92.81 375 GLY B CA 1
ATOM 6826 C C . GLY B 1 375 ? -0.087 -16.047 -31.641 1 92.81 375 GLY B C 1
ATOM 6827 O O . GLY B 1 375 ? 0.629 -16.672 -30.859 1 92.81 375 GLY B O 1
ATOM 6828 N N . ALA B 1 376 ? -1.253 -15.578 -31.297 1 94.69 376 ALA B N 1
ATOM 6829 C CA . ALA B 1 376 ? -1.815 -15.766 -29.969 1 94.69 376 ALA B CA 1
ATOM 6830 C C . ALA B 1 376 ? -2.113 -17.234 -29.688 1 94.69 376 ALA B C 1
ATOM 6832 O O . ALA B 1 376 ? -1.875 -17.734 -28.594 1 94.69 376 ALA B O 1
ATOM 6833 N N . LEU B 1 377 ? -2.619 -17.938 -30.688 1 93.75 377 LEU B N 1
ATOM 6834 C CA . LEU B 1 377 ? -2.936 -19.359 -30.516 1 93.75 377 LEU B CA 1
ATOM 6835 C C . LEU B 1 377 ? -1.668 -20.172 -30.312 1 93.75 377 LEU B C 1
ATOM 6837 O O . LEU B 1 377 ? -1.651 -21.109 -29.516 1 93.75 377 LEU B O 1
ATOM 6841 N N . LYS B 1 378 ? -0.654 -19.812 -31.047 1 93.31 378 LYS B N 1
ATOM 6842 C CA . LYS B 1 378 ? 0.614 -20.531 -30.922 1 93.31 378 LYS B CA 1
ATOM 6843 C C . LYS B 1 378 ? 1.195 -20.391 -29.516 1 93.31 378 LYS B C 1
ATOM 6845 O O . LYS B 1 378 ? 1.587 -21.375 -28.891 1 93.31 378 LYS B O 1
ATOM 6850 N N . SER B 1 379 ? 1.289 -19.156 -29.094 1 94.44 379 SER B N 1
ATOM 6851 C CA . SER B 1 379 ? 1.832 -18.906 -27.766 1 94.44 379 SER B CA 1
ATOM 6852 C C . SER B 1 379 ? 0.954 -19.531 -26.672 1 94.44 379 SER B C 1
ATOM 6854 O O . SER B 1 379 ? 1.462 -20.062 -25.688 1 94.44 379 SER B O 1
ATOM 6856 N N . SER B 1 380 ? -0.29 -19.438 -26.844 1 94.75 380 SER B N 1
ATOM 6857 C CA . SER B 1 380 ? -1.21 -20.047 -25.891 1 94.75 380 SER B CA 1
ATOM 6858 C C . SER B 1 380 ? -1.021 -21.562 -25.844 1 94.75 380 SER B C 1
ATOM 6860 O O . SER B 1 380 ? -1.092 -22.156 -24.766 1 94.75 380 SER B O 1
ATOM 6862 N N . HIS B 1 381 ? -0.83 -22.141 -26.969 1 93.44 381 HIS B N 1
ATOM 6863 C CA . HIS B 1 381 ? -0.602 -23.578 -27.016 1 93.44 381 HIS B CA 1
ATOM 6864 C C . HIS B 1 381 ? 0.632 -23.969 -26.203 1 93.44 381 HIS B C 1
ATOM 6866 O O . HIS B 1 381 ? 0.617 -24.969 -25.484 1 93.44 381 HIS B O 1
ATOM 6872 N N . GLU B 1 382 ? 1.65 -23.219 -26.391 1 92.69 382 GLU B N 1
ATOM 6873 C CA . GLU B 1 382 ? 2.875 -23.5 -25.641 1 92.69 382 GLU B CA 1
ATOM 6874 C C . GLU B 1 382 ? 2.643 -23.391 -24.141 1 92.69 382 GLU B C 1
ATOM 6876 O O . GLU B 1 382 ? 3.123 -24.219 -23.359 1 92.69 382 GLU B O 1
ATOM 6881 N N . ALA B 1 383 ? 1.956 -22.375 -23.688 1 93.5 383 ALA B N 1
ATOM 6882 C CA . ALA B 1 383 ? 1.651 -22.172 -22.281 1 93.5 383 ALA B CA 1
ATOM 6883 C C . ALA B 1 383 ? 0.796 -23.312 -21.734 1 93.5 383 ALA B C 1
ATOM 6885 O O . ALA B 1 383 ? 1.058 -23.844 -20.656 1 93.5 383 ALA B O 1
ATOM 6886 N N . MET B 1 384 ? -0.192 -23.688 -22.516 1 94.56 384 MET B N 1
ATOM 6887 C CA . MET B 1 384 ? -1.106 -24.75 -22.078 1 94.56 384 MET B CA 1
ATOM 6888 C C . MET B 1 384 ? -0.406 -26.094 -22.047 1 94.56 384 MET B C 1
ATOM 6890 O O . MET B 1 384 ? -0.663 -26.922 -21.172 1 94.56 384 MET B O 1
ATOM 6894 N N . SER B 1 385 ? 0.422 -26.281 -23.047 1 91.88 385 SER B N 1
ATOM 6895 C CA . SER B 1 385 ? 1.185 -27.516 -23.062 1 91.88 385 SER B CA 1
ATOM 6896 C C . SER B 1 385 ? 2.053 -27.656 -21.828 1 91.88 385 SER B C 1
ATOM 6898 O O . SER B 1 385 ? 2.158 -28.75 -21.25 1 91.88 385 SER B O 1
ATOM 6900 N N . ALA B 1 386 ? 2.68 -26.594 -21.484 1 90.88 386 ALA B N 1
ATOM 6901 C CA . ALA B 1 386 ? 3.486 -26.594 -20.266 1 90.88 386 ALA B CA 1
ATOM 6902 C C . ALA B 1 386 ? 2.623 -26.875 -19.047 1 90.88 386 ALA B C 1
ATOM 6904 O O . ALA B 1 386 ? 3.027 -27.625 -18.156 1 90.88 386 ALA B O 1
ATOM 6905 N N . PHE B 1 387 ? 1.511 -26.312 -18.984 1 93.31 387 PHE B N 1
ATOM 6906 C CA . PHE B 1 387 ? 0.585 -26.531 -17.875 1 93.31 387 PHE B CA 1
ATOM 6907 C C . PHE B 1 387 ? 0.141 -27.984 -17.812 1 93.31 387 PHE B C 1
ATOM 6909 O O . PHE B 1 387 ? 0.112 -28.578 -16.734 1 93.31 387 PHE B O 1
ATOM 6916 N N . PHE B 1 388 ? -0.191 -28.547 -18.953 1 93.19 388 PHE B N 1
ATOM 6917 C CA . PHE B 1 388 ? -0.634 -29.938 -19 1 93.19 388 PHE B CA 1
ATOM 6918 C C . PHE B 1 388 ? 0.484 -30.875 -18.562 1 93.19 388 PHE B C 1
ATOM 6920 O O . PHE B 1 388 ? 0.232 -31.875 -17.906 1 93.19 388 PHE B O 1
ATOM 6927 N N . ASP B 1 389 ? 1.661 -30.531 -18.938 1 89.5 389 ASP B N 1
ATOM 6928 C CA . ASP B 1 389 ? 2.801 -31.328 -18.484 1 89.5 389 ASP B CA 1
ATOM 6929 C C . ASP B 1 389 ? 2.922 -31.297 -16.969 1 89.5 389 ASP B C 1
ATOM 6931 O O . ASP B 1 389 ? 3.207 -32.344 -16.344 1 89.5 389 ASP B O 1
ATOM 6935 N N . LEU B 1 390 ? 2.729 -30.188 -16.422 1 90.81 390 LEU B N 1
ATOM 6936 C CA . LEU B 1 390 ? 2.82 -30.031 -14.969 1 90.81 390 LEU B CA 1
ATOM 6937 C C . LEU B 1 390 ? 1.743 -30.844 -14.266 1 90.81 390 LEU B C 1
ATOM 6939 O O . LEU B 1 390 ? 2.039 -31.594 -13.328 1 90.81 390 LEU B O 1
ATOM 6943 N N . VAL B 1 391 ? 0.541 -30.781 -14.711 1 91.38 391 VAL B N 1
ATOM 6944 C CA . VAL B 1 391 ? -0.584 -31.406 -14.023 1 91.38 391 VAL B CA 1
ATOM 6945 C C . VAL B 1 391 ? -0.562 -32.906 -14.258 1 91.38 391 VAL B C 1
ATOM 6947 O O . VAL B 1 391 ? -1.035 -33.688 -13.422 1 91.38 391 VAL B O 1
ATOM 6950 N N . ASN B 1 392 ? -0.001 -33.25 -15.359 1 89 392 ASN B N 1
ATOM 6951 C CA . ASN B 1 392 ? 0.152 -34.688 -15.609 1 89 392 ASN B CA 1
ATOM 6952 C C . ASN B 1 392 ? 1.136 -35.344 -14.633 1 89 392 ASN B C 1
ATOM 6954 O O . ASN B 1 392 ? 0.978 -36.5 -14.25 1 89 392 ASN B O 1
ATOM 6958 N N . GLN B 1 393 ? 2.084 -34.562 -14.305 1 87.25 393 GLN B N 1
ATOM 6959 C CA . GLN B 1 393 ? 3.092 -35.062 -13.383 1 87.25 393 GLN B CA 1
ATOM 6960 C C . GLN B 1 393 ? 2.662 -34.875 -11.93 1 87.25 393 GLN B C 1
ATOM 6962 O O . GLN B 1 393 ? 3.08 -35.625 -11.047 1 87.25 393 GLN B O 1
ATOM 6967 N N . ASP B 1 394 ? 2.021 -33.844 -11.688 1 89.31 394 ASP B N 1
ATOM 6968 C CA . ASP B 1 394 ? 1.607 -33.531 -10.328 1 89.31 394 ASP B CA 1
ATOM 6969 C C . ASP B 1 394 ? 0.219 -32.875 -10.312 1 89.31 394 ASP B C 1
ATOM 6971 O O . ASP B 1 394 ? 0.086 -31.672 -10.453 1 89.31 394 ASP B O 1
ATOM 6975 N N . ARG B 1 395 ? -0.778 -33.594 -9.922 1 87.31 395 ARG B N 1
ATOM 6976 C CA . ARG B 1 395 ? -2.176 -33.188 -9.992 1 87.31 395 ARG B CA 1
ATOM 6977 C C . ARG B 1 395 ? -2.523 -32.219 -8.867 1 87.31 395 ARG B C 1
ATOM 6979 O O . ARG B 1 395 ? -3.564 -31.562 -8.898 1 87.31 395 ARG B O 1
ATOM 6986 N N . GLN B 1 396 ? -1.64 -32.031 -7.953 1 84.19 396 GLN B N 1
ATOM 6987 C CA . GLN B 1 396 ? -1.888 -31.141 -6.828 1 84.19 396 GLN B CA 1
ATOM 6988 C C . GLN B 1 396 ? -2.047 -29.703 -7.301 1 84.19 396 GLN B C 1
ATOM 6990 O O . GLN B 1 396 ? -2.752 -28.906 -6.672 1 84.19 396 GLN B O 1
ATOM 6995 N N . TYR B 1 397 ? -1.476 -29.406 -8.414 1 87.5 397 TYR B N 1
ATOM 6996 C CA . TYR B 1 397 ? -1.521 -28.047 -8.945 1 87.5 397 TYR B CA 1
ATOM 6997 C C . TYR B 1 397 ? -2.912 -27.703 -9.469 1 87.5 397 TYR B C 1
ATOM 6999 O O . TYR B 1 397 ? -3.23 -26.547 -9.703 1 87.5 397 TYR B O 1
ATOM 7007 N N . LEU B 1 398 ? -3.799 -28.719 -9.578 1 87.81 398 LEU B N 1
ATOM 7008 C CA . LEU B 1 398 ? -5.141 -28.5 -10.109 1 87.81 398 LEU B CA 1
ATOM 7009 C C . LEU B 1 398 ? -6.156 -28.344 -8.984 1 87.81 398 LEU B C 1
ATOM 7011 O O . LEU B 1 398 ? -7.285 -27.906 -9.211 1 87.81 398 LEU B O 1
ATOM 7015 N N . THR B 1 399 ? -5.723 -28.562 -7.82 1 84.56 399 THR B N 1
ATOM 7016 C CA . THR B 1 399 ? -6.684 -28.594 -6.723 1 84.56 399 THR B CA 1
ATOM 7017 C C . THR B 1 399 ? -6.824 -27.234 -6.07 1 84.56 399 THR B C 1
ATOM 7019 O O . THR B 1 399 ? -7.684 -27.031 -5.211 1 84.56 399 THR B O 1
ATOM 7022 N N . MET B 1 400 ? -6.031 -26.344 -6.422 1 88.06 400 MET B N 1
ATOM 7023 C CA . MET B 1 400 ? -6.055 -24.969 -5.934 1 88.06 400 MET B CA 1
ATOM 7024 C C . MET B 1 400 ? -5.887 -23.984 -7.082 1 88.06 400 MET B C 1
ATOM 7026 O O . MET B 1 400 ? -5.414 -24.359 -8.156 1 88.06 400 MET B O 1
ATOM 7030 N N . TRP B 1 401 ? -6.332 -22.828 -6.797 1 86.19 401 TRP B N 1
ATOM 7031 C CA . TRP B 1 401 ? -6.125 -21.797 -7.809 1 86.19 401 TRP B CA 1
ATOM 7032 C C . TRP B 1 401 ? -4.742 -21.172 -7.672 1 86.19 401 TRP B C 1
ATOM 7034 O O . TRP B 1 401 ? -4.613 -19.969 -7.391 1 86.19 401 TRP B O 1
ATOM 7044 N N . THR B 1 402 ? -3.773 -22 -7.898 1 87.06 402 THR B N 1
ATOM 7045 C CA . THR B 1 402 ? -2.385 -21.547 -7.93 1 87.06 402 THR B CA 1
ATOM 7046 C C . THR B 1 402 ? -2.164 -20.547 -9.055 1 87.06 402 THR B C 1
ATOM 7048 O O . THR B 1 402 ? -2.98 -20.438 -9.969 1 87.06 402 THR B O 1
ATOM 7051 N N . PRO B 1 403 ? -1.095 -19.812 -8.969 1 86.31 403 PRO B N 1
ATOM 7052 C CA . PRO B 1 403 ? -0.804 -18.844 -10.031 1 86.31 403 PRO B CA 1
ATOM 7053 C C . PRO B 1 403 ? -0.755 -19.484 -11.414 1 86.31 403 PRO B C 1
ATOM 7055 O O . PRO B 1 403 ? -1.224 -18.891 -12.391 1 86.31 403 PRO B O 1
ATOM 7058 N N . ILE B 1 404 ? -0.243 -20.656 -11.492 1 90.5 404 ILE B N 1
ATOM 7059 C CA . ILE B 1 404 ? -0.126 -21.297 -12.797 1 90.5 404 ILE B CA 1
ATOM 7060 C C . ILE B 1 404 ? -1.506 -21.734 -13.281 1 90.5 404 ILE B C 1
ATOM 7062 O O . ILE B 1 404 ? -1.792 -21.688 -14.484 1 90.5 404 ILE B O 1
ATOM 7066 N N . ASN B 1 405 ? -2.303 -22.219 -12.391 1 91.31 405 ASN B N 1
ATOM 7067 C CA . ASN B 1 405 ? -3.67 -22.562 -12.766 1 91.31 405 ASN B CA 1
ATOM 7068 C C . ASN B 1 405 ? -4.457 -21.328 -13.203 1 91.31 405 ASN B C 1
ATOM 7070 O O . ASN B 1 405 ? -5.23 -21.391 -14.156 1 91.31 405 ASN B O 1
ATOM 7074 N N . THR B 1 406 ? -4.266 -20.312 -12.539 1 89.5 406 THR B N 1
ATOM 7075 C CA . THR B 1 406 ? -4.918 -19.062 -12.883 1 89.5 406 THR B CA 1
ATOM 7076 C C . THR B 1 406 ? -4.477 -18.578 -14.266 1 89.5 406 THR B C 1
ATOM 7078 O O . THR B 1 406 ? -5.293 -18.078 -15.039 1 89.5 406 THR B O 1
ATOM 7081 N N . ARG B 1 407 ? -3.252 -18.688 -14.578 1 92.19 407 ARG B N 1
ATOM 7082 C CA . ARG B 1 407 ? -2.752 -18.297 -15.891 1 92.19 407 ARG B CA 1
ATOM 7083 C C . ARG B 1 407 ? -3.311 -19.203 -16.984 1 92.19 407 ARG B C 1
ATOM 7085 O O . ARG B 1 407 ? -3.58 -18.75 -18.094 1 92.19 407 ARG B O 1
ATOM 7092 N N . ALA B 1 408 ? -3.414 -20.453 -16.625 1 94.06 408 ALA B N 1
ATOM 7093 C CA . ALA B 1 408 ? -4.012 -21.375 -17.578 1 94.06 408 ALA B CA 1
ATOM 7094 C C . ALA B 1 408 ? -5.453 -20.984 -17.891 1 94.06 408 ALA B C 1
ATOM 7096 O O . ALA B 1 408 ? -5.879 -21.031 -19.047 1 94.06 408 ALA B O 1
ATOM 7097 N N . TYR B 1 409 ? -6.152 -20.656 -16.906 1 92.06 409 TYR B N 1
ATOM 7098 C CA . TYR B 1 409 ? -7.52 -20.188 -17.109 1 92.06 409 TYR B CA 1
ATOM 7099 C C . TYR B 1 409 ? -7.543 -18.922 -17.969 1 92.06 409 TYR B C 1
ATOM 7101 O O . TYR B 1 409 ? -8.359 -18.812 -18.891 1 92.06 409 TYR B O 1
ATOM 7109 N N . ALA B 1 410 ? -6.641 -18.047 -17.594 1 90 410 ALA B N 1
ATOM 7110 C CA . ALA B 1 410 ? -6.57 -16.797 -18.359 1 90 410 ALA B CA 1
ATOM 7111 C C . ALA B 1 410 ? -6.262 -17.062 -19.828 1 90 410 ALA B C 1
ATOM 7113 O O . ALA B 1 410 ? -6.855 -16.438 -20.719 1 90 410 ALA B O 1
ATOM 7114 N N . GLN B 1 411 ? -5.352 -17.938 -20.094 1 92.38 411 GLN B N 1
ATOM 7115 C CA . GLN B 1 411 ? -5.016 -18.344 -21.453 1 92.38 411 GLN B CA 1
ATOM 7116 C C . GLN B 1 411 ? -6.234 -18.891 -22.188 1 92.38 411 GLN B C 1
ATOM 7118 O O . GLN B 1 411 ? -6.496 -18.516 -23.328 1 92.38 411 GLN B O 1
ATOM 7123 N N . THR B 1 412 ? -6.902 -19.672 -21.5 1 92.5 412 THR B N 1
ATOM 7124 C CA . THR B 1 412 ? -8.078 -20.312 -22.094 1 92.5 412 THR B CA 1
ATOM 7125 C C . THR B 1 412 ? -9.156 -19.266 -22.391 1 92.5 412 THR B C 1
ATOM 7127 O O . THR B 1 412 ? -9.766 -19.297 -23.469 1 92.5 412 THR B O 1
ATOM 7130 N N . LEU B 1 413 ? -9.328 -18.453 -21.5 1 89.44 413 LEU B N 1
ATOM 7131 C CA . LEU B 1 413 ? -10.328 -17.406 -21.672 1 89.44 413 LEU B CA 1
ATOM 7132 C C . LEU B 1 413 ? -9.984 -16.5 -22.859 1 89.44 413 LEU B C 1
ATOM 7134 O O . LEU B 1 413 ? -10.852 -16.141 -23.656 1 89.44 413 LEU B O 1
ATOM 7138 N N . MET B 1 414 ? -8.742 -16.125 -22.953 1 89.44 414 MET B N 1
ATOM 7139 C CA . MET B 1 414 ? -8.297 -15.266 -24.047 1 89.44 414 MET B CA 1
ATOM 7140 C C . MET B 1 414 ? -8.523 -15.93 -25.391 1 89.44 414 MET B C 1
ATOM 7142 O O . MET B 1 414 ? -8.961 -15.289 -26.344 1 89.44 414 MET B O 1
ATOM 7146 N N . ILE B 1 415 ? -8.305 -17.125 -25.438 1 89.94 415 ILE B N 1
ATOM 7147 C CA . ILE B 1 415 ? -8.43 -17.859 -26.703 1 89.94 415 ILE B CA 1
ATOM 7148 C C . ILE B 1 415 ? -9.906 -18.031 -27.047 1 89.94 415 ILE B C 1
ATOM 7150 O O . ILE B 1 415 ? -10.297 -17.922 -28.203 1 89.94 415 ILE B O 1
ATOM 7154 N N . CYS B 1 416 ? -10.703 -18.25 -26.047 1 88.19 416 CYS B N 1
ATOM 7155 C CA . CYS B 1 416 ? -12.141 -18.359 -26.281 1 88.19 416 CYS B CA 1
ATOM 7156 C C . CYS B 1 416 ? -12.695 -17.078 -26.891 1 88.19 416 CYS B C 1
ATOM 7158 O O . CYS B 1 416 ? -13.555 -17.125 -27.781 1 88.19 416 CYS B O 1
ATOM 7160 N N . LYS B 1 417 ? -12.18 -16.062 -26.5 1 83.44 417 LYS B N 1
ATOM 7161 C CA . LYS B 1 417 ? -12.688 -14.758 -26.922 1 83.44 417 LYS B CA 1
ATOM 7162 C C . LYS B 1 417 ? -12.344 -14.484 -28.391 1 83.44 417 LYS B C 1
ATOM 7164 O O . LYS B 1 417 ? -13.039 -13.727 -29.062 1 83.44 417 LYS B O 1
ATOM 7169 N N . ILE B 1 418 ? -11.352 -15.086 -28.875 1 84.69 418 ILE B N 1
ATOM 7170 C CA . ILE B 1 418 ? -10.906 -14.703 -30.219 1 84.69 418 ILE B CA 1
ATOM 7171 C C . ILE B 1 418 ? -11.219 -15.828 -31.203 1 84.69 418 ILE B C 1
ATOM 7173 O O . ILE B 1 418 ? -11.031 -15.672 -32.406 1 84.69 418 ILE B O 1
ATOM 7177 N N . LEU B 1 419 ? -11.695 -16.922 -30.734 1 84.25 419 LEU B N 1
ATOM 7178 C CA . LEU B 1 419 ? -11.914 -18.078 -31.594 1 84.25 419 LEU B CA 1
ATOM 7179 C C . LEU B 1 419 ? -12.953 -17.781 -32.656 1 84.25 419 LEU B C 1
ATOM 7181 O O . LEU B 1 419 ? -12.836 -18.25 -33.812 1 84.25 419 LEU B O 1
ATOM 7185 N N . SER B 1 420 ? -13.969 -16.953 -32.25 1 77 420 SER B N 1
ATOM 7186 C CA . SER B 1 420 ? -14.992 -16.609 -33.25 1 77 420 SER B CA 1
ATOM 7187 C C . SER B 1 420 ? -14.406 -15.758 -34.375 1 77 420 SER B C 1
ATOM 7189 O O . SER B 1 420 ? -14.695 -16 -35.531 1 77 420 SER B O 1
ATOM 7191 N N . THR B 1 421 ? -13.625 -14.836 -33.969 1 76.69 421 THR B N 1
ATOM 7192 C CA . THR B 1 421 ? -12.984 -13.969 -34.938 1 76.69 421 THR B CA 1
ATOM 7193 C C . THR B 1 421 ? -12.039 -14.773 -35.844 1 76.69 421 THR B C 1
ATOM 7195 O O . THR B 1 421 ? -11.984 -14.555 -37.031 1 76.69 421 THR B O 1
ATOM 7198 N N . ALA B 1 422 ? -11.359 -15.688 -35.25 1 81.56 422 ALA B N 1
ATOM 7199 C CA . ALA B 1 422 ? -10.422 -16.516 -36.031 1 81.56 422 ALA B CA 1
ATOM 7200 C C . ALA B 1 422 ? -11.164 -17.422 -37 1 81.56 422 ALA B C 1
ATOM 7202 O O . ALA B 1 422 ? -10.719 -17.594 -38.125 1 81.56 422 ALA B O 1
ATOM 7203 N N . LYS B 1 423 ? -12.25 -17.906 -36.594 1 78.69 423 LYS B N 1
ATOM 7204 C CA . LYS B 1 423 ? -13.047 -18.781 -37.469 1 78.69 423 LYS B CA 1
ATOM 7205 C C . LYS B 1 423 ? -13.617 -18.016 -38.656 1 78.69 423 LYS B C 1
ATOM 7207 O O . LYS B 1 423 ? -13.656 -18.547 -39.75 1 78.69 423 LYS B O 1
ATOM 7212 N N . GLU B 1 424 ? -14.039 -16.859 -38.375 1 78.88 424 GLU B N 1
ATOM 7213 C CA . GLU B 1 424 ? -14.594 -16.016 -39.438 1 78.88 424 GLU B CA 1
ATOM 7214 C C . GLU B 1 424 ? -13.531 -15.656 -40.469 1 78.88 424 GLU B C 1
ATOM 7216 O O . GLU B 1 424 ? -13.805 -15.648 -41.656 1 78.88 424 GLU B O 1
ATOM 7221 N N . GLN B 1 425 ? -12.414 -15.422 -40 1 80.69 425 GLN B N 1
ATOM 7222 C CA . GLN B 1 425 ? -11.352 -14.969 -40.875 1 80.69 425 GLN B CA 1
ATOM 7223 C C . GLN B 1 425 ? -10.805 -16.125 -41.719 1 80.69 425 GLN B C 1
ATOM 7225 O O . GLN B 1 425 ? -10.234 -15.906 -42.781 1 80.69 425 GLN B O 1
ATOM 7230 N N . THR B 1 426 ? -10.945 -17.297 -41.281 1 81.62 426 THR B N 1
ATOM 7231 C CA . THR B 1 426 ? -10.43 -18.453 -42 1 81.62 426 THR B CA 1
ATOM 7232 C C . THR B 1 426 ? -11.508 -19.047 -42.906 1 81.62 426 THR B C 1
ATOM 7234 O O . THR B 1 426 ? -11.25 -19.984 -43.656 1 81.62 426 THR B O 1
ATOM 7237 N N . ASN B 1 427 ? -12.602 -18.453 -43.062 1 73.5 427 ASN B N 1
ATOM 7238 C CA . ASN B 1 427 ? -13.719 -18.938 -43.875 1 73.5 427 ASN B CA 1
ATOM 7239 C C . ASN B 1 427 ? -13.961 -20.422 -43.688 1 73.5 427 ASN B C 1
ATOM 7241 O O . ASN B 1 427 ? -14.172 -21.156 -44.656 1 73.5 427 ASN B O 1
ATOM 7245 N N . GLY B 1 428 ? -13.797 -20.859 -42.5 1 64.38 428 GLY B N 1
ATOM 7246 C CA . GLY B 1 428 ? -14.109 -22.234 -42.156 1 64.38 428 GLY B CA 1
ATOM 7247 C C . GLY B 1 428 ? -13 -23.203 -42.531 1 64.38 428 GLY B C 1
ATOM 7248 O O . GLY B 1 428 ? -13.133 -24.422 -42.344 1 64.38 428 GLY B O 1
ATOM 7249 N N . GLN B 1 429 ? -12 -22.703 -43.156 1 69.12 429 GLN B N 1
ATOM 7250 C CA . GLN B 1 429 ? -10.891 -23.578 -43.531 1 69.12 429 GLN B CA 1
ATOM 7251 C C . GLN B 1 429 ? -10.211 -24.156 -42.312 1 69.12 429 GLN B C 1
ATOM 7253 O O . GLN B 1 429 ? -10.188 -23.531 -41.25 1 69.12 429 GLN B O 1
ATOM 7258 N N . GLU B 1 430 ? -9.914 -25.344 -42.562 1 70.56 430 GLU B N 1
ATOM 7259 C CA . GLU B 1 430 ? -9.266 -26.062 -41.469 1 70.56 430 GLU B CA 1
ATOM 7260 C C . GLU B 1 430 ? -7.922 -25.438 -41.125 1 70.56 430 GLU B C 1
ATOM 7262 O O . GLU B 1 430 ? -7.039 -25.312 -41.969 1 70.56 430 GLU B O 1
ATOM 7267 N N . GLU B 1 431 ? -7.816 -24.75 -40.094 1 82.38 431 GLU B N 1
ATOM 7268 C CA . GLU B 1 431 ? -6.586 -24.203 -39.531 1 82.38 431 GLU B CA 1
ATOM 7269 C C . GLU B 1 431 ? -6.09 -25.016 -38.344 1 82.38 431 GLU B C 1
ATOM 7271 O O . GLU B 1 431 ? -6.785 -25.125 -37.344 1 82.38 431 GLU B O 1
ATOM 7276 N N . PRO B 1 432 ? -4.918 -25.641 -38.531 1 85.88 432 PRO B N 1
ATOM 7277 C CA . PRO B 1 432 ? -4.402 -26.531 -37.469 1 85.88 432 PRO B CA 1
ATOM 7278 C C . PRO B 1 432 ? -4.352 -25.859 -36.125 1 85.88 432 PRO B C 1
ATOM 7280 O O . PRO B 1 432 ? -4.652 -26.5 -35.094 1 85.88 432 PRO B O 1
ATOM 7283 N N . TRP B 1 433 ? -4.027 -24.641 -36.094 1 88.06 433 TRP B N 1
ATOM 7284 C CA . TRP B 1 433 ? -3.918 -23.953 -34.812 1 88.06 433 TRP B CA 1
ATOM 7285 C C . TRP B 1 433 ? -5.289 -23.797 -34.156 1 88.06 433 TRP B C 1
ATOM 7287 O O . TRP B 1 433 ? -5.402 -23.781 -32.938 1 88.06 433 TRP B O 1
ATOM 7297 N N . LEU B 1 434 ? -6.27 -23.641 -34.938 1 86.38 434 LEU B N 1
ATOM 7298 C CA . LEU B 1 434 ? -7.629 -23.547 -34.406 1 86.38 434 LEU B CA 1
ATOM 7299 C C . LEU B 1 434 ? -8.07 -24.859 -33.781 1 86.38 434 LEU B C 1
ATOM 7301 O O . LEU B 1 434 ? -8.703 -24.859 -32.719 1 86.38 434 LEU B O 1
ATOM 7305 N N . GLN B 1 435 ? -7.73 -25.922 -34.438 1 86.25 435 GLN B N 1
ATOM 7306 C CA . GLN B 1 435 ? -8.086 -27.234 -33.906 1 86.25 435 GLN B CA 1
ATOM 7307 C C . GLN B 1 435 ? -7.352 -27.516 -32.594 1 86.25 435 GLN B C 1
ATOM 7309 O O . GLN B 1 435 ? -7.938 -28.062 -31.656 1 86.25 435 GLN B O 1
ATOM 7314 N N . LEU B 1 436 ? -6.121 -27.188 -32.625 1 89.75 436 LEU B N 1
ATOM 7315 C CA . LEU B 1 436 ? -5.328 -27.375 -31.406 1 89.75 436 LEU B CA 1
ATOM 7316 C C . LEU B 1 436 ? -5.867 -26.531 -30.266 1 89.75 436 LEU B C 1
ATOM 7318 O O . LEU B 1 436 ? -5.883 -26.984 -29.109 1 89.75 436 LEU B O 1
ATOM 7322 N N . ALA B 1 437 ? -6.242 -25.312 -30.562 1 91.75 437 ALA B N 1
ATOM 7323 C CA . ALA B 1 437 ? -6.785 -24.406 -29.547 1 91.75 437 ALA B CA 1
ATOM 7324 C C . ALA B 1 437 ? -8.07 -24.984 -28.938 1 91.75 437 ALA B C 1
ATOM 7326 O O . ALA B 1 437 ? -8.25 -24.953 -27.719 1 91.75 437 ALA B O 1
ATOM 7327 N N . VAL B 1 438 ? -8.938 -25.484 -29.781 1 89.12 438 VAL B N 1
ATOM 7328 C CA . VAL B 1 438 ? -10.18 -26.094 -29.312 1 89.12 438 VAL B CA 1
ATOM 7329 C C . VAL B 1 438 ? -9.867 -27.312 -28.453 1 89.12 438 VAL B C 1
ATOM 7331 O O . VAL B 1 438 ? -10.5 -27.531 -27.406 1 89.12 438 VAL B O 1
ATOM 7334 N N . GLY B 1 439 ? -8.93 -28.094 -28.906 1 91.56 439 GLY B N 1
ATOM 7335 C CA . GLY B 1 439 ? -8.492 -29.234 -28.125 1 91.56 439 GLY B CA 1
ATOM 7336 C C . GLY B 1 439 ? -7.98 -28.875 -26.75 1 91.56 439 GLY B C 1
ATOM 7337 O O . GLY B 1 439 ? -8.266 -29.562 -25.766 1 91.56 439 GLY B O 1
ATOM 7338 N N . ASN B 1 440 ? -7.164 -27.859 -26.703 1 94 440 ASN B N 1
ATOM 7339 C CA . ASN B 1 440 ? -6.637 -27.391 -25.422 1 94 440 ASN B CA 1
ATOM 7340 C C . ASN B 1 440 ? -7.754 -26.938 -24.484 1 94 440 ASN B C 1
ATOM 7342 O O . ASN B 1 440 ? -7.703 -27.203 -23.281 1 94 440 ASN B O 1
ATOM 7346 N N . ILE B 1 441 ? -8.711 -26.219 -25 1 93.12 441 ILE B N 1
ATOM 7347 C CA . ILE B 1 441 ? -9.836 -25.734 -24.219 1 93.12 441 ILE B CA 1
ATOM 7348 C C . ILE B 1 441 ? -10.609 -26.922 -23.641 1 93.12 441 ILE B C 1
ATOM 7350 O O . ILE B 1 441 ? -10.922 -26.953 -22.453 1 93.12 441 ILE B O 1
ATOM 7354 N N . GLU B 1 442 ? -10.867 -27.875 -24.453 1 93.19 442 GLU B N 1
ATOM 7355 C CA . GLU B 1 442 ? -11.617 -29.047 -24.031 1 93.19 442 GLU B CA 1
ATOM 7356 C C . GLU B 1 442 ? -10.852 -29.828 -22.953 1 93.19 442 GLU B C 1
ATOM 7358 O O . GLU B 1 442 ? -11.445 -30.297 -21.984 1 93.19 442 GLU B O 1
ATOM 7363 N N . ARG B 1 443 ? -9.648 -29.953 -23.25 1 94.88 443 ARG B N 1
ATOM 7364 C CA . ARG B 1 443 ? -8.828 -30.672 -22.297 1 94.88 443 ARG B CA 1
ATOM 7365 C C . ARG B 1 443 ? -8.789 -29.953 -20.953 1 94.88 443 ARG B C 1
ATOM 7367 O O . ARG B 1 443 ? -8.891 -30.578 -19.891 1 94.88 443 ARG B O 1
ATOM 7374 N N . TYR B 1 444 ? -8.578 -28.672 -20.953 1 95.56 444 TYR B N 1
ATOM 7375 C CA . TYR B 1 444 ? -8.539 -27.891 -19.719 1 95.56 444 TYR B CA 1
ATOM 7376 C C . TYR B 1 444 ? -9.867 -28 -18.969 1 95.56 444 TYR B C 1
ATOM 7378 O O . TYR B 1 444 ? -9.891 -28.172 -17.75 1 95.56 444 TYR B O 1
ATOM 7386 N N . MET B 1 445 ? -10.953 -27.875 -19.703 1 94.31 445 MET B N 1
ATOM 7387 C CA . MET B 1 445 ? -12.273 -27.984 -19.094 1 94.31 445 MET B CA 1
ATOM 7388 C C . MET B 1 445 ? -12.484 -29.359 -18.469 1 94.31 445 MET B C 1
ATOM 7390 O O . MET B 1 445 ? -13.062 -29.469 -17.391 1 94.31 445 MET B O 1
ATOM 7394 N N . ASP B 1 446 ? -12.031 -30.312 -19.141 1 94.38 446 ASP B N 1
ATOM 7395 C CA . ASP B 1 446 ? -12.148 -31.672 -18.625 1 94.38 446 ASP B CA 1
ATOM 7396 C C . ASP B 1 446 ? -11.359 -31.844 -17.328 1 94.38 446 ASP B C 1
ATOM 7398 O O . ASP B 1 446 ? -11.852 -32.438 -16.375 1 94.38 446 ASP B O 1
ATOM 7402 N N . LEU B 1 447 ? -10.18 -31.359 -17.359 1 93.88 447 LEU B N 1
ATOM 7403 C CA . LEU B 1 447 ? -9.344 -31.422 -16.172 1 93.88 447 LEU B CA 1
ATOM 7404 C C . LEU B 1 447 ? -9.992 -30.688 -15 1 93.88 447 LEU B C 1
ATOM 7406 O O . LEU B 1 447 ? -10.016 -31.172 -13.875 1 93.88 447 LEU B O 1
ATOM 7410 N N . LEU B 1 448 ? -10.5 -29.516 -15.258 1 92.25 448 LEU B N 1
ATOM 7411 C CA . LEU B 1 448 ? -11.125 -28.688 -14.219 1 92.25 448 LEU B CA 1
ATOM 7412 C C . LEU B 1 448 ? -12.383 -29.359 -13.68 1 92.25 448 LEU B C 1
ATOM 7414 O O . LEU B 1 448 ? -12.633 -29.328 -12.477 1 92.25 448 LEU B O 1
ATOM 7418 N N . GLN B 1 449 ? -13.117 -29.922 -14.539 1 91.56 449 GLN B N 1
ATOM 7419 C CA . GLN B 1 449 ? -14.359 -30.578 -14.141 1 91.56 449 GLN B CA 1
ATOM 7420 C C . GLN B 1 449 ? -14.094 -31.734 -13.172 1 91.56 449 GLN B C 1
ATOM 7422 O O . GLN B 1 449 ? -14.898 -32 -12.273 1 91.56 449 GLN B O 1
ATOM 7427 N N . HIS B 1 450 ? -12.992 -32.281 -13.305 1 90.5 450 HIS B N 1
ATOM 7428 C CA . HIS B 1 450 ? -12.703 -33.469 -12.5 1 90.5 450 HIS B CA 1
ATOM 7429 C C . HIS B 1 450 ? -11.836 -33.125 -11.289 1 90.5 450 HIS B C 1
ATOM 7431 O O . HIS B 1 450 ? -11.602 -33.969 -10.422 1 90.5 450 HIS B O 1
ATOM 7437 N N . ALA B 1 451 ? -11.398 -31.953 -11.352 1 89.06 451 ALA B N 1
ATOM 7438 C CA . ALA B 1 451 ? -10.617 -31.516 -10.195 1 89.06 451 ALA B CA 1
ATOM 7439 C C . ALA B 1 451 ? -11.516 -31.266 -8.984 1 89.06 451 ALA B C 1
ATOM 7441 O O . ALA B 1 451 ? -12.656 -30.828 -9.133 1 89.06 451 ALA B O 1
ATOM 7442 N N . ARG B 1 452 ? -11.055 -31.688 -7.805 1 84.25 452 ARG B N 1
ATOM 7443 C CA . ARG B 1 452 ? -11.766 -31.453 -6.547 1 84.25 452 ARG B CA 1
ATOM 7444 C C . ARG B 1 452 ? -10.906 -30.641 -5.578 1 84.25 452 ARG B C 1
ATOM 7446 O O . ARG B 1 452 ? -9.68 -30.812 -5.543 1 84.25 452 ARG B O 1
ATOM 7453 N N . GLY B 1 453 ? -11.586 -29.75 -4.934 1 83.31 453 GLY B N 1
ATOM 7454 C CA . GLY B 1 453 ? -10.875 -28.906 -3.994 1 83.31 453 GLY B CA 1
ATOM 7455 C C . GLY B 1 453 ? -11.758 -28.359 -2.887 1 83.31 453 GLY B C 1
ATOM 7456 O O . GLY B 1 453 ? -12.797 -28.953 -2.578 1 83.31 453 GLY B O 1
ATOM 7457 N N . SER B 1 454 ? -11.312 -27.391 -2.242 1 79.56 454 SER B N 1
ATOM 7458 C CA . SER B 1 454 ? -12.062 -26.75 -1.168 1 79.56 454 SER B CA 1
ATOM 7459 C C . SER B 1 454 ? -13.352 -26.141 -1.688 1 79.56 454 SER B C 1
ATOM 7461 O O . SER B 1 454 ? -13.562 -26.047 -2.898 1 79.56 454 SER B O 1
ATOM 7463 N N . PHE B 1 455 ? -14.164 -25.719 -0.789 1 78.69 455 PHE B N 1
ATOM 7464 C CA . PHE B 1 455 ? -15.414 -25.078 -1.171 1 78.69 455 PHE B CA 1
ATOM 7465 C C . PHE B 1 455 ? -15.141 -23.828 -2.006 1 78.69 455 PHE B C 1
ATOM 7467 O O . PHE B 1 455 ? -15.789 -23.609 -3.035 1 78.69 455 PHE B O 1
ATOM 7474 N N . ALA B 1 456 ? -14.242 -23.062 -1.55 1 79.12 456 ALA B N 1
ATOM 7475 C CA . ALA B 1 456 ? -13.898 -21.844 -2.273 1 79.12 456 ALA B CA 1
ATOM 7476 C C . ALA B 1 456 ? -13.391 -22.156 -3.678 1 79.12 456 ALA B C 1
ATOM 7478 O O . ALA B 1 456 ? -13.703 -21.438 -4.633 1 79.12 456 ALA B O 1
ATOM 7479 N N . PHE B 1 457 ? -12.664 -23.172 -3.795 1 83.06 457 PHE B N 1
ATOM 7480 C CA . PHE B 1 457 ? -12.172 -23.625 -5.09 1 83.06 457 PHE B CA 1
ATOM 7481 C C . PHE B 1 457 ? -13.328 -24.031 -5.996 1 83.06 457 PHE B C 1
ATOM 7483 O O . PHE B 1 457 ? -13.359 -23.656 -7.172 1 83.06 457 PHE B O 1
ATOM 7490 N N . GLU B 1 458 ? -14.242 -24.75 -5.402 1 85.81 458 GLU B N 1
ATOM 7491 C CA . GLU B 1 458 ? -15.352 -25.281 -6.188 1 85.81 458 GLU B CA 1
ATOM 7492 C C . GLU B 1 458 ? -16.266 -24.172 -6.684 1 85.81 458 GLU B C 1
ATOM 7494 O O . GLU B 1 458 ? -16.797 -24.234 -7.797 1 85.81 458 GLU B O 1
ATOM 7499 N N . VAL B 1 459 ? -16.453 -23.25 -5.898 1 84.69 459 VAL B N 1
ATOM 7500 C CA . VAL B 1 459 ? -17.297 -22.125 -6.285 1 84.69 459 VAL B CA 1
ATOM 7501 C C . VAL B 1 459 ? -16.688 -21.406 -7.484 1 84.69 459 VAL B C 1
ATOM 7503 O O . VAL B 1 459 ? -17.375 -21.156 -8.477 1 84.69 459 VAL B O 1
ATOM 7506 N N . LYS B 1 460 ? -15.43 -21.125 -7.375 1 85.06 460 LYS B N 1
ATOM 7507 C CA . LYS B 1 460 ? -14.742 -20.422 -8.453 1 85.06 460 LYS B CA 1
ATOM 7508 C C . LYS B 1 460 ? -14.625 -21.297 -9.695 1 85.06 460 LYS B C 1
ATOM 7510 O O . LYS B 1 460 ? -14.711 -20.812 -10.828 1 85.06 460 LYS B O 1
ATOM 7515 N N . LYS B 1 461 ? -14.398 -22.547 -9.43 1 89.12 461 LYS B N 1
ATOM 7516 C CA . LYS B 1 461 ? -14.344 -23.516 -10.531 1 89.12 461 LYS B CA 1
ATOM 7517 C C . LYS B 1 461 ? -15.633 -23.5 -11.344 1 89.12 461 LYS B C 1
ATOM 7519 O O . LYS B 1 461 ? -15.594 -23.453 -12.578 1 89.12 461 LYS B O 1
ATOM 7524 N N . GLN B 1 462 ? -16.719 -23.516 -10.641 1 90 462 GLN B N 1
ATOM 7525 C CA . GLN B 1 462 ? -18 -23.531 -11.32 1 90 462 GLN B CA 1
ATOM 7526 C C . GLN B 1 462 ? -18.234 -22.234 -12.094 1 90 462 GLN B C 1
ATOM 7528 O O . GLN B 1 462 ? -18.781 -22.25 -13.195 1 90 462 GLN B O 1
ATOM 7533 N N . GLU B 1 463 ? -17.859 -21.188 -11.508 1 85.94 463 GLU B N 1
ATOM 7534 C CA . GLU B 1 463 ? -17.953 -19.906 -12.195 1 85.94 463 GLU B CA 1
ATOM 7535 C C . GLU B 1 463 ? -17.125 -19.906 -13.484 1 85.94 463 GLU B C 1
ATOM 7537 O O . GLU B 1 463 ? -17.594 -19.469 -14.531 1 85.94 463 GLU B O 1
ATOM 7542 N N . TYR B 1 464 ? -15.906 -20.422 -13.406 1 86.88 464 TYR B N 1
ATOM 7543 C CA . TYR B 1 464 ? -14.992 -20.453 -14.547 1 86.88 464 TYR B CA 1
ATOM 7544 C C . TYR B 1 464 ? -15.508 -21.406 -15.625 1 86.88 464 TYR B C 1
ATOM 7546 O O . TYR B 1 464 ? -15.469 -21.078 -16.812 1 86.88 464 TYR B O 1
ATOM 7554 N N . LEU B 1 465 ? -16 -22.5 -15.172 1 90.88 465 LEU B N 1
ATOM 7555 C CA . LEU B 1 465 ? -16.547 -23.453 -16.125 1 90.88 465 LEU B CA 1
ATOM 7556 C C . LEU B 1 465 ? -17.766 -22.891 -16.844 1 90.88 465 LEU B C 1
ATOM 7558 O O . LEU B 1 465 ? -17.938 -23.094 -18.047 1 90.88 465 LEU B O 1
ATOM 7562 N N . ASN B 1 466 ? -18.578 -22.188 -16.094 1 87.62 466 ASN B N 1
ATOM 7563 C CA . ASN B 1 466 ? -19.766 -21.562 -16.703 1 87.62 466 ASN B CA 1
ATOM 7564 C C . ASN B 1 466 ? -19.375 -20.578 -17.797 1 87.62 466 ASN B C 1
ATOM 7566 O O . ASN B 1 466 ? -20.016 -20.531 -18.844 1 87.62 466 ASN B O 1
ATOM 7570 N N . VAL B 1 467 ? -18.406 -19.859 -17.516 1 84.06 467 VAL B N 1
ATOM 7571 C CA . VAL B 1 467 ? -17.922 -18.891 -18.484 1 84.06 467 VAL B CA 1
ATOM 7572 C C . VAL B 1 467 ? -17.391 -19.609 -19.719 1 84.06 467 VAL B C 1
ATOM 7574 O O . VAL B 1 467 ? -17.719 -19.234 -20.844 1 84.06 467 VAL B O 1
ATOM 7577 N N . LEU B 1 468 ? -16.656 -20.656 -19.531 1 86.69 468 LEU B N 1
ATOM 7578 C CA . LEU B 1 468 ? -16.031 -21.375 -20.641 1 86.69 468 LEU B CA 1
ATOM 7579 C C . LEU B 1 468 ? -17.078 -22.156 -21.438 1 86.69 468 LEU B C 1
ATOM 7581 O O . LEU B 1 468 ? -16.984 -22.25 -22.672 1 86.69 468 LEU B O 1
ATOM 7585 N N . TRP B 1 469 ? -18.094 -22.609 -20.734 1 86.75 469 TRP B N 1
ATOM 7586 C CA . TRP B 1 469 ? -19.188 -23.281 -21.406 1 86.75 469 TRP B CA 1
ATOM 7587 C C . TRP B 1 469 ? -19.969 -22.312 -22.281 1 86.75 469 TRP B C 1
ATOM 7589 O O . TRP B 1 469 ? -20.438 -22.672 -23.359 1 86.75 469 TRP B O 1
ATOM 7599 N N . GLY B 1 470 ? -20.125 -21.125 -21.781 1 80.75 470 GLY B N 1
ATOM 7600 C CA . GLY B 1 470 ? -20.781 -20.109 -22.578 1 80.75 470 GLY B CA 1
ATOM 7601 C C . GLY B 1 470 ? -20.078 -19.828 -23.891 1 80.75 470 GLY B C 1
ATOM 7602 O O . GLY B 1 470 ? -20.734 -19.703 -24.922 1 80.75 470 GLY B O 1
ATOM 7603 N N . TYR B 1 471 ? -18.812 -19.797 -23.859 1 78.69 471 TYR B N 1
ATOM 7604 C CA . TYR B 1 471 ? -18.047 -19.562 -25.078 1 78.69 471 TYR B CA 1
ATOM 7605 C C . TYR B 1 471 ? -18.062 -20.781 -26 1 78.69 471 TYR B C 1
ATOM 7607 O O . TYR B 1 471 ? -18.109 -20.641 -27.219 1 78.69 471 TYR B O 1
ATOM 7615 N N . ARG B 1 472 ? -18.062 -21.969 -25.422 1 78.5 472 ARG B N 1
ATOM 7616 C CA . ARG B 1 472 ? -18.109 -23.188 -26.219 1 78.5 472 ARG B CA 1
ATOM 7617 C C . ARG B 1 472 ? -19.406 -23.297 -27 1 78.5 472 ARG B C 1
ATOM 7619 O O . ARG B 1 472 ? -19.406 -23.719 -28.156 1 78.5 472 ARG B O 1
ATOM 7626 N N . GLU B 1 473 ? -20.438 -22.906 -26.391 1 76.31 473 GLU B N 1
ATOM 7627 C CA . GLU B 1 473 ? -21.734 -22.938 -27.047 1 76.31 473 GLU B CA 1
ATOM 7628 C C . GLU B 1 473 ? -21.797 -21.953 -28.203 1 76.31 473 GLU B C 1
ATOM 7630 O O . GLU B 1 473 ? -22.359 -22.234 -29.266 1 76.31 473 GLU B O 1
ATOM 7635 N N . LEU B 1 474 ? -21.156 -20.859 -28 1 68.38 474 LEU B N 1
ATOM 7636 C CA . LEU B 1 474 ? -21.125 -19.844 -29.047 1 68.38 474 LEU B CA 1
ATOM 7637 C C . LEU B 1 474 ? -20.297 -20.328 -30.234 1 68.38 474 LEU B C 1
ATOM 7639 O O . LEU B 1 474 ? -20.625 -20.031 -31.391 1 68.38 474 LEU B O 1
ATOM 7643 N N . LEU B 1 475 ? -19.281 -21.062 -29.938 1 71.69 475 LEU B N 1
ATOM 7644 C CA . LEU B 1 475 ? -18.391 -21.562 -30.984 1 71.69 475 LEU B CA 1
ATOM 7645 C C . LEU B 1 475 ? -19.016 -22.734 -31.734 1 71.69 475 LEU B C 1
ATOM 7647 O O . LEU B 1 475 ? -18.75 -22.938 -32.906 1 71.69 475 LEU B O 1
ATOM 7651 N N . SER B 1 476 ? -19.875 -23.547 -31.031 1 69.5 476 SER B N 1
ATOM 7652 C CA . SER B 1 476 ? -20.547 -24.688 -31.656 1 69.5 476 SER B CA 1
ATOM 7653 C C . SER B 1 476 ? -21.75 -24.234 -32.5 1 69.5 476 SER B C 1
ATOM 7655 O O . SER B 1 476 ? -22.047 -24.828 -33.531 1 69.5 476 SER B O 1
ATOM 7657 N N . SER B 1 477 ? -22.609 -23.297 -32 1 58.97 477 SER B N 1
ATOM 7658 C CA . SER B 1 477 ? -23.781 -22.812 -32.75 1 58.97 477 SER B CA 1
ATOM 7659 C C . SER B 1 477 ? -23.375 -22.125 -34.031 1 58.97 477 SER B C 1
ATOM 7661 O O . SER B 1 477 ? -24.156 -22.109 -35 1 58.97 477 SER B O 1
ATOM 7663 N N . GLY B 1 478 ? -22.312 -21.516 -34.156 1 47.78 478 GLY B N 1
ATOM 7664 C CA . GLY B 1 478 ? -21.922 -20.906 -35.438 1 47.78 478 GLY B CA 1
ATOM 7665 C C . GLY B 1 478 ? -21.594 -21.906 -36.5 1 47.78 478 GLY B C 1
ATOM 7666 O O . GLY B 1 478 ? -21.375 -21.547 -37.656 1 47.78 478 GLY B O 1
ATOM 7667 N N . THR B 1 479 ? -21.312 -23.141 -36.281 1 42.91 479 THR B N 1
ATOM 7668 C CA . THR B 1 479 ? -21.109 -24.141 -37.312 1 42.91 479 THR B CA 1
ATOM 7669 C C . THR B 1 479 ? -22.453 -24.609 -37.875 1 42.91 479 THR B C 1
ATOM 7671 O O . THR B 1 479 ? -22.5 -25.312 -38.906 1 42.91 479 THR B O 1
ATOM 7674 N N . GLY B 1 480 ? -23.609 -24.547 -37.281 1 35.94 480 GLY B N 1
ATOM 7675 C CA . GLY B 1 480 ? -24.844 -25 -37.938 1 35.94 480 GLY B CA 1
ATOM 7676 C C . GLY B 1 480 ? -25.438 -23.953 -38.875 1 35.94 480 GLY B C 1
ATOM 7677 O O . GLY B 1 480 ? -26.547 -24.141 -39.375 1 35.94 480 GLY B O 1
ATOM 7678 N N . ALA B 1 481 ? -25.062 -22.703 -39.031 1 31.48 481 ALA B N 1
ATOM 7679 C CA . ALA B 1 481 ? -25.734 -22.094 -40.188 1 31.48 481 ALA B CA 1
ATOM 7680 C C . ALA B 1 481 ? -24.984 -22.422 -41.469 1 31.48 481 ALA B C 1
ATOM 7682 O O . ALA B 1 481 ? -23.75 -22.438 -41.5 1 31.48 481 ALA B O 1
#